Protein 4RFL (pdb70)

Structure (mmCIF, N/CA/C/O backbone):
data_4RFL
#
_entry.id   4RFL
#
_cell.length_a   59.391
_cell.length_b   72.115
_cell.length_c   101.714
_cell.angle_alpha   77.62
_cell.angle_beta   79.58
_cell.angle_gamma   75.63
#
_symmetry.space_group_name_H-M   'P 1'
#
loop_
_entity.id
_entity.type
_entity.pdbx_description
1 polymer 'Glycerol-1-phosphate dehydrogenase [NAD(P)+]'
2 non-polymer 'NADPH DIHYDRO-NICOTINAMIDE-ADENINE-DINUCLEOTIDE PHOSPHATE'
3 non-polymer 'POTASSIUM ION'
4 non-polymer 'ZINC ION'
5 non-polymer 1,2-ETHANEDIOL
6 non-polymer 'SODIUM ION'
7 water water
#
loop_
_atom_site.group_PDB
_atom_site.id
_atom_site.type_symbol
_atom_site.label_atom_id
_atom_site.label_alt_id
_atom_site.label_comp_id
_atom_site.label_asym_id
_atom_site.label_entity_id
_atom_site.label_seq_id
_atom_site.pdbx_PDB_ins_code
_atom_site.Cartn_x
_atom_site.Cartn_y
_atom_site.Cartn_z
_atom_site.occupancy
_atom_site.B_iso_or_equiv
_atom_site.auth_seq_id
_atom_site.auth_comp_id
_atom_site.auth_asym_id
_atom_site.auth_atom_id
_atom_site.pdbx_PDB_model_num
ATOM 1 N N . ILE A 1 38 ? 4.164 -0.864 26.112 1.00 46.73 2 ILE A N 1
ATOM 2 C CA . ILE A 1 38 ? 3.187 0.059 26.734 1.00 50.30 2 ILE A CA 1
ATOM 3 C C . ILE A 1 38 ? 3.043 -0.119 28.278 1.00 48.64 2 ILE A C 1
ATOM 4 O O . ILE A 1 38 ? 2.766 -1.201 28.781 1.00 50.31 2 ILE A O 1
ATOM 9 N N . ILE A 1 39 ? 3.205 0.977 29.007 1.00 37.81 3 ILE A N 1
ATOM 10 C CA . ILE A 1 39 ? 3.076 0.971 30.449 1.00 33.31 3 ILE A CA 1
ATOM 11 C C . ILE A 1 39 ? 1.797 1.706 30.882 1.00 30.11 3 ILE A C 1
ATOM 12 O O . ILE A 1 39 ? 1.554 2.863 30.508 1.00 26.74 3 ILE A O 1
ATOM 17 N N . VAL A 1 40 ? 0.995 1.021 31.686 1.00 28.29 4 VAL A N 1
ATOM 18 C CA . VAL A 1 40 ? -0.245 1.575 32.200 1.00 28.39 4 VAL A CA 1
ATOM 19 C C . VAL A 1 40 ? -0.108 1.798 33.707 1.00 28.95 4 VAL A C 1
ATOM 20 O O . VAL A 1 40 ? 0.170 0.878 34.451 1.00 32.10 4 VAL A O 1
ATOM 24 N N . THR A 1 41 ? -0.252 3.039 34.133 1.00 24.41 5 THR A N 1
ATOM 25 C CA . THR A 1 41 ? -0.163 3.372 35.529 1.00 23.86 5 THR A CA 1
ATOM 26 C C . THR A 1 41 ? -1.451 4.016 35.986 1.00 24.01 5 THR A C 1
ATOM 27 O O . THR A 1 41 ? -2.248 4.413 35.151 1.00 23.57 5 THR A O 1
ATOM 31 N N . PRO A 1 42 ? -1.636 4.168 37.308 1.00 21.23 6 PRO A N 1
ATOM 32 C CA . PRO A 1 42 ? -2.732 5.003 37.725 1.00 20.53 6 PRO A CA 1
ATOM 33 C C . PRO A 1 42 ? -2.588 6.430 37.253 1.00 20.74 6 PRO A C 1
ATOM 34 O O . PRO A 1 42 ? -1.485 6.921 37.050 1.00 20.14 6 PRO A O 1
ATOM 38 N N . ARG A 1 43 ? -3.719 7.082 37.104 1.00 19.88 7 ARG A N 1
ATOM 39 C CA . ARG A 1 43 ? -3.774 8.506 36.843 1.00 18.90 7 ARG A CA 1
ATOM 40 C C . ARG A 1 43 ? -3.797 9.314 38.109 1.00 18.40 7 ARG A C 1
ATOM 41 O O . ARG A 1 43 ? -3.056 10.277 38.251 1.00 17.63 7 ARG A O 1
ATOM 49 N N . TYR A 1 44 ? -4.657 8.909 39.046 1.00 19.63 8 TYR A N 1
ATOM 50 C CA . TYR A 1 44 ? -4.815 9.597 40.314 1.00 17.94 8 TYR A CA 1
ATOM 51 C C . TYR A 1 44 ? -4.647 8.711 41.500 1.00 18.52 8 TYR A C 1
ATOM 52 O O . TYR A 1 44 ? -5.145 7.607 41.537 1.00 18.13 8 TYR A O 1
ATOM 61 N N . THR A 1 45 ? -3.915 9.232 42.492 1.00 20.27 9 THR A N 1
ATOM 62 C CA . THR A 1 45 ? -3.684 8.540 43.698 1.00 20.07 9 THR A CA 1
ATOM 63 C C . THR A 1 45 ? -3.912 9.488 44.825 1.00 22.71 9 THR A C 1
ATOM 64 O O . THR A 1 45 ? -3.234 10.514 44.938 1.00 22.78 9 THR A O 1
ATOM 68 N N . ILE A 1 46 ? -4.808 9.101 45.721 1.00 24.62 10 ILE A N 1
ATOM 69 C CA . ILE A 1 46 ? -5.118 9.900 46.938 1.00 26.23 10 ILE A CA 1
ATOM 70 C C . ILE A 1 46 ? -4.969 9.047 48.164 1.00 22.48 10 ILE A C 1
ATOM 71 O O . ILE A 1 46 ? -5.617 8.037 48.301 1.00 22.33 10 ILE A O 1
ATOM 76 N N . ILE A 1 47 ? -4.151 9.502 49.086 1.00 23.99 11 ILE A N 1
ATOM 77 C CA . ILE A 1 47 ? -3.981 8.805 50.332 1.00 25.26 11 ILE A CA 1
ATOM 78 C C . ILE A 1 47 ? -4.097 9.824 51.458 1.00 27.50 11 ILE A C 1
ATOM 79 O O . ILE A 1 47 ? -3.165 10.563 51.736 1.00 26.70 11 ILE A O 1
ATOM 84 N N . GLU A 1 48 ? -5.252 9.826 52.122 1.00 28.61 12 GLU A N 1
ATOM 85 C CA . GLU A 1 48 ? -5.533 10.776 53.212 1.00 28.50 12 GLU A CA 1
ATOM 86 C C . GLU A 1 48 ? -6.821 10.487 53.955 1.00 25.06 12 GLU A C 1
ATOM 87 O O . GLU A 1 48 ? -7.667 9.753 53.489 1.00 22.10 12 GLU A O 1
ATOM 93 N N . ASP A 1 49 ? -6.958 11.121 55.107 1.00 25.35 13 ASP A N 1
ATOM 94 C CA . ASP A 1 49 ? -8.133 10.951 55.968 1.00 24.35 13 ASP A CA 1
ATOM 95 C C . ASP A 1 49 ? -9.343 11.552 55.263 1.00 26.14 13 ASP A C 1
ATOM 96 O O . ASP A 1 49 ? -9.266 12.637 54.689 1.00 24.64 13 ASP A O 1
ATOM 101 N N . GLY A 1 50 ? -10.430 10.800 55.220 1.00 24.64 14 GLY A N 1
ATOM 102 C CA . GLY A 1 50 ? -11.623 11.218 54.506 1.00 26.64 14 GLY A CA 1
ATOM 103 C C . GLY A 1 50 ? -11.603 11.091 52.973 1.00 27.08 14 GLY A C 1
ATOM 104 O O . GLY A 1 50 ? -12.517 11.575 52.301 1.00 27.93 14 GLY A O 1
ATOM 105 N N . ALA A 1 51 ? -10.608 10.397 52.419 1.00 24.05 15 ALA A N 1
ATOM 106 C CA . ALA A 1 51 ? -10.467 10.298 50.972 1.00 23.58 15 ALA A CA 1
ATOM 107 C C . ALA A 1 51 ? -11.701 9.680 50.314 1.00 24.78 15 ALA A C 1
ATOM 108 O O . ALA A 1 51 ? -11.965 9.921 49.136 1.00 25.47 15 ALA A O 1
ATOM 110 N N . ILE A 1 52 ? -12.455 8.883 51.049 1.00 23.29 16 ILE A N 1
ATOM 111 C CA . ILE A 1 52 ? -13.604 8.220 50.461 1.00 26.05 16 ILE A CA 1
ATOM 112 C C . ILE A 1 52 ? -14.618 9.225 49.922 1.00 28.07 16 ILE A C 1
ATOM 113 O O . ILE A 1 52 ? -15.309 8.946 48.946 1.00 32.00 16 ILE A O 1
ATOM 118 N N . ASN A 1 53 ? -14.631 10.421 50.494 1.00 27.61 17 ASN A N 1
ATOM 119 C CA . ASN A 1 53 ? -15.518 11.470 50.042 1.00 27.24 17 ASN A CA 1
ATOM 120 C C . ASN A 1 53 ? -15.095 12.116 48.732 1.00 28.06 17 ASN A C 1
ATOM 121 O O . ASN A 1 53 ? -15.813 12.952 48.193 1.00 26.60 17 ASN A O 1
ATOM 126 N N . LYS A 1 54 ? -13.938 11.724 48.218 1.00 25.39 18 LYS A N 1
ATOM 127 C CA . LYS A 1 54 ? -13.407 12.247 46.945 1.00 24.74 18 LYS A CA 1
ATOM 128 C C . LYS A 1 54 ? -13.673 11.375 45.720 1.00 22.09 18 LYS A C 1
ATOM 129 O O . LYS A 1 54 ? -13.255 11.703 44.620 1.00 20.51 18 LYS A O 1
ATOM 135 N N . ILE A 1 55 ? -14.461 10.316 45.893 1.00 23.51 19 ILE A N 1
ATOM 136 C CA . ILE A 1 55 ? -14.869 9.468 44.754 1.00 22.77 19 ILE A CA 1
ATOM 137 C C . ILE A 1 55 ? -15.440 10.310 43.618 1.00 24.07 19 ILE A C 1
ATOM 138 O O . ILE A 1 55 ? -14.967 10.241 42.464 1.00 23.82 19 ILE A O 1
ATOM 143 N N . GLU A 1 56 ? -16.398 11.155 43.946 1.00 22.72 20 GLU A N 1
ATOM 144 C CA . GLU A 1 56 ? -17.097 11.880 42.909 1.00 25.30 20 GLU A CA 1
ATOM 145 C C . GLU A 1 56 ? -16.156 12.884 42.210 1.00 24.02 20 GLU A C 1
ATOM 146 O O . GLU A 1 56 ? -16.217 13.061 41.017 1.00 20.64 20 GLU A O 1
ATOM 152 N N . GLU A 1 57 ? -15.322 13.546 42.984 1.00 22.70 21 GLU A N 1
ATOM 153 C CA . GLU A 1 57 ? -14.378 14.472 42.435 1.00 22.88 21 GLU A CA 1
ATOM 154 C C . GLU A 1 57 ? -13.467 13.774 41.421 1.00 23.55 21 GLU A C 1
ATOM 155 O O . GLU A 1 57 ? -13.227 14.290 40.341 1.00 22.14 21 GLU A O 1
ATOM 161 N N . ILE A 1 58 ? -13.020 12.576 41.751 1.00 21.29 22 ILE A N 1
ATOM 162 C CA . ILE A 1 58 ? -12.178 11.838 40.844 1.00 21.49 22 ILE A CA 1
ATOM 163 C C . ILE A 1 58 ? -12.939 11.382 39.593 1.00 21.16 22 ILE A C 1
ATOM 164 O O . ILE A 1 58 ? -12.454 11.504 38.468 1.00 20.27 22 ILE A O 1
ATOM 169 N N . LEU A 1 59 ? -14.116 10.819 39.797 1.00 21.11 23 LEU A N 1
ATOM 170 C CA . LEU A 1 59 ? -14.955 10.427 38.658 1.00 23.19 23 LEU A CA 1
ATOM 171 C C . LEU A 1 59 ? -15.146 11.593 37.680 1.00 22.85 23 LEU A C 1
ATOM 172 O O . LEU A 1 59 ? -15.165 11.404 36.490 1.00 21.83 23 LEU A O 1
ATOM 177 N N . LYS A 1 60 ? -15.352 12.780 38.226 1.00 23.57 24 LYS A N 1
ATOM 178 C CA . LYS A 1 60 ? -15.598 13.951 37.405 1.00 24.76 24 LYS A CA 1
ATOM 179 C C . LYS A 1 60 ? -14.366 14.334 36.606 1.00 25.82 24 LYS A C 1
ATOM 180 O O . LYS A 1 60 ? -14.438 14.564 35.402 1.00 25.48 24 LYS A O 1
ATOM 186 N N . LYS A 1 61 ? -13.234 14.324 37.277 1.00 22.86 25 LYS A N 1
ATOM 187 C CA . LYS A 1 61 ? -11.945 14.488 36.638 1.00 25.69 25 LYS A CA 1
ATOM 188 C C . LYS A 1 61 ? -11.686 13.499 35.523 1.00 22.86 25 LYS A C 1
ATOM 189 O O . LYS A 1 61 ? -11.130 13.861 34.531 1.00 21.49 25 LYS A O 1
ATOM 195 N N . LEU A 1 62 ? -12.135 12.278 35.676 1.00 22.04 26 LEU A N 1
ATOM 196 C CA . LEU A 1 62 ? -12.020 11.261 34.634 1.00 21.38 26 LEU A CA 1
ATOM 197 C C . LEU A 1 62 ? -13.181 11.209 33.669 1.00 22.85 26 LEU A C 1
ATOM 198 O O . LEU A 1 62 ? -13.265 10.306 32.831 1.00 23.52 26 LEU A O 1
ATOM 203 N N . ASN A 1 63 ? -14.104 12.151 33.778 1.00 26.11 27 ASN A N 1
ATOM 204 C CA . ASN A 1 63 ? -15.289 12.145 32.907 1.00 26.55 27 ASN A CA 1
ATOM 205 C C . ASN A 1 63 ? -16.092 10.818 32.957 1.00 26.59 27 ASN A C 1
ATOM 206 O O . ASN A 1 63 ? -16.382 10.214 31.959 1.00 28.34 27 ASN A O 1
ATOM 211 N N . LEU A 1 64 ? -16.359 10.353 34.162 1.00 24.70 28 LEU A N 1
ATOM 212 C CA . LEU A 1 64 ? -17.044 9.090 34.370 1.00 24.19 28 LEU A CA 1
ATOM 213 C C . LEU A 1 64 ? -18.255 9.364 35.208 1.00 23.28 28 LEU A C 1
ATOM 214 O O . LEU A 1 64 ? -18.184 10.196 36.106 1.00 21.55 28 LEU A O 1
ATOM 219 N N . LYS A 1 65 ? -19.332 8.634 34.940 1.00 23.63 29 LYS A N 1
ATOM 220 C CA . LYS A 1 65 ? -20.656 8.968 35.468 1.00 26.49 29 LYS A CA 1
ATOM 221 C C . LYS A 1 65 ? -21.521 7.872 36.083 1.00 28.04 29 LYS A C 1
ATOM 222 O O . LYS A 1 65 ? -22.507 8.167 36.771 1.00 27.87 29 LYS A O 1
ATOM 228 N N . ASN A 1 66 ? -21.213 6.624 35.777 1.00 28.61 30 ASN A N 1
ATOM 229 C CA . ASN A 1 66 ? -22.108 5.550 36.161 1.00 27.61 30 ASN A CA 1
ATOM 230 C C . ASN A 1 66 ? -21.322 4.331 36.590 1.00 26.84 30 ASN A C 1
ATOM 231 O O . ASN A 1 66 ? -21.262 3.357 35.889 1.00 23.79 30 ASN A O 1
ATOM 236 N N . PRO A 1 67 ? -20.678 4.416 37.741 1.00 26.66 31 PRO A N 1
ATOM 237 C CA . PRO A 1 67 ? -19.942 3.269 38.184 1.00 25.86 31 PRO A CA 1
ATOM 238 C C . PRO A 1 67 ? -20.784 2.136 38.707 1.00 25.42 31 PRO A C 1
ATOM 239 O O . PRO A 1 67 ? -21.869 2.335 39.238 1.00 25.27 31 PRO A O 1
ATOM 243 N N . LEU A 1 68 ? -20.254 0.945 38.559 1.00 24.82 32 LEU A N 1
ATOM 244 C CA . LEU A 1 68 ? -20.726 -0.220 39.304 1.00 24.91 32 LEU A CA 1
ATOM 245 C C . LEU A 1 68 ? -19.765 -0.442 40.475 1.00 24.43 32 LEU A C 1
ATOM 246 O O . LEU A 1 68 ? -18.544 -0.500 40.299 1.00 22.32 32 LEU A O 1
ATOM 251 N N . VAL A 1 69 ? -20.318 -0.547 41.657 1.00 23.37 33 VAL A N 1
ATOM 252 C CA . VAL A 1 69 ? -19.527 -0.739 42.842 1.00 25.42 33 VAL A CA 1
ATOM 253 C C . VAL A 1 69 ? -19.526 -2.212 43.189 1.00 27.70 33 VAL A C 1
ATOM 254 O O . VAL A 1 69 ? -20.583 -2.846 43.276 1.00 29.59 33 VAL A O 1
ATOM 258 N N . ILE A 1 70 ? -18.337 -2.718 43.426 1.00 24.07 34 ILE A N 1
ATOM 259 C CA . ILE A 1 70 ? -18.168 -4.076 43.938 1.00 25.73 34 ILE A CA 1
ATOM 260 C C . ILE A 1 70 ? -17.592 -4.011 45.348 1.00 26.33 34 ILE A C 1
ATOM 261 O O . ILE A 1 70 ? -16.557 -3.368 45.567 1.00 24.37 34 ILE A O 1
ATOM 266 N N . THR A 1 71 ? -18.254 -4.695 46.285 1.00 24.68 35 THR A N 1
ATOM 267 C CA . THR A 1 71 ? -17.854 -4.635 47.668 1.00 25.26 35 THR A CA 1
ATOM 268 C C . THR A 1 71 ? -18.121 -5.948 48.375 1.00 28.36 35 THR A C 1
ATOM 269 O O . THR A 1 71 ? -18.561 -6.932 47.766 1.00 24.55 35 THR A O 1
ATOM 273 N N . GLY A 1 72 ? -17.786 -5.955 49.672 1.00 28.24 36 GLY A N 1
ATOM 274 C CA . GLY A 1 72 ? -18.018 -7.118 50.529 1.00 28.70 36 GLY A CA 1
ATOM 275 C C . GLY A 1 72 ? -19.113 -6.809 51.541 1.00 30.68 36 GLY A C 1
ATOM 276 O O . GLY A 1 72 ? -19.434 -5.649 51.817 1.00 30.17 36 GLY A O 1
ATOM 277 N N . LYS A 1 73 ? -19.647 -7.854 52.131 1.00 32.41 37 LYS A N 1
ATOM 278 C CA . LYS A 1 73 ? -20.656 -7.723 53.161 1.00 33.42 37 LYS A CA 1
ATOM 279 C C . LYS A 1 73 ? -20.150 -6.940 54.355 1.00 33.56 37 LYS A C 1
ATOM 280 O O . LYS A 1 73 ? -20.879 -6.152 54.937 1.00 30.35 37 LYS A O 1
ATOM 286 N N . ASN A 1 74 ? -18.903 -7.188 54.754 1.00 34.11 38 ASN A N 1
ATOM 287 C CA . ASN A 1 74 ? -18.328 -6.499 55.922 1.00 33.53 38 ASN A CA 1
ATOM 288 C C . ASN A 1 74 ? -17.886 -5.072 55.664 1.00 33.70 38 ASN A C 1
ATOM 289 O O . ASN A 1 74 ? -17.581 -4.335 56.599 1.00 39.28 38 ASN A O 1
ATOM 294 N N . THR A 1 75 ? -17.807 -4.695 54.394 1.00 31.90 39 THR A N 1
ATOM 295 C CA . THR A 1 75 ? -17.330 -3.381 54.026 1.00 32.84 39 THR A CA 1
ATOM 296 C C . THR A 1 75 ? -18.410 -2.503 53.409 1.00 33.89 39 THR A C 1
ATOM 297 O O . THR A 1 75 ? -18.170 -1.346 53.099 1.00 29.40 39 THR A O 1
ATOM 301 N N . LYS A 1 76 ? -19.590 -3.067 53.227 1.00 35.74 40 LYS A N 1
ATOM 302 C CA . LYS A 1 76 ? -20.726 -2.364 52.636 1.00 36.13 40 LYS A CA 1
ATOM 303 C C . LYS A 1 76 ? -21.056 -1.090 53.404 1.00 33.89 40 LYS A C 1
ATOM 304 O O . LYS A 1 76 ? -21.505 -0.096 52.848 1.00 32.91 40 LYS A O 1
ATOM 310 N N . LYS A 1 77 ? -20.816 -1.113 54.696 1.00 32.59 41 LYS A N 1
ATOM 311 C CA . LYS A 1 77 ? -21.034 0.085 55.525 1.00 31.60 41 LYS A CA 1
ATOM 312 C C . LYS A 1 77 ? -20.251 1.343 55.090 1.00 32.18 41 LYS A C 1
ATOM 313 O O . LYS A 1 77 ? -20.602 2.452 55.459 1.00 30.74 41 LYS A O 1
ATOM 319 N N . TYR A 1 78 ? -19.173 1.170 54.319 1.00 31.14 42 TYR A N 1
ATOM 320 C CA . TYR A 1 78 ? -18.414 2.312 53.854 1.00 29.61 42 TYR A CA 1
ATOM 321 C C . TYR A 1 78 ? -18.899 2.848 52.498 1.00 32.06 42 TYR A C 1
ATOM 322 O O . TYR A 1 78 ? -18.343 3.804 51.963 1.00 35.22 42 TYR A O 1
ATOM 331 N N . CYS A 1 79 ? -19.913 2.204 51.948 1.00 31.76 43 CYS A N 1
ATOM 332 C CA . CYS A 1 79 ? -20.492 2.593 50.673 1.00 32.54 43 CYS A CA 1
ATOM 333 C C . CYS A 1 79 ? -21.679 3.537 50.855 1.00 32.71 43 CYS A C 1
ATOM 334 O O . CYS A 1 79 ? -22.792 3.107 50.920 1.00 36.58 43 CYS A O 1
ATOM 337 N N . ARG A 1 80 ? -21.405 4.827 50.893 1.00 30.97 44 ARG A N 1
ATOM 338 C CA . ARG A 1 80 ? -22.415 5.850 51.115 1.00 32.11 44 ARG A CA 1
ATOM 339 C C . ARG A 1 80 ? -22.572 6.752 49.888 1.00 28.30 44 ARG A C 1
ATOM 340 O O . ARG A 1 80 ? -21.970 7.782 49.793 1.00 28.98 44 ARG A O 1
ATOM 348 N N . PHE A 1 81 ? -23.388 6.326 48.938 1.00 26.26 45 PHE A N 1
ATOM 349 C CA . PHE A 1 81 ? -23.590 7.042 47.717 1.00 25.42 45 PHE A CA 1
ATOM 350 C C . PHE A 1 81 ? -24.700 6.362 46.982 1.00 26.89 45 PHE A C 1
ATOM 351 O O . PHE A 1 81 ? -25.220 5.373 47.434 1.00 26.28 45 PHE A O 1
ATOM 359 N N . PHE A 1 82 ? -25.034 6.859 45.796 1.00 28.82 46 PHE A N 1
ATOM 360 C CA . PHE A 1 82 ? -26.186 6.326 45.053 1.00 27.52 46 PHE A CA 1
ATOM 361 C C . PHE A 1 82 ? -25.875 5.163 44.098 1.00 26.13 46 PHE A C 1
ATOM 362 O O . PHE A 1 82 ? -26.771 4.650 43.440 1.00 26.36 46 PHE A O 1
ATOM 370 N N . TYR A 1 83 ? -24.611 4.848 43.917 1.00 24.91 47 TYR A N 1
ATOM 371 C CA . TYR A 1 83 ? -24.224 3.962 42.846 1.00 25.35 47 TYR A CA 1
ATOM 372 C C . TYR A 1 83 ? -24.758 2.571 43.112 1.00 27.83 47 TYR A C 1
ATOM 373 O O . TYR A 1 83 ? -24.901 2.141 44.264 1.00 29.00 47 TYR A O 1
ATOM 382 N N . ASP A 1 84 ? -24.980 1.834 42.038 1.00 26.47 48 ASP A N 1
ATOM 383 C CA . ASP A 1 84 ? -25.310 0.424 42.194 1.00 27.83 48 ASP A CA 1
ATOM 384 C C . ASP A 1 84 ? -24.201 -0.337 42.891 1.00 29.59 48 ASP A C 1
ATOM 385 O O . ASP A 1 84 ? -23.004 -0.090 42.644 1.00 25.64 48 ASP A O 1
ATOM 390 N N . ILE A 1 85 ? -24.619 -1.293 43.711 1.00 30.11 49 ILE A N 1
ATOM 391 C CA . ILE A 1 85 ? -23.681 -2.132 44.464 1.00 31.12 49 ILE A CA 1
ATOM 392 C C . ILE A 1 85 ? -23.956 -3.595 44.271 1.00 32.14 49 ILE A C 1
ATOM 393 O O . ILE A 1 85 ? -25.079 -4.044 44.325 1.00 35.63 49 ILE A O 1
ATOM 398 N N . VAL A 1 86 ? -22.880 -4.324 44.087 1.00 33.54 50 VAL A N 1
ATOM 399 C CA . VAL A 1 86 ? -22.902 -5.761 43.971 1.00 33.57 50 VAL A CA 1
ATOM 400 C C . VAL A 1 86 ? -21.843 -6.334 44.898 1.00 34.66 50 VAL A C 1
ATOM 401 O O . VAL A 1 86 ? -20.747 -5.781 45.032 1.00 34.82 50 VAL A O 1
ATOM 405 N N . TYR A 1 87 ? -22.157 -7.466 45.506 1.00 34.82 51 TYR A N 1
ATOM 406 C CA . TYR A 1 87 ? -21.167 -8.202 46.298 1.00 37.74 51 TYR A CA 1
ATOM 407 C C . TYR A 1 87 ? -20.282 -9.113 45.444 1.00 38.66 51 TYR A C 1
ATOM 408 O O . TYR A 1 87 ? -20.763 -9.752 44.500 1.00 35.93 51 TY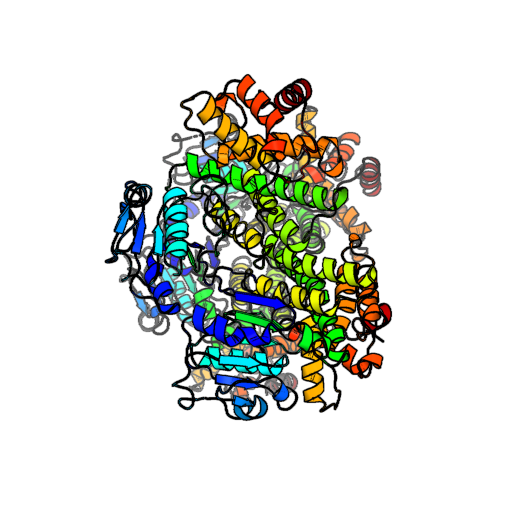R A O 1
ATOM 417 N N . TYR A 1 88 ? -19.001 -9.209 45.801 1.00 35.10 52 TYR A N 1
ATOM 418 C CA . TYR A 1 88 ? -18.082 -10.029 44.990 1.00 36.73 52 TYR A CA 1
ATOM 419 C C . TYR A 1 88 ? -18.502 -11.507 44.880 1.00 38.71 52 TYR A C 1
ATOM 420 O O . TYR A 1 88 ? -18.300 -12.110 43.874 1.00 42.92 52 TYR A O 1
ATOM 429 N N . ASP A 1 89 ? -19.114 -12.077 45.892 1.00 49.09 53 ASP A N 1
ATOM 430 C CA A ASP A 1 89 ? -19.716 -13.443 45.757 0.70 54.70 53 ASP A CA 1
ATOM 431 C CA B ASP A 1 89 ? -19.701 -13.441 45.771 0.30 52.81 53 ASP A CA 1
ATOM 432 C C . ASP A 1 89 ? -20.543 -13.661 44.467 1.00 56.25 53 ASP A C 1
ATOM 433 O O . ASP A 1 89 ? -20.223 -14.507 43.618 1.00 58.54 53 ASP A O 1
ATOM 442 N N . GLU A 1 90 ? -21.624 -12.908 44.332 1.00 53.47 54 GLU A N 1
ATOM 443 C CA . GLU A 1 90 ? -22.481 -12.934 43.129 1.00 51.87 54 GLU A CA 1
ATOM 444 C C . GLU A 1 90 ? -21.654 -12.983 41.850 1.00 54.80 54 GLU A C 1
ATOM 445 O O . GLU A 1 90 ? -21.721 -13.894 41.052 1.00 63.70 54 GLU A O 1
ATOM 451 N N . ILE A 1 91 ? -20.853 -11.976 41.643 1.00 58.62 55 ILE A N 1
ATOM 452 C CA . ILE A 1 91 ? -20.023 -11.998 40.464 1.00 65.03 55 ILE A CA 1
ATOM 453 C C . ILE A 1 91 ? -19.292 -13.346 40.328 1.00 66.02 55 ILE A C 1
ATOM 454 O O . ILE A 1 91 ? -19.296 -13.978 39.283 1.00 69.35 55 ILE A O 1
ATOM 459 N N . LEU A 1 92 ? -18.633 -13.743 41.400 1.00 65.70 56 LEU A N 1
ATOM 460 C CA . LEU A 1 92 ? -17.646 -14.819 41.358 1.00 65.71 56 LEU A CA 1
ATOM 461 C C . LEU A 1 92 ? -18.231 -16.180 41.004 1.00 65.55 56 LEU A C 1
ATOM 462 O O . LEU A 1 92 ? -17.628 -16.953 40.279 1.00 62.74 56 LEU A O 1
ATOM 467 N N . ASN A 1 93 ? -19.413 -16.448 41.530 0.80 58.29 57 ASN A N 1
ATOM 468 C CA . ASN A 1 93 ? -20.105 -17.708 41.281 0.80 53.49 57 ASN A CA 1
ATOM 469 C C . ASN A 1 93 ? -20.453 -17.811 39.786 0.80 52.78 57 ASN A C 1
ATOM 470 O O . ASN A 1 93 ? -20.427 -18.905 39.193 0.80 47.00 57 ASN A O 1
ATOM 475 N N . ASN A 1 94 ? -20.698 -16.646 39.182 0.80 49.23 58 ASN A N 1
ATOM 476 C CA . ASN A 1 94 ? -21.209 -16.537 37.823 0.80 49.04 58 ASN A CA 1
ATOM 477 C C . ASN A 1 94 ? -20.581 -15.488 36.890 0.80 50.26 58 ASN A C 1
ATOM 478 O O . ASN A 1 94 ? -21.294 -14.673 36.288 0.80 51.49 58 ASN A O 1
ATOM 483 N N . LEU A 1 95 ? -19.267 -15.531 36.722 0.80 50.27 59 LEU A N 1
ATOM 484 C CA . LEU A 1 95 ? -18.582 -14.575 35.816 0.80 49.35 59 LEU A CA 1
ATOM 485 C C . LEU A 1 95 ? -19.465 -14.206 34.608 0.80 52.62 59 LEU A C 1
ATOM 486 O O . LEU A 1 95 ? -20.040 -13.129 34.551 0.80 51.34 59 LEU A O 1
ATOM 491 N N . GLU A 1 96 ? -19.590 -15.126 33.671 0.80 52.50 60 GLU A N 1
ATOM 492 C CA . GLU A 1 96 ? -20.310 -14.888 32.438 0.80 51.36 60 GLU A CA 1
ATOM 493 C C . GLU A 1 96 ? -21.812 -15.116 32.592 0.80 54.29 60 GLU A C 1
ATOM 494 O O . GLU A 1 96 ? -22.491 -14.443 33.366 0.80 51.80 60 GLU A O 1
ATOM 500 N N . LEU A 1 99 ? -23.649 -11.179 31.920 0.90 48.14 63 LEU A N 1
ATOM 501 C CA . LEU A 1 99 ? -22.511 -10.332 31.660 0.90 46.73 63 LEU A CA 1
ATOM 502 C C . LEU A 1 99 ? -22.904 -9.075 30.933 0.90 50.22 63 LEU A C 1
ATOM 503 O O . LEU A 1 99 ? -22.411 -7.979 31.251 0.90 51.10 63 LEU A O 1
ATOM 508 N N . LYS A 1 100 ? -23.768 -9.232 29.933 0.90 53.71 64 LYS A N 1
ATOM 509 C CA . LYS A 1 100 ? -24.347 -8.092 29.167 0.90 51.38 64 LYS A CA 1
ATOM 510 C C . LYS A 1 100 ? -25.298 -7.344 30.127 0.90 48.16 64 LYS A C 1
ATOM 511 O O . LYS A 1 100 ? -25.859 -6.280 29.837 0.90 53.43 64 LYS A O 1
ATOM 517 N N . LYS A 1 101 ? -25.427 -7.939 31.295 0.90 42.77 65 LYS A N 1
ATOM 518 C CA . LYS A 1 101 ? -26.005 -7.329 32.469 0.90 42.94 65 LYS A CA 1
ATOM 519 C C . LYS A 1 101 ? -25.336 -5.991 32.915 0.90 44.58 65 LYS A C 1
ATOM 520 O O . LYS A 1 101 ? -25.924 -5.212 33.684 0.90 38.36 65 LYS A O 1
ATOM 526 N N . TYR A 1 102 ? -24.101 -5.757 32.462 1.00 47.86 66 TYR A N 1
ATOM 527 C CA . TYR A 1 102 ? -23.240 -4.679 33.004 1.00 44.49 66 TYR A CA 1
ATOM 528 C C . TYR A 1 102 ? -22.988 -3.590 31.985 1.00 45.74 66 TYR A C 1
ATOM 529 O O . TYR A 1 102 ? -22.128 -2.748 32.131 1.00 42.34 66 TYR A O 1
ATOM 538 N N . THR A 1 103 ? -23.822 -3.606 30.974 1.00 44.57 67 THR A N 1
ATOM 539 C CA . THR A 1 103 ? -23.656 -2.813 29.786 1.00 48.41 67 THR A CA 1
ATOM 540 C C . THR A 1 103 ? -23.646 -1.314 30.035 1.00 44.50 67 THR A C 1
ATOM 541 O O . THR A 1 103 ? -22.949 -0.574 29.369 1.00 40.98 67 THR A O 1
ATOM 545 N N . ALA A 1 104 ? -24.461 -0.889 30.985 1.00 37.74 68 ALA A N 1
ATOM 546 C CA . ALA A 1 104 ? -24.674 0.523 31.296 1.00 37.94 68 ALA A CA 1
ATOM 547 C C . ALA A 1 104 ? -23.563 1.253 32.067 1.00 37.10 68 ALA A C 1
ATOM 548 O O . ALA A 1 104 ? -23.544 2.489 32.143 1.00 37.95 68 ALA A O 1
ATOM 550 N N . TYR A 1 105 ? -22.676 0.495 32.684 1.00 32.92 69 TYR A N 1
ATOM 551 C CA . TYR A 1 105 ? -21.653 1.120 33.530 1.00 29.42 69 TYR A CA 1
ATOM 552 C C . TYR A 1 105 ? -20.484 1.610 32.694 1.00 26.28 69 TYR A C 1
ATOM 553 O O . TYR A 1 105 ? -20.017 0.936 31.774 1.00 30.39 69 TYR A O 1
ATOM 562 N N . ASP A 1 106 ? -19.983 2.771 33.038 1.00 24.79 70 ASP A N 1
ATOM 563 C CA . ASP A 1 106 ? -18.775 3.257 32.372 1.00 26.15 70 ASP A CA 1
ATOM 564 C C . ASP A 1 106 ? -17.521 3.057 33.214 1.00 24.15 70 ASP A C 1
ATOM 565 O O . ASP A 1 106 ? -16.413 3.366 32.785 1.00 22.84 70 ASP A O 1
ATOM 570 N N . CYS A 1 107 ? -17.674 2.487 34.404 1.00 25.26 71 CYS A N 1
ATOM 571 C CA . CYS A 1 107 ? -16.485 2.056 35.216 1.00 23.30 71 CYS A CA 1
ATOM 572 C C . CYS A 1 107 ? -16.884 1.139 36.353 1.00 24.79 71 CYS A C 1
ATOM 573 O O . CYS A 1 107 ? -18.072 0.985 36.670 1.00 24.01 71 CYS A O 1
ATOM 576 N N . VAL A 1 108 ? -15.864 0.570 36.987 1.00 24.09 72 VAL A N 1
ATOM 577 C CA . VAL A 1 108 ? -16.032 -0.233 38.184 1.00 22.99 72 VAL A CA 1
ATOM 578 C C . VAL A 1 108 ? -15.253 0.341 39.354 1.00 21.72 72 VAL A C 1
ATOM 579 O O . VAL A 1 108 ? -14.099 0.754 39.209 1.00 21.44 72 VAL A O 1
ATOM 583 N N . ILE A 1 109 ? -15.900 0.374 40.512 1.00 21.04 73 ILE A N 1
ATOM 584 C CA . ILE A 1 109 ? -15.248 0.835 41.728 1.00 21.06 73 ILE A CA 1
ATOM 585 C C . ILE A 1 109 ? -15.199 -0.333 42.685 1.00 21.65 73 ILE A C 1
ATOM 586 O O . ILE A 1 109 ? -16.223 -0.855 43.063 1.00 24.94 73 ILE A O 1
ATOM 591 N N . GLY A 1 110 ? -14.006 -0.730 43.063 1.00 20.47 74 GLY A N 1
ATOM 592 C CA . GLY A 1 110 ? -13.830 -1.767 44.043 1.00 22.22 74 GLY A CA 1
ATOM 593 C C . GLY A 1 110 ? -13.574 -1.194 45.406 1.00 24.34 74 GLY A C 1
ATOM 594 O O . GLY A 1 110 ? -12.617 -0.457 45.611 1.00 25.67 74 GLY A O 1
ATOM 595 N N . ILE A 1 111 ? -14.479 -1.496 46.342 1.00 24.18 75 ILE A N 1
ATOM 596 C CA . ILE A 1 111 ? -14.394 -0.961 47.675 1.00 24.00 75 ILE A CA 1
ATOM 597 C C . ILE A 1 111 ? -14.304 -2.070 48.679 1.00 25.22 75 ILE A C 1
ATOM 598 O O . ILE A 1 111 ? -15.244 -2.812 48.913 1.00 27.04 75 ILE A O 1
ATOM 603 N N . GLY A 1 112 ? -13.189 -2.096 49.369 1.00 26.65 76 GLY A N 1
ATOM 604 C CA . GLY A 1 112 ? -13.042 -2.983 50.481 1.00 25.99 76 GLY A CA 1
ATOM 605 C C . GLY A 1 112 ? -11.701 -3.613 50.531 1.00 26.34 76 GLY A C 1
ATOM 606 O O . GLY A 1 112 ? -10.675 -2.947 50.420 1.00 26.30 76 GLY A O 1
ATOM 607 N N . GLY A 1 113 ? -11.718 -4.918 50.790 1.00 28.46 77 GLY A N 1
ATOM 608 C CA . GLY A 1 113 ? -10.490 -5.687 50.980 1.00 24.99 77 GLY A CA 1
ATOM 609 C C . GLY A 1 113 ? -9.948 -6.184 49.679 1.00 26.18 77 GLY A C 1
ATOM 610 O O . GLY A 1 113 ? -10.493 -5.903 48.618 1.00 28.64 77 GLY A O 1
ATOM 611 N N . GLY A 1 114 ? -8.924 -7.017 49.770 1.00 24.77 78 GLY A N 1
ATOM 612 C CA . GLY A 1 114 ? -8.244 -7.540 48.613 1.00 23.28 78 GLY A CA 1
ATOM 613 C C . GLY A 1 114 ? -9.122 -8.189 47.581 1.00 23.85 78 GLY A C 1
ATOM 614 O O . GLY A 1 114 ? -8.945 -8.005 46.388 1.00 21.99 78 GLY A O 1
ATOM 615 N N . ARG A 1 115 ? -10.066 -8.979 48.044 1.00 25.90 79 ARG A N 1
ATOM 616 C CA . ARG A 1 115 ? -10.970 -9.719 47.159 1.00 29.00 79 ARG A CA 1
ATOM 617 C C . ARG A 1 115 ? -11.986 -8.818 46.431 1.00 29.18 79 ARG A C 1
ATOM 618 O O . ARG A 1 115 ? -12.340 -9.080 45.293 1.00 27.80 79 ARG A O 1
ATOM 626 N N . SER A 1 116 ? -12.502 -7.808 47.136 1.00 27.44 80 SER A N 1
ATOM 627 C CA . SER A 1 116 ? -13.401 -6.839 46.525 1.00 26.89 80 SER A CA 1
ATOM 628 C C . SER A 1 116 ? -12.669 -6.151 45.382 1.00 27.15 80 SER A C 1
ATOM 629 O O . SER A 1 116 ? -13.176 -6.016 44.261 1.00 25.42 80 SER A O 1
ATOM 632 N N . ILE A 1 117 ? -11.435 -5.770 45.670 1.00 24.64 81 ILE A N 1
ATOM 633 C CA . ILE A 1 117 ? -10.621 -5.057 44.719 1.00 23.78 81 ILE A CA 1
ATOM 634 C C . ILE A 1 117 ? -10.267 -5.924 43.541 1.00 24.84 81 ILE A C 1
ATOM 635 O O . ILE A 1 117 ? -10.412 -5.533 42.370 1.00 24.33 81 ILE A O 1
ATOM 640 N N . ASP A 1 118 ? -9.790 -7.108 43.848 1.00 24.99 82 ASP A N 1
ATOM 641 C CA . ASP A 1 118 ? -9.392 -8.047 42.831 1.00 27.09 82 ASP A CA 1
ATOM 642 C C . ASP A 1 118 ? -10.587 -8.382 41.908 1.00 25.86 82 ASP A C 1
ATOM 643 O O . ASP A 1 118 ? -10.442 -8.481 40.690 1.00 25.35 82 ASP A O 1
ATOM 648 N N . THR A 1 119 ? -11.753 -8.549 42.504 1.00 24.63 83 THR A N 1
ATOM 649 C CA . THR A 1 119 ? -12.941 -8.912 41.726 1.00 26.92 83 THR A CA 1
ATOM 650 C C . THR A 1 119 ? -13.384 -7.774 40.799 1.00 25.67 83 THR A C 1
ATOM 651 O O . THR A 1 119 ? -13.682 -7.991 39.631 1.00 27.33 83 THR A O 1
ATOM 655 N N . GLY A 1 120 ? -13.390 -6.554 41.335 1.00 25.28 84 GLY A N 1
ATOM 656 C CA . GLY A 1 120 ? -13.724 -5.361 40.555 1.00 23.26 84 GLY A CA 1
ATOM 657 C C . GLY A 1 120 ? -12.740 -5.162 39.403 1.00 22.56 84 GLY A C 1
ATOM 658 O O . GLY A 1 120 ? -13.107 -4.819 38.298 1.00 21.90 84 GLY A O 1
ATOM 659 N N . LYS A 1 121 ? -11.480 -5.347 39.707 1.00 23.98 85 LYS A N 1
ATOM 660 C CA . LYS A 1 121 ? -10.402 -5.226 38.721 1.00 24.28 85 LYS A CA 1
ATOM 661 C C . LYS A 1 121 ? -10.621 -6.167 37.582 1.00 26.16 85 LYS A C 1
ATOM 662 O O . LYS A 1 121 ? -10.513 -5.781 36.404 1.00 26.95 85 LYS A O 1
ATOM 668 N N . TYR A 1 122 ? -10.935 -7.400 37.918 1.00 27.22 86 TYR A N 1
ATOM 669 C CA . TYR A 1 122 ? -11.204 -8.428 36.901 1.00 29.68 86 TYR A CA 1
ATOM 670 C C . TYR A 1 122 ? -12.433 -8.046 36.070 1.00 28.59 86 TYR A C 1
ATOM 671 O O . TYR A 1 122 ? -12.441 -8.133 34.843 1.00 28.13 86 TYR A O 1
ATOM 680 N N . LEU A 1 123 ? -13.483 -7.654 36.770 1.00 27.19 87 LEU A N 1
ATOM 681 C CA . LEU A 1 123 ? -14.734 -7.278 36.118 1.00 28.40 87 LEU A CA 1
ATOM 682 C C . LEU A 1 123 ? -14.535 -6.117 35.141 1.00 26.47 87 LEU A C 1
ATOM 683 O O . LEU A 1 123 ? -14.969 -6.170 34.011 1.00 25.26 87 LEU A O 1
ATOM 688 N N . ALA A 1 124 ? -13.823 -5.093 35.569 1.00 25.97 88 ALA A N 1
ATOM 689 C CA . ALA A 1 124 ? -13.500 -3.946 34.707 1.00 27.97 88 ALA A CA 1
ATOM 690 C C . ALA A 1 124 ? -12.778 -4.344 33.441 1.00 26.78 88 ALA A C 1
ATOM 691 O O . ALA A 1 124 ? -13.073 -3.898 32.370 1.00 27.30 88 ALA A O 1
ATOM 693 N N . TYR A 1 125 ? -11.814 -5.204 33.611 1.00 28.82 89 TYR A N 1
ATOM 694 C CA . TYR A 1 125 ? -11.097 -5.781 32.504 1.00 30.10 89 TYR A CA 1
ATOM 695 C C . TYR A 1 125 ? -12.040 -6.522 31.523 1.00 28.65 89 TYR A C 1
ATOM 696 O O . TYR A 1 125 ? -11.989 -6.317 30.327 1.00 28.18 89 TYR A O 1
ATOM 705 N N . LYS A 1 126 ? -12.876 -7.380 32.036 1.00 27.83 90 LYS A N 1
ATOM 706 C CA . LYS A 1 126 ? -13.821 -8.066 31.184 1.00 29.52 90 LYS A CA 1
ATOM 707 C C . LYS A 1 126 ? -14.753 -7.144 30.428 1.00 29.93 90 LYS A C 1
ATOM 708 O O . LYS A 1 126 ? -15.099 -7.413 29.286 1.00 29.98 90 LYS A O 1
ATOM 714 N N . LEU A 1 127 ? -15.167 -6.056 31.065 1.00 28.85 91 LEU A N 1
ATOM 715 C CA . LEU A 1 127 ? -16.067 -5.059 30.451 1.00 29.16 91 LEU A CA 1
ATOM 716 C C . LEU A 1 127 ? -15.388 -4.010 29.582 1.00 27.36 91 LEU A C 1
ATOM 717 O O . LEU A 1 127 ? -16.056 -3.190 28.960 1.00 28.63 91 LEU A O 1
ATOM 722 N N . GLY A 1 128 ? -14.063 -4.014 29.566 1.00 26.86 92 GLY A N 1
ATOM 723 C CA . GLY A 1 128 ? -13.275 -2.970 28.890 1.00 25.98 92 GLY A CA 1
ATOM 724 C C . GLY A 1 128 ? -13.427 -1.547 29.440 1.00 26.63 92 GLY A C 1
ATOM 725 O O . GLY A 1 128 ? -13.372 -0.585 28.686 1.00 25.62 92 GLY A O 1
ATOM 726 N N . ILE A 1 129 ? -13.602 -1.398 30.752 1.00 24.69 93 ILE A N 1
ATOM 727 C CA . ILE A 1 129 ? -13.834 -0.088 31.337 1.00 23.46 93 ILE A CA 1
ATOM 728 C C . ILE A 1 129 ? -12.855 0.181 32.479 1.00 24.85 93 ILE A C 1
ATOM 729 O O . ILE A 1 129 ? -12.283 -0.726 33.053 1.00 22.77 93 ILE A O 1
ATOM 734 N N . PRO A 1 130 ? -12.678 1.452 32.850 1.00 23.97 94 PRO A N 1
ATOM 735 C CA . PRO A 1 130 ? -11.685 1.724 33.891 1.00 23.78 94 PRO A CA 1
ATOM 736 C C . PRO A 1 130 ? -12.072 1.203 35.270 1.00 21.76 94 PRO A C 1
ATOM 737 O O . PRO A 1 130 ? -13.238 1.081 35.589 1.00 20.30 94 PRO A O 1
ATOM 741 N N . PHE A 1 131 ? -11.065 0.931 36.075 1.00 19.89 95 PHE A N 1
ATOM 742 C CA . PHE A 1 131 ? -11.252 0.449 37.450 1.00 19.70 95 PHE A CA 1
ATOM 743 C C . PHE A 1 131 ? -10.673 1.427 38.461 1.00 18.66 95 PHE A C 1
ATOM 744 O O . PHE A 1 131 ? -9.540 1.873 38.330 1.00 19.73 95 PHE A O 1
ATOM 752 N N . ILE A 1 132 ? -11.461 1.723 39.466 1.00 18.39 96 ILE A N 1
ATOM 753 C CA . ILE A 1 132 ? -11.073 2.565 40.568 1.00 19.57 96 ILE A CA 1
ATOM 754 C C . ILE A 1 132 ? -10.999 1.763 41.858 1.00 20.51 96 ILE A C 1
ATOM 755 O O . ILE A 1 132 ? -11.921 1.037 42.223 1.00 19.37 96 ILE A O 1
ATOM 760 N N . SER A 1 133 ? -9.867 1.901 42.526 1.00 19.52 97 SER A N 1
ATOM 761 C CA . SER A 1 133 ? -9.544 1.096 43.677 1.00 19.84 97 SER A CA 1
ATOM 762 C C . SER A 1 133 ? -9.659 1.891 44.951 1.00 20.14 97 SER A C 1
ATOM 763 O O . SER A 1 133 ? -9.038 2.926 45.108 1.00 21.22 97 SER A O 1
ATOM 766 N N . VAL A 1 134 ? -10.532 1.411 45.836 1.00 20.73 98 VAL A N 1
ATOM 767 C CA . VAL A 1 134 ? -10.881 2.105 47.063 1.00 19.75 98 VAL A CA 1
ATOM 768 C C . VAL A 1 134 ? -10.700 1.152 48.267 1.00 21.94 98 VAL A C 1
ATOM 769 O O . VAL A 1 134 ? -11.664 0.606 48.801 1.00 23.47 98 VAL A O 1
ATOM 773 N N . PRO A 1 135 ? -9.456 0.965 48.709 1.00 22.60 99 PRO A N 1
ATOM 774 C CA . PRO A 1 135 ? -9.211 0.025 49.792 1.00 20.99 99 PRO A CA 1
ATOM 775 C C . PRO A 1 135 ? -9.660 0.500 51.150 1.00 21.38 99 PRO A C 1
ATOM 776 O O . PRO A 1 135 ? -9.467 1.656 51.526 1.00 25.03 99 PRO A O 1
ATOM 780 N N . THR A 1 136 ? -10.331 -0.375 51.869 1.00 22.26 100 THR A N 1
ATOM 781 C CA . THR A 1 136 ? -10.778 -0.080 53.236 1.00 23.04 100 THR A CA 1
ATOM 782 C C . THR A 1 136 ? -9.851 -0.681 54.281 1.00 24.93 100 THR A C 1
ATOM 783 O O . THR A 1 136 ? -10.074 -0.560 55.489 1.00 24.66 100 THR A O 1
ATOM 787 N N . THR A 1 137 ? -8.803 -1.325 53.804 1.00 23.82 101 THR A N 1
ATOM 788 C CA . THR A 1 137 ? -7.729 -1.780 54.660 1.00 24.00 101 THR A CA 1
ATOM 789 C C . THR A 1 137 ? -6.390 -1.729 53.886 1.00 23.30 101 THR A C 1
ATOM 790 O O . THR A 1 137 ? -6.327 -1.293 52.737 1.00 25.41 101 THR A O 1
ATOM 794 N N . ALA A 1 138 ? -5.346 -2.228 54.511 1.00 22.41 102 ALA A N 1
ATOM 795 C CA . ALA A 1 138 ? -4.020 -2.196 53.943 1.00 21.39 102 ALA A CA 1
ATOM 796 C C . ALA A 1 138 ? -3.404 -3.570 54.092 1.00 22.77 102 ALA A C 1
ATOM 797 O O . ALA A 1 138 ? -2.472 -3.780 54.853 1.00 23.47 102 ALA A O 1
ATOM 799 N N . SER A 1 139 ? -3.939 -4.512 53.354 1.00 23.40 103 SER A N 1
ATOM 800 C CA . SER A 1 139 ? -3.656 -5.917 53.601 1.00 24.96 103 SER A CA 1
ATOM 801 C C . SER A 1 139 ? -2.842 -6.607 52.531 1.00 24.91 103 SER A C 1
ATOM 802 O O . SER A 1 139 ? -2.283 -7.648 52.787 1.00 27.31 103 SER A O 1
ATOM 805 N N . ASN A 1 140 ? -2.765 -6.016 51.364 1.00 25.51 104 ASN A N 1
ATOM 806 C CA . ASN A 1 140 ? -2.055 -6.592 50.238 1.00 26.78 104 ASN A CA 1
ATOM 807 C C . ASN A 1 140 ? -1.703 -5.523 49.217 1.00 25.36 104 ASN A C 1
ATOM 808 O O . ASN A 1 140 ? -2.283 -4.458 49.230 1.00 24.95 104 ASN A O 1
ATOM 813 N N . ASP A 1 141 ? -0.825 -5.842 48.288 1.00 23.69 105 ASP A N 1
ATOM 814 C CA . ASP A 1 141 ? -0.383 -4.895 47.271 1.00 24.15 105 ASP A CA 1
ATOM 815 C C . ASP A 1 141 ? -1.150 -4.963 45.958 1.00 23.46 105 ASP A C 1
ATOM 816 O O . ASP A 1 141 ? -0.767 -4.381 44.975 1.00 25.42 105 ASP A O 1
ATOM 821 N N . GLY A 1 142 ? -2.286 -5.628 45.989 1.00 23.27 106 GLY A N 1
ATOM 822 C CA . GLY A 1 142 ? -3.252 -5.589 44.921 1.00 22.72 106 GLY A CA 1
ATOM 823 C C . GLY A 1 142 ? -3.926 -4.208 44.783 1.00 22.79 106 GLY A C 1
ATOM 824 O O . GLY A 1 142 ? -4.562 -3.922 43.776 1.00 21.70 106 GLY A O 1
ATOM 825 N N . ILE A 1 143 ? -3.800 -3.375 45.803 1.00 20.64 107 ILE A N 1
ATOM 826 C CA . ILE A 1 143 ? -4.502 -2.103 45.847 1.00 21.95 107 ILE A CA 1
ATOM 827 C C . ILE A 1 143 ? -4.306 -1.289 44.574 1.00 24.76 107 ILE A C 1
ATOM 828 O O . ILE A 1 143 ? -5.236 -0.679 44.086 1.00 24.57 107 ILE A O 1
ATOM 833 N N . ALA A 1 144 ? -3.053 -1.210 44.127 1.00 24.50 108 ALA A N 1
ATOM 834 C CA . ALA A 1 144 ? -2.688 -0.388 43.029 1.00 23.30 108 ALA A CA 1
ATOM 835 C C . ALA A 1 144 ? -1.998 -1.154 41.938 1.00 24.37 108 ALA A C 1
ATOM 836 O O . ALA A 1 144 ? -1.508 -0.584 40.962 1.00 23.56 108 ALA A O 1
ATOM 838 N N . SER A 1 145 ? -1.993 -2.458 42.061 1.00 24.82 109 SER A N 1
ATOM 839 C CA . SER A 1 145 ? -1.264 -3.275 41.060 1.00 24.82 109 SER A CA 1
ATOM 840 C C . SER A 1 145 ? -2.068 -3.645 39.829 1.00 22.26 109 SER A C 1
ATOM 841 O O . SER A 1 145 ? -3.270 -3.750 39.885 1.00 21.05 109 SER A O 1
ATOM 844 N N . PRO A 1 146 ? -1.384 -3.891 38.722 1.00 23.91 110 PRO A N 1
ATOM 845 C CA . PRO A 1 146 ? -2.041 -4.437 37.562 1.00 25.07 110 PRO A CA 1
ATOM 846 C C . PRO A 1 146 ? -2.277 -5.921 37.608 1.00 25.68 110 PRO A C 1
ATOM 847 O O . PRO A 1 146 ? -2.616 -6.519 36.595 1.00 30.88 110 PRO A O 1
ATOM 851 N N . ILE A 1 147 ? -2.164 -6.524 38.765 1.00 26.56 111 ILE A N 1
ATOM 852 C CA . ILE A 1 147 ? -2.301 -7.961 38.842 1.00 28.26 111 ILE A CA 1
ATOM 853 C C . ILE A 1 147 ? -3.690 -8.372 39.265 1.00 27.13 111 ILE A C 1
ATOM 854 O O . ILE A 1 147 ? -4.224 -7.903 40.247 1.00 28.28 111 ILE A O 1
ATOM 859 N N . VAL A 1 148 ? -4.252 -9.304 38.520 1.00 30.56 112 VAL A N 1
ATOM 860 C CA . VAL A 1 148 ? -5.495 -9.952 38.908 1.00 30.49 112 VAL A CA 1
ATOM 861 C C . VAL A 1 148 ? -5.167 -11.347 39.416 1.00 32.74 112 VAL A C 1
ATOM 862 O O . VAL A 1 148 ? -4.547 -12.121 38.704 1.00 33.40 112 VAL A O 1
ATOM 866 N N . SER A 1 149 ? -5.616 -11.639 40.629 1.00 33.18 113 SER A N 1
ATOM 867 C CA . SER A 1 149 ? -5.355 -12.888 41.304 1.00 38.87 113 SER A CA 1
ATOM 868 C C . SER A 1 149 ? -6.621 -13.607 41.710 1.00 44.12 113 SER A C 1
ATOM 869 O O . SER A 1 149 ? -6.719 -14.092 42.825 1.00 52.61 113 SER A O 1
ATOM 872 N N . ILE A 1 150 ? -7.595 -13.650 40.821 1.00 49.50 114 ILE A N 1
ATOM 873 C CA . ILE A 1 150 ? -8.906 -14.236 41.106 1.00 60.48 114 ILE A CA 1
ATOM 874 C C . ILE A 1 150 ? -8.705 -15.716 41.372 1.00 66.88 114 ILE A C 1
ATOM 875 O O . ILE A 1 150 ? -8.954 -16.218 42.475 1.00 62.20 114 ILE A O 1
ATOM 880 N N . ARG A 1 151 ? -8.247 -16.391 40.316 0.90 61.46 115 ARG A N 1
ATOM 881 C CA . ARG A 1 151 ? -7.783 -17.759 40.366 0.90 56.13 115 ARG A CA 1
ATOM 882 C C . ARG A 1 151 ? -6.354 -17.712 39.898 0.90 57.07 115 ARG A C 1
ATOM 883 O O . ARG A 1 151 ? -6.042 -17.041 38.924 0.90 55.80 115 ARG A O 1
ATOM 891 N N . GLN A 1 152 ? -5.476 -18.417 40.590 1.00 64.10 116 GLN A N 1
ATOM 892 C CA . GLN A 1 152 ? -4.158 -18.678 40.032 1.00 64.36 116 GLN A CA 1
ATOM 893 C C . GLN A 1 152 ? -4.373 -19.524 38.737 1.00 60.92 116 GLN A C 1
ATOM 894 O O . GLN A 1 152 ? -5.343 -20.256 38.676 1.00 58.48 116 GLN A O 1
ATOM 900 N N . PRO A 1 153 ? -3.526 -19.353 37.659 1.00 62.31 117 PRO A N 1
ATOM 901 C CA . PRO A 1 153 ? -2.413 -18.393 37.784 1.00 58.05 117 PRO A CA 1
ATOM 902 C C . PRO A 1 153 ? -2.876 -16.958 37.571 1.00 48.03 117 PRO A C 1
ATOM 903 O O . PRO A 1 153 ? -3.817 -16.696 36.829 1.00 41.62 117 PRO A O 1
ATOM 907 N N . SER A 1 154 ? -2.220 -16.049 38.247 1.00 42.68 118 SER A N 1
ATOM 908 C CA . SER A 1 154 ? -2.587 -14.651 38.139 1.00 44.44 118 SER A CA 1
ATOM 909 C C . SER A 1 154 ? -2.033 -14.041 36.836 1.00 42.34 118 SER A C 1
ATOM 910 O O . SER A 1 154 ? -1.088 -14.550 36.256 1.00 41.97 118 SER A O 1
ATOM 913 N N . PHE A 1 155 ? -2.691 -12.991 36.368 1.00 39.38 119 PHE A N 1
ATOM 914 C CA . PHE A 1 155 ? -2.323 -12.332 35.134 1.00 37.14 119 PHE A CA 1
ATOM 915 C C . PHE A 1 155 ? -2.389 -10.834 35.249 1.00 37.84 119 PHE A C 1
ATOM 916 O O . PHE A 1 155 ? -2.900 -10.279 36.193 1.00 35.52 119 PHE A O 1
ATOM 924 N N . MET A 1 156 ? -1.837 -10.204 34.237 1.00 38.05 120 MET A N 1
ATOM 925 C CA . MET A 1 156 ? -1.688 -8.798 34.203 1.00 37.41 120 MET A CA 1
ATOM 926 C C . MET A 1 156 ? -2.837 -8.168 33.469 1.00 37.80 120 MET A C 1
ATOM 927 O O . MET A 1 156 ? -3.266 -8.659 32.445 1.00 38.96 120 MET A O 1
ATOM 932 N N . VAL A 1 157 ? -3.321 -7.055 34.001 1.00 38.03 121 VAL A N 1
ATOM 933 C CA . VAL A 1 157 ? -4.317 -6.202 33.329 1.00 31.72 121 VAL A CA 1
ATOM 934 C C . VAL A 1 157 ? -3.815 -4.804 33.443 1.00 28.10 121 VAL A C 1
ATOM 935 O O . VAL A 1 157 ? -2.635 -4.589 33.633 1.00 30.89 121 VAL A O 1
ATOM 939 N N . ASP A 1 158 ? -4.696 -3.832 33.343 1.00 27.57 122 ASP A N 1
ATOM 940 C CA . ASP A 1 158 ? -4.313 -2.448 33.564 1.00 26.71 122 ASP A CA 1
ATOM 941 C C . ASP A 1 158 ? -4.228 -2.135 35.064 1.00 24.85 122 ASP A C 1
ATOM 942 O O . ASP A 1 158 ? -4.992 -2.644 35.832 1.00 23.10 122 ASP A O 1
ATOM 947 N N . ALA A 1 159 ? -3.278 -1.307 35.464 1.00 22.82 123 ALA A N 1
ATOM 948 C CA . ALA A 1 159 ? -3.307 -0.728 36.805 1.00 23.35 123 ALA A CA 1
ATOM 949 C C . ALA A 1 159 ? -4.611 0.034 36.960 1.00 22.67 123 ALA A C 1
ATOM 950 O O . ALA A 1 159 ? -5.159 0.524 35.993 1.00 23.36 123 ALA A O 1
ATOM 952 N N . PRO A 1 160 ? -5.132 0.114 38.169 1.00 21.99 124 PRO A N 1
ATOM 953 C CA . PRO A 1 160 ? -6.310 0.929 38.326 1.00 21.50 124 PRO A CA 1
ATOM 954 C C . PRO A 1 160 ? -6.090 2.355 37.895 1.00 21.08 124 PRO A C 1
ATOM 955 O O . PRO A 1 160 ? -4.986 2.888 38.037 1.00 24.97 124 PRO A O 1
ATOM 959 N N . ILE A 1 161 ? -7.130 2.955 37.342 1.00 19.25 125 ILE A N 1
ATOM 960 C CA . ILE A 1 161 ? -7.029 4.321 36.887 1.00 19.15 125 ILE A CA 1
ATOM 961 C C . ILE A 1 161 ? -6.902 5.313 38.045 1.00 18.12 125 ILE A C 1
ATOM 962 O O . ILE A 1 161 ? -6.406 6.420 37.864 1.00 16.48 125 ILE A O 1
ATOM 967 N N . ALA A 1 162 ? -7.466 4.939 39.186 1.00 17.02 126 ALA A N 1
ATOM 968 C CA . ALA A 1 162 ? -7.341 5.754 40.376 1.00 18.92 126 ALA A CA 1
ATOM 969 C C . ALA A 1 162 ? -7.296 4.908 41.609 1.00 19.68 126 ALA A C 1
ATOM 970 O O . ALA A 1 162 ? -7.884 3.818 41.672 1.00 20.19 126 ALA A O 1
ATOM 972 N N . ILE A 1 163 ? -6.577 5.431 42.577 1.00 21.20 127 ILE A N 1
ATOM 973 C CA . ILE A 1 163 ? -6.484 4.835 43.912 1.00 21.48 127 ILE A CA 1
ATOM 974 C C . ILE A 1 163 ? -6.940 5.858 44.909 1.00 19.66 127 ILE A C 1
ATOM 975 O O . ILE A 1 163 ? -6.401 6.935 44.999 1.00 21.78 127 ILE A O 1
ATOM 980 N N . ILE A 1 164 ? -7.935 5.495 45.678 1.00 18.44 128 ILE A N 1
ATOM 981 C CA . ILE A 1 164 ? -8.501 6.397 46.685 1.00 18.98 128 ILE A CA 1
ATOM 982 C C . ILE A 1 164 ? -8.501 5.699 48.021 1.00 19.37 128 ILE A C 1
ATOM 983 O O . ILE A 1 164 ? -9.345 4.840 48.300 1.00 17.00 128 ILE A O 1
ATOM 988 N N . ALA A 1 165 ? -7.499 6.041 48.807 1.00 20.43 129 ALA A N 1
ATOM 989 C CA . ALA A 1 165 ? -7.172 5.337 50.049 1.00 21.08 129 ALA A CA 1
ATOM 990 C C . ALA A 1 165 ? -7.439 6.215 51.254 1.00 21.06 129 ALA A C 1
ATOM 991 O O . ALA A 1 165 ? -6.656 7.074 51.612 1.00 19.77 129 ALA A O 1
ATOM 993 N N . ASP A 1 166 ? -8.574 5.947 51.897 1.00 21.24 130 ASP A N 1
ATOM 994 C CA . ASP A 1 166 ? -8.995 6.712 53.005 1.00 21.71 130 ASP A CA 1
ATOM 995 C C . ASP A 1 166 ? -8.281 6.176 54.244 1.00 20.58 130 ASP A C 1
ATOM 996 O O . ASP A 1 166 ? -8.664 5.136 54.782 1.00 20.34 130 ASP A O 1
ATOM 1001 N N . THR A 1 167 ? -7.303 6.911 54.733 1.00 18.52 131 THR A N 1
ATOM 1002 C CA . THR A 1 167 ? -6.536 6.452 55.907 1.00 20.09 131 THR A CA 1
ATOM 1003 C C . THR A 1 167 ? -7.286 6.444 57.254 1.00 23.01 131 THR A C 1
ATOM 1004 O O . THR A 1 167 ? -6.879 5.767 58.183 1.00 27.24 131 THR A O 1
ATOM 1008 N N . GLU A 1 168 ? -8.347 7.230 57.363 1.00 24.44 132 GLU A N 1
ATOM 1009 C CA . GLU A 1 168 ? -9.257 7.223 58.527 1.00 23.76 132 GLU A CA 1
ATOM 1010 C C . GLU A 1 168 ? -10.050 5.906 58.589 1.00 24.32 132 GLU A C 1
ATOM 1011 O O . GLU A 1 168 ? -10.146 5.257 59.628 1.00 28.52 132 GLU A O 1
ATOM 1017 N N . ILE A 1 169 ? -10.533 5.447 57.449 1.00 23.25 133 ILE A N 1
ATOM 1018 C CA . ILE A 1 169 ? -11.142 4.122 57.355 1.00 22.90 133 ILE A CA 1
ATOM 1019 C C . ILE A 1 169 ? -10.133 3.023 57.585 1.00 22.35 133 ILE A C 1
ATOM 1020 O O . ILE A 1 169 ? -10.350 2.103 58.383 1.00 22.02 133 ILE A O 1
ATOM 1025 N N . ILE A 1 170 ? -8.985 3.160 56.948 1.00 22.49 134 ILE A N 1
ATOM 1026 C CA . ILE A 1 170 ? -7.970 2.095 56.993 1.00 21.31 134 ILE A CA 1
ATOM 1027 C C . ILE A 1 170 ? -7.411 1.929 58.419 1.00 23.05 134 ILE A C 1
ATOM 1028 O O . ILE A 1 170 ? -7.143 0.819 58.871 1.00 25.36 134 ILE A O 1
ATOM 1033 N N . LYS A 1 171 ? -7.281 3.020 59.126 1.00 23.95 135 LYS A N 1
ATOM 1034 C CA . LYS A 1 171 ? -6.790 3.001 60.476 1.00 27.06 135 LYS A CA 1
ATOM 1035 C C . LYS A 1 171 ? -7.635 2.117 61.363 1.00 24.61 135 LYS A C 1
ATOM 1036 O O . LYS A 1 171 ? -7.148 1.493 62.266 1.00 27.38 135 LYS A O 1
ATOM 1042 N N . LYS A 1 172 ? -8.909 2.084 61.085 1.00 25.91 136 LYS A N 1
ATOM 1043 C CA . LYS A 1 172 ? -9.870 1.378 61.906 1.00 27.62 136 LYS A CA 1
ATOM 1044 C C . LYS A 1 172 ? -10.181 0.005 61.438 1.00 24.73 136 LYS A C 1
ATOM 1045 O O . LYS A 1 172 ? -11.070 -0.647 62.004 1.00 26.46 136 LYS A O 1
ATOM 1051 N N . SER A 1 173 ? -9.516 -0.446 60.400 1.00 25.25 137 SER A N 1
ATOM 1052 C CA . SER A 1 173 ? -9.772 -1.802 59.905 1.00 26.81 137 SER A CA 1
ATOM 1053 C C . SER A 1 173 ? -9.254 -2.831 60.918 1.00 25.58 137 SER A C 1
ATOM 1054 O O . SER A 1 173 ? -8.446 -2.510 61.756 1.00 25.75 137 SER A O 1
ATOM 1057 N N . PRO A 1 174 ? -9.742 -4.058 60.840 1.00 27.14 138 PRO A N 1
ATOM 1058 C CA . PRO A 1 174 ? -9.242 -5.066 61.790 1.00 30.10 138 PRO A CA 1
ATOM 1059 C C . PRO A 1 174 ? -7.720 -5.131 61.788 1.00 27.17 138 PRO A C 1
ATOM 1060 O O . PRO A 1 174 ? -7.120 -5.190 60.727 1.00 27.77 138 PRO A O 1
ATOM 1064 N N . ARG A 1 175 ? -7.135 -5.124 62.976 1.00 26.45 139 ARG A N 1
ATOM 1065 C CA . ARG A 1 175 ? -5.698 -5.122 63.185 1.00 28.36 139 ARG A CA 1
ATOM 1066 C C . ARG A 1 175 ? -4.987 -6.259 62.459 1.00 27.37 139 ARG A C 1
ATOM 1067 O O . ARG A 1 175 ? -3.947 -6.065 61.864 1.00 24.00 139 ARG A O 1
ATOM 1075 N N . ARG A 1 176 ? -5.604 -7.413 62.447 1.00 25.29 140 ARG A N 1
ATOM 1076 C CA . ARG A 1 176 ? -5.031 -8.535 61.757 1.00 30.25 140 ARG A CA 1
ATOM 1077 C C . ARG A 1 176 ? -4.675 -8.270 60.264 1.00 28.82 140 ARG A C 1
ATOM 1078 O O . ARG A 1 176 ? -3.680 -8.793 59.749 1.00 24.31 140 ARG A O 1
ATOM 1086 N N . LEU A 1 177 ? -5.524 -7.487 59.599 1.00 24.74 141 LEU A N 1
ATOM 1087 C CA . LEU A 1 177 ? -5.331 -7.138 58.187 1.00 25.02 141 LEU A CA 1
ATOM 1088 C C . LEU A 1 177 ? -4.174 -6.147 57.987 1.00 23.56 141 LEU A C 1
ATOM 1089 O O . LEU A 1 177 ? -3.410 -6.264 57.063 1.00 24.83 141 LEU A O 1
ATOM 1094 N N . LEU A 1 178 ? -4.062 -5.187 58.884 1.00 23.03 142 LEU A N 1
ATOM 1095 C CA . LEU A 1 178 ? -2.948 -4.287 58.887 1.00 22.22 142 LEU A CA 1
ATOM 1096 C C . LEU A 1 178 ? -1.613 -5.004 59.146 1.00 24.58 142 LEU A C 1
ATOM 1097 O O . LEU A 1 178 ? -0.563 -4.642 58.574 1.00 26.09 142 LEU A O 1
ATOM 1102 N N . SER A 1 179 ? -1.650 -5.995 60.016 1.00 21.81 143 SER A N 1
ATOM 1103 C CA . SER A 1 179 ? -0.463 -6.754 60.331 1.00 22.93 143 SER A CA 1
ATOM 1104 C C . SER A 1 179 ? -0.048 -7.578 59.114 1.00 21.37 143 SER A C 1
ATOM 1105 O O . SER A 1 179 ? 1.115 -7.682 58.809 1.00 24.95 143 SER A O 1
ATOM 1108 N N . ALA A 1 180 ? -1.026 -8.173 58.465 1.00 20.48 144 ALA A N 1
ATOM 1109 C CA . ALA A 1 180 ? -0.819 -8.929 57.235 1.00 21.30 144 ALA A CA 1
ATOM 1110 C C . ALA A 1 180 ? -0.205 -8.117 56.096 1.00 22.06 144 ALA A C 1
ATOM 1111 O O . ALA A 1 180 ? 0.633 -8.593 55.355 1.00 23.41 144 ALA A O 1
ATOM 1113 N N . GLY A 1 181 ? -0.599 -6.865 55.986 1.00 22.66 145 GLY A N 1
ATOM 1114 C CA . GLY A 1 181 ? -0.009 -5.971 54.995 1.00 23.42 145 GLY A CA 1
ATOM 1115 C C . GLY A 1 181 ? 1.517 -5.926 55.064 1.00 23.80 145 GLY A C 1
ATOM 1116 O O . GLY A 1 181 ? 2.211 -5.775 54.035 1.00 22.53 145 GLY A O 1
ATOM 1117 N N . MET A 1 182 ? 2.055 -6.037 56.280 1.00 23.45 146 MET A N 1
ATOM 1118 C CA . MET A 1 182 ? 3.520 -5.967 56.460 1.00 22.99 146 MET A CA 1
ATOM 1119 C C . MET A 1 182 ? 4.160 -7.151 55.721 1.00 22.32 146 MET A C 1
ATOM 1120 O O . MET A 1 182 ? 5.217 -7.047 55.125 1.00 18.27 146 MET A O 1
ATOM 1125 N N . GLY A 1 183 ? 3.449 -8.266 55.746 1.00 24.15 147 GLY A N 1
ATOM 1126 C CA . GLY A 1 183 ? 3.886 -9.485 55.068 1.00 24.03 147 GLY A CA 1
ATOM 1127 C C . GLY A 1 183 ? 4.060 -9.309 53.585 1.00 25.98 147 GLY A C 1
ATOM 1128 O O . GLY A 1 183 ? 5.021 -9.791 53.000 1.00 23.71 147 GLY A O 1
ATOM 1129 N N . ASP A 1 184 ? 3.126 -8.592 52.982 1.00 27.50 148 ASP A N 1
ATOM 1130 C CA . ASP A 1 184 ? 3.173 -8.283 51.580 1.00 28.67 148 ASP A CA 1
ATOM 1131 C C . ASP A 1 184 ? 4.287 -7.308 51.265 1.00 29.64 148 ASP A C 1
ATOM 1132 O O . ASP A 1 184 ? 4.973 -7.501 50.280 1.00 37.30 148 ASP A O 1
ATOM 1137 N N . ILE A 1 185 ? 4.512 -6.303 52.079 1.00 28.46 149 ILE A N 1
ATOM 1138 C CA . ILE A 1 185 ? 5.649 -5.397 51.851 1.00 23.98 149 ILE A CA 1
ATOM 1139 C C . ILE A 1 185 ? 7.056 -6.023 52.003 1.00 23.34 149 ILE A C 1
ATOM 1140 O O . ILE A 1 185 ? 7.911 -5.823 51.140 1.00 23.10 149 ILE A O 1
ATOM 1145 N N . VAL A 1 186 ? 7.316 -6.753 53.096 1.00 21.92 150 VAL A N 1
ATOM 1146 C CA . VAL A 1 186 ? 8.684 -7.332 53.278 1.00 21.74 150 VAL A CA 1
ATOM 1147 C C . VAL A 1 186 ? 9.051 -8.308 52.172 1.00 21.18 150 VAL A C 1
ATOM 1148 O O . VAL A 1 186 ? 10.203 -8.462 51.812 1.00 21.18 150 VAL A O 1
ATOM 1152 N N . SER A 1 187 ? 8.048 -8.926 51.599 1.00 21.87 151 SER A N 1
ATOM 1153 C CA . SER A 1 187 ? 8.258 -9.822 50.483 1.00 23.94 151 SER A CA 1
ATOM 1154 C C . SER A 1 187 ? 8.931 -9.167 49.240 1.00 22.77 151 SER A C 1
ATOM 1155 O O . SER A 1 187 ? 9.545 -9.856 48.459 1.00 17.33 151 SER A O 1
ATOM 1158 N N . ASN A 1 188 ? 8.843 -7.842 49.102 1.00 23.05 152 ASN A N 1
ATOM 1159 C CA . ASN A 1 188 ? 9.559 -7.155 48.000 1.00 22.52 152 ASN A CA 1
ATOM 1160 C C . ASN A 1 188 ? 11.056 -7.443 48.101 1.00 24.50 152 ASN A C 1
ATOM 1161 O O . ASN A 1 188 ? 11.747 -7.490 47.113 1.00 23.24 152 ASN A O 1
ATOM 1166 N N . ILE A 1 189 ? 11.539 -7.587 49.334 1.00 26.09 153 ILE A N 1
ATOM 1167 C CA . ILE A 1 189 ? 12.967 -7.798 49.581 1.00 29.01 153 ILE A CA 1
ATOM 1168 C C . ILE A 1 189 ? 13.443 -9.110 48.924 1.00 26.31 153 ILE A C 1
ATOM 1169 O O . ILE A 1 189 ? 14.383 -9.122 48.163 1.00 25.65 153 ILE A O 1
ATOM 1174 N N . THR A 1 190 ? 12.756 -10.192 49.209 1.00 24.18 154 THR A N 1
ATOM 1175 C CA . THR A 1 190 ? 13.098 -11.458 48.614 1.00 24.94 154 THR A CA 1
ATOM 1176 C C . THR A 1 190 ? 12.726 -11.496 47.146 1.00 26.21 154 THR A C 1
ATOM 1177 O O . THR A 1 190 ? 13.407 -12.116 46.340 1.00 22.61 154 THR A O 1
ATOM 1181 N N . ALA A 1 191 ? 11.662 -10.796 46.789 1.00 24.53 155 ALA A N 1
ATOM 1182 C CA . ALA A 1 191 ? 11.269 -10.743 45.367 1.00 23.86 155 ALA A CA 1
ATOM 1183 C C . ALA A 1 191 ? 12.397 -10.114 44.538 1.00 23.18 155 ALA A C 1
ATOM 1184 O O . ALA A 1 191 ? 12.739 -10.634 43.495 1.00 21.55 155 ALA A O 1
ATOM 1186 N N . VAL A 1 192 ? 12.963 -9.021 45.035 1.00 22.95 156 VAL A N 1
ATOM 1187 C CA . VAL A 1 192 ? 14.027 -8.340 44.342 1.00 26.03 156 VAL A CA 1
ATOM 1188 C C . VAL A 1 192 ? 15.319 -9.147 44.354 1.00 29.53 156 VAL A C 1
ATOM 1189 O O . VAL A 1 192 ? 16.004 -9.193 43.368 1.00 28.01 156 VAL A O 1
ATOM 1193 N N . LEU A 1 193 ? 15.621 -9.783 45.488 1.00 28.23 157 LEU A N 1
ATOM 1194 C CA . LEU A 1 193 ? 16.762 -10.704 45.569 1.00 30.49 157 LEU A CA 1
ATOM 1195 C C . LEU A 1 193 ? 16.654 -11.860 44.547 1.00 29.27 157 LEU A C 1
ATOM 1196 O O . LEU A 1 193 ? 17.615 -12.201 43.869 1.00 28.03 157 LEU A O 1
ATOM 1201 N N . ASP A 1 194 ? 15.461 -12.425 44.459 1.00 29.10 158 ASP A N 1
ATOM 1202 C CA . ASP A 1 194 ? 15.169 -13.486 43.511 1.00 29.88 158 ASP A CA 1
ATOM 1203 C C . ASP A 1 194 ? 15.259 -12.988 42.055 1.00 31.57 158 ASP A C 1
ATOM 1204 O O . ASP A 1 194 ? 15.772 -13.689 41.185 1.00 29.32 158 ASP A O 1
ATOM 1209 N N . TRP A 1 195 ? 14.789 -11.776 41.802 1.00 31.09 159 TRP A N 1
ATOM 1210 C CA . TRP A 1 195 ? 14.877 -11.169 40.470 1.00 34.66 159 TRP A CA 1
ATOM 1211 C C . TRP A 1 195 ? 16.343 -11.026 40.035 1.00 33.90 159 TRP A C 1
ATOM 1212 O O . TRP A 1 195 ? 16.693 -11.414 38.950 1.00 35.29 159 TRP A O 1
ATOM 1223 N N . LYS A 1 196 ? 17.154 -10.436 40.887 1.00 31.89 160 LYS A N 1
ATOM 1224 C CA . LYS A 1 196 ? 18.590 -10.294 40.643 1.00 35.67 160 LYS A CA 1
ATOM 1225 C C . LYS A 1 196 ? 19.239 -11.641 40.372 1.00 36.62 160 LYS A C 1
ATOM 1226 O O . LYS A 1 196 ? 20.068 -11.782 39.506 1.00 33.88 160 LYS A O 1
ATOM 1232 N N . LEU A 1 197 ? 18.823 -12.634 41.130 1.00 34.95 161 LEU A N 1
ATOM 1233 C CA . LEU A 1 197 ? 19.367 -13.951 40.995 1.00 35.30 161 LEU A CA 1
ATOM 1234 C C . LEU A 1 197 ? 19.021 -14.528 39.615 1.00 37.09 161 LEU A C 1
ATOM 1235 O O . LEU A 1 197 ? 19.833 -15.200 38.973 1.00 33.65 161 LEU A O 1
ATOM 1240 N N . ALA A 1 198 ? 17.782 -14.323 39.202 1.00 34.38 162 ALA A N 1
ATOM 1241 C CA . ALA A 1 198 ? 17.303 -14.840 37.920 1.00 34.54 162 ALA A CA 1
ATOM 1242 C C . ALA A 1 198 ? 17.998 -14.112 36.762 1.00 35.33 162 ALA A C 1
ATOM 1243 O O . ALA A 1 198 ? 18.287 -14.659 35.730 1.00 35.36 162 ALA A O 1
ATOM 1245 N N . TYR A 1 199 ? 18.295 -12.867 36.974 1.00 37.29 163 TYR A N 1
ATOM 1246 C CA . TYR A 1 199 ? 19.060 -12.154 36.013 1.00 40.74 163 TYR A CA 1
ATOM 1247 C C . TYR A 1 199 ? 20.445 -12.776 35.867 1.00 42.31 163 TYR A C 1
ATOM 1248 O O . TYR A 1 199 ? 20.882 -13.093 34.788 1.00 39.83 163 TYR A O 1
ATOM 1257 N N . LYS A 1 200 ? 21.124 -12.910 36.989 1.00 42.57 164 LYS A N 1
ATOM 1258 C CA . LYS A 1 200 ? 22.514 -13.363 37.023 1.00 41.22 164 LYS A CA 1
ATOM 1259 C C . LYS A 1 200 ? 22.643 -14.808 36.489 1.00 40.26 164 LYS A C 1
ATOM 1260 O O . LYS A 1 200 ? 23.461 -15.081 35.659 1.00 41.70 164 LYS A O 1
ATOM 1266 N N . GLU A 1 201 ? 21.769 -15.697 36.914 1.00 35.75 165 GLU A N 1
ATOM 1267 C CA . GLU A 1 201 ? 21.892 -17.123 36.615 1.00 34.99 165 GLU A CA 1
ATOM 1268 C C . GLU A 1 201 ? 21.130 -17.598 35.375 1.00 37.57 165 GLU A C 1
ATOM 1269 O O . GLU A 1 201 ? 21.427 -18.661 34.836 1.00 38.99 165 GLU A O 1
ATOM 1275 N N . LYS A 1 202 ? 20.145 -16.846 34.943 1.00 35.63 166 LYS A N 1
ATOM 1276 C CA . LYS A 1 202 ? 19.388 -17.221 33.758 1.00 40.15 166 LYS A CA 1
ATOM 1277 C C . LYS A 1 202 ? 19.263 -16.125 32.712 1.00 41.31 166 LYS A C 1
ATOM 1278 O O . LYS A 1 202 ? 18.483 -16.248 31.785 1.00 45.99 166 LYS A O 1
ATOM 1284 N N . GLY A 1 203 ? 19.970 -15.029 32.894 1.00 42.27 167 GLY A N 1
ATOM 1285 C CA . GLY A 1 203 ? 19.845 -13.870 31.992 1.00 46.94 167 GLY A CA 1
ATOM 1286 C C . GLY A 1 203 ? 18.442 -13.285 31.825 1.00 48.58 167 GLY A C 1
ATOM 1287 O O . GLY A 1 203 ? 18.113 -12.719 30.789 1.00 48.84 167 GLY A O 1
ATOM 1288 N N . GLU A 1 204 ? 17.611 -13.402 32.850 1.00 45.16 168 GLU A N 1
ATOM 1289 C CA . GLU A 1 204 ? 16.266 -12.833 32.790 1.00 39.28 168 GLU A CA 1
ATOM 1290 C C . GLU A 1 204 ? 16.332 -11.317 32.792 1.00 34.41 168 GLU A C 1
ATOM 1291 O O . GLU A 1 204 ? 17.193 -10.710 33.375 1.00 32.94 168 GLU A O 1
ATOM 1297 N N . LYS A 1 205 ? 15.391 -10.735 32.093 1.00 33.50 169 LYS A N 1
ATOM 1298 C CA . LYS A 1 205 ? 15.297 -9.312 31.953 1.00 38.99 169 LYS A CA 1
ATOM 1299 C C . LYS A 1 205 ? 15.108 -8.654 33.312 1.00 37.64 169 LYS A C 1
ATOM 1300 O O . LYS A 1 205 ? 14.291 -9.100 34.123 1.00 34.21 169 LYS A O 1
ATOM 1306 N N . TYR A 1 206 ? 15.834 -7.567 33.525 1.00 31.60 170 TYR A N 1
ATOM 1307 C CA . TYR A 1 206 ? 15.926 -6.971 34.812 1.00 31.59 170 TYR A CA 1
ATOM 1308 C C . TYR A 1 206 ? 16.045 -5.475 34.740 1.00 30.83 170 TYR A C 1
ATOM 1309 O O . TYR A 1 206 ? 16.755 -4.943 33.917 1.00 33.25 170 TYR A O 1
ATOM 1318 N N . SER A 1 207 ? 15.367 -4.788 35.656 1.00 33.30 171 SER A N 1
ATOM 1319 C CA . SER A 1 207 ? 15.486 -3.326 35.761 1.00 31.69 171 SER A CA 1
ATOM 1320 C C . SER A 1 207 ? 15.979 -2.918 37.149 1.00 32.72 171 SER A C 1
ATOM 1321 O O . SER A 1 207 ? 15.268 -3.091 38.156 1.00 34.27 171 SER A O 1
ATOM 1324 N N . GLU A 1 208 ? 17.158 -2.342 37.217 1.00 29.78 172 GLU A N 1
ATOM 1325 C CA . GLU A 1 208 ? 17.765 -1.976 38.497 1.00 28.83 172 GLU A CA 1
ATOM 1326 C C . GLU A 1 208 ? 16.961 -0.882 39.184 1.00 28.78 172 GLU A C 1
ATOM 1327 O O . GLU A 1 208 ? 16.794 -0.881 40.406 1.00 27.95 172 GLU A O 1
ATOM 1333 N N . SER A 1 209 ? 16.477 0.064 38.398 1.00 27.30 173 SER A N 1
ATOM 1334 C CA . SER A 1 209 ? 15.810 1.202 38.996 1.00 26.67 173 SER A CA 1
ATOM 1335 C C . SER A 1 209 ? 14.410 0.815 39.532 1.00 24.74 173 SER A C 1
ATOM 1336 O O . SER A 1 209 ? 14.030 1.258 40.615 1.00 24.58 173 SER A O 1
ATOM 1339 N N . SER A 1 210 ? 13.697 -0.070 38.857 1.00 22.12 174 SER A N 1
ATOM 1340 C CA . SER A 1 210 ? 12.439 -0.598 39.422 1.00 24.51 174 SER A CA 1
ATOM 1341 C C . SER A 1 210 ? 12.646 -1.440 40.701 1.00 24.73 174 SER A C 1
ATOM 1342 O O . SER A 1 210 ? 11.887 -1.381 41.657 1.00 23.46 174 SER A O 1
ATOM 1345 N N . ALA A 1 211 ? 13.648 -2.306 40.644 1.00 25.13 175 ALA A N 1
ATOM 1346 C CA . ALA A 1 211 ? 13.992 -3.188 41.745 1.00 21.54 175 ALA A CA 1
ATOM 1347 C C . ALA A 1 211 ? 14.390 -2.398 42.977 1.00 21.89 175 ALA A C 1
ATOM 1348 O O . ALA A 1 211 ? 13.971 -2.710 44.057 1.00 21.34 175 ALA A O 1
ATOM 1350 N N . ILE A 1 212 ? 15.240 -1.413 42.830 1.00 23.09 176 ILE A N 1
ATOM 1351 C CA . ILE A 1 212 ? 15.661 -0.665 43.983 1.00 25.36 176 ILE A CA 1
ATOM 1352 C C . ILE A 1 212 ? 14.510 0.177 44.579 1.00 25.17 176 ILE A C 1
ATOM 1353 O O . ILE A 1 212 ? 14.452 0.402 45.775 1.00 23.76 176 ILE A O 1
ATOM 1358 N N . PHE A 1 213 ? 13.609 0.628 43.722 1.00 24.06 177 PHE A N 1
ATOM 1359 C CA . PHE A 1 213 ? 12.448 1.345 44.162 1.00 24.61 177 PHE A CA 1
ATOM 1360 C C . PHE A 1 213 ? 11.630 0.429 45.064 1.00 24.46 177 PHE A C 1
ATOM 1361 O O . PHE A 1 213 ? 11.346 0.768 46.185 1.00 23.47 177 PHE A O 1
ATOM 1369 N N . SER A 1 214 ? 11.304 -0.746 44.554 1.00 26.98 178 SER A N 1
ATOM 1370 C CA . SER A 1 214 ? 10.513 -1.742 45.267 1.00 27.52 178 SER A CA 1
ATOM 1371 C C . SER A 1 214 ? 11.159 -2.155 46.579 1.00 27.82 178 SER A C 1
ATOM 1372 O O . SER A 1 214 ? 10.549 -2.131 47.624 1.00 24.39 178 SER A O 1
ATOM 1375 N N . LYS A 1 215 ? 12.434 -2.461 46.508 1.00 25.73 179 LYS A N 1
ATOM 1376 C CA . LYS A 1 215 ? 13.198 -2.823 47.680 1.00 27.42 179 LYS A CA 1
ATOM 1377 C C . LYS A 1 215 ? 13.265 -1.732 48.736 1.00 24.72 179 LYS A C 1
ATOM 1378 O O . LYS A 1 215 ? 13.162 -1.980 49.952 1.00 22.56 179 LYS A O 1
ATOM 1384 N N . THR A 1 216 ? 13.467 -0.519 48.284 1.00 24.96 180 THR A N 1
ATOM 1385 C CA . THR A 1 216 ? 13.646 0.615 49.201 1.00 24.93 180 THR A CA 1
ATOM 1386 C C . THR A 1 216 ? 12.342 0.955 49.896 1.00 23.48 180 THR A C 1
ATOM 1387 O O . THR A 1 216 ? 12.319 1.377 51.050 1.00 22.48 180 THR A O 1
ATOM 1391 N N . ILE A 1 217 ? 11.246 0.756 49.193 1.00 22.89 181 ILE A N 1
ATOM 1392 C CA . ILE A 1 217 ? 9.941 0.911 49.832 1.00 22.65 181 ILE A CA 1
ATOM 1393 C C . ILE A 1 217 ? 9.857 0.013 51.063 1.00 21.37 181 ILE A C 1
ATOM 1394 O O . ILE A 1 217 ? 9.417 0.411 52.133 1.00 21.95 181 ILE A O 1
ATOM 1399 N N . ALA A 1 218 ? 10.271 -1.227 50.890 1.00 23.84 182 ALA A N 1
ATOM 1400 C CA . ALA A 1 218 ? 10.198 -2.215 51.966 1.00 25.66 182 ALA A CA 1
ATOM 1401 C C . ALA A 1 218 ? 11.155 -1.869 53.081 1.00 25.94 182 ALA A C 1
ATOM 1402 O O . ALA A 1 218 ? 10.804 -1.892 54.261 1.00 26.89 182 ALA A O 1
ATOM 1404 N N . LYS A 1 219 ? 12.364 -1.516 52.696 1.00 30.27 183 LYS A N 1
ATOM 1405 C CA . LYS A 1 219 ? 13.404 -1.112 53.639 1.00 30.30 183 LYS A CA 1
ATOM 1406 C C . LYS A 1 219 ? 12.961 0.007 54.526 1.00 27.15 183 LYS A C 1
ATOM 1407 O O . LYS A 1 219 ? 13.132 -0.062 55.741 1.00 25.48 183 LYS A O 1
ATOM 1413 N N . GLU A 1 220 ? 12.399 1.044 53.934 1.00 26.74 184 GLU A N 1
ATOM 1414 C CA . GLU A 1 220 ? 11.943 2.217 54.724 1.00 26.92 184 GLU A CA 1
ATOM 1415 C C . GLU A 1 220 ? 10.821 1.834 55.690 1.00 27.60 184 GLU A C 1
ATOM 1416 O O . GLU A 1 220 ? 10.742 2.372 56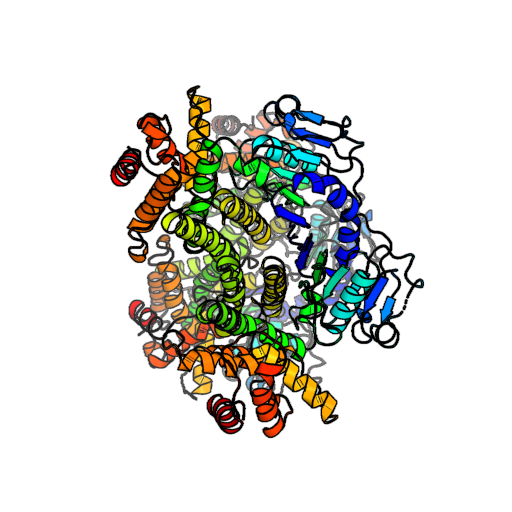.787 1.00 27.97 184 GLU A O 1
ATOM 1422 N N . LEU A 1 221 ? 9.934 0.939 55.280 1.00 24.63 185 LEU A N 1
ATOM 1423 C CA . LEU A 1 221 ? 8.828 0.597 56.164 1.00 23.97 185 LEU A CA 1
ATOM 1424 C C . LEU A 1 221 ? 9.343 -0.267 57.336 1.00 25.22 185 LEU A C 1
ATOM 1425 O O . LEU A 1 221 ? 8.934 -0.111 58.457 1.00 25.58 185 LEU A O 1
ATOM 1430 N N . ILE A 1 222 ? 10.276 -1.153 57.038 1.00 26.07 186 ILE A N 1
ATOM 1431 C CA . ILE A 1 222 ? 10.916 -1.961 58.058 1.00 27.64 186 ILE A CA 1
ATOM 1432 C C . ILE A 1 222 ? 11.611 -1.074 59.082 1.00 28.12 186 ILE A C 1
ATOM 1433 O O . ILE A 1 222 ? 11.470 -1.237 60.293 1.00 29.46 186 ILE A O 1
ATOM 1438 N N . SER A 1 223 ? 12.357 -0.134 58.578 1.00 27.39 187 SER A N 1
ATOM 1439 C CA . SER A 1 223 ? 13.112 0.750 59.428 1.00 28.91 187 SER A CA 1
ATOM 1440 C C . SER A 1 223 ? 12.144 1.636 60.256 1.00 29.71 187 SER A C 1
ATOM 1441 O O . SER A 1 223 ? 12.376 1.910 61.415 1.00 31.35 187 SER A O 1
ATOM 1444 N N . TYR A 1 224 ? 11.030 2.058 59.671 1.00 30.45 188 TYR A N 1
ATOM 1445 C CA . TYR A 1 224 ? 10.010 2.793 60.434 1.00 27.08 188 TYR A CA 1
ATOM 1446 C C . TYR A 1 224 ? 9.412 1.928 61.563 1.00 27.76 188 TYR A C 1
ATOM 1447 O O . TYR A 1 224 ? 9.269 2.339 62.711 1.00 24.82 188 TYR A O 1
ATOM 1456 N N . VAL A 1 225 ? 9.055 0.721 61.201 1.00 26.78 189 VAL A N 1
ATOM 1457 C CA . VAL A 1 225 ? 8.476 -0.221 62.145 1.00 28.29 189 VAL A CA 1
ATOM 1458 C C . VAL A 1 225 ? 9.449 -0.492 63.324 1.00 27.86 189 VAL A C 1
ATOM 1459 O O . VAL A 1 225 ? 9.032 -0.516 64.450 1.00 30.62 189 VAL A O 1
ATOM 1463 N N . LEU A 1 226 ? 10.723 -0.637 63.046 1.00 28.42 190 LEU A N 1
ATOM 1464 C CA . LEU A 1 226 ? 11.696 -0.978 64.083 1.00 32.88 190 LEU A CA 1
ATOM 1465 C C . LEU A 1 226 ? 12.147 0.177 64.942 1.00 35.70 190 LEU A C 1
ATOM 1466 O O . LEU A 1 226 ? 12.742 -0.033 65.970 1.00 39.04 190 LEU A O 1
ATOM 1471 N N . ASN A 1 227 ? 11.884 1.396 64.521 1.00 36.04 191 ASN A N 1
ATOM 1472 C CA . ASN A 1 227 ? 12.391 2.572 65.234 1.00 37.66 191 ASN A CA 1
ATOM 1473 C C . ASN A 1 227 ? 11.356 3.574 65.720 1.00 41.01 191 ASN A C 1
ATOM 1474 O O . ASN A 1 227 ? 11.722 4.615 66.232 1.00 56.14 191 ASN A O 1
ATOM 1479 N N . SER A 1 228 ? 10.077 3.290 65.567 1.00 37.04 192 SER A N 1
ATOM 1480 C CA . SER A 1 228 ? 9.059 4.260 65.886 1.00 36.25 192 SER A CA 1
ATOM 1481 C C . SER A 1 228 ? 8.088 3.709 66.884 1.00 36.51 192 SER A C 1
ATOM 1482 O O . SER A 1 228 ? 8.143 2.551 67.237 1.00 34.70 192 SER A O 1
ATOM 1485 N N . ASP A 1 229 ? 7.158 4.560 67.275 1.00 37.14 193 ASP A N 1
ATOM 1486 C CA . ASP A 1 229 ? 6.021 4.170 68.104 1.00 39.93 193 ASP A CA 1
ATOM 1487 C C . ASP A 1 229 ? 4.832 3.618 67.340 1.00 37.61 193 ASP A C 1
ATOM 1488 O O . ASP A 1 229 ? 3.828 3.285 67.950 1.00 43.20 193 ASP A O 1
ATOM 1493 N N . LEU A 1 230 ? 4.939 3.551 66.011 1.00 34.08 194 LEU A N 1
ATOM 1494 C CA . LEU A 1 230 ? 3.941 2.924 65.130 1.00 31.21 194 LEU A CA 1
ATOM 1495 C C . LEU A 1 230 ? 2.683 3.714 64.936 1.00 32.29 194 LEU A C 1
ATOM 1496 O O . LEU A 1 230 ? 1.722 3.228 64.393 1.00 28.73 194 LEU A O 1
ATOM 1501 N N . SER A 1 231 ? 2.694 4.954 65.364 1.00 35.03 195 SER A N 1
ATOM 1502 C CA . SER A 1 231 ? 1.489 5.780 65.353 1.00 35.12 195 SER A CA 1
ATOM 1503 C C . SER A 1 231 ? 1.063 6.161 63.932 1.00 34.63 195 SER A C 1
ATOM 1504 O O . SER A 1 231 ? -0.066 6.479 63.717 1.00 34.22 195 SER A O 1
ATOM 1507 N N . GLU A 1 232 ? 1.998 6.129 62.986 1.00 35.93 196 GLU A N 1
ATOM 1508 C CA . GLU A 1 232 ? 1.702 6.347 61.579 1.00 37.77 196 GLU A CA 1
ATOM 1509 C C . GLU A 1 232 ? 1.847 5.076 60.733 1.00 35.36 196 GLU A C 1
ATOM 1510 O O . GLU A 1 232 ? 1.987 5.162 59.526 1.00 30.29 196 GLU A O 1
ATOM 1516 N N . TYR A 1 233 ? 1.801 3.912 61.369 1.00 31.91 197 TYR A N 1
ATOM 1517 C CA . TYR A 1 233 ? 2.058 2.655 60.650 1.00 30.08 197 TYR A CA 1
ATOM 1518 C C . TYR A 1 233 ? 1.062 2.435 59.511 1.00 28.08 197 TYR A C 1
ATOM 1519 O O . TYR A 1 233 ? 1.449 2.081 58.405 1.00 27.32 197 TYR A O 1
ATOM 1528 N N . HIS A 1 234 ? -0.210 2.655 59.802 1.00 24.27 198 HIS A N 1
ATOM 1529 C CA . HIS A 1 234 ? -1.259 2.390 58.827 1.00 24.59 198 HIS A CA 1
ATOM 1530 C C . HIS A 1 234 ? -1.051 3.257 57.598 1.00 23.46 198 HIS A C 1
ATOM 1531 O O . HIS A 1 234 ? -1.188 2.830 56.478 1.00 24.30 198 HIS A O 1
ATOM 1538 N N . ASN A 1 235 ? -0.635 4.465 57.831 1.00 23.97 199 ASN A N 1
ATOM 1539 C CA . ASN A 1 235 ? -0.349 5.390 56.756 1.00 29.87 199 ASN A CA 1
ATOM 1540 C C . ASN A 1 235 ? 0.824 4.980 55.910 1.00 25.95 199 ASN A C 1
ATOM 1541 O O . ASN A 1 235 ? 0.763 4.963 54.686 1.00 23.36 199 ASN A O 1
ATOM 1546 N N . LYS A 1 236 ? 1.919 4.735 56.591 1.00 27.13 200 LYS A N 1
ATOM 1547 C CA . LYS A 1 236 ? 3.155 4.347 55.920 1.00 26.93 200 LYS A CA 1
ATOM 1548 C C . LYS A 1 236 ? 3.001 3.012 55.180 1.00 23.90 200 LYS A C 1
ATOM 1549 O O . LYS A 1 236 ? 3.512 2.820 54.093 1.00 23.65 200 LYS A O 1
ATOM 1555 N N . LEU A 1 237 ? 2.218 2.137 55.755 1.00 23.40 201 LEU A N 1
ATOM 1556 C CA . LEU A 1 237 ? 1.898 0.849 55.130 1.00 23.52 201 LEU A CA 1
ATOM 1557 C C . LEU A 1 237 ? 1.111 0.997 53.813 1.00 23.03 201 LEU A C 1
ATOM 1558 O O . LEU A 1 237 ? 1.417 0.349 52.841 1.00 22.85 201 LEU A O 1
ATOM 1563 N N . VAL A 1 238 ? 0.114 1.842 53.808 1.00 22.46 202 VAL A N 1
ATOM 1564 C CA . VAL A 1 238 ? -0.707 2.017 52.602 1.00 25.26 202 VAL A CA 1
ATOM 1565 C C . VAL A 1 238 ? 0.121 2.692 51.514 1.00 24.68 202 VAL A C 1
ATOM 1566 O O . VAL A 1 238 ? 0.060 2.311 50.357 1.00 26.11 202 VAL A O 1
ATOM 1570 N N . LYS A 1 239 ? 0.955 3.641 51.895 1.00 24.70 203 LYS A N 1
ATOM 1571 C CA . LYS A 1 239 ? 1.851 4.273 50.929 1.00 25.79 203 LYS A CA 1
ATOM 1572 C C . LYS A 1 239 ? 2.821 3.254 50.337 1.00 24.25 203 LYS A C 1
ATOM 1573 O O . LYS A 1 239 ? 3.015 3.204 49.148 1.00 23.62 203 LYS A O 1
ATOM 1579 N N . ALA A 1 240 ? 3.343 2.402 51.180 1.00 22.18 204 ALA A N 1
ATOM 1580 C CA . ALA A 1 240 ? 4.208 1.330 50.730 1.00 21.62 204 ALA A CA 1
ATOM 1581 C C . ALA A 1 240 ? 3.528 0.348 49.779 1.00 20.08 204 ALA A C 1
ATOM 1582 O O . ALA A 1 240 ? 4.075 -0.055 48.756 1.00 19.17 204 ALA A O 1
ATOM 1584 N N . LEU A 1 241 ? 2.321 -0.062 50.127 1.00 20.20 205 LEU A N 1
ATOM 1585 C CA . LEU A 1 241 ? 1.570 -0.990 49.279 1.00 21.03 205 LEU A CA 1
ATOM 1586 C C . LEU A 1 241 ? 1.241 -0.406 47.902 1.00 20.29 205 LEU A C 1
ATOM 1587 O O . LEU A 1 241 ? 1.341 -1.091 46.884 1.00 20.09 205 LEU A O 1
ATOM 1592 N N . VAL A 1 242 ? 0.831 0.841 47.894 1.00 18.47 206 VAL A N 1
ATOM 1593 C CA . VAL A 1 242 ? 0.560 1.549 46.632 1.00 20.15 206 VAL A CA 1
ATOM 1594 C C . VAL A 1 242 ? 1.842 1.701 45.797 1.00 20.35 206 VAL A C 1
ATOM 1595 O O . VAL A 1 242 ? 1.861 1.429 44.615 1.00 23.67 206 VAL A O 1
ATOM 1599 N N . GLY A 1 243 ? 2.924 2.145 46.432 1.00 21.60 207 GLY A N 1
ATOM 1600 C CA . GLY A 1 243 ? 4.227 2.224 45.781 1.00 21.78 207 GLY A CA 1
ATOM 1601 C C . GLY A 1 243 ? 4.597 0.913 45.105 1.00 22.08 207 GLY A C 1
ATOM 1602 O O . GLY A 1 243 ? 5.098 0.879 43.980 1.00 25.32 207 GLY A O 1
ATOM 1603 N N . SER A 1 244 ? 4.322 -0.175 45.777 1.00 20.42 208 SER A N 1
ATOM 1604 C CA . SER A 1 244 ? 4.667 -1.497 45.241 1.00 22.65 208 SER A CA 1
ATOM 1605 C C . SER A 1 244 ? 3.876 -1.804 43.990 1.00 21.61 208 SER A C 1
ATOM 1606 O O . SER A 1 244 ? 4.384 -2.435 43.082 1.00 20.85 208 SER A O 1
ATOM 1609 N N . GLY A 1 245 ? 2.622 -1.393 43.980 1.00 21.17 209 GLY A N 1
ATOM 1610 C CA . GLY A 1 245 ? 1.793 -1.609 42.812 1.00 22.53 209 GLY A CA 1
ATOM 1611 C C . GLY A 1 245 ? 2.312 -0.821 41.625 1.00 21.88 209 GLY A C 1
ATOM 1612 O O . GLY A 1 245 ? 2.326 -1.279 40.510 1.00 22.04 209 GLY A O 1
ATOM 1613 N N . ILE A 1 246 ? 2.697 0.403 41.888 1.00 24.31 210 ILE A N 1
ATOM 1614 C CA . ILE A 1 246 ? 3.328 1.238 40.853 1.00 30.40 210 ILE A CA 1
ATOM 1615 C C . ILE A 1 246 ? 4.601 0.586 40.320 1.00 28.16 210 ILE A C 1
ATOM 1616 O O . ILE A 1 246 ? 4.798 0.514 39.116 1.00 29.76 210 ILE A O 1
ATOM 1621 N N . ALA A 1 247 ? 5.424 0.069 41.220 1.00 27.35 211 ALA A N 1
ATOM 1622 C CA . ALA A 1 247 ? 6.655 -0.631 40.808 1.00 27.51 211 ALA A CA 1
ATOM 1623 C C . ALA A 1 247 ? 6.348 -1.780 39.841 1.00 26.38 211 ALA A C 1
ATOM 1624 O O . ALA A 1 247 ? 7.049 -1.981 38.876 1.00 27.10 211 ALA A O 1
ATOM 1626 N N . ILE A 1 248 ? 5.316 -2.549 40.150 1.00 23.25 212 ILE A N 1
ATOM 1627 C CA . ILE A 1 248 ? 4.914 -3.622 39.278 1.00 22.49 212 ILE A CA 1
ATOM 1628 C C . ILE A 1 248 ? 4.597 -3.070 37.869 1.00 24.50 212 ILE A C 1
ATOM 1629 O O . ILE A 1 248 ? 4.952 -3.658 36.862 1.00 22.11 212 ILE A O 1
ATOM 1634 N N . ALA A 1 249 ? 3.829 -1.989 37.839 1.00 24.84 213 ALA A N 1
ATOM 1635 C CA . ALA A 1 249 ? 3.313 -1.421 36.593 1.00 26.99 213 ALA A CA 1
ATOM 1636 C C . ALA A 1 249 ? 4.441 -0.951 35.703 1.00 28.93 213 ALA A C 1
ATOM 1637 O O . ALA A 1 249 ? 4.473 -1.247 34.520 1.00 29.33 213 ALA A O 1
ATOM 1639 N N . ILE A 1 250 ? 5.372 -0.256 36.334 1.00 30.44 214 ILE A N 1
ATOM 1640 C CA A ILE A 1 250 ? 6.515 0.336 35.682 0.60 31.30 214 ILE A CA 1
ATOM 1641 C CA B ILE A 1 250 ? 6.500 0.339 35.623 0.40 31.02 214 ILE A CA 1
ATOM 1642 C C . ILE A 1 250 ? 7.491 -0.705 35.133 1.00 31.71 214 ILE A C 1
ATOM 1643 O O . ILE A 1 250 ? 8.060 -0.519 34.080 1.00 36.60 214 ILE A O 1
ATOM 1652 N N . ALA A 1 251 ? 7.652 -1.809 35.863 1.00 28.27 215 ALA A N 1
ATOM 1653 C CA . ALA A 1 251 ? 8.506 -2.922 35.449 1.00 27.23 215 ALA A CA 1
ATOM 1654 C C . ALA A 1 251 ? 7.787 -3.853 34.469 1.00 27.70 215 ALA A C 1
ATOM 1655 O O . ALA A 1 251 ? 8.357 -4.718 33.885 1.00 22.66 215 ALA A O 1
ATOM 1657 N N A ASN A 1 252 ? 6.485 -3.665 34.361 0.50 29.90 216 ASN A N 1
ATOM 1658 N N B ASN A 1 252 ? 6.483 -3.671 34.367 0.50 30.22 216 ASN A N 1
ATOM 1659 C CA A ASN A 1 252 ? 5.634 -4.521 33.551 0.50 30.50 216 ASN A CA 1
ATOM 1660 C CA B ASN A 1 252 ? 5.637 -4.525 33.550 0.50 30.91 216 ASN A CA 1
ATOM 1661 C C A ASN A 1 252 ? 5.762 -5.973 33.944 0.50 32.20 216 ASN A C 1
ATOM 1662 C C B ASN A 1 252 ? 5.761 -5.976 33.945 0.50 32.43 216 ASN A C 1
ATOM 1663 O O A ASN A 1 252 ? 5.759 -6.870 33.103 0.50 30.95 216 ASN A O 1
ATOM 1664 O O B ASN A 1 252 ? 5.757 -6.873 33.105 0.50 31.10 216 ASN A O 1
ATOM 1673 N N . SER A 1 253 ? 5.870 -6.184 35.249 1.00 30.85 217 SER A N 1
ATOM 1674 C CA . SER A 1 253 ? 6.108 -7.496 35.815 1.00 30.35 217 SER A CA 1
ATOM 1675 C C . SER A 1 253 ? 5.864 -7.482 37.313 1.00 26.91 217 SER A C 1
ATOM 1676 O O . SER A 1 253 ? 6.151 -6.517 37.986 1.00 24.17 217 SER A O 1
ATOM 1679 N N . SER A 1 254 ? 5.368 -8.580 37.836 1.00 27.45 218 SER A N 1
ATOM 1680 C CA . SER A 1 254 ? 5.266 -8.743 39.283 1.00 29.12 218 SER A CA 1
ATOM 1681 C C . SER A 1 254 ? 6.606 -9.004 39.981 1.00 27.11 218 SER A C 1
ATOM 1682 O O . SER A 1 254 ? 6.681 -9.103 41.211 1.00 25.70 218 SER A O 1
ATOM 1685 N N . ARG A 1 255 ? 7.667 -9.127 39.200 1.00 27.70 219 ARG A N 1
ATOM 1686 C CA . ARG A 1 255 ? 9.020 -9.424 39.753 1.00 25.29 219 ARG A CA 1
ATOM 1687 C C . ARG A 1 255 ? 9.458 -8.584 40.925 1.00 23.54 219 ARG A C 1
ATOM 1688 O O . ARG A 1 255 ? 10.003 -9.112 41.861 1.00 21.18 219 ARG A O 1
ATOM 1696 N N . PRO A 1 256 ? 9.224 -7.241 40.889 1.00 25.07 220 PRO A N 1
ATOM 1697 C CA . PRO A 1 256 ? 9.700 -6.485 42.049 1.00 22.66 220 PRO A CA 1
ATOM 1698 C C . PRO A 1 256 ? 8.907 -6.704 43.331 1.00 21.73 220 PRO A C 1
ATOM 1699 O O . PRO A 1 256 ? 9.321 -6.250 44.382 1.00 19.60 220 PRO A O 1
ATOM 1703 N N . ALA A 1 257 ? 7.810 -7.426 43.258 1.00 21.23 221 ALA A N 1
ATOM 1704 C CA . ALA A 1 257 ? 6.925 -7.550 44.431 1.00 22.76 221 ALA A CA 1
ATOM 1705 C C . ALA A 1 257 ? 6.603 -8.985 44.791 1.00 23.69 221 ALA A C 1
ATOM 1706 O O . ALA A 1 257 ? 5.945 -9.260 45.791 1.00 23.80 221 ALA A O 1
ATOM 1708 N N . SER A 1 258 ? 7.015 -9.895 43.937 1.00 23.61 222 SER A N 1
ATOM 1709 C CA . SER A 1 258 ? 6.622 -11.260 44.087 1.00 25.87 222 SER A CA 1
ATOM 1710 C C . SER A 1 258 ? 7.747 -12.174 43.617 1.00 24.64 222 SER A C 1
ATOM 1711 O O . SER A 1 258 ? 8.165 -12.135 42.470 1.00 26.86 222 SER A O 1
ATOM 1714 N N . GLY A 1 259 ? 8.185 -13.020 44.528 1.00 24.05 223 GLY A N 1
ATOM 1715 C CA . GLY A 1 259 ? 9.194 -14.059 44.251 1.00 22.81 223 GLY A CA 1
ATOM 1716 C C . GLY A 1 259 ? 8.894 -15.359 44.982 1.00 21.90 223 GLY A C 1
ATOM 1717 O O . GLY A 1 259 ? 7.744 -15.774 45.109 1.00 20.07 223 GLY A O 1
ATOM 1718 N N . SER A 1 260 ? 9.942 -15.989 45.493 1.00 21.41 224 SER A N 1
ATOM 1719 C CA . SER A 1 260 ? 9.800 -17.299 46.093 1.00 22.33 224 SER A CA 1
ATOM 1720 C C . SER A 1 260 ? 8.793 -17.289 47.250 1.00 25.13 224 SER A C 1
ATOM 1721 O O . SER A 1 260 ? 8.077 -18.273 47.446 1.00 26.33 224 SER A O 1
ATOM 1724 N N . GLU A 1 261 ? 8.819 -16.227 48.045 1.00 23.17 225 GLU A N 1
ATOM 1725 C CA . GLU A 1 261 ? 7.970 -16.141 49.186 1.00 23.80 225 GLU A CA 1
ATOM 1726 C C . GLU A 1 261 ? 6.499 -16.205 48.771 1.00 24.83 225 GLU A C 1
ATOM 1727 O O . GLU A 1 261 ? 5.653 -16.788 49.458 1.00 25.28 225 GLU A O 1
ATOM 1733 N N . HIS A 1 262 ? 6.204 -15.677 47.616 1.00 24.80 226 HIS A N 1
ATOM 1734 C CA . HIS A 1 262 ? 4.876 -15.749 47.057 1.00 26.34 226 HIS A CA 1
ATOM 1735 C C . HIS A 1 262 ? 4.551 -17.122 46.492 1.00 25.64 226 HIS A C 1
ATOM 1736 O O . HIS A 1 262 ? 3.445 -17.567 46.561 1.00 24.87 226 HIS A O 1
ATOM 1743 N N . LEU A 1 263 ? 5.531 -17.763 45.911 1.00 21.90 227 LEU A N 1
ATOM 1744 C CA . LEU A 1 263 ? 5.390 -19.137 45.478 1.00 23.30 227 LEU A CA 1
ATOM 1745 C C . LEU A 1 263 ? 5.019 -20.029 46.641 1.00 23.47 227 LEU A C 1
ATOM 1746 O O . LEU A 1 263 ? 4.075 -20.817 46.565 1.00 22.25 227 LEU A O 1
ATOM 1751 N N . PHE A 1 264 ? 5.724 -19.837 47.740 1.00 23.58 228 PHE A N 1
ATOM 1752 C CA . PHE A 1 264 ? 5.421 -20.534 48.955 1.00 25.34 228 PHE A CA 1
ATOM 1753 C C . PHE A 1 264 ? 3.994 -20.302 49.416 1.00 25.80 228 PHE A C 1
ATOM 1754 O O . PHE A 1 264 ? 3.269 -21.224 49.759 1.00 29.43 228 PHE A O 1
ATOM 1762 N N . SER A 1 265 ? 3.586 -19.050 49.460 1.00 26.25 229 SER A N 1
ATOM 1763 C CA . SER A 1 265 ? 2.199 -18.739 49.835 1.00 25.63 229 SER A CA 1
ATOM 1764 C C . SER A 1 265 ? 1.157 -19.413 48.933 1.00 26.52 229 SER A C 1
ATOM 1765 O O . SER A 1 265 ? 0.142 -19.902 49.418 1.00 27.08 229 SER A O 1
ATOM 1768 N N . HIS A 1 266 ? 1.375 -19.359 47.619 1.00 30.37 230 HIS A N 1
ATOM 1769 C CA . HIS A 1 266 ? 0.441 -19.978 46.660 1.00 33.31 230 HIS A CA 1
ATOM 1770 C C . HIS A 1 266 ? 0.392 -21.476 46.928 1.00 34.51 230 HIS A C 1
ATOM 1771 O O . HIS A 1 266 ? -0.677 -22.099 46.844 1.00 31.39 230 HIS A O 1
ATOM 1778 N N . ALA A 1 267 ? 1.548 -22.055 47.221 1.00 30.50 231 ALA A N 1
ATOM 1779 C CA . ALA A 1 267 ? 1.593 -23.475 47.537 1.00 32.63 231 ALA A CA 1
ATOM 1780 C C . ALA A 1 267 ? 0.703 -23.768 48.753 1.00 33.65 231 ALA A C 1
ATOM 1781 O O . ALA A 1 267 ? -0.090 -24.704 48.740 1.00 40.01 231 ALA A O 1
ATOM 1783 N N . LEU A 1 268 ? 0.824 -22.963 49.785 1.00 30.21 232 LEU A N 1
ATOM 1784 C CA . LEU A 1 268 ? -0.034 -23.102 50.951 1.00 30.73 232 LEU A CA 1
ATOM 1785 C C . LEU A 1 268 ? -1.516 -23.039 50.568 1.00 31.47 232 LEU A C 1
ATOM 1786 O O . LEU A 1 268 ? -2.321 -23.840 51.025 1.00 32.42 232 LEU A O 1
ATOM 1791 N N . ASP A 1 269 ? -1.871 -22.092 49.730 1.00 31.57 233 ASP A N 1
ATOM 1792 C CA . ASP A 1 269 ? -3.226 -21.976 49.247 1.00 34.58 233 ASP A CA 1
ATOM 1793 C C . ASP A 1 269 ? -3.703 -23.225 48.514 1.00 35.89 233 ASP A C 1
ATOM 1794 O O . ASP A 1 269 ? -4.824 -23.652 48.701 1.00 34.21 233 ASP A O 1
ATOM 1799 N N . LYS A 1 270 ? -2.840 -23.782 47.675 1.00 35.88 234 LYS A N 1
ATOM 1800 C CA . LYS A 1 270 ? -3.136 -25.015 46.943 1.00 37.11 234 LYS A CA 1
ATOM 1801 C C . LYS A 1 270 ? -3.450 -26.139 47.915 1.00 40.77 234 LYS A C 1
ATOM 1802 O O . LYS A 1 270 ? -4.395 -26.891 47.719 1.00 41.94 234 LYS A O 1
ATOM 1808 N N . LEU A 1 271 ? -2.625 -26.253 48.949 1.00 38.94 235 LEU A N 1
ATOM 1809 C CA . LEU A 1 271 ? -2.772 -27.326 49.907 1.00 37.42 235 LEU A CA 1
ATOM 1810 C C . LEU A 1 271 ? -3.998 -27.186 50.791 1.00 42.22 235 LEU A C 1
ATOM 1811 O O . LEU A 1 271 ? -4.584 -28.168 51.209 1.00 47.90 235 LEU A O 1
ATOM 1816 N N . LYS A 1 272 ? -4.366 -25.960 51.111 1.00 45.82 236 LYS A N 1
ATOM 1817 C CA . LYS A 1 272 ? -5.595 -25.700 51.855 1.00 44.47 236 LYS A CA 1
ATOM 1818 C C . LYS A 1 272 ? -6.790 -26.238 51.108 1.00 41.14 236 LYS A C 1
ATOM 1819 O O . LYS A 1 272 ? -7.635 -26.910 51.673 1.00 44.01 236 LYS A O 1
ATOM 1825 N N . GLU A 1 273 ? -6.859 -25.894 49.840 1.00 41.56 237 GLU A N 1
ATOM 1826 C CA . GLU A 1 273 ? -7.942 -26.350 48.965 1.00 48.50 237 GLU A CA 1
ATOM 1827 C C . GLU A 1 273 ? -7.939 -27.873 48.842 1.00 51.61 237 GLU A C 1
ATOM 1828 O O . GLU A 1 273 ? -8.970 -28.525 48.942 1.00 52.87 237 GLU A O 1
ATOM 1834 N N . GLU A 1 274 ? -6.762 -28.425 48.633 1.00 47.47 238 GLU A N 1
ATOM 1835 C CA . GLU A 1 274 ? -6.600 -29.840 48.413 1.00 47.60 238 GLU A CA 1
ATOM 1836 C C . GLU A 1 274 ? -6.988 -30.648 49.618 1.00 49.20 238 GLU A C 1
ATOM 1837 O O . GLU A 1 274 ? -7.740 -31.585 49.504 1.00 48.37 238 GLU A O 1
ATOM 1843 N N . TYR A 1 275 ? -6.449 -30.301 50.774 1.00 45.92 239 TYR A N 1
ATOM 1844 C CA . TYR A 1 275 ? -6.760 -31.042 51.986 1.00 44.37 239 TYR A CA 1
ATOM 1845 C C . TYR A 1 275 ? -8.027 -30.526 52.679 1.00 46.31 239 TYR A C 1
ATOM 1846 O O . TYR A 1 275 ? -8.348 -30.925 53.785 1.00 42.65 239 TYR A O 1
ATOM 1855 N N . ASN A 1 276 ? -8.725 -29.624 52.017 1.00 51.15 240 ASN A N 1
ATOM 1856 C CA . ASN A 1 276 ? -9.943 -29.033 52.562 1.00 53.85 240 ASN A CA 1
ATOM 1857 C C . ASN A 1 276 ? -9.721 -28.599 54.015 1.00 54.29 240 ASN A C 1
ATOM 1858 O O . ASN A 1 276 ? -10.513 -28.902 54.897 1.00 53.82 240 ASN A O 1
ATOM 1863 N N . LEU A 1 277 ? -8.606 -27.914 54.259 1.00 52.45 241 LEU A N 1
ATOM 1864 C CA . LEU A 1 277 ? -8.279 -27.427 55.595 1.00 50.00 241 LEU A CA 1
ATOM 1865 C C . LEU A 1 277 ? -9.112 -26.184 55.852 1.00 48.71 241 LEU A C 1
ATOM 1866 O O . LEU A 1 277 ? -9.395 -25.438 54.925 1.00 53.42 241 LEU A O 1
ATOM 1871 N N . ASN A 1 278 ? -9.534 -25.992 57.092 1.00 42.42 242 ASN A N 1
ATOM 1872 C CA . ASN A 1 278 ? -10.326 -24.812 57.444 1.00 46.86 242 ASN A CA 1
ATOM 1873 C C . ASN A 1 278 ? -9.439 -23.834 58.227 1.00 47.27 242 ASN A C 1
ATOM 1874 O O . ASN A 1 278 ? -9.402 -23.828 59.454 1.00 46.28 242 ASN A O 1
ATOM 1879 N N . ILE A 1 279 ? -8.640 -23.076 57.493 1.00 41.73 243 ILE A N 1
ATOM 1880 C CA . ILE A 1 279 ? -7.659 -22.194 58.093 1.00 40.43 243 ILE A CA 1
ATOM 1881 C C . ILE A 1 279 ? -7.776 -20.852 57.416 1.00 39.05 243 ILE A C 1
ATOM 1882 O O . ILE A 1 279 ? -7.554 -20.726 56.245 1.00 38.57 243 ILE A O 1
ATOM 1887 N N . ASN A 1 280 ? -8.121 -19.830 58.157 1.00 39.09 244 ASN A N 1
ATOM 1888 C CA . ASN A 1 280 ? -8.237 -18.525 57.532 1.00 46.47 244 ASN A CA 1
ATOM 1889 C C . ASN A 1 280 ? -6.985 -17.671 57.720 1.00 42.16 244 ASN A C 1
ATOM 1890 O O . ASN A 1 280 ? -7.011 -16.581 58.272 1.00 50.21 244 ASN A O 1
ATOM 1895 N N . SER A 1 281 ? -5.894 -18.209 57.252 1.00 33.93 245 SER A N 1
ATOM 1896 C CA . SER A 1 281 ? -4.711 -17.440 57.136 1.00 32.37 245 SER A CA 1
ATOM 1897 C C . SER A 1 281 ? -4.825 -16.468 55.952 1.00 31.05 245 SER A C 1
ATOM 1898 O O . SER A 1 281 ? -5.445 -16.761 54.938 1.00 28.73 245 SER A O 1
ATOM 1901 N N . LEU A 1 282 ? -4.301 -15.274 56.155 1.00 29.89 246 LEU A N 1
ATOM 1902 C CA . LEU A 1 282 ? -4.354 -14.253 55.141 1.00 28.54 246 LEU A CA 1
ATOM 1903 C C . LEU A 1 282 ? -3.132 -14.382 54.255 1.00 27.59 246 LEU A C 1
ATOM 1904 O O . LEU A 1 282 ? -2.075 -14.815 54.681 1.00 24.46 246 LEU A O 1
ATOM 1909 N N . HIS A 1 283 ? -3.287 -13.990 53.010 1.00 25.94 247 HIS A N 1
ATOM 1910 C CA . HIS A 1 283 ? -2.222 -13.888 52.042 1.00 25.70 247 HIS A CA 1
ATOM 1911 C C . HIS A 1 283 ? -0.956 -13.184 52.540 1.00 23.80 247 HIS A C 1
ATOM 1912 O O . HIS A 1 283 ? 0.110 -13.676 52.391 1.00 23.62 247 HIS A O 1
ATOM 1919 N N . GLY A 1 284 ? -1.106 -12.007 53.070 1.00 20.22 248 GLY A N 1
ATOM 1920 C CA . GLY A 1 284 ? 0.008 -11.265 53.589 1.00 22.42 248 GLY A CA 1
ATOM 1921 C C . GLY A 1 284 ? 0.774 -11.996 54.682 1.00 23.43 248 GLY A C 1
ATOM 1922 O O . GLY A 1 284 ? 1.997 -11.961 54.699 1.00 20.94 248 GLY A O 1
ATOM 1923 N N . GLU A 1 285 ? 0.023 -12.674 55.573 1.00 22.48 249 GLU A N 1
ATOM 1924 C CA . GLU A 1 285 ? 0.595 -13.432 56.663 1.00 23.29 249 GLU A CA 1
ATOM 1925 C C . GLU A 1 285 ? 1.498 -14.546 56.118 1.00 25.33 249 GLU A C 1
ATOM 1926 O O . GLU A 1 285 ? 2.615 -14.755 56.599 1.00 25.92 249 GLU A O 1
ATOM 1932 N N . GLN A 1 286 ? 0.990 -15.246 55.105 1.00 23.98 250 GLN A N 1
ATOM 1933 C CA . GLN A 1 286 ? 1.693 -16.354 54.505 1.00 25.40 250 GLN A CA 1
ATOM 1934 C C . GLN A 1 286 ? 2.949 -15.863 53.782 1.00 25.69 250 GLN A C 1
ATOM 1935 O O . GLN A 1 286 ? 3.997 -16.465 53.879 1.00 23.21 250 GLN A O 1
ATOM 1941 N N . CYS A 1 287 ? 2.816 -14.769 53.052 1.00 25.13 251 CYS A N 1
ATOM 1942 C CA . CYS A 1 287 ? 3.966 -14.121 52.389 1.00 25.49 251 CYS A CA 1
ATOM 1943 C C . CYS A 1 287 ? 5.046 -13.677 53.395 1.00 26.59 251 CYS A C 1
ATOM 1944 O O . CYS A 1 287 ? 6.248 -13.772 53.125 1.00 25.92 251 CYS A O 1
ATOM 1947 N N . GLY A 1 288 ? 4.614 -13.173 54.549 1.00 25.49 252 GLY A N 1
ATOM 1948 C CA . GLY A 1 288 ? 5.555 -12.733 55.585 1.00 25.43 252 GLY A CA 1
ATOM 1949 C C . GLY A 1 288 ? 6.424 -13.897 56.043 1.00 23.58 252 GLY A C 1
ATOM 1950 O O . GLY A 1 288 ? 7.646 -13.797 56.113 1.00 19.68 252 GLY A O 1
ATOM 1951 N N . ILE A 1 289 ? 5.768 -14.993 56.337 1.00 22.58 253 ILE A N 1
ATOM 1952 C CA . ILE A 1 289 ? 6.465 -16.192 56.822 1.00 26.04 253 ILE A CA 1
ATOM 1953 C C . ILE A 1 289 ? 7.362 -16.766 55.736 1.00 25.25 253 ILE A C 1
ATOM 1954 O O . ILE A 1 289 ? 8.489 -17.145 55.972 1.00 24.84 253 ILE A O 1
ATOM 1959 N N . GLY A 1 290 ? 6.842 -16.763 54.531 1.00 25.37 254 GLY A N 1
ATOM 1960 C CA . GLY A 1 290 ? 7.609 -17.089 53.341 1.00 24.48 254 GLY A CA 1
ATOM 1961 C C . GLY A 1 290 ? 8.858 -16.251 53.215 1.00 23.27 254 GLY A C 1
ATOM 1962 O O . GLY A 1 290 ? 9.936 -16.748 52.940 1.00 23.85 254 GLY A O 1
ATOM 1963 N N . THR A 1 291 ? 8.723 -14.966 53.483 1.00 23.09 255 THR A N 1
ATOM 1964 C CA . THR A 1 291 ? 9.853 -14.060 53.342 1.00 24.75 255 THR A CA 1
ATOM 1965 C C . THR A 1 291 ? 10.944 -14.322 54.369 1.00 22.85 255 THR A C 1
ATOM 1966 O O . THR A 1 291 ? 12.129 -14.241 54.065 1.00 22.04 255 THR A O 1
ATOM 1970 N N . ILE A 1 292 ? 10.520 -14.606 55.577 1.00 22.89 256 ILE A N 1
ATOM 1971 C CA . ILE A 1 292 ? 11.447 -15.010 56.646 1.00 24.40 256 ILE A CA 1
ATOM 1972 C C . ILE A 1 292 ? 12.347 -16.143 56.184 1.00 23.87 256 ILE A C 1
ATOM 1973 O O . ILE A 1 292 ? 13.575 -16.021 56.197 1.00 26.15 256 ILE A O 1
ATOM 1978 N N . MET A 1 293 ? 11.725 -17.175 55.627 1.00 23.98 257 MET A N 1
ATOM 1979 C CA . MET A 1 293 ? 12.475 -18.384 55.185 1.00 24.36 257 MET A CA 1
ATOM 1980 C C . MET A 1 293 ? 13.321 -18.127 53.961 1.00 24.91 257 MET A C 1
ATOM 1981 O O . MET A 1 293 ? 14.472 -18.512 53.925 1.00 23.79 257 MET A O 1
ATOM 1986 N N . MET A 1 294 ? 12.759 -17.476 52.947 1.00 25.11 258 MET A N 1
ATOM 1987 C CA . MET A 1 294 ? 13.481 -17.220 51.676 1.00 24.87 258 MET A CA 1
ATOM 1988 C C . MET A 1 294 ? 14.620 -16.229 51.853 1.00 23.99 258 MET A C 1
ATOM 1989 O O . MET A 1 294 ? 15.643 -16.352 51.230 1.00 23.95 258 MET A O 1
ATOM 1994 N N . SER A 1 295 ? 14.427 -15.257 52.722 1.00 24.29 259 SER A N 1
ATOM 1995 C CA . SER A 1 295 ? 15.493 -14.304 53.044 1.00 26.42 259 SER A CA 1
ATOM 1996 C C . SER A 1 295 ? 16.682 -15.051 53.702 1.00 29.33 259 SER A C 1
ATOM 1997 O O . SER A 1 295 ? 17.842 -14.855 53.339 1.00 29.90 259 SER A O 1
ATOM 2000 N N . TYR A 1 296 ? 16.367 -15.967 54.596 1.00 30.24 260 TYR A N 1
ATOM 2001 C CA . TYR A 1 296 ? 17.366 -16.844 55.156 1.00 34.19 260 TYR A CA 1
ATOM 2002 C C . TYR A 1 296 ? 18.153 -17.661 54.130 1.00 30.71 260 TYR A C 1
ATOM 2003 O O . TYR A 1 296 ? 19.340 -17.764 54.251 1.00 32.07 260 TYR A O 1
ATOM 2012 N N . LEU A 1 297 ? 17.487 -18.231 53.119 1.00 31.62 261 LEU A N 1
ATOM 2013 C CA . LEU A 1 297 ? 18.170 -18.933 52.007 1.00 29.92 261 LEU A CA 1
ATOM 2014 C C . LEU A 1 297 ? 19.138 -18.000 51.300 1.00 29.93 261 LEU A C 1
ATOM 2015 O O . LEU A 1 297 ? 20.242 -18.404 50.984 1.00 27.17 261 LEU A O 1
ATOM 2020 N N . HIS A 1 298 ? 18.720 -16.758 51.027 1.00 28.40 262 HIS A N 1
ATOM 2021 C CA . HIS A 1 298 ? 19.601 -15.787 50.390 1.00 29.13 262 HIS A CA 1
ATOM 2022 C C . HIS A 1 298 ? 20.779 -15.425 51.315 1.00 31.86 262 HIS A C 1
ATOM 2023 O O . HIS A 1 298 ? 21.904 -15.226 50.881 1.00 31.29 262 HIS A O 1
ATOM 2030 N N . GLU A 1 299 ? 20.504 -15.335 52.596 1.00 36.17 263 GLU A N 1
ATOM 2031 C CA . GLU A 1 299 ? 21.553 -15.031 53.590 1.00 39.57 263 GLU A CA 1
ATOM 2032 C C . GLU A 1 299 ? 22.704 -16.056 53.587 1.00 40.68 263 GLU A C 1
ATOM 2033 O O . GLU A 1 299 ? 23.876 -15.685 53.618 1.00 41.92 263 GLU A O 1
ATOM 2039 N N . LYS A 1 300 ? 22.345 -17.331 53.578 1.00 41.21 264 LYS A N 1
ATOM 2040 C CA . LYS A 1 300 ? 23.318 -18.436 53.534 1.00 44.43 264 LYS A CA 1
ATOM 2041 C C . LYS A 1 300 ? 24.326 -18.273 52.434 1.00 42.16 264 LYS A C 1
ATOM 2042 O O . LYS A 1 300 ? 25.486 -18.561 52.602 1.00 46.04 264 LYS A O 1
ATOM 2048 N N . GLU A 1 301 ? 23.858 -17.818 51.287 1.00 45.07 265 GLU A N 1
ATOM 2049 C CA . GLU A 1 301 ? 24.711 -17.646 50.107 1.00 41.54 265 GLU A CA 1
ATOM 2050 C C . GLU A 1 301 ? 25.433 -16.320 50.007 1.00 41.38 265 GLU A C 1
ATOM 2051 O O . GLU A 1 301 ? 26.247 -16.144 49.106 1.00 42.07 265 GLU A O 1
ATOM 2057 N N . ASN A 1 302 ? 25.066 -15.361 50.837 1.00 43.58 266 ASN A N 1
ATOM 2058 C CA . ASN A 1 302 ? 25.615 -14.014 50.703 1.00 48.32 266 ASN A CA 1
ATOM 2059 C C . ASN A 1 302 ? 25.753 -13.315 52.041 1.00 49.23 266 ASN A C 1
ATOM 2060 O O . ASN A 1 302 ? 24.781 -12.754 52.581 1.00 47.72 266 ASN A O 1
ATOM 2065 N N . LYS A 1 303 ? 26.990 -13.344 52.520 1.00 48.31 267 LYS A N 1
ATOM 2066 C CA . LYS A 1 303 ? 27.365 -12.872 53.840 1.00 50.58 267 LYS A CA 1
ATOM 2067 C C . LYS A 1 303 ? 27.080 -11.384 54.002 1.00 52.97 267 LYS A C 1
ATOM 2068 O O . LYS A 1 303 ? 26.889 -10.904 55.127 1.00 49.43 267 LYS A O 1
ATOM 2074 N N . LYS A 1 304 ? 27.005 -10.661 52.889 1.00 50.54 268 LYS A N 1
ATOM 2075 C CA . LYS A 1 304 ? 26.664 -9.225 52.913 1.00 53.02 268 LYS A CA 1
ATOM 2076 C C . LYS A 1 304 ? 25.251 -8.956 53.457 1.00 54.64 268 LYS A C 1
ATOM 2077 O O . LYS A 1 304 ? 24.967 -7.904 54.009 1.00 64.06 268 LYS A O 1
ATOM 2083 N N . LEU A 1 305 ? 24.378 -9.936 53.325 1.00 51.12 269 LEU A N 1
ATOM 2084 C CA . LEU A 1 305 ? 23.004 -9.831 53.808 1.00 43.91 269 LEU A CA 1
ATOM 2085 C C . LEU A 1 305 ? 22.857 -10.303 55.257 1.00 46.00 269 LEU A C 1
ATOM 2086 O O . LEU A 1 305 ? 21.756 -10.588 55.729 1.00 48.28 269 LEU A O 1
ATOM 2091 N N . SER A 1 306 ? 23.967 -10.413 55.960 1.00 50.67 270 SER A N 1
ATOM 2092 C CA . SER A 1 306 ? 23.953 -10.937 57.318 1.00 48.49 270 SER A CA 1
ATOM 2093 C C . SER A 1 306 ? 22.956 -10.231 58.187 1.00 43.59 270 SER A C 1
ATOM 2094 O O . SER A 1 306 ? 22.962 -9.027 58.294 1.00 39.89 270 SER A O 1
ATOM 2097 N N . GLY A 1 307 ? 22.103 -11.029 58.812 1.00 42.77 271 GLY A N 1
ATOM 2098 C CA . GLY A 1 307 ? 21.069 -10.532 59.694 1.00 43.05 271 GLY A CA 1
ATOM 2099 C C . GLY A 1 307 ? 19.785 -10.088 59.043 1.00 41.80 271 GLY A C 1
ATOM 2100 O O . GLY A 1 307 ? 18.922 -9.520 59.701 1.00 36.83 271 GLY A O 1
ATOM 2101 N N . LEU A 1 308 ? 19.665 -10.323 57.748 1.00 40.95 272 LEU A N 1
ATOM 2102 C CA . LEU A 1 308 ? 18.505 -9.870 57.042 1.00 36.41 272 LEU A CA 1
ATOM 2103 C C . LEU A 1 308 ? 17.260 -10.579 57.555 1.00 34.22 272 LEU A C 1
ATOM 2104 O O . LEU A 1 308 ? 16.262 -9.931 57.869 1.00 32.72 272 LEU A O 1
ATOM 2109 N N . HIS A 1 309 ? 17.322 -11.890 57.668 1.00 28.47 273 HIS A N 1
ATOM 2110 C CA . HIS A 1 309 ? 16.128 -12.638 57.958 1.00 31.22 273 HIS A CA 1
ATOM 2111 C C . HIS A 1 309 ? 15.651 -12.341 59.347 1.00 32.21 273 HIS A C 1
ATOM 2112 O O . HIS A 1 309 ? 14.424 -12.364 59.598 1.00 29.13 273 HIS A O 1
ATOM 2119 N N . GLU A 1 310 ? 16.595 -12.019 60.230 1.00 30.23 274 GLU A N 1
ATOM 2120 C CA . GLU A 1 310 ? 16.267 -11.680 61.593 1.00 34.85 274 GLU A CA 1
ATOM 2121 C C . GLU A 1 310 ? 15.551 -10.336 61.672 1.00 33.43 274 GLU A C 1
ATOM 2122 O O . GLU A 1 310 ? 14.606 -10.176 62.401 1.00 33.54 274 GLU A O 1
ATOM 2128 N N . LYS A 1 311 ? 16.033 -9.394 60.909 1.00 29.99 275 LYS A N 1
ATOM 2129 C CA . LYS A 1 311 ? 15.472 -8.083 60.846 1.00 33.36 275 LYS A CA 1
ATOM 2130 C C . LYS A 1 311 ? 14.033 -8.114 60.287 1.00 31.73 275 LYS A C 1
ATOM 2131 O O . LYS A 1 311 ? 13.154 -7.435 60.785 1.00 29.27 275 LYS A O 1
ATOM 2137 N N . ILE A 1 312 ? 13.804 -8.945 59.281 1.00 27.28 276 ILE A N 1
ATOM 2138 C CA . ILE A 1 312 ? 12.465 -9.129 58.729 1.00 28.12 276 ILE A CA 1
ATOM 2139 C C . ILE A 1 312 ? 11.511 -9.754 59.722 1.00 28.17 276 ILE A C 1
ATOM 2140 O O . ILE A 1 312 ? 10.397 -9.266 59.967 1.00 27.22 276 ILE A O 1
ATOM 2145 N N . LYS A 1 313 ? 11.979 -10.829 60.324 1.00 28.52 277 LYS A N 1
ATOM 2146 C CA . LYS A 1 313 ? 11.234 -11.474 61.372 1.00 30.67 277 LYS A CA 1
ATOM 2147 C C . LYS A 1 313 ? 10.856 -10.481 62.483 1.00 29.14 277 LYS A C 1
ATOM 2148 O O . LYS A 1 313 ? 9.737 -10.449 62.942 1.00 27.45 277 LYS A O 1
ATOM 2154 N N . MET A 1 314 ? 11.814 -9.680 62.914 1.00 31.16 278 MET A N 1
ATOM 2155 C CA . MET A 1 314 ? 11.631 -8.678 63.957 1.00 32.73 278 MET A CA 1
ATOM 2156 C C . MET A 1 314 ? 10.584 -7.655 63.576 1.00 30.68 278 MET A C 1
ATOM 2157 O O . MET A 1 314 ? 9.727 -7.308 64.379 1.00 28.41 278 MET A O 1
ATOM 2162 N N . SER A 1 315 ? 10.662 -7.182 62.350 1.00 27.81 279 SER A N 1
ATOM 2163 C CA . SER A 1 315 ? 9.689 -6.221 61.849 1.00 25.40 279 SER A CA 1
ATOM 2164 C C . SER A 1 315 ? 8.295 -6.815 61.889 1.00 22.11 279 SER A C 1
ATOM 2165 O O . SER A 1 315 ? 7.368 -6.176 62.275 1.00 20.56 279 SER A O 1
ATOM 2168 N N . LEU A 1 316 ? 8.161 -8.070 61.521 1.00 21.51 280 LEU A N 1
ATOM 2169 C CA . LEU A 1 316 ? 6.876 -8.687 61.510 1.00 21.97 280 LEU A CA 1
ATOM 2170 C C . LEU A 1 316 ? 6.303 -8.848 62.943 1.00 26.84 280 LEU A C 1
ATOM 2171 O O . LEU A 1 316 ? 5.132 -8.548 63.226 1.00 26.75 280 LEU A O 1
ATOM 2176 N N . LYS A 1 317 ? 7.147 -9.322 63.850 1.00 28.37 281 LYS A N 1
ATOM 2177 C CA . LYS A 1 317 ? 6.794 -9.377 65.266 1.00 29.33 281 LYS A CA 1
ATOM 2178 C C . LYS A 1 317 ? 6.391 -8.033 65.829 1.00 29.90 281 LYS A C 1
ATOM 2179 O O . LYS A 1 317 ? 5.420 -7.925 66.563 1.00 26.57 281 LYS A O 1
ATOM 2185 N N . LYS A 1 318 ? 7.126 -7.001 65.480 1.00 28.88 282 LYS A N 1
ATOM 2186 C CA . LYS A 1 318 ? 6.791 -5.689 65.966 1.00 31.68 282 LYS A CA 1
ATOM 2187 C C . LYS A 1 318 ? 5.348 -5.216 65.607 1.00 28.13 282 LYS A C 1
ATOM 2188 O O . LYS A 1 318 ? 4.724 -4.484 66.353 1.00 28.63 282 LYS A O 1
ATOM 2194 N N . VAL A 1 319 ? 4.812 -5.667 64.489 1.00 26.90 283 VAL A N 1
ATOM 2195 C CA . VAL A 1 319 ? 3.445 -5.264 64.125 1.00 29.05 283 VAL A CA 1
ATOM 2196 C C . VAL A 1 319 ? 2.450 -6.363 64.374 1.00 27.11 283 VAL A C 1
ATOM 2197 O O . VAL A 1 319 ? 1.309 -6.293 63.920 1.00 24.78 283 VAL A O 1
ATOM 2201 N N . ASP A 1 320 ? 2.916 -7.400 65.055 1.00 30.38 284 ASP A N 1
ATOM 2202 C CA . ASP A 1 320 ? 2.056 -8.511 65.456 1.00 33.97 284 ASP A CA 1
ATOM 2203 C C . ASP A 1 320 ? 1.639 -9.439 64.309 1.00 32.63 284 ASP A C 1
ATOM 2204 O O . ASP A 1 320 ? 0.591 -10.105 64.400 1.00 26.83 284 ASP A O 1
ATOM 2209 N N . ALA A 1 321 ? 2.423 -9.459 63.236 1.00 26.41 285 ALA A N 1
ATOM 2210 C CA . ALA A 1 321 ? 2.161 -10.407 62.174 1.00 29.45 285 ALA A CA 1
ATOM 2211 C C . ALA A 1 321 ? 2.684 -11.771 62.631 1.00 28.10 285 ALA A C 1
ATOM 2212 O O . ALA A 1 321 ? 3.679 -11.828 63.342 1.00 24.48 285 ALA A O 1
ATOM 2214 N N . PRO A 1 322 ? 2.041 -12.857 62.185 1.00 27.31 286 PRO A N 1
ATOM 2215 C CA . PRO A 1 322 ? 2.610 -14.136 62.587 1.00 28.40 286 PRO A CA 1
ATOM 2216 C C . PRO A 1 322 ? 3.974 -14.413 61.977 1.00 27.17 286 PRO A C 1
ATOM 2217 O O . PRO A 1 322 ? 4.269 -14.015 60.839 1.00 28.67 286 PRO A O 1
ATOM 2221 N N . THR A 1 323 ? 4.802 -15.111 62.735 1.00 25.41 287 THR A N 1
ATOM 2222 C CA . THR A 1 323 ? 6.106 -15.559 62.251 1.00 25.62 287 THR A CA 1
ATOM 2223 C C . THR A 1 323 ? 6.344 -17.073 62.337 1.00 24.96 287 THR A C 1
ATOM 2224 O O . THR A 1 323 ? 7.407 -17.550 61.984 1.00 25.90 287 THR A O 1
ATOM 2228 N N . THR A 1 324 ? 5.371 -17.802 62.837 1.00 26.25 288 THR A N 1
ATOM 2229 C CA . THR A 1 324 ? 5.470 -19.249 62.946 1.00 27.02 288 THR A CA 1
ATOM 2230 C C . THR A 1 324 ? 4.259 -19.928 62.354 1.00 28.24 288 THR A C 1
ATOM 2231 O O . THR A 1 324 ? 3.161 -19.339 62.293 1.00 27.94 288 THR A O 1
ATOM 2235 N N . ALA A 1 325 ? 4.465 -21.190 61.990 1.00 26.64 289 ALA A N 1
ATOM 2236 C CA . ALA A 1 325 ? 3.407 -22.038 61.454 1.00 28.06 289 ALA A CA 1
ATOM 2237 C C . ALA A 1 325 ? 2.247 -22.183 62.453 1.00 29.85 289 ALA A C 1
ATOM 2238 O O . ALA A 1 325 ? 1.065 -22.157 62.088 1.00 28.44 289 ALA A O 1
ATOM 2240 N N . LYS A 1 326 ? 2.597 -22.271 63.721 1.00 31.07 290 LYS A N 1
ATOM 2241 C CA . LYS A 1 326 ? 1.598 -22.403 64.773 1.00 35.26 290 LYS A CA 1
ATOM 2242 C C . LYS A 1 326 ? 0.721 -21.163 64.867 1.00 37.38 290 LYS A C 1
ATOM 2243 O O . LYS A 1 326 ? -0.495 -21.264 64.931 1.00 39.04 290 LYS A O 1
ATOM 2249 N N . GLU A 1 327 ? 1.325 -19.992 64.864 1.00 36.26 291 GLU A N 1
ATOM 2250 C CA . GLU A 1 327 ? 0.514 -18.760 64.911 1.00 36.50 291 GLU A CA 1
ATOM 2251 C C . GLU A 1 327 ? -0.353 -18.637 63.671 1.00 37.42 291 GLU A C 1
ATOM 2252 O O . GLU A 1 327 ? -1.469 -18.181 63.728 1.00 41.33 291 GLU A O 1
ATOM 2258 N N . LEU A 1 328 ? 0.191 -19.093 62.562 1.00 36.90 292 LEU A N 1
ATOM 2259 C CA . LEU A 1 328 ? -0.479 -19.001 61.278 1.00 40.66 292 LEU A CA 1
ATOM 2260 C C . LEU A 1 328 ? -1.640 -19.985 61.144 1.00 39.54 292 LEU A C 1
ATOM 2261 O O . LEU A 1 328 ? -2.504 -19.792 60.321 1.00 44.21 292 LEU A O 1
ATOM 2266 N N . GLY A 1 329 ? -1.621 -21.046 61.938 1.00 40.68 293 GLY A N 1
ATOM 2267 C CA . GLY A 1 329 ? -2.656 -22.073 61.968 1.00 36.26 293 GLY A CA 1
ATOM 2268 C C . GLY A 1 329 ? -2.324 -23.396 61.256 1.00 41.66 293 GLY A C 1
ATOM 2269 O O . GLY A 1 329 ? -3.224 -24.215 61.015 1.00 44.49 293 GLY A O 1
ATOM 2270 N N . PHE A 1 330 ? -1.060 -23.615 60.890 1.00 38.74 294 PHE A N 1
ATOM 2271 C CA . PHE A 1 330 ? -0.677 -24.792 60.084 1.00 37.32 294 PHE A CA 1
ATOM 2272 C C . PHE A 1 330 ? 0.184 -25.775 60.828 1.00 39.80 294 PHE A C 1
ATOM 2273 O O . PHE A 1 330 ? 1.067 -25.410 61.595 1.00 35.99 294 PHE A O 1
ATOM 2281 N N . ASP A 1 331 ? -0.078 -27.035 60.528 1.00 42.88 295 ASP A N 1
ATOM 2282 C CA . ASP A 1 331 ? 0.770 -28.131 60.936 1.00 46.34 295 ASP A CA 1
ATOM 2283 C C . ASP A 1 331 ? 2.098 -28.045 60.176 1.00 42.67 295 ASP A C 1
ATOM 2284 O O . ASP A 1 331 ? 2.135 -27.696 58.996 1.00 33.05 295 ASP A O 1
ATOM 2289 N N . GLU A 1 332 ? 3.177 -28.448 60.838 1.00 39.14 296 GLU A N 1
ATOM 2290 C CA . GLU A 1 332 ? 4.493 -28.404 60.223 1.00 39.75 296 GLU A CA 1
ATOM 2291 C C . GLU A 1 332 ? 4.625 -29.146 58.877 1.00 35.98 296 GLU A C 1
ATOM 2292 O O . GLU A 1 332 ? 5.430 -28.768 58.053 1.00 33.21 296 GLU A O 1
ATOM 2298 N N . ASP A 1 333 ? 3.852 -30.196 58.672 1.00 38.04 297 ASP A N 1
ATOM 2299 C CA . ASP A 1 333 ? 3.981 -31.002 57.452 1.00 43.95 297 ASP A CA 1
ATOM 2300 C C . ASP A 1 333 ? 3.489 -30.217 56.243 1.00 40.51 297 ASP A C 1
ATOM 2301 O O . ASP A 1 333 ? 4.035 -30.342 55.172 1.00 37.96 297 ASP A O 1
ATOM 2306 N N . ILE A 1 334 ? 2.486 -29.374 56.455 1.00 38.06 298 ILE A N 1
ATOM 2307 C CA . ILE A 1 334 ? 1.956 -28.533 55.385 1.00 37.66 298 ILE A CA 1
ATOM 2308 C C . ILE A 1 334 ? 2.989 -27.498 54.967 1.00 35.23 298 ILE A C 1
ATOM 2309 O O . ILE A 1 334 ? 3.199 -27.252 53.789 1.00 32.52 298 ILE A O 1
ATOM 2314 N N . ILE A 1 335 ? 3.643 -26.891 55.950 1.00 33.80 299 ILE A N 1
ATOM 2315 C CA . ILE A 1 335 ? 4.696 -25.911 55.684 1.00 30.30 299 ILE A CA 1
ATOM 2316 C C . ILE A 1 335 ? 5.765 -26.562 54.822 1.00 31.77 299 ILE A C 1
ATOM 2317 O O . ILE A 1 335 ? 6.206 -26.007 53.811 1.00 31.74 299 ILE A O 1
ATOM 2322 N N . ILE A 1 336 ? 6.187 -27.744 55.249 1.00 30.62 300 ILE A N 1
ATOM 2323 C CA . ILE A 1 336 ? 7.287 -28.494 54.575 1.00 33.13 300 ILE A CA 1
ATOM 2324 C C . ILE A 1 336 ? 6.869 -28.898 53.155 1.00 30.07 300 ILE A C 1
ATOM 2325 O O . ILE A 1 336 ? 7.619 -28.719 52.220 1.00 27.30 300 ILE A O 1
ATOM 2330 N N . GLU A 1 337 ? 5.652 -29.417 53.021 1.00 29.50 301 GLU A N 1
ATOM 2331 C CA . GLU A 1 337 ? 5.152 -29.780 51.709 1.00 32.89 301 GLU A CA 1
ATOM 2332 C C . GLU A 1 337 ? 5.081 -28.553 50.792 1.00 35.70 301 GLU A C 1
ATOM 2333 O O . GLU A 1 337 ? 5.442 -28.616 49.614 1.00 37.54 301 GLU A O 1
ATOM 2339 N N . ALA A 1 338 ? 4.620 -27.440 51.347 1.00 35.29 302 ALA A N 1
ATOM 2340 C CA . ALA A 1 338 ? 4.502 -26.196 50.595 1.00 34.06 302 ALA A CA 1
ATOM 2341 C C . ALA A 1 338 ? 5.878 -25.748 50.099 1.00 30.76 302 ALA A C 1
ATOM 2342 O O . ALA A 1 338 ? 6.053 -25.387 48.941 1.00 27.98 302 ALA A O 1
ATOM 2344 N N . LEU A 1 339 ? 6.864 -25.836 50.967 1.00 28.31 303 LEU A N 1
ATOM 2345 C CA . LEU A 1 339 ? 8.240 -25.477 50.583 1.00 28.94 303 LEU A CA 1
ATOM 2346 C C . LEU A 1 339 ? 8.769 -26.296 49.426 1.00 29.68 303 LEU A C 1
ATOM 2347 O O . LEU A 1 339 ? 9.448 -25.754 48.529 1.00 31.78 303 LEU A O 1
ATOM 2352 N N . THR A 1 340 ? 8.477 -27.594 49.452 1.00 28.76 304 THR A N 1
ATOM 2353 C CA . THR A 1 340 ? 9.047 -28.509 48.436 1.00 29.89 304 THR A CA 1
ATOM 2354 C C . THR A 1 340 ? 8.369 -28.318 47.107 1.00 34.82 304 THR A C 1
ATOM 2355 O O . THR A 1 340 ? 8.931 -28.624 46.069 1.00 34.53 304 THR A O 1
ATOM 2359 N N . MET A 1 341 ? 7.135 -27.844 47.136 1.00 35.74 305 MET A N 1
ATOM 2360 C CA . MET A 1 341 ? 6.398 -27.685 45.881 1.00 34.95 305 MET A CA 1
ATOM 2361 C C . MET A 1 341 ? 6.465 -26.268 45.317 1.00 33.45 305 MET A C 1
ATOM 2362 O O . MET A 1 341 ? 6.091 -26.033 44.164 1.00 36.18 305 MET A O 1
ATOM 2367 N N . ALA A 1 342 ? 7.005 -25.340 46.091 1.00 33.14 306 ALA A N 1
ATOM 2368 C CA . ALA A 1 342 ? 6.904 -23.900 45.780 1.00 33.70 306 ALA A CA 1
ATOM 2369 C C . ALA A 1 342 ? 7.544 -23.528 44.435 1.00 35.34 306 ALA A C 1
ATOM 2370 O O . ALA A 1 342 ? 6.981 -22.760 43.663 1.00 35.72 306 ALA A O 1
ATOM 2372 N N . HIS A 1 343 ? 8.697 -24.100 44.150 1.00 33.27 307 HIS A N 1
ATOM 2373 C CA . HIS A 1 343 ? 9.417 -23.790 42.924 1.00 31.14 307 HIS A CA 1
ATOM 2374 C C . HIS A 1 343 ? 8.639 -24.196 41.655 1.00 32.84 307 HIS A C 1
ATOM 2375 O O . HIS A 1 343 ? 8.894 -23.676 40.584 1.00 33.08 307 HIS A O 1
ATOM 2382 N N . LYS A 1 344 ? 7.697 -25.122 41.793 1.00 34.54 308 LYS A N 1
ATOM 2383 C CA . LYS A 1 344 ? 6.846 -25.601 40.669 1.00 43.06 308 LYS A CA 1
ATOM 2384 C C . LYS A 1 344 ? 5.606 -24.776 40.428 1.00 47.64 308 LYS A C 1
ATOM 2385 O O . LYS A 1 344 ? 4.944 -24.953 39.412 1.00 44.37 308 LYS A O 1
ATOM 2391 N N . ILE A 1 345 ? 5.250 -23.930 41.396 1.00 48.86 309 ILE A N 1
ATOM 2392 C CA . ILE A 1 345 ? 3.999 -23.169 41.327 1.00 45.01 309 ILE A CA 1
ATOM 2393 C C . ILE A 1 345 ? 3.970 -22.301 40.071 1.00 44.17 309 ILE A C 1
ATOM 2394 O O . ILE A 1 345 ? 2.926 -22.095 39.487 1.00 43.98 309 ILE A O 1
ATOM 2399 N N . ARG A 1 346 ? 5.130 -21.796 39.674 1.00 43.72 310 ARG A N 1
ATOM 2400 C CA . ARG A 1 346 ? 5.241 -21.013 38.477 1.00 42.57 310 ARG A CA 1
ATOM 2401 C C . ARG A 1 346 ? 6.636 -21.108 37.953 1.00 45.26 310 ARG A C 1
ATOM 2402 O O . ARG A 1 346 ? 7.580 -21.328 38.697 1.00 39.98 310 ARG A O 1
ATOM 2410 N N . ASN A 1 347 ? 6.746 -20.880 36.650 1.00 45.77 311 ASN A N 1
ATOM 2411 C CA . ASN A 1 347 ? 8.004 -20.963 35.938 1.00 51.42 311 ASN A CA 1
ATOM 2412 C C . ASN A 1 347 ? 8.884 -19.714 36.133 1.00 54.56 311 ASN A C 1
ATOM 2413 O O . ASN A 1 347 ? 9.197 -18.981 35.188 1.00 66.06 311 ASN A O 1
ATOM 2418 N N . ARG A 1 348 ? 9.317 -19.509 37.366 1.00 49.85 312 ARG A N 1
ATOM 2419 C CA . ARG A 1 348 ? 9.999 -18.262 37.756 1.00 45.64 312 ARG A CA 1
ATOM 2420 C C . ARG A 1 348 ? 11.172 -18.632 38.643 1.00 39.85 312 ARG A C 1
ATOM 2421 O O . ARG A 1 348 ? 10.996 -19.178 39.734 1.00 35.35 312 ARG A O 1
ATOM 2429 N N . TRP A 1 349 ? 12.365 -18.385 38.135 1.00 35.74 313 TRP A N 1
ATOM 2430 C CA . TRP A 1 349 ? 13.561 -18.782 38.831 1.00 36.76 313 TRP A CA 1
ATOM 2431 C C . TRP A 1 349 ? 13.712 -17.949 40.089 1.00 34.77 313 TRP A C 1
ATOM 2432 O O . TRP A 1 349 ? 13.639 -16.729 40.048 1.00 30.75 313 TRP A O 1
ATOM 2443 N N . THR A 1 350 ? 13.968 -18.640 41.187 1.00 32.93 314 THR A N 1
ATOM 2444 C CA . THR A 1 350 ? 14.225 -18.017 42.480 1.00 27.81 314 THR A CA 1
ATOM 2445 C C . THR A 1 350 ? 15.322 -18.760 43.219 1.00 30.27 314 THR A C 1
ATOM 2446 O O . THR A 1 350 ? 15.833 -19.766 42.732 1.00 32.98 314 THR A O 1
ATOM 2450 N N . ILE A 1 351 ? 15.647 -18.268 44.418 1.00 32.13 315 ILE A N 1
ATOM 2451 C CA . ILE A 1 351 ? 16.607 -18.886 45.317 1.00 31.42 315 ILE A CA 1
ATOM 2452 C C . ILE A 1 351 ? 16.248 -20.368 45.567 1.00 33.75 315 ILE A C 1
ATOM 2453 O O . ILE A 1 351 ? 17.123 -21.178 45.893 1.00 33.61 315 ILE A O 1
ATOM 2458 N N . LEU A 1 352 ? 14.976 -20.728 45.417 1.00 29.31 316 LEU A N 1
ATOM 2459 C CA . LEU A 1 352 ? 14.608 -22.139 45.475 1.00 31.02 316 LEU A CA 1
ATOM 2460 C C . LEU A 1 352 ? 15.282 -23.015 44.377 1.00 33.14 316 LEU A C 1
ATOM 2461 O O . LEU A 1 352 ? 15.307 -24.249 44.489 1.00 28.86 316 LEU A O 1
ATOM 2466 N N . ARG A 1 353 ? 15.767 -22.388 43.320 1.00 32.60 317 ARG A N 1
ATOM 2467 C CA . ARG A 1 353 ? 16.282 -23.078 42.148 1.00 35.57 317 ARG A CA 1
ATOM 2468 C C . ARG A 1 353 ? 15.427 -24.259 41.687 1.00 34.92 317 ARG A C 1
ATOM 2469 O O . ARG A 1 353 ? 14.285 -24.085 41.397 1.00 34.44 317 ARG A O 1
ATOM 2477 N N . ASP A 1 354 ? 15.977 -25.452 41.602 1.00 34.34 318 ASP A N 1
ATOM 2478 C CA . ASP A 1 354 ? 15.195 -26.584 41.121 1.00 35.16 318 ASP A CA 1
ATOM 2479 C C . ASP A 1 354 ? 14.404 -27.268 42.203 1.00 34.55 318 ASP A C 1
ATOM 2480 O O . ASP A 1 354 ? 13.793 -28.307 41.969 1.00 33.16 318 ASP A O 1
ATOM 2485 N N . GLY A 1 355 ? 14.433 -26.723 43.402 1.00 34.76 319 GLY A N 1
ATOM 2486 C CA . GLY A 1 355 ? 13.530 -27.215 44.441 1.00 36.14 319 GLY A CA 1
ATOM 2487 C C . GLY A 1 355 ? 14.226 -27.720 45.698 1.00 35.09 319 GLY A C 1
ATOM 2488 O O . GLY A 1 355 ? 15.350 -28.200 45.666 1.00 34.00 319 GLY A O 1
ATOM 2489 N N . LEU A 1 356 ? 13.513 -27.619 46.799 1.00 33.16 320 LEU A N 1
ATOM 2490 C CA . LEU A 1 356 ? 13.989 -28.126 48.069 1.00 35.05 320 LEU A CA 1
ATOM 2491 C C . LEU A 1 356 ? 13.553 -29.571 48.283 1.00 32.05 320 LEU A C 1
ATOM 2492 O O . LEU A 1 356 ? 12.406 -29.923 48.044 1.00 35.19 320 LEU A O 1
ATOM 2497 N N . SER A 1 357 ? 14.436 -30.367 48.857 1.00 31.34 321 SER A N 1
ATOM 2498 C CA . SER A 1 357 ? 14.035 -31.667 49.389 1.00 33.58 321 SER A CA 1
ATOM 2499 C C . SER A 1 357 ? 13.204 -31.491 50.653 1.00 33.91 321 SER A C 1
ATOM 2500 O O . SER A 1 357 ? 13.200 -30.433 51.249 1.00 35.70 321 SER A O 1
ATOM 2503 N N . ARG A 1 358 ? 12.487 -32.527 51.035 1.00 35.78 322 ARG A N 1
ATOM 2504 C CA . ARG A 1 358 ? 11.727 -32.499 52.276 1.00 41.42 322 ARG A CA 1
ATOM 2505 C C . ARG A 1 358 ? 12.647 -32.208 53.451 1.00 41.43 322 ARG A C 1
ATOM 2506 O O . ARG A 1 358 ? 12.255 -31.573 54.397 1.00 40.57 322 ARG A O 1
ATOM 2514 N N . GLU A 1 359 ? 13.873 -32.689 53.354 1.00 42.52 323 GLU A N 1
ATOM 2515 C CA . GLU A 1 359 ? 14.827 -32.629 54.449 1.00 41.31 323 GLU A CA 1
ATOM 2516 C C . GLU A 1 359 ? 15.329 -31.210 54.559 1.00 36.58 323 GLU A C 1
ATOM 2517 O O . GLU A 1 359 ? 15.383 -30.661 55.638 1.00 36.54 323 GLU A O 1
ATOM 2523 N N . GLU A 1 360 ? 15.720 -30.630 53.435 1.00 36.00 324 GLU A N 1
ATOM 2524 C CA . GLU A 1 360 ? 16.147 -29.220 53.396 1.00 37.34 324 GLU A CA 1
ATOM 2525 C C . GLU A 1 360 ? 15.000 -28.276 53.831 1.00 34.89 324 GLU A C 1
ATOM 2526 O O . GLU A 1 360 ? 15.204 -27.277 54.496 1.00 31.19 324 GLU A O 1
ATOM 2532 N N . ALA A 1 361 ? 13.798 -28.616 53.416 1.00 32.44 325 ALA A N 1
ATOM 2533 C CA . ALA A 1 361 ? 12.630 -27.814 53.746 1.00 33.41 325 ALA A CA 1
ATOM 2534 C C . ALA A 1 361 ? 12.427 -27.776 55.259 1.00 32.79 325 ALA A C 1
ATOM 2535 O O . ALA A 1 361 ? 12.144 -26.712 55.847 1.00 25.73 325 ALA A O 1
ATOM 2537 N N . ARG A 1 362 ? 12.527 -28.957 55.862 1.00 32.63 326 ARG A N 1
ATOM 2538 C CA . ARG A 1 362 ? 12.372 -29.117 57.315 1.00 36.96 326 ARG A CA 1
ATOM 2539 C C . ARG A 1 362 ? 13.463 -28.329 58.046 1.00 35.09 326 ARG A C 1
ATOM 2540 O O . ARG A 1 362 ? 13.165 -27.573 58.954 1.00 32.04 326 ARG A O 1
ATOM 2548 N N . LYS A 1 363 ? 14.700 -28.451 57.578 1.00 32.42 327 LYS A N 1
ATOM 2549 C CA . LYS A 1 363 ? 15.805 -27.703 58.170 1.00 35.22 327 LYS A CA 1
ATOM 2550 C C . LYS A 1 363 ? 15.556 -26.201 58.166 1.00 32.12 327 LYS A C 1
ATOM 2551 O O . LYS A 1 363 ? 15.740 -25.509 59.184 1.00 32.22 327 LYS A O 1
ATOM 2557 N N . LEU A 1 364 ? 15.202 -25.715 56.976 1.00 32.20 328 LEU A N 1
ATOM 2558 C CA . LEU A 1 364 ? 14.973 -24.287 56.736 1.00 29.77 328 LEU A CA 1
ATOM 2559 C C . LEU A 1 364 ? 13.910 -23.741 57.668 1.00 28.39 328 LEU A C 1
ATOM 2560 O O . LEU A 1 364 ? 14.126 -22.784 58.386 1.00 29.88 328 LEU A O 1
ATOM 2565 N N . ALA A 1 365 ? 12.767 -24.409 57.663 1.00 30.00 329 ALA A N 1
ATOM 2566 C CA . ALA A 1 365 ? 11.660 -24.092 58.549 1.00 30.22 329 ALA A CA 1
ATOM 2567 C C . ALA A 1 365 ? 12.023 -24.176 60.042 1.00 32.39 329 ALA A C 1
ATOM 2568 O O . ALA A 1 365 ? 11.627 -23.312 60.858 1.00 28.19 329 ALA A O 1
ATOM 2570 N N . GLU A 1 366 ? 12.813 -25.173 60.404 1.00 31.04 330 GLU A N 1
ATOM 2571 C CA . GLU A 1 366 ? 13.315 -25.223 61.823 1.00 37.02 330 GLU A CA 1
ATOM 2572 C C . GLU A 1 366 ? 14.274 -24.075 62.155 1.00 29.63 330 GLU A C 1
ATOM 2573 O O . GLU A 1 366 ? 14.142 -23.436 63.155 1.00 27.85 330 GLU A O 1
ATOM 2579 N N . GLU A 1 367 ? 15.276 -23.872 61.333 1.00 29.14 331 GLU A N 1
ATOM 2580 C CA . GLU A 1 367 ? 16.320 -22.901 61.615 1.00 29.77 331 GLU A CA 1
ATOM 2581 C C . GLU A 1 367 ? 15.815 -21.489 61.700 1.00 29.49 331 GLU A C 1
ATOM 2582 O O . GLU A 1 367 ? 16.408 -20.680 62.339 1.00 30.47 331 GLU A O 1
ATOM 2588 N N . THR A 1 368 ? 14.717 -21.204 61.026 1.00 27.77 332 THR A N 1
ATOM 2589 C CA . THR A 1 368 ? 14.166 -19.848 60.994 1.00 25.98 332 THR A CA 1
ATOM 2590 C C . THR A 1 368 ? 13.076 -19.671 62.039 1.00 26.09 332 THR A C 1
ATOM 2591 O O . THR A 1 368 ? 12.517 -18.595 62.216 1.00 26.85 332 THR A O 1
ATOM 2595 N N . GLY A 1 369 ? 12.769 -20.747 62.728 1.00 26.64 333 GLY A N 1
ATOM 2596 C CA . GLY A 1 369 ? 11.812 -20.696 63.825 1.00 26.67 333 GLY A CA 1
ATOM 2597 C C . GLY A 1 369 ? 10.387 -20.753 63.346 1.00 27.95 333 GLY A C 1
ATOM 2598 O O . GLY A 1 369 ? 9.496 -20.508 64.119 1.00 27.45 333 GLY A O 1
ATOM 2599 N N . VAL A 1 370 ? 10.167 -21.125 62.089 1.00 27.44 334 VAL A N 1
ATOM 2600 C CA . VAL A 1 370 ? 8.806 -21.218 61.560 1.00 26.99 334 VAL A CA 1
ATOM 2601 C C . VAL A 1 370 ? 8.115 -22.449 62.122 1.00 25.98 334 VAL A C 1
ATOM 2602 O O . VAL A 1 370 ? 6.898 -22.444 62.388 1.00 24.61 334 VAL A O 1
ATOM 2606 N N . ILE A 1 371 ? 8.899 -23.507 62.298 1.00 26.10 335 ILE A N 1
ATOM 2607 C CA . ILE A 1 371 ? 8.465 -24.693 63.041 1.00 27.87 335 ILE A CA 1
ATOM 2608 C C . ILE A 1 371 ? 9.515 -25.081 64.095 1.00 32.11 335 ILE A C 1
ATOM 2609 O O . ILE A 1 371 ? 10.620 -24.512 64.163 1.00 28.15 335 ILE A O 1
ATOM 2615 N N . ILE B 1 38 ? -3.311 14.784 46.255 1.00 41.05 2 ILE B N 1
ATOM 2616 C CA . ILE B 1 38 ? -3.274 13.988 45.008 1.00 41.90 2 ILE B CA 1
ATOM 2617 C C . ILE B 1 38 ? -1.851 13.778 44.385 1.00 41.55 2 ILE B C 1
ATOM 2618 O O . ILE B 1 38 ? -1.046 14.678 44.294 1.00 43.00 2 ILE B O 1
ATOM 2623 N N . ILE B 1 39 ? -1.594 12.560 43.963 1.00 36.06 3 ILE B N 1
ATOM 2624 C CA . ILE B 1 39 ? -0.508 12.291 43.080 1.00 33.04 3 ILE B CA 1
ATOM 2625 C C . ILE B 1 39 ? -1.116 12.028 41.716 1.00 30.86 3 ILE B C 1
ATOM 2626 O O . ILE B 1 39 ? -2.017 11.201 41.566 1.00 24.87 3 ILE B O 1
ATOM 2631 N N . VAL B 1 40 ? -0.638 12.788 40.734 1.00 28.01 4 VAL B N 1
ATOM 2632 C CA . VAL B 1 40 ? -1.100 12.683 39.385 1.00 24.66 4 VAL B CA 1
ATOM 2633 C C . VAL B 1 40 ? 0.025 12.127 38.535 1.00 25.76 4 VAL B C 1
ATOM 2634 O O . VAL B 1 40 ? 1.079 12.712 38.433 1.00 26.95 4 VAL B O 1
ATOM 2638 N N . THR B 1 41 ? -0.206 10.980 37.937 1.00 24.58 5 THR B N 1
ATOM 2639 C CA . THR B 1 41 ? 0.780 10.344 37.069 1.00 23.72 5 THR B CA 1
ATOM 2640 C C . THR B 1 41 ? 0.243 10.105 35.669 1.00 21.92 5 THR B C 1
ATOM 2641 O O . THR B 1 41 ? -0.946 10.207 35.454 1.00 22.27 5 THR B O 1
ATOM 2645 N N . PRO B 1 42 ? 1.138 9.806 34.713 1.00 21.96 6 PRO B N 1
ATOM 2646 C CA . PRO B 1 42 ? 0.617 9.410 33.427 1.00 20.02 6 PRO B CA 1
ATOM 2647 C C . PRO B 1 42 ? -0.216 8.167 33.508 1.00 20.20 6 PRO B C 1
ATOM 2648 O O . PRO B 1 42 ? -0.002 7.309 34.359 1.00 21.56 6 PRO B O 1
ATOM 2652 N N . ARG B 1 43 ? -1.136 8.066 32.579 1.00 20.36 7 ARG B N 1
ATOM 2653 C CA . ARG B 1 43 ? -1.933 6.862 32.432 1.00 20.09 7 ARG B CA 1
ATOM 2654 C C . ARG B 1 43 ? -1.282 5.883 31.493 1.00 19.74 7 ARG B C 1
ATOM 2655 O O . ARG B 1 43 ? -1.205 4.701 31.783 1.00 19.17 7 ARG B O 1
ATOM 2663 N N . TYR B 1 44 ? -0.846 6.393 30.336 1.00 20.57 8 TYR B N 1
ATOM 2664 C CA . TYR B 1 44 ? -0.254 5.563 29.300 1.00 20.53 8 TYR B CA 1
ATOM 2665 C C . TYR B 1 44 ? 1.129 6.080 28.951 1.00 20.54 8 TYR B C 1
ATOM 2666 O O . TYR B 1 44 ? 1.315 7.279 28.736 1.00 18.60 8 TYR B O 1
ATOM 2675 N N . THR B 1 45 ? 2.053 5.145 28.836 1.00 19.56 9 THR B N 1
ATOM 2676 C CA . THR B 1 45 ? 3.397 5.452 28.451 1.00 20.79 9 THR B CA 1
ATOM 2677 C C . THR B 1 45 ? 3.862 4.448 27.389 1.00 21.29 9 THR B C 1
ATOM 2678 O O . THR B 1 45 ? 3.851 3.242 27.636 1.00 20.31 9 THR B O 1
ATOM 2682 N N . ILE B 1 46 ? 4.216 4.973 26.214 1.00 20.47 10 ILE B N 1
ATOM 2683 C CA . ILE B 1 46 ? 4.624 4.150 25.079 1.00 22.66 10 ILE B CA 1
ATOM 2684 C C . ILE B 1 46 ? 5.972 4.634 24.604 1.00 22.09 10 ILE B C 1
ATOM 2685 O O . ILE B 1 46 ? 6.136 5.784 24.257 1.00 23.00 10 ILE B O 1
ATOM 2690 N N . ILE B 1 47 ? 6.930 3.738 24.596 1.00 22.00 11 ILE B N 1
ATOM 2691 C CA . ILE B 1 47 ? 8.233 4.069 24.133 1.00 23.15 11 ILE B CA 1
ATOM 2692 C C . ILE B 1 47 ? 8.662 2.985 23.176 1.00 24.52 11 ILE B C 1
ATOM 2693 O O . ILE B 1 47 ? 9.059 1.909 23.592 1.00 23.30 11 ILE B O 1
ATOM 2698 N N . GLU B 1 48 ? 8.606 3.299 21.886 1.00 25.88 12 GLU B N 1
ATOM 2699 C CA . GLU B 1 48 ? 8.931 2.346 20.834 1.00 27.36 12 GLU B CA 1
ATOM 2700 C C . GLU B 1 48 ? 8.944 2.945 19.454 1.00 26.55 12 GLU B C 1
ATOM 2701 O O . GLU B 1 48 ? 8.443 4.030 19.240 1.00 22.15 12 GLU B O 1
ATOM 2707 N N . ASP B 1 49 ? 9.552 2.209 18.528 1.00 26.65 13 ASP B N 1
ATOM 2708 C CA . ASP B 1 49 ? 9.674 2.659 17.156 1.00 30.07 13 ASP B CA 1
ATOM 2709 C C . ASP B 1 49 ? 8.258 2.744 16.546 1.00 28.12 13 ASP B C 1
ATOM 2710 O O . ASP B 1 49 ? 7.479 1.845 16.678 1.00 23.90 13 ASP B O 1
ATOM 2715 N N . GLY B 1 50 ? 7.960 3.867 15.898 1.00 29.90 14 GLY B N 1
ATOM 2716 C CA . GLY B 1 50 ? 6.622 4.087 15.294 1.00 29.45 14 GLY B CA 1
ATOM 2717 C C . GLY B 1 50 ? 5.501 4.460 16.259 1.00 26.91 14 GLY B C 1
ATOM 2718 O O . GLY B 1 50 ? 4.348 4.522 15.877 1.00 23.63 14 GLY B O 1
ATOM 2719 N N . ALA B 1 51 ? 5.848 4.734 17.506 1.00 26.72 15 ALA B N 1
ATOM 2720 C CA . ALA B 1 51 ? 4.835 5.069 18.509 1.00 26.82 15 ALA B CA 1
ATOM 2721 C C . ALA B 1 51 ? 3.927 6.243 18.096 1.00 26.15 15 ALA B C 1
ATOM 2722 O O . ALA B 1 51 ? 2.797 6.354 18.557 1.00 24.52 15 ALA B O 1
ATOM 2724 N N . ILE B 1 52 ? 4.431 7.139 17.245 1.00 26.87 16 ILE B N 1
ATOM 2725 C CA . ILE B 1 52 ? 3.671 8.303 16.843 1.00 26.19 16 ILE B CA 1
ATOM 2726 C C . ILE B 1 52 ? 2.357 7.884 16.217 1.00 27.63 16 ILE B C 1
ATOM 2727 O O . ILE B 1 52 ? 1.365 8.588 16.334 1.00 31.75 16 ILE B O 1
ATOM 2732 N N . ASN B 1 53 ? 2.326 6.705 15.624 1.00 25.09 17 ASN B N 1
ATOM 2733 C CA . ASN B 1 53 ? 1.113 6.204 14.978 1.00 25.05 17 ASN B CA 1
ATOM 2734 C C . ASN B 1 53 ? 0.076 5.670 15.940 1.00 27.25 17 ASN B C 1
ATOM 2735 O O . ASN B 1 53 ? -1.032 5.313 15.529 1.00 25.37 17 ASN B O 1
ATOM 2740 N N . LYS B 1 54 ? 0.401 5.665 17.223 1.00 24.56 18 LYS B N 1
ATOM 2741 C CA . LYS B 1 54 ? -0.566 5.264 18.240 1.00 26.54 18 LYS B CA 1
ATOM 2742 C C . LYS B 1 54 ? -1.413 6.399 18.857 1.00 26.11 18 LYS B C 1
ATOM 2743 O O . LYS B 1 54 ? -2.192 6.166 19.750 1.00 27.03 18 LYS B O 1
ATOM 2749 N N . ILE B 1 55 ? -1.240 7.622 18.398 1.00 26.51 19 ILE B N 1
ATOM 2750 C CA . ILE B 1 55 ? -2.003 8.752 18.936 1.00 28.68 19 ILE B CA 1
ATOM 2751 C C . ILE B 1 55 ? -3.515 8.461 18.925 1.00 30.72 19 ILE B C 1
ATOM 2752 O O . ILE B 1 55 ? -4.169 8.581 19.975 1.00 29.55 19 ILE B O 1
ATOM 2757 N N . GLU B 1 56 ? -4.033 8.023 17.771 1.00 28.89 20 GLU B N 1
ATOM 2758 C CA . GLU B 1 56 ? -5.460 7.780 17.619 1.00 29.83 20 GLU B CA 1
ATOM 2759 C C . GLU B 1 56 ? -5.953 6.717 18.600 1.00 27.52 20 GLU B C 1
ATOM 2760 O O . GLU B 1 56 ? -6.979 6.857 19.263 1.00 29.64 20 GLU B O 1
ATOM 2766 N N . GLU B 1 57 ? -5.224 5.631 18.650 1.00 28.61 21 GLU B N 1
ATOM 2767 C CA . GLU B 1 57 ? -5.537 4.582 19.570 1.00 29.14 21 GLU B CA 1
ATOM 2768 C C . GLU B 1 57 ? -5.584 5.077 21.024 1.00 28.60 21 GLU B C 1
ATOM 2769 O O . GLU B 1 57 ? -6.465 4.707 21.759 1.00 29.42 21 GLU B O 1
ATOM 2775 N N . ILE B 1 58 ? -4.624 5.896 21.427 1.00 23.10 22 ILE B N 1
ATOM 2776 C CA . ILE B 1 58 ? -4.532 6.380 22.807 1.00 24.12 22 ILE B CA 1
ATOM 2777 C C . ILE B 1 58 ? -5.709 7.352 23.109 1.00 26.55 22 ILE B C 1
ATOM 2778 O O . ILE B 1 58 ? -6.358 7.257 24.149 1.00 25.74 22 ILE B O 1
ATOM 2783 N N . LEU B 1 59 ? -5.961 8.289 22.205 1.00 25.69 23 LEU B N 1
ATOM 2784 C CA . LEU B 1 59 ? -7.106 9.201 22.357 1.00 26.30 23 LEU B CA 1
ATOM 2785 C C . LEU B 1 59 ? -8.417 8.458 22.547 1.00 26.06 23 LEU B C 1
ATOM 2786 O O . LEU B 1 59 ? -9.224 8.824 23.368 1.00 23.83 23 LEU B O 1
ATOM 2791 N N . LYS B 1 60 ? -8.572 7.375 21.808 1.00 28.31 24 LYS B N 1
ATOM 2792 C CA . LYS B 1 60 ? -9.766 6.583 21.890 1.00 29.68 24 LYS B CA 1
ATOM 2793 C C . LYS B 1 60 ? -9.881 5.891 23.256 1.00 29.69 24 LYS B C 1
ATOM 2794 O O . LYS B 1 60 ? -10.913 5.923 23.902 1.00 29.71 24 LYS B O 1
ATOM 2800 N N . LYS B 1 61 ? -8.787 5.328 23.717 1.00 30.36 25 LYS B N 1
ATOM 2801 C CA . LYS B 1 61 ? -8.737 4.740 25.047 1.00 28.64 25 LYS B CA 1
ATOM 2802 C C . LYS B 1 61 ? -9.055 5.748 26.126 1.00 24.76 25 LYS B C 1
ATOM 2803 O O . LYS B 1 61 ? -9.644 5.403 27.127 1.00 23.33 25 LYS B O 1
ATOM 2809 N N . LEU B 1 62 ? -8.624 6.978 25.943 1.00 23.02 26 LEU B N 1
ATOM 2810 C CA . LEU B 1 62 ? -8.930 8.025 26.937 1.00 23.34 26 LEU B CA 1
ATOM 2811 C C . LEU B 1 62 ? -10.235 8.753 26.701 1.00 22.90 26 LEU B C 1
ATOM 2812 O O . LEU B 1 62 ? -10.535 9.711 27.379 1.00 21.97 26 LEU B O 1
ATOM 2817 N N . ASN B 1 63 ? -11.005 8.299 25.710 1.00 27.95 27 ASN B N 1
ATOM 2818 C CA . ASN B 1 63 ? -12.286 8.932 25.364 1.00 26.16 27 ASN B CA 1
ATOM 2819 C C . ASN B 1 63 ? -12.085 10.396 25.126 1.00 24.94 27 ASN B C 1
ATOM 2820 O O . ASN B 1 63 ? -12.758 11.238 25.658 1.00 27.82 27 ASN B O 1
ATOM 2825 N N . LEU B 1 64 ? -11.093 10.694 24.326 1.00 26.99 28 LEU B N 1
ATOM 2826 C CA . LEU B 1 64 ? -10.789 12.066 23.943 1.00 26.89 28 LEU B CA 1
ATOM 2827 C C . LEU B 1 64 ? -10.913 12.137 22.449 1.00 29.26 28 LEU B C 1
ATOM 2828 O O . LEU B 1 64 ? -10.570 11.188 21.745 1.00 27.44 28 LEU B O 1
ATOM 2833 N N . LYS B 1 65 ? -11.433 13.254 21.953 1.00 32.75 29 LYS B N 1
ATOM 2834 C CA . LYS B 1 65 ? -11.830 13.310 20.537 1.00 35.50 29 LYS B CA 1
ATOM 2835 C C . LYS B 1 65 ? -11.575 14.628 19.796 1.00 36.06 29 LYS B C 1
ATOM 2836 O O . LYS B 1 65 ? -11.700 14.670 18.574 1.00 37.49 29 LYS B O 1
ATOM 2842 N N . ASN B 1 66 ? -11.103 15.660 20.483 1.00 32.81 30 ASN B N 1
ATOM 2843 C CA . ASN B 1 66 ? -10.870 16.913 19.827 1.00 33.65 30 ASN B CA 1
ATOM 2844 C C . ASN B 1 66 ? -9.599 17.575 20.273 1.00 32.23 30 ASN B C 1
ATOM 2845 O O . ASN B 1 66 ? -9.654 18.585 20.943 1.00 30.36 30 ASN B O 1
ATOM 2850 N N . PRO B 1 67 ? -8.433 17.053 19.859 1.00 32.47 31 PRO B N 1
ATOM 2851 C CA . PRO B 1 67 ? -7.240 17.687 20.398 1.00 35.06 31 PRO B CA 1
ATOM 2852 C C . PRO B 1 67 ? -6.812 18.952 19.677 1.00 36.21 31 PRO B C 1
ATOM 2853 O O . PRO B 1 67 ? -7.054 19.104 18.506 1.00 34.86 31 PRO B O 1
ATOM 2857 N N . LEU B 1 68 ? -6.125 19.809 20.408 1.00 34.07 32 LEU B N 1
ATOM 2858 C CA . LEU B 1 68 ? -5.343 20.872 19.831 1.00 31.69 32 LEU B CA 1
ATOM 2859 C C . LEU B 1 68 ? -3.877 20.449 19.857 1.00 31.06 32 LEU B C 1
ATOM 2860 O O . LEU B 1 68 ? -3.362 20.078 20.907 1.00 30.97 32 LEU B O 1
ATOM 2865 N N . VAL B 1 69 ? -3.208 20.527 18.711 1.00 27.14 33 VAL B N 1
ATOM 2866 C CA . VAL B 1 69 ? -1.810 20.160 18.596 1.00 26.91 33 VAL B CA 1
ATOM 2867 C C . VAL B 1 69 ? -0.936 21.389 18.628 1.00 27.84 33 VAL B C 1
ATOM 2868 O O . VAL B 1 69 ? -1.211 22.380 17.959 1.00 30.89 33 VAL B O 1
ATOM 2872 N N . ILE B 1 70 ? 0.056 21.347 19.478 1.00 25.59 34 ILE B N 1
ATOM 2873 C CA . ILE B 1 70 ? 1.022 22.410 19.593 1.00 29.16 34 ILE B CA 1
ATOM 2874 C C . ILE B 1 70 ? 2.341 21.860 19.170 1.00 30.44 34 ILE B C 1
ATOM 2875 O O . ILE B 1 70 ? 2.810 20.847 19.716 1.00 27.61 34 ILE B O 1
ATOM 2880 N N . THR B 1 71 ? 2.995 22.568 18.257 1.00 34.03 35 THR B N 1
ATOM 2881 C CA . THR B 1 71 ? 4.283 22.105 17.728 1.00 33.32 35 THR B CA 1
ATOM 2882 C C . THR B 1 71 ? 5.227 23.259 17.374 1.00 35.64 35 THR B C 1
ATOM 2883 O O . THR B 1 71 ? 4.905 24.415 17.555 1.00 34.65 35 THR B O 1
ATOM 2887 N N . GLY B 1 72 ? 6.389 22.890 16.857 1.00 38.47 36 GLY B N 1
ATOM 2888 C CA . GLY B 1 72 ? 7.378 23.836 16.349 1.00 43.73 36 GLY B CA 1
ATOM 2889 C C . GLY B 1 72 ? 7.543 23.750 14.831 1.00 41.18 36 GLY B C 1
ATOM 2890 O O . GLY B 1 72 ? 7.101 22.790 14.192 1.00 43.42 36 GLY B O 1
ATOM 2891 N N . LYS B 1 73 ? 8.208 24.748 14.264 1.00 43.19 37 LYS B N 1
ATOM 2892 C CA . LYS B 1 73 ? 8.443 24.812 12.796 1.00 42.50 37 LYS B CA 1
ATOM 2893 C C . LYS B 1 73 ? 9.328 23.689 12.264 1.00 39.15 37 LYS B C 1
ATOM 2894 O O . LYS B 1 73 ? 9.034 23.093 11.252 1.00 37.82 37 LYS B O 1
ATOM 2900 N N . ASN B 1 74 ? 10.362 23.355 13.017 1.00 40.17 38 ASN B N 1
ATOM 2901 C CA . ASN B 1 74 ? 11.244 22.230 12.667 1.00 40.37 38 ASN B CA 1
ATOM 2902 C C . ASN B 1 74 ? 10.648 20.844 12.921 1.00 39.12 38 ASN B C 1
ATOM 2903 O O . ASN B 1 74 ? 11.186 19.842 12.462 1.00 41.15 38 ASN B O 1
ATOM 2908 N N . THR B 1 75 ? 9.563 20.774 13.681 1.00 37.96 39 THR B N 1
ATOM 2909 C CA . THR B 1 75 ? 8.977 19.469 14.057 1.00 34.72 39 THR B CA 1
ATOM 2910 C C . THR B 1 75 ? 7.595 19.239 13.490 1.00 33.63 39 THR B C 1
ATOM 2911 O O . THR B 1 75 ? 7.034 18.154 13.627 1.00 32.05 39 THR B O 1
ATOM 2915 N N . LYS B 1 76 ? 7.058 20.257 12.841 1.00 32.61 40 LYS B N 1
ATOM 2916 C CA . LYS B 1 76 ? 5.745 20.136 12.203 1.00 32.52 40 LYS B CA 1
ATOM 2917 C C . LYS B 1 76 ? 5.653 18.964 11.214 1.00 28.67 40 LYS B C 1
ATOM 2918 O O . LYS B 1 76 ? 4.615 18.356 11.017 1.00 30.76 40 LYS B O 1
ATOM 2924 N N . LYS B 1 77 ? 6.754 18.657 10.567 1.00 30.04 41 LYS B N 1
ATOM 2925 C CA . LYS B 1 77 ? 6.812 17.547 9.646 1.00 32.43 41 LYS B CA 1
ATOM 2926 C C . LYS B 1 77 ? 6.431 16.172 10.239 1.00 34.54 41 LYS B C 1
ATOM 2927 O O . LYS B 1 77 ? 6.067 15.247 9.510 1.00 33.96 41 LYS B O 1
ATOM 2933 N N . TYR B 1 78 ? 6.493 16.041 11.546 1.00 31.71 42 TYR B N 1
ATOM 2934 C CA . TYR B 1 78 ? 6.079 14.803 12.189 1.00 35.27 42 TYR B CA 1
ATOM 2935 C C . TYR B 1 78 ? 4.620 14.758 12.617 1.00 36.67 42 TYR B C 1
ATOM 2936 O O . TYR B 1 78 ? 4.142 13.754 13.100 1.00 36.03 42 TYR B O 1
ATOM 2945 N N . CYS B 1 79 ? 3.907 15.848 12.399 1.00 39.86 43 CYS B N 1
ATOM 2946 C CA . CYS B 1 79 ? 2.491 15.894 12.653 1.00 38.67 43 CYS B CA 1
ATOM 2947 C C . CYS B 1 79 ? 1.740 15.399 11.424 1.00 41.06 43 CYS B C 1
ATOM 2948 O O . CYS B 1 79 ? 1.265 16.204 10.640 1.00 46.47 43 CYS B O 1
ATOM 2951 N N . ARG B 1 80 ? 1.587 14.094 11.286 1.00 36.11 44 ARG B N 1
ATOM 2952 C CA . ARG B 1 80 ? 0.887 13.530 10.151 1.00 36.70 44 ARG B CA 1
ATOM 2953 C C . ARG B 1 80 ? -0.546 13.167 10.575 1.00 37.14 44 ARG B C 1
ATOM 2954 O O . ARG B 1 80 ? -0.891 12.025 10.767 1.00 39.75 44 ARG B O 1
ATOM 2962 N N . PHE B 1 81 ? -1.375 14.163 10.751 1.00 37.95 45 PHE B N 1
ATOM 2963 C CA . PHE B 1 81 ? -2.770 13.926 11.093 1.00 40.96 45 PHE B CA 1
ATOM 2964 C C . PHE B 1 81 ? -3.537 15.185 10.747 1.00 35.72 45 PHE B C 1
ATOM 2965 O O . PHE B 1 81 ? -2.945 16.145 10.316 1.00 38.72 45 PHE B O 1
ATOM 2973 N N . PHE B 1 82 ? -4.843 15.167 10.931 1.00 33.15 46 PHE B N 1
ATOM 2974 C CA . PHE B 1 82 ? -5.709 16.271 10.516 1.00 33.57 46 PHE B CA 1
ATOM 2975 C C . PHE B 1 82 ? -6.226 17.134 11.705 1.00 36.28 46 PHE B C 1
ATOM 2976 O O . PHE B 1 82 ? -7.183 17.872 11.574 1.00 36.99 46 PHE B O 1
ATOM 2984 N N . TYR B 1 83 ? -5.544 17.076 12.843 1.00 33.82 47 TYR B N 1
ATOM 2985 C CA . TYR B 1 83 ? -5.952 17.856 14.005 1.00 31.75 47 TYR B CA 1
ATOM 2986 C C . TYR B 1 83 ? -5.592 19.286 13.770 1.00 30.71 47 TYR B C 1
ATOM 2987 O O . TYR B 1 83 ? -4.652 19.550 13.049 1.00 32.76 47 TYR B O 1
ATOM 2996 N N . ASP B 1 84 ? -6.275 20.206 14.446 1.00 27.88 48 ASP B N 1
ATOM 2997 C CA . ASP B 1 84 ? -5.825 21.589 14.427 1.00 28.93 48 ASP B CA 1
ATOM 2998 C C . ASP B 1 84 ? -4.415 21.683 15.001 1.00 34.15 48 ASP B C 1
ATOM 2999 O O . ASP B 1 84 ? -4.065 21.012 15.993 1.00 34.33 48 ASP B O 1
ATOM 3004 N N . ILE B 1 85 ? -3.611 22.528 14.382 1.00 32.51 49 ILE B N 1
ATOM 3005 C CA . ILE B 1 85 ? -2.232 22.706 14.776 1.00 35.60 49 ILE B CA 1
ATOM 3006 C C . ILE B 1 85 ? -1.936 24.166 14.989 1.00 36.83 49 ILE B C 1
ATOM 3007 O O . ILE B 1 85 ? -2.318 24.990 14.193 1.00 43.82 49 ILE B O 1
ATOM 3012 N N . VAL B 1 86 ? -1.183 24.455 16.034 1.00 36.11 50 VAL B N 1
ATOM 3013 C CA . VAL B 1 86 ? -0.726 25.794 16.363 1.00 39.06 50 VAL B CA 1
ATOM 3014 C C . VAL B 1 86 ? 0.735 25.745 16.740 1.00 40.31 50 VAL B C 1
ATOM 3015 O O . VAL B 1 86 ? 1.185 24.776 17.329 1.00 42.36 50 VAL B O 1
ATOM 3019 N N . TYR B 1 87 ? 1.484 26.785 16.384 1.00 44.20 51 TYR B N 1
ATOM 3020 C CA . TYR B 1 87 ? 2.905 26.876 16.754 1.00 43.53 51 TYR B CA 1
ATOM 3021 C C . TYR B 1 87 ? 3.084 27.507 18.108 1.00 42.17 51 TYR B C 1
ATOM 3022 O O . TYR B 1 87 ? 2.364 28.442 18.453 1.00 42.86 51 TYR B O 1
ATOM 3031 N N . TYR B 1 88 ? 4.062 27.009 18.874 1.00 41.30 52 TYR B N 1
ATOM 3032 C CA . TYR B 1 88 ? 4.261 27.497 20.232 1.00 38.71 52 TYR B CA 1
ATOM 3033 C C . TYR B 1 88 ? 4.666 28.953 20.291 1.00 45.08 52 TYR B C 1
ATOM 3034 O O . TYR B 1 88 ? 4.167 29.680 21.132 1.00 49.51 52 TYR B O 1
ATOM 3043 N N . ASP B 1 89 ? 5.547 29.386 19.400 0.80 42.30 53 ASP B N 1
ATOM 3044 C CA . ASP B 1 89 ? 6.038 30.762 19.434 0.80 45.32 53 ASP B CA 1
ATOM 3045 C C . ASP B 1 89 ? 4.849 31.715 19.316 0.80 44.81 53 ASP B C 1
ATOM 3046 O O . ASP B 1 89 ? 4.701 32.665 20.045 0.80 46.17 53 ASP B O 1
ATOM 3051 N N . GLU B 1 90 ? 3.952 31.394 18.423 0.80 46.99 54 GLU B N 1
ATOM 3052 C CA . GLU B 1 90 ? 2.819 32.249 18.146 0.80 48.52 54 GLU B CA 1
ATOM 3053 C C . GLU B 1 90 ? 1.914 32.310 19.417 0.80 49.32 54 GLU B C 1
ATOM 3054 O O . GLU B 1 90 ? 1.696 33.370 19.974 0.80 60.16 54 GLU B O 1
ATOM 3060 N N . ILE B 1 91 ? 1.532 31.186 19.970 0.80 46.51 55 ILE B N 1
ATOM 3061 C CA . ILE B 1 91 ? 0.862 31.157 21.301 0.80 45.86 55 ILE B CA 1
ATOM 3062 C C . ILE B 1 91 ? 1.597 31.826 22.475 0.80 50.98 55 ILE B C 1
ATOM 3063 O O . ILE B 1 91 ? 0.962 32.248 23.463 0.80 54.88 55 ILE B O 1
ATOM 3068 N N . LEU B 1 92 ? 2.924 31.873 22.392 0.80 49.99 56 LEU B N 1
ATOM 3069 C CA . LEU B 1 92 ? 3.789 32.275 23.536 0.80 51.33 56 LEU B CA 1
ATOM 3070 C C . LEU B 1 92 ? 3.792 33.789 23.811 0.80 54.62 56 LEU B C 1
ATOM 3071 O O . LEU B 1 92 ? 3.893 34.212 24.958 0.80 49.71 56 LEU B O 1
ATOM 3076 N N . ASN B 1 93 ? 3.716 34.601 22.762 0.80 57.90 57 ASN B N 1
ATOM 3077 C CA . ASN B 1 93 ? 3.862 36.071 22.936 0.80 56.30 57 ASN B CA 1
ATOM 3078 C C . ASN B 1 93 ? 2.610 36.685 23.547 0.80 57.42 57 ASN B C 1
ATOM 3079 O O . ASN B 1 93 ? 2.681 37.507 24.470 0.80 60.20 57 ASN B O 1
ATOM 3084 N N . ASN B 1 94 ? 1.464 36.232 23.041 0.80 56.02 58 ASN B N 1
ATOM 3085 C CA . ASN B 1 94 ? 0.152 36.734 23.430 0.80 52.42 58 ASN B CA 1
ATOM 3086 C C . ASN B 1 94 ? -0.640 35.667 24.172 0.80 52.37 58 ASN B C 1
ATOM 3087 O O . ASN B 1 94 ? -1.786 35.393 23.817 0.80 47.60 58 ASN B O 1
ATOM 3092 N N . LEU B 1 95 ? -0.028 35.105 25.223 0.80 48.31 59 LEU B N 1
ATOM 3093 C CA . LEU B 1 95 ? -0.623 33.985 25.994 0.80 46.42 59 LEU B CA 1
ATOM 3094 C C . LEU B 1 95 ? -2.131 34.025 26.296 0.80 50.93 59 LEU B C 1
ATOM 3095 O O . LEU B 1 95 ? -2.912 33.277 25.688 0.80 49.26 59 LEU B O 1
ATOM 3100 N N . GLU B 1 96 ? -2.508 34.906 27.247 0.80 52.34 60 GLU B N 1
ATOM 3101 C CA . GLU B 1 96 ? -3.864 34.994 27.804 0.80 45.38 60 GLU B CA 1
ATOM 3102 C C . GLU B 1 96 ? -4.888 35.006 26.671 0.80 47.64 60 GLU B C 1
ATOM 3103 O O . GLU B 1 96 ? -5.901 34.290 26.710 0.80 46.39 60 GLU B O 1
ATOM 3109 N N . LEU B 1 99 ? -8.255 32.729 24.014 0.80 46.94 63 LEU B N 1
ATOM 3110 C CA . LEU B 1 99 ? -8.322 32.010 25.292 0.80 48.20 63 LEU B CA 1
ATOM 3111 C C . LEU B 1 99 ? -9.645 31.291 25.467 0.80 49.68 63 LEU B C 1
ATOM 3112 O O . LEU B 1 99 ? -9.679 30.170 25.994 0.80 49.34 63 LEU B O 1
ATOM 3117 N N . LYS B 1 100 ? -10.733 31.970 25.084 0.80 49.66 64 LYS B N 1
ATOM 3118 C CA . LYS B 1 100 ? -11.980 31.265 24.692 0.80 42.17 64 LYS B CA 1
ATOM 3119 C C . LYS B 1 100 ? -11.893 30.841 23.207 0.80 41.89 64 LYS B C 1
ATOM 3120 O O . LYS B 1 100 ? -12.763 30.131 22.680 0.80 39.66 64 LYS B O 1
ATOM 3126 N N . LYS B 1 101 ? -10.797 31.238 22.566 0.80 41.93 65 LYS B N 1
ATOM 3127 C CA . LYS B 1 101 ? -10.385 30.655 21.281 0.80 46.60 65 LYS B CA 1
ATOM 3128 C C . LYS B 1 101 ? -10.265 29.112 21.304 0.80 51.00 65 LYS B C 1
ATOM 3129 O O . LYS B 1 101 ? -10.345 28.442 20.259 0.80 45.90 65 LYS B O 1
ATOM 3135 N N . TYR B 1 102 ? -10.077 28.559 22.503 1.00 55.45 66 TYR B N 1
ATOM 3136 C CA . TYR B 1 102 ? -9.718 27.157 22.673 1.00 50.77 66 TYR B CA 1
ATOM 3137 C C . TYR B 1 102 ? -10.743 26.369 23.436 1.00 49.06 66 TYR B C 1
ATOM 3138 O O . TYR B 1 102 ? -10.540 25.213 23.765 1.00 51.62 66 TYR B O 1
ATOM 3147 N N . THR B 1 103 ? -11.863 26.987 23.671 1.00 47.51 67 THR B N 1
ATOM 3148 C CA . THR B 1 103 ? -12.931 26.406 24.464 1.00 48.16 67 THR B CA 1
ATOM 3149 C C . THR B 1 103 ? -13.369 25.040 23.977 1.00 41.00 67 THR B C 1
ATOM 3150 O O . THR B 1 103 ? -13.830 24.239 24.751 1.00 42.21 67 THR B O 1
ATOM 3154 N N . ALA B 1 104 ? -13.312 24.818 22.678 1.00 40.93 68 ALA B N 1
ATOM 3155 C CA . ALA B 1 104 ? -13.814 23.586 22.088 1.00 39.06 68 ALA B CA 1
ATOM 3156 C C . ALA B 1 104 ? -12.959 22.324 22.343 1.00 42.39 68 ALA B C 1
ATOM 3157 O O . ALA B 1 104 ? -13.462 21.201 22.299 1.00 47.72 68 ALA B O 1
ATOM 3159 N N . TYR B 1 105 ? -11.654 22.478 22.510 1.00 39.07 69 TYR B N 1
ATOM 3160 C CA . TYR B 1 105 ? -10.743 21.301 22.540 1.00 37.66 69 TYR B CA 1
ATOM 3161 C C . TYR B 1 105 ? -10.897 20.524 23.832 1.00 33.14 69 TYR B C 1
ATOM 3162 O O . TYR B 1 105 ? -11.124 21.100 24.888 1.00 34.72 69 TYR B O 1
ATOM 3171 N N . ASP B 1 106 ? -10.838 19.202 23.755 1.00 32.13 70 ASP B N 1
ATOM 3172 C CA . ASP B 1 106 ? -10.924 18.390 24.986 1.00 28.44 70 ASP B CA 1
ATOM 3173 C C . ASP B 1 106 ? -9.534 17.899 25.478 1.00 26.14 70 ASP B C 1
ATOM 3174 O O . ASP B 1 106 ? -9.438 17.247 26.489 1.00 25.86 70 ASP B O 1
ATOM 3179 N N . CYS B 1 107 ? -8.492 18.221 24.737 1.00 26.76 71 CYS B N 1
ATOM 3180 C CA . CYS B 1 107 ? -7.132 17.966 25.174 1.00 25.90 71 CYS B CA 1
ATOM 3181 C C . CYS B 1 107 ? -6.116 18.715 24.308 1.00 28.62 71 CYS B C 1
ATOM 3182 O O . CYS B 1 107 ? -6.446 19.282 23.251 1.00 32.14 71 CYS B O 1
ATOM 3185 N N . VAL B 1 108 ? -4.879 18.704 24.768 1.00 25.27 72 VAL B N 1
ATOM 3186 C CA . VAL B 1 108 ? -3.766 19.288 24.059 1.00 25.25 72 VAL B CA 1
ATOM 3187 C C . VAL B 1 108 ? -2.709 18.202 23.811 1.00 27.11 72 VAL B C 1
ATOM 3188 O O . VAL B 1 108 ? -2.377 17.423 24.697 1.00 26.78 72 VAL B O 1
ATOM 3192 N N . ILE B 1 109 ? -2.174 18.188 22.604 1.00 26.74 73 ILE B N 1
ATOM 3193 C CA . ILE B 1 109 ? -1.089 17.277 22.249 1.00 25.49 73 ILE B CA 1
ATOM 3194 C C . ILE B 1 109 ? 0.117 18.124 21.918 1.00 27.85 73 ILE B C 1
ATOM 3195 O O . ILE B 1 109 ? 0.100 18.925 21.007 1.00 32.62 73 ILE B O 1
ATOM 3200 N N . GLY B 1 110 ? 1.169 17.960 22.684 1.00 26.69 74 GLY B N 1
ATOM 3201 C CA . GLY B 1 110 ? 2.411 18.640 22.412 1.00 27.44 74 GLY B CA 1
ATOM 3202 C C . GLY B 1 110 ? 3.342 17.728 21.646 1.00 28.55 74 GLY B C 1
ATOM 3203 O O . GLY B 1 110 ? 3.751 16.665 22.140 1.00 28.83 74 GLY B O 1
ATOM 3204 N N . ILE B 1 111 ? 3.734 18.176 20.461 1.00 29.65 75 ILE B N 1
ATOM 3205 C CA . ILE B 1 111 ? 4.619 17.418 19.613 1.00 30.78 75 ILE B CA 1
ATOM 3206 C C . ILE B 1 111 ? 5.883 18.176 19.294 1.00 32.36 75 ILE B C 1
ATOM 3207 O O . ILE B 1 111 ? 5.874 19.173 18.584 1.00 34.86 75 ILE B O 1
ATOM 3212 N N . GLY B 1 112 ? 6.998 17.630 19.755 1.00 32.48 76 GLY B N 1
ATOM 3213 C CA . GLY B 1 112 ? 8.282 18.167 19.379 1.00 31.63 76 GLY B CA 1
ATOM 3214 C C . GLY B 1 112 ? 9.282 18.193 20.492 1.00 29.93 76 GLY B C 1
ATOM 3215 O O . GLY B 1 112 ? 9.414 17.240 21.252 1.00 25.33 76 GLY B O 1
ATOM 3216 N N . GLY B 1 113 ? 10.006 19.300 20.546 1.00 30.33 77 GLY B N 1
ATOM 3217 C CA . GLY B 1 113 ? 11.035 19.521 21.534 1.00 31.25 77 GLY B CA 1
ATOM 3218 C C . GLY B 1 113 ? 10.515 20.043 22.849 1.00 34.17 77 GLY B C 1
ATOM 3219 O O . GLY B 1 113 ? 9.310 20.169 23.054 1.00 31.58 77 GLY B O 1
ATOM 3220 N N . GLY B 1 114 ? 11.439 20.336 23.753 1.00 36.35 78 GLY B N 1
ATOM 3221 C CA . GLY B 1 114 ? 11.073 20.752 25.122 1.00 37.37 78 GLY B CA 1
ATOM 3222 C C . GLY B 1 114 ? 10.070 21.906 25.198 1.00 34.93 78 GLY B C 1
ATOM 3223 O O . GLY B 1 114 ? 9.190 21.903 26.000 1.00 32.89 78 GLY B O 1
ATOM 3224 N N . ARG B 1 115 ? 10.223 22.856 24.307 1.00 34.40 79 ARG B N 1
ATOM 3225 C CA . ARG B 1 115 ? 9.421 24.047 24.279 1.00 39.29 79 ARG B CA 1
ATOM 3226 C C . ARG B 1 115 ? 8.025 23.824 23.725 1.00 35.38 79 ARG B C 1
ATOM 3227 O O . ARG B 1 115 ? 7.075 24.439 24.175 1.00 33.65 79 ARG B O 1
ATOM 3235 N N . SER B 1 116 ? 7.897 22.948 22.752 1.00 31.30 80 SER B N 1
ATOM 3236 C CA . SER B 1 116 ? 6.557 22.551 22.261 1.00 33.51 80 SER B CA 1
ATOM 3237 C C . SER B 1 116 ? 5.771 21.879 23.402 1.00 33.41 80 SER B C 1
ATOM 3238 O O . SER B 1 116 ? 4.610 22.177 23.662 1.00 35.90 80 SER B O 1
ATOM 3241 N N . ILE B 1 117 ? 6.460 20.985 24.088 1.00 30.27 81 ILE B N 1
ATOM 3242 C CA . ILE B 1 117 ? 5.871 20.202 25.156 1.00 29.64 81 ILE B CA 1
ATOM 3243 C C . ILE B 1 117 ? 5.500 21.095 26.340 1.00 29.03 81 ILE B C 1
ATOM 3244 O O . ILE B 1 117 ? 4.409 21.040 26.837 1.00 26.40 81 ILE B O 1
ATOM 3249 N N . ASP B 1 118 ? 6.438 21.931 26.742 1.00 31.46 82 ASP B N 1
ATOM 3250 C CA . ASP B 1 118 ? 6.260 22.842 27.867 1.00 31.75 82 ASP B CA 1
ATOM 3251 C C . ASP B 1 118 ? 5.113 23.820 27.603 1.00 30.31 82 ASP B C 1
ATOM 3252 O O . ASP B 1 118 ? 4.262 24.047 28.431 1.00 29.60 82 ASP B O 1
ATOM 3257 N N . THR B 1 119 ? 5.045 24.319 26.386 1.00 30.93 83 THR B N 1
ATOM 3258 C CA . THR B 1 119 ? 3.951 25.217 25.989 1.00 29.66 83 THR B CA 1
ATOM 3259 C C . THR B 1 119 ? 2.580 24.517 25.997 1.00 28.44 83 THR B C 1
ATOM 3260 O O . THR B 1 119 ? 1.596 25.056 26.485 1.00 29.67 83 THR B O 1
ATOM 3264 N N . GLY B 1 120 ? 2.516 23.331 25.412 1.00 28.54 84 GLY B N 1
ATOM 3265 C CA . GLY B 1 120 ? 1.259 22.542 25.376 1.00 30.84 84 GLY B CA 1
ATOM 3266 C C . GLY B 1 120 ? 0.792 22.155 26.767 1.00 29.96 84 GLY B C 1
ATOM 3267 O O . GLY B 1 120 ? -0.374 22.236 27.106 1.00 28.51 84 GLY B O 1
ATOM 3268 N N . LYS B 1 121 ? 1.752 21.766 27.583 1.00 27.65 85 LYS B N 1
ATOM 3269 C CA . LYS B 1 121 ? 1.484 21.459 28.968 1.00 30.87 85 LYS B CA 1
ATOM 3270 C C . LYS B 1 121 ? 0.855 22.641 29.704 1.00 29.66 85 LYS B C 1
ATOM 3271 O O . LYS B 1 121 ? -0.104 22.483 30.440 1.00 28.10 85 LYS B O 1
ATOM 3277 N N . TYR B 1 122 ? 1.434 23.813 29.504 1.00 28.93 86 TYR B N 1
ATOM 3278 C CA . TYR B 1 122 ? 0.940 25.057 30.117 1.00 30.75 86 TYR B CA 1
ATOM 3279 C C . TYR B 1 122 ? -0.462 25.370 29.644 1.00 30.69 86 TYR B C 1
ATOM 3280 O O . TYR B 1 122 ? -1.360 25.665 30.406 1.00 28.89 86 TYR B O 1
ATOM 3289 N N . LEU B 1 123 ? -0.628 25.284 28.348 1.00 32.62 87 LEU B N 1
ATOM 3290 C CA . LEU B 1 123 ? -1.926 25.522 27.734 1.00 33.33 87 LEU B CA 1
ATOM 3291 C C . LEU B 1 123 ? -3.008 24.570 28.263 1.00 31.57 87 LEU B C 1
ATOM 3292 O O . LEU B 1 123 ? -4.079 25.010 28.640 1.00 31.45 87 LEU B O 1
ATOM 3297 N N . ALA B 1 124 ? -2.710 23.281 28.326 1.00 27.80 88 ALA B N 1
ATOM 3298 C CA . ALA B 1 124 ? -3.649 22.291 28.882 1.00 27.20 88 ALA B CA 1
ATOM 3299 C C . ALA B 1 124 ? -4.068 22.633 30.293 1.00 28.52 88 ALA B C 1
ATOM 3300 O O . ALA B 1 124 ? -5.212 22.544 30.661 1.00 29.40 88 ALA B O 1
ATOM 3302 N N . TYR B 1 125 ? -3.099 23.033 31.087 1.00 31.53 89 TYR B N 1
ATOM 3303 C CA . TYR B 1 125 ? -3.342 23.486 32.442 1.00 34.98 89 TYR B CA 1
ATOM 3304 C C . TYR B 1 125 ? -4.306 24.701 32.511 1.00 36.86 89 TYR B C 1
ATOM 3305 O O . TYR B 1 125 ? -5.277 24.710 33.250 1.00 29.37 89 TYR B O 1
ATOM 3314 N N . LYS B 1 126 ? -4.014 25.709 31.719 1.00 35.96 90 LYS B N 1
ATOM 3315 C CA . LYS B 1 126 ? -4.895 26.864 31.637 1.00 38.69 90 LYS B CA 1
ATOM 3316 C C . LYS B 1 126 ? -6.331 26.502 31.229 1.00 38.85 90 LYS B C 1
ATOM 3317 O O . LYS B 1 126 ? -7.280 27.081 31.733 1.00 41.01 90 LYS B O 1
ATOM 3323 N N . LEU B 1 127 ? -6.467 25.562 30.303 1.00 35.33 91 LEU B N 1
ATOM 3324 C CA . LEU B 1 127 ? -7.781 25.126 29.796 1.00 31.49 91 LEU B CA 1
ATOM 3325 C C . LEU B 1 127 ? -8.486 24.085 30.655 1.00 29.43 91 LEU B C 1
ATOM 3326 O O . LEU B 1 127 ? -9.629 23.749 30.380 1.00 27.02 91 LEU B O 1
ATOM 3331 N N . GLY B 1 128 ? -7.801 23.596 31.697 1.00 26.57 92 GLY B N 1
ATOM 3332 C CA . GLY B 1 128 ? -8.301 22.495 32.495 1.00 24.66 92 GLY B CA 1
ATOM 3333 C C . GLY B 1 128 ? -8.554 21.190 31.749 1.00 25.87 92 GLY B C 1
ATOM 3334 O O . GLY B 1 128 ? -9.486 20.460 32.073 1.00 29.52 92 GLY B O 1
ATOM 3335 N N . ILE B 1 129 ? -7.694 20.843 30.793 1.00 24.97 93 ILE B N 1
ATOM 3336 C CA . ILE B 1 129 ? -7.883 19.618 30.008 1.00 24.57 93 ILE B CA 1
ATOM 3337 C C . ILE B 1 129 ? -6.609 18.753 29.979 1.00 24.00 93 ILE B C 1
ATOM 3338 O O . ILE B 1 129 ? -5.524 19.251 30.222 1.00 24.43 93 ILE B O 1
ATOM 3343 N N . PRO B 1 130 ? -6.723 17.474 29.620 1.00 23.15 94 PRO B N 1
ATOM 3344 C CA . PRO B 1 130 ? -5.517 16.632 29.638 1.00 22.38 94 PRO B CA 1
ATOM 3345 C C . PRO B 1 130 ? -4.468 16.999 28.589 1.00 19.47 94 PRO B C 1
ATOM 3346 O O . PRO B 1 130 ? -4.779 17.499 27.556 1.00 19.14 94 PRO B O 1
ATOM 3350 N N . PHE B 1 131 ? -3.231 16.735 28.916 1.00 18.35 95 PHE B N 1
ATOM 3351 C CA . PHE B 1 131 ? -2.082 16.965 28.006 1.00 19.73 95 PHE B CA 1
ATOM 3352 C C . PHE B 1 131 ? -1.423 15.642 27.602 1.00 19.28 95 PHE B C 1
ATOM 3353 O O . PHE B 1 131 ? -1.129 14.801 28.461 1.00 18.61 95 PHE B O 1
ATOM 3361 N N . ILE B 1 132 ? -1.244 15.467 26.303 1.00 17.75 96 ILE B N 1
ATOM 3362 C CA . ILE B 1 132 ? -0.514 14.347 25.741 1.00 19.86 96 ILE B CA 1
ATOM 3363 C C . ILE B 1 132 ? 0.830 14.794 25.224 1.00 21.03 96 ILE B C 1
ATOM 3364 O O . ILE B 1 132 ? 0.938 15.729 24.444 1.00 22.88 96 ILE B O 1
ATOM 3369 N N . SER B 1 133 ? 1.860 14.113 25.699 1.00 20.05 97 SER B N 1
ATOM 3370 C CA . SER B 1 133 ? 3.222 14.484 25.388 1.00 21.09 97 SER B CA 1
ATOM 3371 C C . SER B 1 133 ? 3.815 13.570 24.342 1.00 20.81 97 SER B C 1
ATOM 3372 O O . SER B 1 133 ? 3.883 12.364 24.523 1.00 21.45 97 SER B O 1
ATOM 3375 N N . VAL B 1 134 ? 4.271 14.178 23.257 1.00 20.80 98 VAL B N 1
ATOM 3376 C CA . VAL B 1 134 ? 4.778 13.438 22.106 1.00 21.70 98 VAL B CA 1
ATOM 3377 C C . VAL B 1 134 ? 6.158 13.961 21.703 1.00 21.92 98 VAL B C 1
ATOM 3378 O O . VAL B 1 134 ? 6.288 14.724 20.742 1.00 25.52 98 VAL B O 1
ATOM 3382 N N . PRO B 1 135 ? 7.205 13.548 22.422 1.00 21.98 99 PRO B N 1
ATOM 3383 C CA . PRO B 1 135 ? 8.505 14.111 22.142 1.00 20.74 99 PRO B CA 1
ATOM 3384 C C . PRO B 1 135 ? 9.118 13.605 20.850 1.00 20.92 99 PRO B C 1
ATOM 3385 O O . PRO B 1 135 ? 9.129 12.424 20.587 1.00 26.33 99 PRO B O 1
ATOM 3389 N N . THR B 1 136 ? 9.721 14.506 20.113 1.00 22.62 100 THR B N 1
ATOM 3390 C CA . THR B 1 136 ? 10.499 14.162 18.921 1.00 24.72 100 THR B CA 1
ATOM 3391 C C . THR B 1 136 ? 12.023 14.169 19.170 1.00 27.74 100 THR B C 1
ATOM 3392 O O . THR B 1 136 ? 12.807 13.903 18.258 1.00 24.98 100 THR B O 1
ATOM 3396 N N . THR B 1 137 ? 12.420 14.429 20.405 1.00 27.72 101 THR B N 1
ATOM 3397 C CA . THR B 1 137 ? 13.800 14.222 20.834 1.00 27.34 101 THR B CA 1
ATOM 3398 C C . THR B 1 137 ? 13.840 13.826 22.332 1.00 26.91 101 THR B C 1
ATOM 3399 O O . THR B 1 137 ? 12.812 13.620 22.959 1.00 27.69 101 THR B O 1
ATOM 3403 N N . ALA B 1 138 ? 15.025 13.699 22.864 1.00 23.62 102 ALA B N 1
ATOM 3404 C CA . ALA B 1 138 ? 15.242 13.255 24.199 1.00 25.17 102 ALA B CA 1
ATOM 3405 C C . ALA B 1 138 ? 16.236 14.218 24.845 1.00 25.51 102 ALA B C 1
ATOM 3406 O O . ALA B 1 138 ? 17.362 13.848 25.197 1.00 26.68 102 ALA B O 1
ATOM 3408 N N . SER B 1 139 ? 15.791 15.438 25.051 1.00 23.86 103 SER B N 1
ATOM 3409 C CA . SER B 1 139 ? 16.692 16.501 25.437 1.00 26.75 103 SER B CA 1
ATOM 3410 C C . SER B 1 139 ? 16.573 16.965 26.861 1.00 27.04 103 SER B C 1
ATOM 3411 O O . SER B 1 139 ? 17.466 17.623 27.365 1.00 27.29 103 SER B O 1
ATOM 3414 N N . ASN B 1 140 ? 15.447 16.666 27.482 1.00 28.27 104 ASN B N 1
ATOM 3415 C CA . ASN B 1 140 ? 15.272 16.904 28.878 1.00 29.87 104 ASN B CA 1
ATOM 3416 C C . ASN B 1 140 ? 14.106 16.164 29.464 1.00 28.68 104 ASN B C 1
ATOM 3417 O O . ASN B 1 140 ? 13.353 15.528 28.753 1.00 27.03 104 ASN B O 1
ATOM 3422 N N . ASP B 1 141 ? 13.970 16.273 30.767 1.00 25.46 105 ASP B N 1
ATOM 3423 C CA . ASP B 1 141 ? 12.946 15.550 31.500 1.00 28.57 105 ASP B CA 1
ATOM 3424 C C . ASP B 1 141 ? 11.571 16.213 31.605 1.00 27.50 105 ASP B C 1
ATOM 3425 O O . ASP B 1 141 ? 10.746 15.779 32.393 1.00 31.52 105 ASP B O 1
ATOM 3430 N N . GLY B 1 142 ? 11.324 17.223 30.804 1.00 26.54 106 GLY B N 1
ATOM 3431 C CA . GLY B 1 142 ? 10.016 17.849 30.710 1.00 28.01 106 GLY B CA 1
ATOM 3432 C C . GLY B 1 142 ? 9.035 16.914 30.028 1.00 29.43 106 GLY B C 1
ATOM 3433 O O . GLY B 1 142 ? 7.834 17.061 30.126 1.00 33.14 106 GLY B O 1
ATOM 3434 N N . ILE B 1 143 ? 9.554 15.900 29.383 1.00 26.42 107 ILE B N 1
ATOM 3435 C CA . ILE B 1 143 ? 8.738 14.991 28.585 1.00 27.51 107 ILE B CA 1
ATOM 3436 C C . ILE B 1 143 ? 7.557 14.399 29.352 1.00 27.01 107 ILE B C 1
ATOM 3437 O O . ILE B 1 143 ? 6.453 14.307 28.817 1.00 28.79 107 ILE B O 1
ATOM 3442 N N . ALA B 1 144 ? 7.836 13.900 30.545 1.00 26.08 108 ALA B N 1
ATOM 3443 C CA . ALA B 1 144 ? 6.822 13.232 31.363 1.00 26.28 108 ALA B CA 1
ATOM 3444 C C . ALA B 1 144 ? 6.581 13.890 32.700 1.00 23.23 108 ALA B C 1
ATOM 3445 O O . ALA B 1 144 ? 5.878 13.367 33.553 1.00 26.92 108 ALA B O 1
ATOM 3447 N N . SER B 1 145 ? 7.182 15.038 32.893 1.00 24.33 109 SER B N 1
ATOM 3448 C CA . SER B 1 145 ? 7.134 15.658 34.199 1.00 25.55 109 SER B CA 1
ATOM 3449 C C . SER B 1 145 ? 5.918 16.544 34.384 1.00 24.34 109 SER B C 1
ATOM 3450 O O . SER B 1 145 ? 5.385 17.094 33.421 1.00 21.42 109 SER B O 1
ATOM 3453 N N . PRO B 1 146 ? 5.522 16.742 35.640 1.00 24.42 110 PRO B N 1
ATOM 3454 C CA . PRO B 1 146 ? 4.465 17.729 35.919 1.00 26.01 110 PRO B CA 1
ATOM 3455 C C . PRO B 1 146 ? 4.969 19.149 36.015 1.00 26.98 110 PRO B C 1
ATOM 3456 O O . PRO B 1 146 ? 4.273 20.008 36.484 1.00 33.14 110 PRO B O 1
ATOM 3460 N N . ILE B 1 147 ? 6.160 19.425 35.523 1.00 29.87 111 ILE B N 1
ATOM 3461 C CA . ILE B 1 147 ? 6.723 20.772 35.644 1.00 30.74 111 ILE B CA 1
ATOM 3462 C C . ILE B 1 147 ? 6.570 21.620 34.397 1.00 32.75 111 ILE B C 1
ATOM 3463 O O . ILE B 1 147 ? 6.866 21.186 33.303 1.00 30.40 111 ILE B O 1
ATOM 3468 N N . VAL B 1 148 ? 6.078 22.830 34.597 1.00 34.04 112 VAL B N 1
ATOM 3469 C CA . VAL B 1 148 ? 5.992 23.795 33.537 1.00 35.28 112 VAL B CA 1
ATOM 3470 C C . VAL B 1 148 ? 7.100 24.799 33.763 1.00 39.01 112 VAL B C 1
ATOM 3471 O O . VAL B 1 148 ? 7.172 25.415 34.817 1.00 41.13 112 VAL B O 1
ATOM 3475 N N . SER B 1 149 ? 7.930 24.974 32.751 1.00 39.67 113 SER B N 1
ATOM 3476 C CA . SER B 1 149 ? 9.129 25.839 32.807 1.00 44.22 113 SER B CA 1
ATOM 3477 C C . SER B 1 149 ? 9.153 26.928 31.751 1.00 48.65 113 SER B C 1
ATOM 3478 O O . SER B 1 149 ? 10.183 27.181 31.168 1.00 55.59 113 SER B O 1
ATOM 3481 N N . ILE B 1 150 ? 8.007 27.520 31.448 1.00 51.12 114 ILE B N 1
ATOM 3482 C CA . ILE B 1 150 ? 7.935 28.500 30.351 1.00 56.39 114 ILE B CA 1
ATOM 3483 C C . ILE B 1 150 ? 8.953 29.617 30.608 1.00 60.55 114 ILE B C 1
ATOM 3484 O O . ILE B 1 150 ? 9.824 29.939 29.772 1.00 57.40 114 ILE B O 1
ATOM 3489 N N . ARG B 1 151 ? 8.792 30.191 31.800 0.90 57.98 115 ARG B N 1
ATOM 3490 C CA . ARG B 1 151 ? 9.715 31.160 32.408 0.90 52.93 115 ARG B CA 1
ATOM 3491 C C . ARG B 1 151 ? 9.761 30.860 33.905 0.90 52.34 115 ARG B C 1
ATOM 3492 O O . ARG B 1 151 ? 8.791 30.357 34.481 0.90 52.80 115 ARG B O 1
ATOM 3500 N N . GLN B 1 152 ? 10.883 31.163 34.537 1.00 49.57 116 GLN B N 1
ATOM 3501 C CA . GLN B 1 152 ? 11.021 30.979 35.982 1.00 50.62 116 GLN B CA 1
ATOM 3502 C C . GLN B 1 152 ? 10.103 32.024 36.712 1.00 56.46 116 GLN B C 1
ATOM 3503 O O . GLN B 1 152 ? 9.771 33.062 36.140 1.00 56.47 116 GLN B O 1
ATOM 3509 N N . PRO B 1 153 ? 9.616 31.708 37.927 1.00 59.78 117 PRO B N 1
ATOM 3510 C CA . PRO B 1 153 ? 9.843 30.391 38.475 1.00 60.13 117 PRO B CA 1
ATOM 3511 C C . PRO B 1 153 ? 8.946 29.363 37.761 1.00 59.43 117 PRO B C 1
ATOM 3512 O O . PRO B 1 153 ? 7.869 29.669 37.239 1.00 58.96 117 PRO B O 1
ATOM 3516 N N . SER B 1 154 ? 9.427 28.146 37.719 1.00 52.59 118 SER B N 1
ATOM 3517 C CA . SER B 1 154 ? 8.675 27.094 37.125 1.00 51.27 118 SER B CA 1
ATOM 3518 C C . SER B 1 154 ? 7.720 26.609 38.198 1.00 49.25 118 SER B C 1
ATOM 3519 O O . SER B 1 154 ? 7.965 26.791 39.389 1.00 51.73 118 SER B O 1
ATOM 3522 N N . PHE B 1 155 ? 6.632 25.996 37.765 1.00 42.82 119 PHE B N 1
ATOM 3523 C CA . PHE B 1 155 ? 5.609 25.492 38.686 1.00 40.77 119 PHE B CA 1
ATOM 3524 C C . PHE B 1 155 ? 5.082 24.124 38.313 1.00 36.77 119 PHE B C 1
ATOM 3525 O O . PHE B 1 155 ? 5.331 23.613 37.254 1.00 34.34 119 PHE B O 1
ATOM 3533 N N . MET B 1 156 ? 4.342 23.550 39.238 1.00 36.28 120 MET B N 1
ATOM 3534 C CA . MET B 1 156 ? 3.824 22.221 39.102 1.00 36.56 120 MET B CA 1
ATOM 3535 C C . MET B 1 156 ? 2.407 22.235 38.561 1.00 35.47 120 MET B C 1
ATOM 3536 O O . MET B 1 156 ? 1.605 23.062 38.967 1.00 36.04 120 MET B O 1
ATOM 3541 N N . VAL B 1 157 ? 2.128 21.312 37.638 1.00 32.66 121 VAL B N 1
ATOM 3542 C CA . VAL B 1 157 ? 0.797 21.062 37.104 1.00 28.38 121 VAL B CA 1
ATOM 3543 C C . VAL B 1 157 ? 0.592 19.572 37.141 1.00 26.29 121 VAL B C 1
ATOM 3544 O O . VAL B 1 157 ? 1.242 18.894 37.880 1.00 29.51 121 VAL B O 1
ATOM 3548 N N . ASP B 1 158 ? -0.315 19.048 36.345 1.00 27.10 122 ASP B N 1
ATOM 3549 C CA . ASP B 1 158 ? -0.480 17.595 36.223 1.00 23.79 122 ASP B CA 1
ATOM 3550 C C . ASP B 1 158 ? 0.574 16.990 35.320 1.00 21.26 122 ASP B C 1
ATOM 3551 O O . ASP B 1 158 ? 0.985 17.604 34.368 1.00 22.68 122 ASP B O 1
ATOM 3556 N N . ALA B 1 159 ? 1.017 15.792 35.637 1.00 19.42 123 ALA B N 1
ATOM 3557 C CA . ALA B 1 159 ? 1.786 15.011 34.712 1.00 19.35 123 ALA B CA 1
ATOM 3558 C C . ALA B 1 159 ? 0.962 14.815 33.449 1.00 20.04 123 ALA B C 1
ATOM 3559 O O . ALA B 1 159 ? -0.235 14.775 33.488 1.00 19.99 123 ALA B O 1
ATOM 3561 N N . PRO B 1 160 ? 1.626 14.714 32.301 1.00 21.91 124 PRO B N 1
ATOM 3562 C CA . PRO B 1 160 ? 0.841 14.386 31.125 1.00 19.72 124 PRO B CA 1
ATOM 3563 C C . PRO B 1 160 ? 0.050 13.099 31.298 1.00 19.47 124 PRO B C 1
ATOM 3564 O O . PRO B 1 160 ? 0.526 12.154 31.941 1.00 20.88 124 PRO B O 1
ATOM 3568 N N . ILE B 1 161 ? -1.131 13.051 30.692 1.00 17.41 125 ILE B N 1
ATOM 3569 C CA . ILE B 1 161 ? -1.970 11.855 30.738 1.00 16.02 125 ILE B CA 1
ATOM 3570 C C . ILE B 1 161 ? -1.452 10.710 29.892 1.00 16.13 125 ILE B C 1
ATOM 3571 O O . ILE B 1 161 ? -1.712 9.548 30.185 1.00 16.48 125 ILE B O 1
ATOM 3576 N N . ALA B 1 162 ? -0.653 11.045 28.885 1.00 16.44 126 ALA B N 1
ATOM 3577 C CA . ALA B 1 162 ? 0.023 10.060 28.093 1.00 17.22 126 ALA B CA 1
ATOM 3578 C C . ALA B 1 162 ? 1.335 10.588 27.572 1.00 19.39 126 ALA B C 1
ATOM 3579 O O . ALA B 1 162 ? 1.475 11.763 27.298 1.00 17.89 126 ALA B O 1
ATOM 3581 N N . ILE B 1 163 ? 2.279 9.649 27.458 1.00 21.36 127 ILE B N 1
ATOM 3582 C CA . ILE B 1 163 ? 3.588 9.890 26.880 1.00 22.41 127 ILE B CA 1
ATOM 3583 C C . ILE B 1 163 ? 3.746 8.922 25.708 1.00 20.83 127 ILE B C 1
ATOM 3584 O O . ILE B 1 163 ? 3.623 7.717 25.850 1.00 19.93 127 ILE B O 1
ATOM 3589 N N . ILE B 1 164 ? 3.937 9.494 24.541 1.00 20.34 128 ILE B N 1
ATOM 3590 C CA . ILE B 1 164 ? 4.057 8.731 23.326 1.00 21.63 128 ILE B CA 1
ATOM 3591 C C . ILE B 1 164 ? 5.385 9.128 22.692 1.00 21.39 128 ILE B C 1
ATOM 3592 O O . ILE B 1 164 ? 5.467 10.122 22.031 1.00 20.07 128 ILE B O 1
ATOM 3597 N N . ALA B 1 165 ? 6.372 8.282 22.906 1.00 21.54 129 ALA B N 1
ATOM 3598 C CA . ALA B 1 165 ? 7.751 8.528 22.532 1.00 24.59 129 ALA B CA 1
ATOM 3599 C C . ALA B 1 165 ? 8.224 7.584 21.406 1.00 25.11 129 ALA B C 1
ATOM 3600 O O . ALA B 1 165 ? 8.527 6.423 21.636 1.00 23.18 129 ALA B O 1
ATOM 3602 N N . ASP B 1 166 ? 8.295 8.143 20.215 1.00 24.64 130 ASP B N 1
ATOM 3603 C CA . ASP B 1 166 ? 8.614 7.388 19.063 1.00 26.90 130 ASP B CA 1
ATOM 3604 C C . ASP B 1 166 ? 10.121 7.353 18.956 1.00 26.52 130 ASP B C 1
ATOM 3605 O O . ASP B 1 166 ? 10.738 8.331 18.599 1.00 21.68 130 ASP B O 1
ATOM 3610 N N . THR B 1 167 ? 10.708 6.211 19.325 1.00 26.13 131 THR B N 1
ATOM 3611 C CA . THR B 1 167 ? 12.166 6.106 19.337 1.00 26.08 131 THR B CA 1
ATOM 3612 C C . THR B 1 167 ? 12.820 6.114 17.946 1.00 27.91 131 THR B C 1
ATOM 3613 O O . THR B 1 167 ? 14.003 6.408 17.821 1.00 29.26 131 THR B O 1
ATOM 3617 N N . GLU B 1 168 ? 12.054 5.825 16.916 1.00 29.95 132 GLU B N 1
ATOM 3618 C CA . GLU B 1 168 ? 12.506 5.986 15.517 1.00 34.02 132 GLU B CA 1
ATOM 3619 C C . GLU B 1 168 ? 12.664 7.456 15.124 1.00 30.09 132 GLU B C 1
ATOM 3620 O O . GLU B 1 168 ? 13.655 7.842 14.554 1.00 30.98 132 GLU B O 1
ATOM 3626 N N . ILE B 1 169 ? 11.700 8.280 15.487 1.00 26.54 133 ILE B N 1
ATOM 3627 C CA . ILE B 1 169 ? 11.846 9.716 15.331 1.00 24.09 133 ILE B CA 1
ATOM 3628 C C . ILE B 1 169 ? 12.979 10.281 16.201 1.00 24.43 133 ILE B C 1
ATOM 3629 O O . ILE B 1 169 ? 13.836 11.030 15.739 1.00 23.28 133 ILE B O 1
ATOM 3634 N N . ILE B 1 170 ? 13.017 9.861 17.452 1.00 24.00 134 ILE B N 1
ATOM 3635 C CA . ILE B 1 170 ? 13.968 10.415 18.408 1.00 23.73 134 ILE B CA 1
ATOM 3636 C C . ILE B 1 170 ? 15.407 10.061 18.005 1.00 24.64 134 ILE B C 1
ATOM 3637 O O . ILE B 1 170 ? 16.317 10.823 18.207 1.00 23.43 134 ILE B O 1
ATOM 3642 N N . LYS B 1 171 ? 15.592 8.875 17.451 1.00 26.14 135 LYS B N 1
ATOM 3643 C CA . LYS B 1 171 ? 16.907 8.406 17.044 1.00 29.30 135 LYS B CA 1
ATOM 3644 C C . LYS B 1 171 ? 17.529 9.326 16.018 1.00 27.55 135 LYS B C 1
ATOM 3645 O O . LYS B 1 171 ? 18.704 9.515 16.002 1.00 26.01 135 LYS B O 1
ATOM 3651 N N . LYS B 1 172 ? 16.695 9.906 15.198 1.00 28.88 136 LYS B N 1
ATOM 3652 C CA . LYS B 1 172 ? 17.106 10.734 14.107 1.00 31.26 136 LYS B CA 1
ATOM 3653 C C . LYS B 1 172 ? 17.186 12.169 14.455 1.00 31.35 136 LYS B C 1
ATOM 3654 O O . LYS B 1 172 ? 17.535 12.949 13.613 1.00 37.36 136 LYS B O 1
ATOM 3660 N N . SER B 1 173 ? 16.841 12.544 15.674 1.00 28.90 137 SER B N 1
ATOM 3661 C CA . SER B 1 173 ? 16.907 13.950 16.063 1.00 27.39 137 SER B CA 1
ATOM 3662 C C . SER B 1 173 ? 18.363 14.456 16.112 1.00 26.21 137 SER B C 1
ATOM 3663 O O . SER B 1 173 ? 19.293 13.663 16.218 1.00 21.54 137 SER B O 1
ATOM 3666 N N . PRO B 1 174 ? 18.565 15.771 16.019 1.00 24.58 138 PRO B N 1
ATOM 3667 C CA . PRO B 1 174 ? 19.928 16.286 16.031 1.00 24.90 138 PRO B CA 1
ATOM 3668 C C . PRO B 1 174 ? 20.733 15.785 17.226 1.00 25.35 138 PRO B C 1
ATOM 3669 O O . PRO B 1 174 ? 20.222 15.747 18.355 1.00 25.21 138 PRO B O 1
ATOM 3673 N N . ARG B 1 175 ? 21.941 15.325 16.948 1.00 24.39 139 ARG B N 1
ATOM 3674 C CA . ARG B 1 175 ? 22.732 14.596 17.932 1.00 27.14 139 ARG B CA 1
ATOM 3675 C C . ARG B 1 175 ? 22.970 15.432 19.206 1.00 26.59 139 ARG B C 1
ATOM 3676 O O . ARG B 1 175 ? 22.971 14.935 20.323 1.00 25.05 139 ARG B O 1
ATOM 3684 N N . ARG B 1 176 ? 23.159 16.707 19.009 1.00 24.92 140 ARG B N 1
ATOM 3685 C CA . ARG B 1 176 ? 23.397 17.589 20.111 1.00 29.85 140 ARG B CA 1
ATOM 3686 C C . ARG B 1 176 ? 22.308 17.525 21.213 1.00 29.56 140 ARG B C 1
ATOM 3687 O O . ARG B 1 176 ? 22.604 17.706 22.388 1.00 28.24 140 ARG B O 1
ATOM 3695 N N . LEU B 1 177 ? 21.064 17.342 20.795 1.00 26.81 141 LEU B N 1
ATOM 3696 C CA . LEU B 1 177 ? 19.902 17.258 21.705 1.00 25.02 141 LEU B CA 1
ATOM 3697 C C . LEU B 1 177 ? 19.935 15.966 22.486 1.00 23.84 141 LEU B C 1
ATOM 3698 O O . LEU B 1 177 ? 19.622 15.946 23.659 1.00 24.54 141 LEU B O 1
ATOM 3703 N N . LEU B 1 178 ? 20.329 14.883 21.839 1.00 22.29 142 LEU B N 1
ATOM 3704 C CA . LEU B 1 178 ? 20.497 13.628 22.558 1.00 23.16 142 LEU B CA 1
ATOM 3705 C C . LEU B 1 178 ? 21.631 13.652 23.574 1.00 22.90 142 LEU B C 1
ATOM 3706 O O . LEU B 1 178 ? 21.555 13.046 24.653 1.00 25.66 142 LEU B O 1
ATOM 3711 N N . SER B 1 179 ? 22.683 14.353 23.230 1.00 21.76 143 SER B N 1
ATOM 3712 C CA . SER B 1 179 ? 23.826 14.512 24.103 1.00 23.01 143 SER B CA 1
ATOM 3713 C C . SER B 1 179 ? 23.435 15.360 25.289 1.00 20.28 143 SER B C 1
ATOM 3714 O O . SER B 1 179 ? 23.798 15.060 26.420 1.00 23.70 143 SER B O 1
ATOM 3717 N N . ALA B 1 180 ? 22.661 16.379 25.028 1.00 19.25 144 ALA B N 1
ATOM 3718 C CA . ALA B 1 180 ? 22.144 17.250 26.100 1.00 19.71 144 ALA B CA 1
ATOM 3719 C C . ALA B 1 180 ? 21.276 16.488 27.096 1.00 18.18 144 ALA B C 1
ATOM 3720 O O . ALA B 1 180 ? 21.278 16.770 28.281 1.00 18.18 144 ALA B O 1
ATOM 3722 N N . GLY B 1 181 ? 20.490 15.554 26.591 1.00 18.64 145 GLY B N 1
ATOM 3723 C CA . GLY B 1 181 ? 19.624 14.747 27.462 1.00 20.67 145 GLY B CA 1
ATOM 3724 C C . GLY B 1 181 ? 20.392 14.087 28.618 1.00 21.69 145 GLY B C 1
ATOM 3725 O O . GLY B 1 181 ? 19.877 13.933 29.729 1.00 19.47 145 GLY B O 1
ATOM 3726 N N . MET B 1 182 ? 21.639 13.724 28.355 1.00 22.47 146 MET B N 1
ATOM 3727 C CA . MET B 1 182 ? 22.478 13.094 29.378 1.00 23.16 146 MET B CA 1
ATOM 3728 C C . MET B 1 182 ? 22.694 14.066 30.539 1.00 25.22 146 MET B C 1
ATOM 3729 O O . MET B 1 182 ? 22.734 13.678 31.705 1.00 24.96 146 MET B O 1
ATOM 3734 N N . GLY B 1 183 ? 22.835 15.336 30.201 1.00 24.75 147 GLY B N 1
ATOM 3735 C CA . GLY B 1 183 ? 22.992 16.384 31.175 1.00 23.02 147 GLY B CA 1
ATOM 3736 C C . GLY B 1 183 ? 21.843 16.451 32.141 1.00 22.78 147 GLY B C 1
ATOM 3737 O O . GLY B 1 183 ? 22.040 16.671 33.335 1.00 23.98 147 GLY B O 1
ATOM 3738 N N . ASP B 1 184 ? 20.643 16.281 31.620 1.00 23.74 148 ASP B N 1
ATOM 3739 C CA . ASP B 1 184 ? 19.406 16.328 32.372 1.00 26.30 148 ASP B CA 1
ATOM 3740 C C . ASP B 1 184 ? 19.218 15.097 33.217 1.00 25.08 148 ASP B C 1
ATOM 3741 O O . ASP B 1 184 ? 18.551 15.163 34.250 1.00 35.33 148 ASP B O 1
ATOM 3746 N N . ILE B 1 185 ? 19.784 13.976 32.814 1.00 23.22 149 ILE B N 1
ATOM 3747 C CA . ILE B 1 185 ? 19.790 12.776 33.610 1.00 21.12 149 ILE B CA 1
ATOM 3748 C C . ILE B 1 185 ? 20.825 12.768 34.778 1.00 22.04 149 ILE B C 1
ATOM 3749 O O . ILE B 1 185 ? 20.474 12.412 35.895 1.00 20.84 149 ILE B O 1
ATOM 3754 N N . VAL B 1 186 ? 22.079 13.116 34.520 1.00 19.64 150 VAL B N 1
ATOM 3755 C CA . VAL B 1 186 ? 23.079 13.028 35.577 1.00 20.31 150 VAL B CA 1
ATOM 3756 C C . VAL B 1 186 ? 22.792 13.991 36.698 1.00 20.10 150 VAL B C 1
ATOM 3757 O O . VAL B 1 186 ? 23.152 13.777 37.828 1.00 20.37 150 VAL B O 1
ATOM 3761 N N . SER B 1 187 ? 22.097 15.059 36.368 1.00 20.95 151 SER B N 1
ATOM 3762 C CA . SER B 1 187 ? 21.678 16.041 37.361 1.00 20.15 151 SER B CA 1
ATOM 3763 C C . SER B 1 187 ? 20.761 15.482 38.462 1.00 19.15 151 SER B C 1
ATOM 3764 O O . SER B 1 187 ? 20.759 16.006 39.567 1.00 20.53 151 SER B O 1
ATOM 3767 N N . ASN B 1 188 ? 20.104 14.361 38.211 1.00 19.09 152 ASN B N 1
ATOM 3768 C CA . ASN B 1 188 ? 19.358 13.687 39.284 1.00 20.14 152 ASN B CA 1
ATOM 3769 C C . ASN B 1 188 ? 20.290 13.374 40.482 1.00 22.17 152 ASN B C 1
ATOM 3770 O O . ASN B 1 188 ? 19.859 13.361 41.639 1.00 21.70 152 ASN B O 1
ATOM 3775 N N . ILE B 1 189 ? 21.555 13.078 40.194 1.00 19.24 153 ILE B N 1
ATOM 3776 C CA . ILE B 1 189 ? 22.464 12.674 41.277 1.00 21.26 153 ILE B CA 1
ATOM 3777 C C . ILE B 1 189 ? 22.698 13.794 42.267 1.00 21.30 153 ILE B C 1
ATOM 3778 O O . ILE B 1 189 ? 22.586 13.625 43.465 1.00 23.24 153 ILE B O 1
ATOM 3783 N N . THR B 1 190 ? 23.077 14.956 41.758 1.00 22.20 154 THR B N 1
ATOM 3784 C CA . THR B 1 190 ? 23.273 16.087 42.619 1.00 21.40 154 THR B CA 1
ATOM 3785 C C . THR B 1 190 ? 21.923 16.588 43.192 1.00 22.53 154 THR B C 1
ATOM 3786 O O . THR B 1 190 ? 21.854 17.102 44.307 1.00 24.13 154 THR B O 1
ATOM 3790 N N . ALA B 1 191 ? 20.861 16.450 42.421 1.00 23.04 155 ALA B N 1
ATOM 3791 C CA . ALA B 1 191 ? 19.522 16.866 42.903 1.00 21.51 155 ALA B CA 1
ATOM 3792 C C . ALA B 1 191 ? 19.176 16.071 44.140 1.00 21.16 155 ALA B C 1
ATOM 3793 O O . ALA B 1 191 ? 18.743 16.636 45.132 1.00 19.79 155 ALA B O 1
ATOM 3795 N N . VAL B 1 192 ? 19.377 14.765 44.065 1.00 19.56 156 VAL B N 1
ATOM 3796 C CA . VAL B 1 192 ? 19.126 13.906 45.197 1.00 21.46 156 VAL B CA 1
ATOM 3797 C C . VAL B 1 192 ? 20.080 14.167 46.343 1.00 22.03 156 VAL B C 1
ATOM 3798 O O . VAL B 1 192 ? 19.671 14.146 47.500 1.00 23.06 156 VAL B O 1
ATOM 3802 N N . LEU B 1 193 ? 21.360 14.376 46.055 1.00 23.67 157 LEU B N 1
ATOM 3803 C CA . LEU B 1 193 ? 22.326 14.768 47.139 1.00 25.16 157 LEU B CA 1
ATOM 3804 C C . LEU B 1 193 ? 21.903 16.069 47.866 1.00 23.44 157 LEU B C 1
ATOM 3805 O O . LEU B 1 193 ? 21.964 16.188 49.103 1.00 23.64 157 LEU B O 1
ATOM 3810 N N . ASP B 1 194 ? 21.462 17.027 47.075 1.00 22.13 158 ASP B N 1
ATOM 3811 C CA . ASP B 1 194 ? 20.971 18.311 47.606 1.00 22.45 158 ASP B CA 1
ATOM 3812 C C . ASP B 1 194 ? 19.682 18.126 48.415 1.00 24.50 158 ASP B C 1
ATOM 3813 O O . ASP B 1 194 ? 19.499 18.752 49.457 1.00 29.82 158 ASP B O 1
ATOM 3818 N N . TRP B 1 195 ? 18.820 17.228 47.958 1.00 23.86 159 TRP B N 1
ATOM 3819 C CA . TRP B 1 195 ? 17.576 16.937 48.651 1.00 24.79 159 TRP B CA 1
ATOM 3820 C C . TRP B 1 195 ? 17.843 16.324 50.021 1.00 25.19 159 TRP B C 1
ATOM 3821 O O . TRP B 1 195 ? 17.295 16.793 51.018 1.00 25.82 159 TRP B O 1
ATOM 3832 N N . LYS B 1 196 ? 18.677 15.284 50.056 1.00 24.30 160 LYS B N 1
ATOM 3833 C CA . LYS B 1 196 ? 19.128 14.685 51.329 1.00 24.62 160 LYS B CA 1
ATOM 3834 C C . LYS B 1 196 ? 19.756 15.739 52.267 1.00 24.69 160 LYS B C 1
ATOM 3835 O O . LYS B 1 196 ? 19.476 15.789 53.448 1.00 26.88 160 LYS B O 1
ATOM 3841 N N . LEU B 1 197 ? 20.533 16.645 51.711 1.00 25.06 161 LEU B N 1
ATOM 3842 C CA . LEU B 1 197 ? 21.150 17.712 52.506 1.00 25.00 161 LEU B CA 1
ATOM 3843 C C . LEU B 1 197 ? 20.100 18.687 53.108 1.00 25.42 161 LEU B C 1
ATOM 3844 O O . LEU B 1 197 ? 20.202 19.095 54.256 1.00 24.81 161 LEU B O 1
ATOM 3849 N N . ALA B 1 198 ? 19.111 19.048 52.303 1.00 24.12 162 ALA B N 1
ATOM 3850 C CA . ALA B 1 198 ? 18.016 19.888 52.755 1.00 29.54 162 ALA B CA 1
ATOM 3851 C C . ALA B 1 198 ? 17.152 19.194 53.819 1.00 30.20 162 ALA B C 1
ATOM 3852 O O . ALA B 1 198 ? 16.684 19.794 54.753 1.00 28.86 162 ALA B O 1
ATOM 3854 N N . TYR B 1 199 ? 16.986 17.906 53.679 1.00 33.74 163 TYR B N 1
ATOM 3855 C CA . TYR B 1 199 ? 16.326 17.147 54.707 1.00 35.63 163 TYR B CA 1
ATOM 3856 C C . TYR B 1 199 ? 17.117 17.224 56.026 1.00 36.39 163 TYR B C 1
ATOM 3857 O O . TYR B 1 199 ? 16.577 17.524 57.081 1.00 36.00 163 TYR B O 1
ATOM 3866 N N . LYS B 1 200 ? 18.400 16.951 55.928 1.00 35.35 164 LYS B N 1
ATOM 3867 C CA . LYS B 1 200 ? 19.305 16.883 57.081 1.00 36.12 164 LYS B CA 1
ATOM 3868 C C . LYS B 1 200 ? 19.393 18.230 57.784 1.00 34.28 164 LYS B C 1
ATOM 3869 O O . LYS B 1 200 ? 19.244 18.314 58.971 1.00 30.97 164 LYS B O 1
ATOM 3875 N N . GLU B 1 201 ? 19.628 19.275 57.017 1.00 33.06 165 GLU B N 1
ATOM 3876 C CA . GLU B 1 201 ? 19.981 20.582 57.572 1.00 33.37 165 GLU B CA 1
ATOM 3877 C C . GLU B 1 201 ? 18.790 21.524 57.795 1.00 36.96 165 GLU B C 1
ATOM 3878 O O . GLU B 1 201 ? 18.897 22.465 58.580 1.00 37.32 165 GLU B O 1
ATOM 3884 N N . LYS B 1 202 ? 17.694 21.294 57.088 1.00 33.92 166 LYS B N 1
ATOM 3885 C CA . LYS B 1 202 ? 16.541 22.174 57.207 1.00 36.71 166 LYS B CA 1
ATOM 3886 C C . LYS B 1 202 ? 15.262 21.418 57.452 1.00 37.30 166 LYS B C 1
ATOM 3887 O O . LYS B 1 202 ? 14.204 22.003 57.414 1.00 38.96 166 LYS B O 1
ATOM 3893 N N . GLY B 1 203 ? 15.356 20.118 57.709 1.00 36.61 167 GLY B N 1
ATOM 3894 C CA . GLY B 1 203 ? 14.159 19.301 57.911 1.00 39.22 167 GLY B CA 1
ATOM 3895 C C . GLY B 1 203 ? 13.132 19.338 56.769 1.00 40.36 167 GLY B C 1
ATOM 3896 O O . GLY B 1 203 ? 11.953 19.134 56.984 1.00 39.96 167 GLY B O 1
ATOM 3897 N N . GLU B 1 204 ? 13.583 19.549 55.543 1.00 40.20 168 GLU B N 1
ATOM 3898 C CA . GLU B 1 204 ? 12.673 19.520 54.400 1.00 37.32 168 GLU B CA 1
ATOM 3899 C C . GLU B 1 204 ? 12.130 18.096 54.129 1.00 37.81 168 GLU B C 1
ATOM 3900 O O . GLU B 1 204 ? 12.774 17.076 54.395 1.00 33.99 168 GLU B O 1
ATOM 3906 N N . LYS B 1 205 ? 10.910 18.060 53.644 1.00 38.23 169 LYS B N 1
ATOM 3907 C CA . LYS B 1 205 ? 10.221 16.822 53.410 1.00 38.91 169 LYS B CA 1
ATOM 3908 C C . LYS B 1 205 ? 10.980 15.993 52.362 1.00 36.54 169 LYS B C 1
ATOM 3909 O O . LYS B 1 205 ? 11.383 16.504 51.328 1.00 34.95 169 LYS B O 1
ATOM 3915 N N . TYR B 1 206 ? 11.130 14.711 52.647 1.00 32.25 170 TYR B N 1
ATOM 3916 C CA . TYR B 1 206 ? 12.011 13.853 51.919 1.00 32.57 170 TYR B CA 1
ATOM 3917 C C . TYR B 1 206 ? 11.438 12.463 51.794 1.00 35.64 170 TYR B C 1
ATOM 3918 O O . TYR B 1 206 ? 10.887 11.914 52.736 1.00 35.82 170 TYR B O 1
ATOM 3927 N N . SER B 1 207 ? 11.605 11.879 50.618 1.00 33.91 171 SER B N 1
ATOM 3928 C CA . SER B 1 207 ? 11.209 10.500 50.379 1.00 32.98 171 SER B CA 1
ATOM 3929 C C . SER B 1 207 ? 12.392 9.666 49.882 1.00 34.40 171 SER B C 1
ATOM 3930 O O . SER B 1 207 ? 12.921 9.892 48.794 1.00 34.10 171 SER B O 1
ATOM 3933 N N . GLU B 1 208 ? 12.815 8.717 50.683 1.00 32.90 172 GLU B N 1
ATOM 3934 C CA . GLU B 1 208 ? 13.977 7.912 50.356 1.00 31.19 172 GLU B CA 1
ATOM 3935 C C . GLU B 1 208 ? 13.732 7.055 49.117 1.00 30.90 172 GLU B C 1
ATOM 3936 O O . GLU B 1 208 ? 14.618 6.861 48.276 1.00 27.06 172 GLU B O 1
ATOM 3942 N N . SER B 1 209 ? 12.525 6.539 48.991 1.00 28.00 173 SER B N 1
ATOM 3943 C CA . SER B 1 209 ? 12.245 5.661 47.896 1.00 30.11 173 SER B CA 1
ATOM 3944 C C . SER B 1 209 ? 12.186 6.422 46.558 1.00 26.50 173 SER B C 1
ATOM 3945 O O . SER B 1 209 ? 12.648 5.913 45.537 1.00 25.04 173 SER B O 1
ATOM 3948 N N . SER B 1 210 ? 11.678 7.641 46.563 1.00 25.04 174 SER B N 1
ATOM 3949 C CA . SER B 1 210 ? 11.656 8.466 45.342 1.00 25.24 174 SER B CA 1
ATOM 3950 C C . SER B 1 210 ? 13.043 8.903 44.942 1.00 26.05 174 SER B C 1
ATOM 3951 O O . SER B 1 210 ? 13.396 8.907 43.770 1.00 24.07 174 SER B O 1
ATOM 3954 N N . ALA B 1 211 ? 13.810 9.321 45.949 1.00 23.65 175 ALA B N 1
ATOM 3955 C CA . ALA B 1 211 ? 15.185 9.754 45.767 1.00 24.09 175 ALA B CA 1
ATOM 3956 C C . ALA B 1 211 ? 16.067 8.663 45.216 1.00 23.55 175 ALA B C 1
ATOM 3957 O O . ALA B 1 211 ? 16.796 8.863 44.262 1.00 26.35 175 ALA B O 1
ATOM 3959 N N . ILE B 1 212 ? 15.988 7.479 45.779 1.00 24.73 176 ILE B N 1
ATOM 3960 C CA . ILE B 1 212 ? 16.833 6.375 45.293 1.00 26.39 176 ILE B CA 1
ATOM 3961 C C . ILE B 1 212 ? 16.435 5.940 43.874 1.00 25.68 176 ILE B C 1
ATOM 3962 O O . ILE B 1 212 ? 17.271 5.550 43.046 1.00 25.22 176 ILE B O 1
ATOM 3967 N N . PHE B 1 213 ? 15.138 6.023 43.584 1.00 24.00 177 PHE B N 1
ATOM 3968 C CA . PHE B 1 213 ? 14.639 5.720 42.236 1.00 22.14 177 PHE B CA 1
ATOM 3969 C C . PHE B 1 213 ? 15.286 6.667 41.226 1.00 21.56 177 PHE B C 1
ATOM 3970 O O . PHE B 1 213 ? 15.845 6.243 40.237 1.00 22.47 177 PHE B O 1
ATOM 3978 N N . SER B 1 214 ? 15.161 7.952 41.485 1.00 22.22 178 SER B N 1
ATOM 3979 C CA . SER B 1 214 ? 15.674 8.992 40.614 1.00 22.38 178 SER B CA 1
ATOM 3980 C C . SER B 1 214 ? 17.188 8.857 40.412 1.00 22.49 178 SER B C 1
ATOM 3981 O O . SER B 1 214 ? 17.684 8.875 39.319 1.00 19.75 178 SER B O 1
ATOM 3984 N N . LYS B 1 215 ? 17.891 8.713 41.516 1.00 23.15 179 LYS B N 1
ATOM 3985 C CA . LYS B 1 215 ? 19.316 8.517 41.515 1.00 26.35 179 LYS B CA 1
ATOM 3986 C C . LYS B 1 215 ? 19.760 7.246 40.763 1.00 26.15 179 LYS B C 1
ATOM 3987 O O . LYS B 1 215 ? 20.754 7.251 40.000 1.00 22.24 179 LYS B O 1
ATOM 3993 N N . THR B 1 216 ? 19.038 6.156 40.976 1.00 25.82 180 THR B N 1
ATOM 3994 C CA . THR B 1 216 ? 19.403 4.896 40.335 1.00 25.20 180 THR B CA 1
ATOM 3995 C C . THR B 1 216 ? 19.145 4.967 38.818 1.00 23.60 180 THR B C 1
ATOM 3996 O O . THR B 1 216 ? 19.825 4.335 38.020 1.00 20.39 180 THR B O 1
ATOM 4000 N N . ILE B 1 217 ? 18.165 5.756 38.420 1.00 22.93 181 ILE B N 1
ATOM 4001 C CA . ILE B 1 217 ? 17.917 5.926 36.985 1.00 23.78 181 ILE B CA 1
ATOM 4002 C C . ILE B 1 217 ? 19.177 6.504 36.337 1.00 24.24 181 ILE B C 1
ATOM 4003 O O . ILE B 1 217 ? 19.593 6.074 35.262 1.00 23.67 181 ILE B O 1
ATOM 4008 N N . ALA B 1 218 ? 19.744 7.491 36.996 1.00 21.85 182 ALA B N 1
ATOM 4009 C CA . ALA B 1 218 ? 20.906 8.158 36.471 1.00 23.28 182 ALA B CA 1
ATOM 4010 C C . ALA B 1 218 ? 22.105 7.196 36.469 1.00 24.56 182 ALA B C 1
ATOM 4011 O O . ALA B 1 218 ? 22.817 7.089 35.491 1.00 24.81 182 ALA B O 1
ATOM 4013 N N . LYS B 1 219 ? 22.270 6.458 37.538 1.00 26.18 183 LYS B N 1
ATOM 4014 C CA . LYS B 1 219 ? 23.337 5.473 37.625 1.00 29.28 183 LYS B CA 1
ATOM 4015 C C . LYS B 1 219 ? 23.320 4.443 36.539 1.00 27.36 183 LYS B C 1
ATOM 4016 O O . LYS B 1 219 ? 24.349 4.140 35.964 1.00 27.75 183 LYS B O 1
ATOM 4022 N N . GLU B 1 220 ? 22.154 3.884 36.297 1.00 25.75 184 GLU B N 1
ATOM 4023 C CA . GLU B 1 220 ? 21.940 2.882 35.235 1.00 26.56 184 GLU B CA 1
ATOM 4024 C C . GLU B 1 220 ? 22.311 3.433 33.889 1.00 26.10 184 GLU B C 1
ATOM 4025 O O . GLU B 1 220 ? 22.846 2.731 33.025 1.00 27.79 184 GLU B O 1
ATOM 4031 N N . LEU B 1 221 ? 21.980 4.677 33.659 1.00 22.53 185 LEU B N 1
ATOM 4032 C CA . LEU B 1 221 ? 22.225 5.187 32.333 1.00 23.31 185 LEU B CA 1
ATOM 4033 C C . LEU B 1 221 ? 23.723 5.483 32.181 1.00 21.61 185 LEU B C 1
ATOM 4034 O O . LEU B 1 221 ? 24.312 5.269 31.134 1.00 25.89 185 LEU B O 1
ATOM 4039 N N . ILE B 1 222 ? 24.335 5.970 33.243 1.00 22.26 186 ILE B N 1
ATOM 4040 C CA . ILE B 1 222 ? 25.790 6.235 33.274 1.00 22.48 186 ILE B CA 1
ATOM 4041 C C . ILE B 1 222 ? 26.536 4.933 32.992 1.00 23.90 186 ILE B C 1
ATOM 4042 O O . ILE B 1 222 ? 27.441 4.862 32.207 1.00 28.26 186 ILE B O 1
ATOM 4047 N N . SER B 1 223 ? 26.131 3.908 33.681 1.00 25.37 187 SER B N 1
ATOM 4048 C CA . SER B 1 223 ? 26.709 2.610 33.545 1.00 27.18 187 SER B CA 1
ATOM 4049 C C . SER B 1 223 ? 26.513 2.010 32.120 1.00 28.45 187 SER B C 1
ATOM 4050 O O . SER B 1 223 ? 27.430 1.448 31.546 1.00 25.98 187 SER B O 1
ATOM 4053 N N . TYR B 1 224 ? 25.338 2.206 31.540 1.00 25.72 188 TYR B N 1
ATOM 4054 C CA . TYR B 1 224 ? 25.120 1.840 30.168 1.00 25.21 188 TYR B CA 1
ATOM 4055 C C . TYR B 1 224 ? 26.054 2.644 29.208 1.00 27.31 188 TYR B C 1
ATOM 4056 O O . TYR B 1 224 ? 26.693 2.104 28.308 1.00 28.97 188 TYR B O 1
ATOM 4065 N N . VAL B 1 225 ? 26.150 3.921 29.429 1.00 26.28 189 VAL B N 1
ATOM 4066 C CA . VAL B 1 225 ? 26.979 4.763 28.604 1.00 26.58 189 VAL B CA 1
ATOM 4067 C C . VAL B 1 225 ? 28.453 4.324 28.664 1.00 29.04 189 VAL B C 1
ATOM 4068 O O . VAL B 1 225 ? 29.113 4.303 27.673 1.00 30.62 189 VAL B O 1
ATOM 4072 N N . LEU B 1 226 ? 28.955 4.000 29.839 1.00 27.46 190 LEU B N 1
ATOM 4073 C CA . LEU B 1 226 ? 30.359 3.659 30.000 1.00 28.26 190 LEU B CA 1
ATOM 4074 C C . LEU B 1 226 ? 30.712 2.236 29.598 1.00 29.51 190 LEU B C 1
ATOM 4075 O O . LEU B 1 226 ? 31.859 1.937 29.421 1.00 27.39 190 LEU B O 1
ATOM 4080 N N . ASN B 1 227 ? 29.730 1.372 29.458 1.00 28.59 191 ASN B N 1
ATOM 4081 C CA . ASN B 1 227 ? 29.975 -0.035 29.139 1.00 32.36 191 ASN B CA 1
ATOM 4082 C C . ASN B 1 227 ? 29.591 -0.502 27.762 1.00 32.80 191 ASN B C 1
ATOM 4083 O O . ASN B 1 227 ? 30.020 -1.555 27.353 1.00 41.34 191 ASN B O 1
ATOM 4088 N N . SER B 1 228 ? 28.802 0.267 27.048 1.00 29.56 192 SER B N 1
ATOM 4089 C CA . SER B 1 228 ? 28.208 -0.233 25.854 1.00 28.18 192 SER B CA 1
ATOM 4090 C C . SER B 1 228 ? 28.783 0.460 24.627 1.00 28.38 192 SER B C 1
ATOM 4091 O O . SER B 1 228 ? 29.584 1.371 24.741 1.00 28.70 192 SER B O 1
ATOM 4094 N N . ASP B 1 229 ? 28.333 0.004 23.462 1.00 29.68 193 ASP B N 1
ATOM 4095 C CA . ASP B 1 229 ? 28.631 0.677 22.190 1.00 33.08 193 ASP B CA 1
ATOM 4096 C C . ASP B 1 229 ? 27.682 1.803 21.860 1.00 32.30 193 ASP B C 1
ATOM 4097 O O . ASP B 1 229 ? 27.767 2.383 20.787 1.00 28.53 193 ASP B O 1
ATOM 4102 N N . LEU B 1 230 ? 26.738 2.064 22.761 1.00 31.01 194 LEU B N 1
ATOM 4103 C CA . LEU B 1 230 ? 25.810 3.196 22.642 1.00 29.42 194 LEU B CA 1
ATOM 4104 C C . LEU B 1 230 ? 24.722 3.024 21.601 1.00 30.25 194 LEU B C 1
ATOM 4105 O O . LEU B 1 230 ? 24.011 3.962 21.302 1.00 30.25 194 LEU B O 1
ATOM 4110 N N . SER B 1 231 ? 24.600 1.848 21.030 1.00 28.97 195 SER B N 1
ATOM 4111 C CA . SER B 1 231 ? 23.665 1.650 19.929 1.00 29.68 195 SER B CA 1
ATOM 4112 C C . SER B 1 231 ? 22.199 1.743 20.381 1.00 32.69 195 SER B C 1
ATOM 4113 O O . SER B 1 231 ? 21.326 1.931 19.560 1.00 31.97 195 SER B O 1
ATOM 4116 N N . GLU B 1 232 ? 21.921 1.578 21.684 1.00 31.66 196 GLU B N 1
ATOM 4117 C CA . GLU B 1 232 ? 20.568 1.786 22.216 1.00 33.82 196 GLU B CA 1
ATOM 4118 C C . GLU B 1 232 ? 20.446 3.045 23.115 1.00 28.44 196 GLU B C 1
ATOM 4119 O O . GLU B 1 232 ? 19.582 3.135 23.987 1.00 28.16 196 GLU B O 1
ATOM 4125 N N . TYR B 1 233 ? 21.366 3.965 22.963 1.00 25.65 197 TYR B N 1
ATOM 4126 C CA . TYR B 1 233 ? 21.483 5.080 23.882 1.00 23.46 197 TYR B CA 1
ATOM 4127 C C . TYR B 1 233 ? 20.239 5.959 23.857 1.00 24.01 197 TYR B C 1
ATOM 4128 O O . TYR B 1 233 ? 19.762 6.376 24.873 1.00 22.78 197 TYR B O 1
ATOM 4137 N N . HIS B 1 234 ? 19.747 6.231 22.671 1.00 23.86 198 HIS B N 1
ATOM 4138 C CA . HIS B 1 234 ? 18.565 7.049 22.520 1.00 26.33 198 HIS B CA 1
ATOM 4139 C C . HIS B 1 234 ? 17.363 6.429 23.253 1.00 28.36 198 HIS B C 1
ATOM 4140 O O . HIS B 1 234 ? 16.595 7.110 23.893 1.00 25.77 198 HIS B O 1
ATOM 4147 N N . ASN B 1 235 ? 17.239 5.123 23.156 1.00 26.18 199 ASN B N 1
ATOM 4148 C CA . ASN B 1 235 ? 16.176 4.416 23.770 1.00 28.99 199 ASN B CA 1
ATOM 4149 C C . ASN B 1 235 ? 16.318 4.467 25.289 1.00 27.50 199 ASN B C 1
ATOM 4150 O O . ASN B 1 235 ? 15.385 4.770 26.006 1.00 23.61 199 ASN B O 1
ATOM 4155 N N . LYS B 1 236 ? 17.503 4.154 25.777 1.00 27.47 200 LYS B N 1
ATOM 4156 C CA . LYS B 1 236 ? 17.746 4.152 27.235 1.00 28.21 200 LYS B CA 1
ATOM 4157 C C . LYS B 1 236 ? 17.633 5.547 27.854 1.00 24.75 200 LYS B C 1
ATOM 4158 O O . LYS B 1 236 ? 17.150 5.729 28.945 1.00 24.51 200 LYS B O 1
ATOM 4164 N N . LEU B 1 237 ? 18.034 6.537 27.084 1.00 24.49 201 LEU B N 1
ATOM 4165 C CA . LEU B 1 237 ? 17.920 7.910 27.484 1.00 22.19 201 LEU B CA 1
ATOM 4166 C C . LEU B 1 237 ? 16.458 8.347 27.637 1.00 22.18 201 LEU B C 1
ATOM 4167 O O . LEU B 1 237 ? 16.123 9.020 28.581 1.00 22.07 201 LEU B O 1
ATOM 4172 N N . VAL B 1 238 ? 15.613 7.968 26.693 1.00 22.10 202 VAL B N 1
ATOM 4173 C CA . VAL B 1 238 ? 14.205 8.341 26.716 1.00 23.25 202 VAL B CA 1
ATOM 4174 C C . VAL B 1 238 ? 13.543 7.676 27.904 1.00 21.98 202 VAL B C 1
ATOM 4175 O O . VAL B 1 238 ? 12.776 8.283 28.619 1.00 19.88 202 VAL B O 1
ATOM 4179 N N . LYS B 1 239 ? 13.827 6.400 28.098 1.00 21.99 203 LYS B N 1
ATOM 4180 C CA . LYS B 1 239 ? 13.315 5.686 29.257 1.00 22.11 203 LYS B CA 1
ATOM 4181 C C . LYS B 1 239 ? 13.749 6.366 30.541 1.00 20.59 203 LYS B C 1
ATOM 4182 O O . LYS B 1 239 ? 12.959 6.532 31.463 1.00 20.70 203 LYS B O 1
ATOM 4188 N N . ALA B 1 240 ? 15.002 6.778 30.614 1.00 19.69 204 ALA B N 1
ATOM 4189 C CA . ALA B 1 240 ? 15.501 7.477 31.813 1.00 19.08 204 ALA B CA 1
ATOM 4190 C C . ALA B 1 240 ? 14.787 8.824 32.053 1.00 19.44 204 ALA B C 1
ATOM 4191 O O . ALA B 1 240 ? 14.459 9.182 33.177 1.00 21.71 204 ALA B O 1
ATOM 4193 N N . LEU B 1 241 ? 14.617 9.613 30.993 1.00 19.31 205 LEU B N 1
ATOM 4194 C CA . LEU B 1 241 ? 13.972 10.925 31.090 1.00 20.09 205 LEU B CA 1
ATOM 4195 C C . LEU B 1 241 ? 12.535 10.779 31.535 1.00 20.90 205 LEU B C 1
ATOM 4196 O O . LEU B 1 241 ? 12.057 11.545 32.371 1.00 19.95 205 LEU B O 1
ATOM 4201 N N . VAL B 1 242 ? 11.859 9.769 31.005 1.00 21.49 206 VAL B N 1
ATOM 4202 C CA . VAL B 1 242 ? 10.475 9.492 31.394 1.00 24.99 206 VAL B CA 1
ATOM 4203 C C . VAL B 1 242 ? 10.424 9.051 32.864 1.00 24.65 206 VAL B C 1
ATOM 4204 O O . VAL B 1 242 ? 9.598 9.527 33.634 1.00 22.93 206 VAL B O 1
ATOM 4208 N N . GLY B 1 243 ? 11.295 8.109 33.236 1.00 23.22 207 GLY B N 1
ATOM 4209 C CA . GLY B 1 243 ? 11.406 7.676 34.631 1.00 22.48 207 GLY B CA 1
ATOM 4210 C C . GLY B 1 243 ? 11.563 8.855 35.593 1.00 22.31 207 GLY B C 1
ATOM 4211 O O . GLY B 1 243 ? 10.924 8.942 36.634 1.00 19.65 207 GLY B O 1
ATOM 4212 N N A SER B 1 244 ? 12.412 9.780 35.202 0.50 20.92 208 SER B N 1
ATOM 4213 N N B SER B 1 244 ? 12.422 9.780 35.198 0.50 20.42 208 SER B N 1
ATOM 4214 C CA A SER B 1 244 ? 12.684 10.949 36.005 0.50 20.53 208 SER B CA 1
ATOM 4215 C CA B SER B 1 244 ? 12.716 10.962 35.986 0.50 19.68 208 SER B CA 1
ATOM 4216 C C A SER B 1 244 ? 11.427 11.823 36.190 0.50 21.29 208 SER B C 1
ATOM 4217 C C B SER B 1 244 ? 11.442 11.830 36.181 0.50 20.83 208 SER B C 1
ATOM 4218 O O A SER B 1 244 ? 11.173 12.370 37.256 0.50 19.96 208 SER B O 1
ATOM 4219 O O B SER B 1 244 ? 11.182 12.368 37.255 0.50 19.59 208 SER B O 1
ATOM 4224 N N . GLY B 1 245 ? 10.614 11.918 35.152 1.00 22.27 209 GLY B N 1
ATOM 4225 C CA . GLY B 1 245 ? 9.339 12.644 35.250 1.00 22.56 209 GLY B CA 1
ATOM 4226 C C . GLY B 1 245 ? 8.356 11.976 36.214 1.00 24.56 209 GLY B C 1
ATOM 4227 O O . GLY B 1 245 ? 7.680 12.614 36.969 1.00 24.13 209 GLY B O 1
ATOM 4228 N N . ILE B 1 246 ? 8.286 10.665 36.141 1.00 25.61 210 ILE B N 1
ATOM 4229 C CA . ILE B 1 246 ? 7.499 9.880 37.067 1.00 25.34 210 ILE B CA 1
ATOM 4230 C C . ILE B 1 246 ? 7.972 10.087 38.501 1.00 27.01 210 ILE B C 1
ATOM 4231 O O . ILE B 1 246 ? 7.155 10.313 39.391 1.00 26.80 210 ILE B O 1
ATOM 4236 N N . ALA B 1 247 ? 9.287 10.079 38.711 1.00 25.00 211 ALA B N 1
ATOM 4237 C CA . ALA B 1 247 ? 9.854 10.348 40.041 1.00 24.41 211 ALA B CA 1
ATOM 4238 C C . ALA B 1 247 ? 9.404 11.694 40.608 1.00 23.76 211 ALA B C 1
ATOM 4239 O O . ALA B 1 247 ? 9.061 11.818 41.745 1.00 25.48 211 ALA B O 1
ATOM 4241 N N . ILE B 1 248 ? 9.423 12.707 39.780 1.00 22.83 212 ILE B N 1
ATOM 4242 C CA . ILE B 1 248 ? 8.928 14.019 40.167 1.00 22.35 212 ILE B CA 1
ATOM 4243 C C . ILE B 1 248 ? 7.449 13.938 40.603 1.00 25.21 212 ILE B C 1
ATOM 4244 O O . ILE B 1 248 ? 7.068 14.520 41.606 1.00 25.56 212 ILE B O 1
ATOM 4249 N N . ALA B 1 249 ? 6.640 13.236 39.814 1.00 25.91 213 ALA B N 1
ATOM 4250 C CA . ALA B 1 249 ? 5.195 13.174 40.056 1.00 27.63 213 ALA B CA 1
ATOM 4251 C C . ALA B 1 249 ? 4.898 12.530 41.378 1.00 26.96 213 ALA B C 1
ATOM 4252 O O . ALA B 1 249 ? 4.084 12.990 42.176 1.00 30.15 213 ALA B O 1
ATOM 4254 N N . ILE B 1 250 ? 5.595 11.457 41.594 1.00 27.44 214 ILE B N 1
ATOM 4255 C CA . ILE B 1 250 ? 5.420 10.602 42.744 1.00 29.94 214 ILE B CA 1
ATOM 4256 C C . ILE B 1 250 ? 5.891 11.259 44.021 1.00 28.66 214 ILE B C 1
ATOM 4257 O O . ILE B 1 250 ? 5.305 11.059 45.047 1.00 27.79 214 ILE B O 1
ATOM 4262 N N . ALA B 1 251 ? 6.939 12.062 43.933 1.00 27.46 215 ALA B N 1
ATOM 4263 C CA . ALA B 1 251 ? 7.465 12.820 45.067 1.00 26.92 215 ALA B CA 1
ATOM 4264 C C . ALA B 1 251 ? 6.727 14.122 45.255 1.00 28.21 215 ALA B C 1
ATOM 4265 O O . ALA B 1 251 ? 6.895 14.809 46.230 1.00 31.26 215 ALA B O 1
ATOM 4267 N N . ASN B 1 252 ? 5.923 14.475 44.284 1.00 29.34 216 ASN B N 1
ATOM 4268 C CA A ASN B 1 252 ? 5.212 15.727 44.318 0.70 30.97 216 ASN B CA 1
ATOM 4269 C CA B ASN B 1 252 ? 5.204 15.734 44.304 0.30 29.49 216 ASN B CA 1
ATOM 4270 C C . ASN B 1 252 ? 6.126 16.950 44.438 1.00 30.67 216 ASN B C 1
ATOM 4271 O O . ASN B 1 252 ? 5.809 17.949 45.102 1.00 29.09 216 ASN B O 1
ATOM 4280 N N . SER B 1 253 ? 7.265 16.850 43.774 1.00 28.95 217 SER B N 1
ATOM 4281 C CA . SER B 1 253 ? 8.316 17.837 43.860 1.00 26.95 217 SER B CA 1
ATOM 4282 C C . SER B 1 253 ? 9.329 17.615 42.768 1.00 24.87 217 SER B C 1
ATOM 4283 O O . SER B 1 253 ? 9.617 16.470 42.423 1.00 24.20 217 SER B O 1
ATOM 4286 N N . SER B 1 254 ? 9.914 18.685 42.277 1.00 22.42 218 SER B N 1
ATOM 4287 C CA . SER B 1 254 ? 11.039 18.565 41.374 1.00 22.71 218 SER B CA 1
ATOM 4288 C C . SER B 1 254 ? 12.356 18.136 42.059 1.00 23.96 218 SER B C 1
ATOM 4289 O O . SER B 1 254 ? 13.392 17.919 41.386 1.00 23.67 218 SER B O 1
ATOM 4292 N N . ARG B 1 255 ? 12.314 18.021 43.380 1.00 23.46 219 ARG B N 1
ATOM 4293 C CA . ARG B 1 255 ? 13.495 17.680 44.157 1.00 25.53 219 ARG B CA 1
ATOM 4294 C C . ARG B 1 255 ? 14.320 16.483 43.641 1.00 24.39 219 ARG B C 1
ATOM 4295 O O . ARG B 1 255 ? 15.531 16.579 43.610 1.00 24.31 219 ARG B O 1
ATOM 4303 N N . PRO B 1 256 ? 13.672 15.386 43.215 1.00 24.69 220 PRO B N 1
ATOM 4304 C CA . PRO B 1 256 ? 14.534 14.284 42.765 1.00 25.05 220 PRO B CA 1
ATOM 4305 C C . PRO B 1 256 ? 15.239 14.504 41.454 1.00 23.55 220 PRO B C 1
ATOM 4306 O O . PRO B 1 256 ? 16.092 13.714 41.077 1.00 19.89 220 PRO B O 1
ATOM 4310 N N . ALA B 1 257 ? 14.900 15.585 40.770 1.00 21.29 221 ALA B N 1
ATOM 4311 C CA . ALA B 1 257 ? 15.416 15.803 39.435 1.00 23.56 221 ALA B CA 1
ATOM 4312 C C . ALA B 1 257 ? 16.059 17.162 39.218 1.00 23.37 221 ALA B C 1
ATOM 4313 O O . ALA B 1 257 ? 16.650 17.427 38.174 1.00 23.96 221 ALA B O 1
ATOM 4315 N N . SER B 1 258 ? 15.948 18.021 40.204 1.00 24.26 222 SER B N 1
ATOM 4316 C CA . SER B 1 258 ? 16.416 19.381 40.054 1.00 24.97 222 SER B CA 1
ATOM 4317 C C . SER B 1 258 ? 16.964 19.887 41.387 1.00 23.05 222 SER B C 1
ATOM 4318 O O . SER B 1 258 ? 16.270 19.872 42.393 1.00 26.12 222 SER B O 1
ATOM 4321 N N . GLY B 1 259 ? 18.223 20.258 41.386 1.00 21.05 223 GLY B N 1
ATOM 4322 C CA . GLY B 1 259 ? 18.914 20.830 42.542 1.00 20.05 223 GLY B CA 1
ATOM 4323 C C . GLY B 1 259 ? 19.833 21.985 42.165 1.00 21.00 223 GLY B C 1
ATOM 4324 O O . GLY B 1 259 ? 19.551 22.757 41.219 1.00 22.19 223 GLY B O 1
ATOM 4325 N N . SER B 1 260 ? 20.951 22.099 42.875 1.00 20.81 224 SER B N 1
ATOM 4326 C CA . SER B 1 260 ? 21.895 23.207 42.644 1.00 21.48 224 SER B CA 1
ATOM 4327 C C . SER B 1 260 ? 22.359 23.304 41.197 1.00 22.66 224 SER B C 1
ATOM 4328 O O . SER B 1 260 ? 22.517 24.388 40.643 1.00 25.81 224 SER B O 1
ATOM 4331 N N . GLU B 1 261 ? 22.565 22.157 40.561 1.00 22.41 225 GLU B N 1
ATOM 4332 C CA . GLU B 1 261 ? 22.971 22.144 39.166 1.00 20.91 225 GLU B CA 1
ATOM 4333 C C . GLU B 1 261 ? 21.971 22.867 38.242 1.00 22.11 225 GLU B C 1
ATOM 4334 O O . GLU B 1 261 ? 22.369 23.521 37.259 1.00 22.37 225 GLU B O 1
ATOM 4340 N N . HIS B 1 262 ? 20.691 22.751 38.528 1.00 22.32 226 HIS B N 1
ATOM 4341 C CA . HIS B 1 262 ? 19.650 23.377 37.756 1.00 24.62 226 HIS B CA 1
ATOM 4342 C C . HIS B 1 262 ? 19.621 24.858 38.094 1.00 24.13 226 HIS B C 1
ATOM 4343 O O . HIS B 1 262 ? 19.398 25.691 37.216 1.00 23.28 226 HIS B O 1
ATOM 4350 N N . LEU B 1 263 ? 19.878 25.195 39.337 1.00 25.20 227 LEU B N 1
ATOM 4351 C CA . LEU B 1 263 ? 19.981 26.587 39.735 1.00 24.11 227 LEU B CA 1
ATOM 4352 C C . LEU B 1 263 ? 21.066 27.273 38.930 1.00 26.13 227 LEU B C 1
ATOM 4353 O O . LEU B 1 263 ? 20.892 28.379 38.435 1.00 25.65 227 LEU B O 1
ATOM 4358 N N . PHE B 1 264 ? 22.188 26.587 38.816 1.00 26.72 228 PHE B N 1
ATOM 4359 C CA . PHE B 1 264 ? 23.307 27.071 38.044 1.00 26.41 228 PHE B CA 1
ATOM 4360 C C . PHE B 1 264 ? 22.899 27.307 36.626 1.00 27.60 228 PHE B C 1
ATOM 4361 O O . PHE B 1 264 ? 23.197 28.336 36.045 1.00 32.24 228 PHE B O 1
ATOM 4369 N N . SER B 1 265 ? 22.205 26.352 36.055 1.00 30.00 229 SER B N 1
ATOM 4370 C CA . SER B 1 265 ? 21.720 26.487 34.685 1.00 29.39 229 SER B CA 1
ATOM 4371 C C . SER B 1 265 ? 20.766 27.676 34.484 1.00 28.84 229 SER B C 1
ATOM 4372 O O . SER B 1 265 ? 20.891 28.413 33.526 1.00 27.64 229 SER B O 1
ATOM 4375 N N . HIS B 1 266 ? 19.823 27.843 35.400 1.00 33.44 230 HIS B N 1
ATOM 4376 C CA . HIS B 1 266 ? 18.911 29.018 35.355 1.00 35.68 230 HIS B CA 1
ATOM 4377 C C . HIS B 1 266 ? 19.674 30.329 35.455 1.00 35.51 230 HIS B C 1
ATOM 4378 O O . HIS B 1 266 ? 19.381 31.285 34.761 1.00 37.66 230 HIS B O 1
ATOM 4385 N N . ALA B 1 267 ? 20.662 30.357 36.325 1.00 36.05 231 ALA B N 1
ATOM 4386 C CA . ALA B 1 267 ? 21.502 31.521 36.429 1.00 34.18 231 ALA B CA 1
ATOM 4387 C C . ALA B 1 267 ? 22.169 31.846 35.092 1.00 36.54 231 ALA B C 1
ATOM 4388 O O . ALA B 1 267 ? 22.158 32.994 34.633 1.00 36.24 231 ALA B O 1
ATOM 4390 N N . LEU B 1 268 ? 22.742 30.834 34.450 1.00 33.94 232 LEU B N 1
ATOM 4391 C CA . LEU B 1 268 ? 23.290 31.035 33.112 1.00 34.71 232 LEU B CA 1
ATOM 4392 C C . LEU B 1 268 ? 22.237 31.661 32.177 1.00 33.80 232 LEU B C 1
ATOM 4393 O O . LEU B 1 268 ? 22.551 32.550 31.403 1.00 33.23 232 LEU B O 1
ATOM 4398 N N . ASP B 1 269 ? 21.015 31.136 32.212 1.00 35.92 233 ASP B N 1
ATOM 4399 C CA . ASP B 1 269 ? 19.954 31.631 31.348 1.00 38.72 233 ASP B CA 1
ATOM 4400 C C . ASP B 1 269 ? 19.643 33.093 31.616 1.00 43.45 233 ASP B C 1
ATOM 4401 O O . ASP B 1 269 ? 19.468 33.868 30.678 1.00 44.75 233 ASP B O 1
ATOM 4406 N N . LYS B 1 270 ? 19.593 33.453 32.898 1.00 47.46 234 LYS B N 1
ATOM 4407 C CA . LYS B 1 270 ? 19.364 34.834 33.322 1.00 46.18 234 LYS B CA 1
ATOM 4408 C C . LYS B 1 270 ? 20.442 35.744 32.767 1.00 47.98 234 LYS B C 1
ATOM 4409 O O . LYS B 1 270 ? 20.143 36.806 32.242 1.00 46.93 234 LYS B O 1
ATOM 4415 N N . LEU B 1 271 ? 21.693 35.306 32.852 1.00 43.29 235 LEU B N 1
ATOM 4416 C CA . LEU B 1 271 ? 22.805 36.100 32.357 1.00 42.21 235 LEU B CA 1
ATOM 4417 C C . LEU B 1 271 ? 22.846 36.248 30.823 1.00 48.46 235 LEU B C 1
ATOM 4418 O O . LEU B 1 271 ? 23.299 37.259 30.298 1.00 49.22 235 LEU B O 1
ATOM 4423 N N . LYS B 1 272 ? 22.428 35.218 30.111 1.00 53.00 236 LYS B N 1
ATOM 4424 C CA . LYS B 1 272 ? 22.345 35.279 28.646 1.00 55.70 236 LYS B CA 1
ATOM 4425 C C . LYS B 1 272 ? 21.382 36.367 28.225 1.00 53.04 236 LYS B C 1
ATOM 4426 O O . LYS B 1 272 ? 21.696 37.169 27.368 1.00 50.96 236 LYS B O 1
ATOM 4432 N N . GLU B 1 273 ? 20.215 36.369 28.851 1.00 48.21 237 GLU B N 1
ATOM 4433 C CA . GLU B 1 273 ? 19.195 37.383 28.599 1.00 50.55 237 GLU B CA 1
ATOM 4434 C C . GLU B 1 273 ? 19.704 38.772 28.973 1.00 52.02 237 GLU B C 1
ATOM 4435 O O . GLU B 1 273 ? 19.570 39.728 28.222 1.00 53.49 237 GLU B O 1
ATOM 4441 N N . GLU B 1 274 ? 20.332 38.859 30.129 1.00 51.52 238 GLU B N 1
ATOM 4442 C CA . GLU B 1 274 ? 20.781 40.124 30.661 1.00 49.09 238 GLU B CA 1
ATOM 4443 C C . GLU B 1 274 ? 21.875 40.764 29.815 1.00 52.16 238 GLU B C 1
ATOM 4444 O O . GLU B 1 274 ? 21.796 41.935 29.503 1.00 53.74 238 GLU B O 1
ATOM 4450 N N . TYR B 1 275 ? 22.908 40.012 29.475 1.00 46.69 239 TYR B N 1
ATOM 4451 C CA . TYR B 1 275 ? 24.018 40.543 28.665 1.00 44.29 239 TYR B CA 1
ATOM 4452 C C . TYR B 1 275 ? 23.769 40.368 27.171 1.00 45.92 239 TYR B C 1
ATOM 4453 O O . TYR B 1 275 ? 24.652 40.568 26.338 1.00 44.09 239 TYR B O 1
ATOM 4462 N N . ASN B 1 276 ? 22.561 39.959 26.839 1.00 50.23 240 ASN B N 1
ATOM 4463 C CA . ASN B 1 276 ? 22.187 39.754 25.461 1.00 56.74 240 ASN B CA 1
ATOM 4464 C C . ASN B 1 276 ? 23.248 38.957 24.700 1.00 58.53 240 ASN B C 1
ATOM 4465 O O . ASN B 1 276 ? 23.631 39.315 23.595 1.00 62.46 240 ASN B O 1
ATOM 4470 N N . LEU B 1 277 ? 23.713 37.876 25.313 1.00 56.46 241 LEU B N 1
ATOM 4471 C CA . LEU B 1 277 ? 24.700 37.001 24.678 1.00 53.82 241 LEU B CA 1
ATOM 4472 C C . LEU B 1 277 ? 23.988 36.156 23.647 1.00 48.80 241 LEU B C 1
ATOM 4473 O O . LEU B 1 277 ? 22.839 35.784 23.827 1.00 47.77 241 LEU B O 1
ATOM 4478 N N . ASN B 1 278 ? 24.657 35.872 22.556 1.00 51.81 242 ASN B N 1
ATOM 4479 C CA . ASN B 1 278 ? 24.060 34.999 21.525 1.00 58.65 242 ASN B CA 1
ATOM 4480 C C . ASN B 1 278 ? 24.754 33.637 21.629 1.00 52.76 242 ASN B 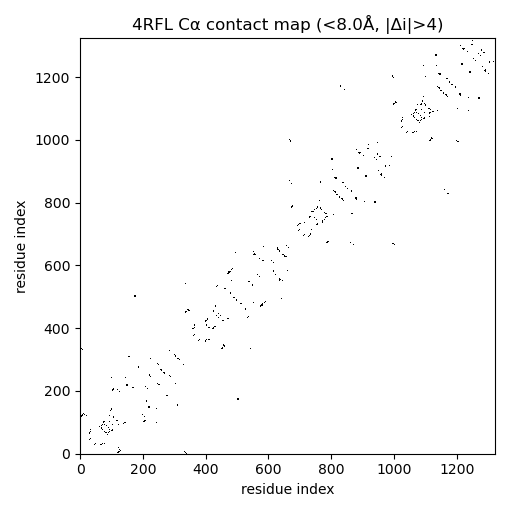C 1
ATOM 4481 O O . ASN B 1 278 ? 25.746 33.365 20.960 1.00 47.20 242 ASN B O 1
ATOM 4486 N N . ILE B 1 279 ? 24.258 32.817 22.542 1.00 48.96 243 ILE B N 1
ATOM 4487 C CA . ILE B 1 279 ? 24.882 31.540 22.825 1.00 51.66 243 ILE B CA 1
ATOM 4488 C C . ILE B 1 279 ? 23.801 30.481 22.750 1.00 46.56 243 ILE B C 1
ATOM 4489 O O . ILE B 1 279 ? 22.875 30.491 23.515 1.00 39.16 243 ILE B O 1
ATOM 4494 N N . ASN B 1 280 ? 23.957 29.573 21.802 1.00 46.93 244 ASN B N 1
ATOM 4495 C CA . ASN B 1 280 ? 22.967 28.542 21.546 1.00 54.91 244 ASN B CA 1
ATOM 4496 C C . ASN B 1 280 ? 23.142 27.319 22.474 1.00 51.50 244 ASN B C 1
ATOM 4497 O O . ASN B 1 280 ? 23.022 26.187 22.029 1.00 58.01 244 ASN B O 1
ATOM 4502 N N . SER B 1 281 ? 23.429 27.536 23.746 1.00 42.41 245 SER B N 1
ATOM 4503 C CA . SER B 1 281 ? 23.595 26.432 24.664 1.00 40.08 245 SER B CA 1
ATOM 4504 C C . SER B 1 281 ? 22.238 25.867 25.069 1.00 37.39 245 SER B C 1
ATOM 4505 O O . SER B 1 281 ? 21.273 26.586 25.236 1.00 40.33 245 SER B O 1
ATOM 4508 N N . LEU B 1 282 ? 22.193 24.559 25.239 1.00 33.87 246 LEU B N 1
ATOM 4509 C CA . LEU B 1 282 ? 20.964 23.887 25.650 1.00 30.43 246 LEU B CA 1
ATOM 4510 C C . LEU B 1 282 ? 20.911 23.696 27.126 1.00 30.17 246 LEU B C 1
ATOM 4511 O O . LEU B 1 282 ? 21.941 23.574 27.802 1.00 29.58 246 LEU B O 1
ATOM 4516 N N . HIS B 1 283 ? 19.695 23.622 27.632 1.00 29.48 247 HIS B N 1
ATOM 4517 C CA . HIS B 1 283 ? 19.402 23.367 29.025 1.00 29.22 247 HIS B CA 1
ATOM 4518 C C . HIS B 1 283 ? 20.124 22.156 29.624 1.00 29.07 247 HIS B C 1
ATOM 4519 O O . HIS B 1 283 ? 20.680 22.235 30.668 1.00 28.88 247 HIS B O 1
ATOM 4526 N N . GLY B 1 284 ? 20.067 21.047 28.943 1.00 25.60 248 GLY B N 1
ATOM 4527 C CA . GLY B 1 284 ? 20.711 19.816 29.393 1.00 26.56 248 GLY B CA 1
ATOM 4528 C C . GLY B 1 284 ? 22.216 19.941 29.502 1.00 27.25 248 GLY B C 1
ATOM 4529 O O . GLY B 1 284 ? 22.814 19.436 30.446 1.00 26.49 248 GLY B O 1
ATOM 4530 N N . GLU B 1 285 ? 22.804 20.644 28.539 1.00 25.23 249 GLU B N 1
ATOM 4531 C CA . GLU B 1 285 ? 24.229 20.891 28.495 1.00 26.51 249 GLU B CA 1
ATOM 4532 C C . GLU B 1 285 ? 24.691 21.641 29.722 1.00 26.45 249 GLU B C 1
ATOM 4533 O O . GLU B 1 285 ? 25.693 21.273 30.368 1.00 25.54 249 GLU B O 1
ATOM 4539 N N . GLN B 1 286 ? 23.942 22.690 30.047 1.00 26.15 250 GLN B N 1
ATOM 4540 C CA . GLN B 1 286 ? 24.247 23.529 31.189 1.00 24.45 250 GLN B CA 1
ATOM 4541 C C . GLN B 1 286 ? 24.092 22.760 32.511 1.00 23.17 250 GLN B C 1
ATOM 4542 O O . GLN B 1 286 ? 24.927 22.859 33.371 1.00 20.78 250 GLN B O 1
ATOM 4548 N N . CYS B 1 287 ? 23.025 21.982 32.625 1.00 22.99 251 CYS B N 1
ATOM 4549 C CA . CYS B 1 287 ? 22.820 21.092 33.775 1.00 22.65 251 CYS B CA 1
ATOM 4550 C C . CYS B 1 287 ? 23.950 20.063 33.955 1.00 23.11 251 CYS B C 1
ATOM 4551 O O . CYS B 1 287 ? 24.355 19.758 35.062 1.00 20.92 251 CYS B O 1
ATOM 4554 N N . GLY B 1 288 ? 24.434 19.505 32.842 1.00 23.16 252 GLY B N 1
ATOM 4555 C CA . GLY B 1 288 ? 25.519 18.524 32.884 1.00 23.86 252 GLY B CA 1
ATOM 4556 C C . GLY B 1 288 ? 26.782 19.115 33.516 1.00 24.14 252 GLY B C 1
ATOM 4557 O O . GLY B 1 288 ? 27.374 18.561 34.424 1.00 23.20 252 GLY B O 1
ATOM 4558 N N . ILE B 1 289 ? 27.131 20.305 33.068 1.00 25.04 253 ILE B N 1
ATOM 4559 C CA . ILE B 1 289 ? 28.305 20.993 33.579 1.00 23.91 253 ILE B CA 1
ATOM 4560 C C . ILE B 1 289 ? 28.110 21.408 35.028 1.00 23.54 253 ILE B C 1
ATOM 4561 O O . ILE B 1 289 ? 28.997 21.292 35.858 1.00 22.98 253 ILE B O 1
ATOM 4566 N N . GLY B 1 290 ? 26.913 21.884 35.317 1.00 25.22 254 GLY B N 1
ATOM 4567 C CA . GLY B 1 290 ? 26.487 22.173 36.680 1.00 22.53 254 GLY B CA 1
ATOM 4568 C C . GLY B 1 290 ? 26.697 20.962 37.572 1.00 23.47 254 GLY B C 1
ATOM 4569 O O . GLY B 1 290 ? 27.156 21.082 38.692 1.00 23.94 254 GLY B O 1
ATOM 4570 N N . THR B 1 291 ? 26.339 19.801 37.067 1.00 21.16 255 THR B N 1
ATOM 4571 C CA . THR B 1 291 ? 26.382 18.599 37.860 1.00 22.09 255 THR B CA 1
ATOM 4572 C C . THR B 1 291 ? 27.780 18.233 38.237 1.00 20.58 255 THR B C 1
ATOM 4573 O O . THR B 1 291 ? 28.063 17.784 39.344 1.00 19.23 255 THR B O 1
ATOM 4577 N N . ILE B 1 292 ? 28.658 18.357 37.267 1.00 22.35 256 ILE B N 1
ATOM 4578 C CA . ILE B 1 292 ? 30.073 18.130 37.497 1.00 23.10 256 ILE B CA 1
ATOM 4579 C C . ILE B 1 292 ? 30.516 18.918 38.726 1.00 22.57 256 ILE B C 1
ATOM 4580 O O . ILE B 1 292 ? 31.111 18.362 39.659 1.00 21.54 256 ILE B O 1
ATOM 4585 N N . MET B 1 293 ? 30.243 20.219 38.708 1.00 23.31 257 MET B N 1
ATOM 4586 C CA . MET B 1 293 ? 30.729 21.152 39.765 1.00 24.18 257 MET B CA 1
ATOM 4587 C C . MET B 1 293 ? 30.069 20.961 41.108 1.00 24.32 257 MET B C 1
ATOM 4588 O O . MET B 1 293 ? 30.748 20.873 42.100 1.00 23.24 257 MET B O 1
ATOM 4593 N N . MET B 1 294 ? 28.751 20.785 41.101 1.00 24.21 258 MET B N 1
ATOM 4594 C CA . MET B 1 294 ? 28.011 20.547 42.348 1.00 25.45 258 MET B CA 1
ATOM 4595 C C . MET B 1 294 ? 28.336 19.211 43.005 1.00 24.90 258 MET B C 1
ATOM 4596 O O . MET B 1 294 ? 28.339 19.083 44.210 1.00 25.32 258 MET B O 1
ATOM 4601 N N . SER B 1 295 ? 28.604 18.206 42.195 1.00 25.08 259 SER B N 1
ATOM 4602 C CA . SER B 1 295 ? 29.051 16.924 42.735 1.00 22.64 259 SER B CA 1
ATOM 4603 C C . SER B 1 295 ? 30.348 17.112 43.518 1.00 21.85 259 SER B C 1
ATOM 4604 O O . SER B 1 295 ? 30.556 16.549 44.567 1.00 22.49 259 SER B O 1
ATOM 4607 N N . TYR B 1 296 ? 31.227 17.884 42.946 1.00 22.94 260 TYR B N 1
ATOM 4608 C CA . TYR B 1 296 ? 32.507 18.136 43.526 1.00 26.66 260 TYR B CA 1
ATOM 4609 C C . TYR B 1 296 ? 32.366 18.864 44.886 1.00 29.21 260 TYR B C 1
ATOM 4610 O O . TYR B 1 296 ? 33.073 18.516 45.842 1.00 25.72 260 TYR B O 1
ATOM 4619 N N . LEU B 1 297 ? 31.438 19.821 44.974 1.00 25.08 261 LEU B N 1
ATOM 4620 C CA . LEU B 1 297 ? 31.135 20.410 46.276 1.00 26.20 261 LEU B CA 1
ATOM 4621 C C . LEU B 1 297 ? 30.664 19.387 47.315 1.00 24.25 261 LEU B C 1
ATOM 4622 O O . LEU B 1 297 ? 31.064 19.431 48.471 1.00 27.61 261 LEU B O 1
ATOM 4627 N N . HIS B 1 298 ? 29.820 18.457 46.914 1.00 25.20 262 HIS B N 1
ATOM 4628 C CA . HIS B 1 298 ? 29.373 17.385 47.816 1.00 24.21 262 HIS B CA 1
ATOM 4629 C C . HIS B 1 298 ? 30.567 16.491 48.214 1.00 26.19 262 HIS B C 1
ATOM 4630 O O . HIS B 1 298 ? 30.632 15.970 49.322 1.00 24.54 262 HIS B O 1
ATOM 4637 N N . GLU B 1 299 ? 31.452 16.284 47.268 1.00 27.14 263 GLU B N 1
ATOM 4638 C CA . GLU B 1 299 ? 32.627 15.445 47.498 1.00 31.15 263 GLU B CA 1
ATOM 4639 C C . GLU B 1 299 ? 33.546 15.988 48.614 1.00 30.77 263 GLU B C 1
ATOM 4640 O O . GLU B 1 299 ? 33.963 15.243 49.472 1.00 30.45 263 GLU B O 1
ATOM 4646 N N . LYS B 1 300 ? 33.765 17.294 48.610 1.00 30.23 264 LYS B N 1
ATOM 4647 C CA . LYS B 1 300 ? 34.541 17.977 49.651 1.00 32.02 264 LYS B CA 1
ATOM 4648 C C . LYS B 1 300 ? 34.077 17.670 51.054 1.00 32.90 264 LYS B C 1
ATOM 4649 O O . LYS B 1 300 ? 34.882 17.596 51.950 1.00 39.41 264 LYS B O 1
ATOM 4655 N N . GLU B 1 301 ? 32.777 17.507 51.244 1.00 31.37 265 GLU B N 1
ATOM 4656 C CA . GLU B 1 301 ? 32.211 17.202 52.568 1.00 32.06 265 GLU B CA 1
ATOM 4657 C C . GLU B 1 301 ? 31.949 15.756 52.864 1.00 33.38 265 GLU B C 1
ATOM 4658 O O . GLU B 1 301 ? 31.557 15.424 53.955 1.00 36.64 265 GLU B O 1
ATOM 4664 N N . ASN B 1 302 ? 32.026 14.912 51.848 1.00 36.34 266 ASN B N 1
ATOM 4665 C CA . ASN B 1 302 ? 31.786 13.495 52.015 1.00 33.71 266 ASN B CA 1
ATOM 4666 C C . ASN B 1 302 ? 32.706 12.695 51.104 1.00 35.71 266 ASN B C 1
ATOM 4667 O O . ASN B 1 302 ? 32.426 12.458 49.919 1.00 34.64 266 ASN B O 1
ATOM 4672 N N . LYS B 1 303 ? 33.787 12.238 51.711 1.00 33.96 267 LYS B N 1
ATOM 4673 C CA . LYS B 1 303 ? 34.896 11.618 50.988 1.00 34.74 267 LYS B CA 1
ATOM 4674 C C . LYS B 1 303 ? 34.487 10.298 50.339 1.00 30.77 267 LYS B C 1
ATOM 4675 O O . LYS B 1 303 ? 35.086 9.862 49.380 1.00 26.48 267 LYS B O 1
ATOM 4681 N N . LYS B 1 304 ? 33.425 9.700 50.854 1.00 28.58 268 LYS B N 1
ATOM 4682 C CA . LYS B 1 304 ? 32.845 8.495 50.290 1.00 28.79 268 LYS B CA 1
ATOM 4683 C C . LYS B 1 304 ? 32.342 8.706 48.848 1.00 27.60 268 LYS B C 1
ATOM 4684 O O . LYS B 1 304 ? 32.250 7.771 48.076 1.00 26.44 268 LYS B O 1
ATOM 4690 N N . LEU B 1 305 ? 31.996 9.941 48.506 1.00 24.43 269 LEU B N 1
ATOM 4691 C CA . LEU B 1 305 ? 31.602 10.289 47.156 1.00 25.94 269 LEU B CA 1
ATOM 4692 C C . LEU B 1 305 ? 32.761 10.635 46.227 1.00 25.57 269 LEU B C 1
ATOM 4693 O O . LEU B 1 305 ? 32.581 10.900 45.020 1.00 23.09 269 LEU B O 1
ATOM 4698 N N . SER B 1 306 ? 33.950 10.638 46.770 1.00 26.45 270 SER B N 1
ATOM 4699 C CA . SER B 1 306 ? 35.116 11.158 46.028 1.00 28.84 270 SER B CA 1
ATOM 4700 C C . SER B 1 306 ? 35.312 10.480 44.680 1.00 24.81 270 SER B C 1
ATOM 4701 O O . SER B 1 306 ? 35.392 9.264 44.602 1.00 25.09 270 SER B O 1
ATOM 4704 N N . GLY B 1 307 ? 35.396 11.284 43.638 1.00 23.64 271 GLY B N 1
ATOM 4705 C CA . GLY B 1 307 ? 35.512 10.759 42.277 1.00 24.33 271 GLY B CA 1
ATOM 4706 C C . GLY B 1 307 ? 34.230 10.664 41.462 1.00 24.06 271 GLY B C 1
ATOM 4707 O O . GLY B 1 307 ? 34.218 10.395 40.220 1.00 22.48 271 GLY B O 1
ATOM 4708 N N . LEU B 1 308 ? 33.137 10.887 42.156 1.00 24.76 272 LEU B N 1
ATOM 4709 C CA . LEU B 1 308 ? 31.811 10.905 41.519 1.00 25.04 272 LEU B CA 1
ATOM 4710 C C . LEU B 1 308 ? 31.774 11.888 40.351 1.00 22.18 272 LEU B C 1
ATOM 4711 O O . LEU B 1 308 ? 31.350 11.562 39.246 1.00 19.96 272 LEU B O 1
ATOM 4716 N N . HIS B 1 309 ? 32.291 13.066 40.582 1.00 23.85 273 HIS B N 1
ATOM 4717 C CA . HIS B 1 309 ? 32.251 14.118 39.565 1.00 24.96 273 HIS B CA 1
ATOM 4718 C C . HIS B 1 309 ? 33.059 13.738 38.318 1.00 24.58 273 HIS B C 1
ATOM 4719 O O . HIS B 1 309 ? 32.701 14.094 37.211 1.00 26.21 273 HIS B O 1
ATOM 4726 N N . GLU B 1 310 ? 34.093 12.938 38.503 1.00 23.06 274 GLU B N 1
ATOM 4727 C CA . GLU B 1 310 ? 34.926 12.491 37.366 1.00 24.42 274 GLU B CA 1
ATOM 4728 C C . GLU B 1 310 ? 34.247 11.430 36.527 1.00 22.80 274 GLU B C 1
ATOM 4729 O O . GLU B 1 310 ? 34.302 11.444 35.314 1.00 25.35 274 GLU B O 1
ATOM 4735 N N . LYS B 1 311 ? 33.539 10.543 37.192 1.00 21.44 275 LYS B N 1
ATOM 4736 C CA . LYS B 1 311 ? 32.707 9.558 36.521 1.00 22.29 275 LYS B CA 1
ATOM 4737 C C . LYS B 1 311 ? 31.569 10.206 35.668 1.00 22.63 275 LYS B C 1
ATOM 4738 O O . LYS B 1 311 ? 31.244 9.778 34.566 1.00 23.22 275 LYS B O 1
ATOM 4744 N N . ILE B 1 312 ? 30.959 11.241 36.234 1.00 22.32 276 ILE B N 1
ATOM 4745 C CA . ILE B 1 312 ? 29.913 11.972 35.585 1.00 21.32 276 ILE B CA 1
ATOM 4746 C C . ILE B 1 312 ? 30.485 12.670 34.378 1.00 22.70 276 ILE B C 1
ATOM 4747 O O . ILE B 1 312 ? 29.913 12.610 33.282 1.00 23.48 276 ILE B O 1
ATOM 4752 N N . LYS B 1 313 ? 31.605 13.328 34.578 1.00 22.63 277 LYS B N 1
ATOM 4753 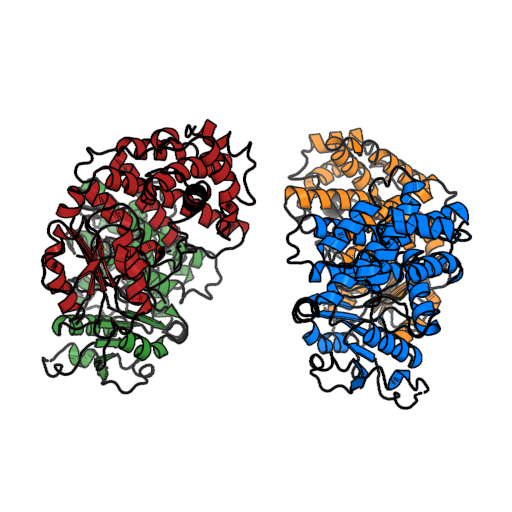C CA . LYS B 1 313 ? 32.318 13.971 33.476 1.00 23.24 277 LYS B CA 1
ATOM 4754 C C . LYS B 1 313 ? 32.589 12.970 32.366 1.00 22.85 277 LYS B C 1
ATOM 4755 O O . LYS B 1 313 ? 32.364 13.244 31.205 1.00 19.15 277 LYS B O 1
ATOM 4761 N N . MET B 1 314 ? 33.126 11.827 32.734 1.00 24.13 278 MET B N 1
ATOM 4762 C CA . MET B 1 314 ? 33.419 10.796 31.728 1.00 25.50 278 MET B CA 1
ATOM 4763 C C . MET B 1 314 ? 32.193 10.371 30.944 1.00 24.50 278 MET B C 1
ATOM 4764 O O . MET B 1 314 ? 32.235 10.205 29.732 1.00 24.43 278 MET B O 1
ATOM 4769 N N . SER B 1 315 ? 31.087 10.178 31.646 1.00 23.70 279 SER B N 1
ATOM 4770 C CA . SER B 1 315 ? 29.865 9.735 31.000 1.00 24.01 279 SER B CA 1
ATOM 4771 C C . SER B 1 315 ? 29.391 10.786 30.021 1.00 22.67 279 SER B C 1
ATOM 4772 O O . SER B 1 315 ? 28.960 10.494 28.912 1.00 25.10 279 SER B O 1
ATOM 4775 N N . LEU B 1 316 ? 29.513 12.027 30.404 1.00 23.75 280 LEU B N 1
ATOM 4776 C CA . LEU B 1 316 ? 29.116 13.119 29.522 1.00 23.10 280 LEU B CA 1
ATOM 4777 C C . LEU B 1 316 ? 30.009 13.171 28.259 1.00 25.20 280 LEU B C 1
ATOM 4778 O O . LEU B 1 316 ? 29.525 13.331 27.132 1.00 24.52 280 LEU B O 1
ATOM 4783 N N . LYS B 1 317 ? 31.306 13.048 28.454 1.00 25.84 281 LYS B N 1
ATOM 4784 C CA . LYS B 1 317 ? 32.253 12.983 27.331 1.00 29.60 281 LYS B CA 1
ATOM 4785 C C . LYS B 1 317 ? 31.965 11.821 26.402 1.00 27.54 281 LYS B C 1
ATOM 4786 O O . LYS B 1 317 ? 32.006 11.963 25.210 1.00 25.25 281 LYS B O 1
ATOM 4792 N N . LYS B 1 318 ? 31.639 10.683 26.966 1.00 23.75 282 LYS B N 1
ATOM 4793 C CA . LYS B 1 318 ? 31.337 9.542 26.154 1.00 27.30 282 LYS B CA 1
ATOM 4794 C C . LYS B 1 318 ? 30.148 9.762 25.172 1.00 26.02 282 LYS B C 1
ATOM 4795 O O . LYS B 1 318 ? 30.127 9.197 24.090 1.00 24.18 282 LYS B O 1
ATOM 4801 N N . VAL B 1 319 ? 29.193 10.608 25.522 1.00 25.61 283 VAL B N 1
ATOM 4802 C CA . VAL B 1 319 ? 28.075 10.882 24.609 1.00 26.16 283 VAL B CA 1
ATOM 4803 C C . VAL B 1 319 ? 28.211 12.219 23.938 1.00 26.35 283 VAL B C 1
ATOM 4804 O O . VAL B 1 319 ? 27.299 12.670 23.258 1.00 27.99 283 VAL B O 1
ATOM 4808 N N . ASP B 1 320 ? 29.371 12.826 24.100 1.00 25.44 284 ASP B N 1
ATOM 4809 C CA . ASP B 1 320 ? 29.728 14.072 23.424 1.00 27.44 284 ASP B CA 1
ATOM 4810 C C . ASP B 1 320 ? 29.015 15.304 23.952 1.00 29.06 284 ASP B C 1
ATOM 4811 O O . ASP B 1 320 ? 28.847 16.272 23.214 1.00 24.91 284 ASP B O 1
ATOM 4816 N N . ALA B 1 321 ? 28.567 15.246 25.206 1.00 26.15 285 ALA B N 1
ATOM 4817 C CA . ALA B 1 321 ? 28.001 16.415 25.837 1.00 29.10 285 ALA B CA 1
ATOM 4818 C C . ALA B 1 321 ? 29.156 17.307 26.307 1.00 31.15 285 ALA B C 1
ATOM 4819 O O . ALA B 1 321 ? 30.230 16.802 26.663 1.00 29.13 285 ALA B O 1
ATOM 4821 N N . PRO B 1 322 ? 28.954 18.627 26.322 1.00 27.45 286 PRO B N 1
ATOM 4822 C CA . PRO B 1 322 ? 30.086 19.438 26.744 1.00 29.57 286 PRO B CA 1
ATOM 4823 C C . PRO B 1 322 ? 30.397 19.305 28.232 1.00 29.51 286 PRO B C 1
ATOM 4824 O O . PRO B 1 322 ? 29.484 19.065 29.043 1.00 28.16 286 PRO B O 1
ATOM 4828 N N . THR B 1 323 ? 31.667 19.442 28.570 1.00 28.96 287 THR B N 1
ATOM 4829 C CA . THR B 1 323 ? 32.093 19.419 29.965 1.00 29.16 287 THR B CA 1
ATOM 4830 C C . THR B 1 323 ? 32.878 20.637 30.409 1.00 29.49 287 THR B C 1
ATOM 4831 O O . THR B 1 323 ? 33.280 20.751 31.577 1.00 28.91 287 THR B O 1
ATOM 4835 N N . THR B 1 324 ? 33.117 21.553 29.491 1.00 28.27 288 THR B N 1
ATOM 4836 C CA . THR B 1 324 ? 33.847 22.783 29.811 1.00 28.54 288 THR B CA 1
ATOM 4837 C C . THR B 1 324 ? 33.096 23.996 29.282 1.00 30.45 288 THR B C 1
ATOM 4838 O O . THR B 1 324 ? 32.249 23.896 28.375 1.00 28.87 288 THR B O 1
ATOM 4842 N N . ALA B 1 325 ? 33.422 25.137 29.877 1.00 28.13 289 ALA B N 1
ATOM 4843 C CA . ALA B 1 325 ? 32.790 26.396 29.537 1.00 30.83 289 ALA B CA 1
ATOM 4844 C C . ALA B 1 325 ? 33.051 26.742 28.083 1.00 34.61 289 ALA B C 1
ATOM 4845 O O . ALA B 1 325 ? 32.182 27.251 27.356 1.00 32.95 289 ALA B O 1
ATOM 4847 N N . LYS B 1 326 ? 34.265 26.437 27.657 1.00 34.93 290 LYS B N 1
ATOM 4848 C CA . LYS B 1 326 ? 34.653 26.691 26.268 1.00 37.93 290 LYS B CA 1
ATOM 4849 C C . LYS B 1 326 ? 33.810 25.872 25.287 1.00 37.04 290 LYS B C 1
ATOM 4850 O O . LYS B 1 326 ? 33.296 26.403 24.317 1.00 40.09 290 LYS B O 1
ATOM 4856 N N . GLU B 1 327 ? 33.649 24.588 25.547 1.00 37.32 291 GLU B N 1
ATOM 4857 C CA . GLU B 1 327 ? 32.810 23.767 24.664 1.00 37.57 291 GLU B CA 1
ATOM 4858 C C . GLU B 1 327 ? 31.371 24.265 24.680 1.00 40.35 291 GLU B C 1
ATOM 4859 O O . GLU B 1 327 ? 30.668 24.228 23.682 1.00 43.90 291 GLU B O 1
ATOM 4865 N N . LEU B 1 328 ? 30.940 24.740 25.838 1.00 41.39 292 LEU B N 1
ATOM 4866 C CA . LEU B 1 328 ? 29.553 25.206 26.031 1.00 40.94 292 LEU B CA 1
ATOM 4867 C C . LEU B 1 328 ? 29.262 26.554 25.363 1.00 39.42 292 LEU B C 1
ATOM 4868 O O . LEU B 1 328 ? 28.123 26.881 25.098 1.00 37.99 292 LEU B O 1
ATOM 4873 N N . GLY B 1 329 ? 30.316 27.336 25.139 1.00 38.51 293 GLY B N 1
ATOM 4874 C CA . GLY B 1 329 ? 30.233 28.636 24.474 1.00 34.96 293 GLY B CA 1
ATOM 4875 C C . GLY B 1 329 ? 30.297 29.834 25.408 1.00 38.60 293 GLY B C 1
ATOM 4876 O O . GLY B 1 329 ? 30.009 30.949 24.991 1.00 45.02 293 GLY B O 1
ATOM 4877 N N . PHE B 1 330 ? 30.705 29.635 26.652 1.00 37.74 294 PHE B N 1
ATOM 4878 C CA . PHE B 1 330 ? 30.766 30.746 27.611 1.00 38.17 294 PHE B CA 1
ATOM 4879 C C . PHE B 1 330 ? 32.148 31.139 28.012 1.00 39.73 294 PHE B C 1
ATOM 4880 O O . PHE B 1 330 ? 33.047 30.307 28.189 1.00 43.43 294 PHE B O 1
ATOM 4888 N N . ASP B 1 331 ? 32.271 32.435 28.250 1.00 45.36 295 ASP B N 1
ATOM 4889 C CA . ASP B 1 331 ? 33.442 33.019 28.902 1.00 46.28 295 ASP B CA 1
ATOM 4890 C C . ASP B 1 331 ? 33.495 32.626 30.352 1.00 41.36 295 ASP B C 1
ATOM 4891 O O . ASP B 1 331 ? 32.462 32.568 31.007 1.00 45.57 295 ASP B O 1
ATOM 4896 N N . GLU B 1 332 ? 34.688 32.428 30.876 1.00 38.78 296 GLU B N 1
ATOM 4897 C CA . GLU B 1 332 ? 34.827 32.011 32.265 1.00 42.33 296 GLU B CA 1
ATOM 4898 C C . GLU B 1 332 ? 34.150 32.935 33.292 1.00 46.32 296 GLU B C 1
ATOM 4899 O O . GLU B 1 332 ? 33.736 32.477 34.350 1.00 51.40 296 GLU B O 1
ATOM 4905 N N . ASP B 1 333 ? 34.039 34.221 32.993 1.00 45.05 297 ASP B N 1
ATOM 4906 C CA . ASP B 1 333 ? 33.450 35.161 33.949 1.00 48.73 297 ASP B CA 1
ATOM 4907 C C . ASP B 1 333 ? 31.950 34.933 34.140 1.00 43.13 297 ASP B C 1
ATOM 4908 O O . ASP B 1 333 ? 31.433 35.064 35.236 1.00 36.88 297 ASP B O 1
ATOM 4913 N N . ILE B 1 334 ? 31.285 34.526 33.068 1.00 42.22 298 ILE B N 1
ATOM 4914 C CA . ILE B 1 334 ? 29.850 34.180 33.124 1.00 38.57 298 ILE B CA 1
ATOM 4915 C C . ILE B 1 334 ? 29.615 32.933 33.992 1.00 35.64 298 ILE B C 1
ATOM 4916 O O . ILE B 1 334 ? 28.701 32.894 34.784 1.00 32.36 298 ILE B O 1
ATOM 4921 N N . ILE B 1 335 ? 30.482 31.949 33.852 1.00 31.87 299 ILE B N 1
ATOM 4922 C CA . ILE B 1 335 ? 30.407 30.738 34.650 1.00 33.33 299 ILE B CA 1
ATOM 4923 C C . ILE B 1 335 ? 30.476 31.106 36.101 1.00 34.41 299 ILE B C 1
ATOM 4924 O O . ILE B 1 335 ? 29.685 30.647 36.915 1.00 33.35 299 ILE B O 1
ATOM 4929 N N . ILE B 1 336 ? 31.467 31.917 36.411 1.00 37.14 300 ILE B N 1
ATOM 4930 C CA . ILE B 1 336 ? 31.776 32.306 37.791 1.00 38.93 300 ILE B CA 1
ATOM 4931 C C . ILE B 1 336 ? 30.634 33.149 38.356 1.00 37.38 300 ILE B C 1
ATOM 4932 O O . ILE B 1 336 ? 30.165 32.917 39.447 1.00 35.26 300 ILE B O 1
ATOM 4937 N N . GLU B 1 337 ? 30.175 34.115 37.583 1.00 37.05 301 GLU B N 1
ATOM 4938 C CA . GLU B 1 337 ? 29.032 34.911 38.017 1.00 36.89 301 GLU B CA 1
ATOM 4939 C C . GLU B 1 337 ? 27.768 34.033 38.241 1.00 35.60 301 GLU B C 1
ATOM 4940 O O . GLU B 1 337 ? 27.030 34.201 39.210 1.00 36.98 301 GLU B O 1
ATOM 4946 N N . ALA B 1 338 ? 27.547 33.080 37.348 1.00 33.34 302 ALA B N 1
ATOM 4947 C CA . ALA B 1 338 ? 26.403 32.180 37.457 1.00 33.78 302 ALA B CA 1
ATOM 4948 C C . ALA B 1 338 ? 26.487 31.370 38.739 1.00 34.08 302 ALA B C 1
ATOM 4949 O O . ALA B 1 338 ? 25.517 31.228 39.481 1.00 35.85 302 ALA B O 1
ATOM 4951 N N . LEU B 1 339 ? 27.679 30.886 39.028 1.00 32.22 303 LEU B N 1
ATOM 4952 C CA . LEU B 1 339 ? 27.888 30.148 40.268 1.00 33.46 303 LEU B CA 1
ATOM 4953 C C . LEU B 1 339 ? 27.540 30.951 41.511 1.00 32.05 303 LEU B C 1
ATOM 4954 O O . LEU B 1 339 ? 26.953 30.416 42.467 1.00 35.84 303 LEU B O 1
ATOM 4959 N N . THR B 1 340 ? 27.971 32.207 41.520 1.00 31.24 304 THR B N 1
ATOM 4960 C CA . THR B 1 340 ? 27.799 33.074 42.707 1.00 32.47 304 THR B CA 1
ATOM 4961 C C . THR B 1 340 ? 26.363 33.481 42.896 1.00 30.58 304 THR B C 1
ATOM 4962 O O . THR B 1 340 ? 25.942 33.766 44.006 1.00 30.81 304 THR B O 1
ATOM 4966 N N . MET B 1 341 ? 25.587 33.470 41.825 1.00 33.39 305 MET B N 1
ATOM 4967 C CA . MET B 1 341 ? 24.169 33.837 41.938 1.00 36.56 305 MET B CA 1
ATOM 4968 C C . MET B 1 341 ? 23.184 32.663 42.047 1.00 36.57 305 MET B C 1
ATOM 4969 O O . MET B 1 341 ? 22.013 32.853 42.393 1.00 34.21 305 MET B O 1
ATOM 4974 N N . ALA B 1 342 ? 23.684 31.450 41.838 1.00 35.00 306 ALA B N 1
ATOM 4975 C CA . ALA B 1 342 ? 22.811 30.282 41.667 1.00 35.22 306 ALA B CA 1
ATOM 4976 C C . ALA B 1 342 ? 21.904 30.015 42.860 1.00 31.98 306 ALA B C 1
ATOM 4977 O O . ALA B 1 342 ? 20.739 29.685 42.722 1.00 29.56 306 ALA B O 1
ATOM 4979 N N . HIS B 1 343 ? 22.451 30.162 44.052 1.00 31.49 307 HIS B N 1
ATOM 4980 C CA . HIS B 1 343 ? 21.693 29.868 45.289 1.00 31.40 307 HIS B CA 1
ATOM 4981 C C . HIS B 1 343 ? 20.469 30.795 45.480 1.00 31.50 307 HIS B C 1
ATOM 4982 O O . HIS B 1 343 ? 19.541 30.456 46.198 1.00 31.61 307 HIS B O 1
ATOM 4989 N N . LYS B 1 344 ? 20.499 31.956 44.823 1.00 32.02 308 LYS B N 1
ATOM 4990 C CA . LYS B 1 344 ? 19.432 32.965 44.926 1.00 34.69 308 LYS B CA 1
ATOM 4991 C C . LYS B 1 344 ? 18.313 32.763 43.907 1.00 39.36 308 LYS B C 1
ATOM 4992 O O . LYS B 1 344 ? 17.266 33.381 44.023 1.00 39.18 308 LYS B O 1
ATOM 4998 N N . ILE B 1 345 ? 18.546 31.901 42.918 1.00 38.05 309 ILE B N 1
ATOM 4999 C CA . ILE B 1 345 ? 17.597 31.672 41.830 1.00 36.91 309 ILE B CA 1
ATOM 5000 C C . ILE B 1 345 ? 16.276 31.118 42.339 1.00 37.33 309 ILE B C 1
ATOM 5001 O O . ILE B 1 345 ? 15.230 31.453 41.830 1.00 38.47 309 ILE B O 1
ATOM 5006 N N . ARG B 1 346 ? 16.325 30.343 43.393 1.00 37.11 310 ARG B N 1
ATOM 5007 C CA . ARG B 1 346 ? 15.116 29.864 44.030 1.00 40.80 310 ARG B CA 1
ATOM 5008 C C . ARG B 1 346 ? 15.391 29.515 45.476 1.00 40.30 310 ARG B C 1
ATOM 5009 O O . ARG B 1 346 ? 16.520 29.210 45.860 1.00 36.43 310 ARG B O 1
ATOM 5017 N N . ASN B 1 347 ? 14.326 29.509 46.250 1.00 42.54 311 ASN B N 1
ATOM 5018 C CA . ASN B 1 347 ? 14.399 29.239 47.679 1.00 48.93 311 ASN B CA 1
ATOM 5019 C C . ASN B 1 347 ? 14.468 27.749 48.033 1.00 47.33 311 ASN B C 1
ATOM 5020 O O . ASN B 1 347 ? 13.556 27.165 48.628 1.00 53.69 311 ASN B O 1
ATOM 5025 N N . ARG B 1 348 ? 15.594 27.162 47.686 1.00 40.84 312 ARG B N 1
ATOM 5026 C CA . ARG B 1 348 ? 15.765 25.732 47.755 1.00 35.32 312 ARG B CA 1
ATOM 5027 C C . ARG B 1 348 ? 17.151 25.475 48.265 1.00 31.61 312 ARG B C 1
ATOM 5028 O O . ARG B 1 348 ? 18.144 25.779 47.593 1.00 29.55 312 ARG B O 1
ATOM 5036 N N . TRP B 1 349 ? 17.207 24.919 49.457 1.00 28.29 313 TRP B N 1
ATOM 5037 C CA . TRP B 1 349 ? 18.471 24.697 50.086 1.00 30.60 313 TRP B CA 1
ATOM 5038 C C . TRP B 1 349 ? 19.245 23.618 49.327 1.00 27.78 313 TRP B C 1
ATOM 5039 O O . TRP B 1 349 ? 18.722 22.537 49.021 1.00 26.37 313 TRP B O 1
ATOM 5050 N N . THR B 1 350 ? 20.495 23.942 49.026 1.00 26.61 314 THR B N 1
ATOM 5051 C CA . THR B 1 350 ? 21.410 23.009 48.354 1.00 24.23 314 THR B CA 1
ATOM 5052 C C . THR B 1 350 ? 22.797 23.138 48.936 1.00 26.38 314 THR B C 1
ATOM 5053 O O . THR B 1 350 ? 23.039 23.965 49.812 1.00 29.88 314 THR B O 1
ATOM 5057 N N . ILE B 1 351 ? 23.707 22.324 48.412 1.00 26.42 315 ILE B N 1
ATOM 5058 C CA . ILE B 1 351 ? 25.115 22.334 48.800 1.00 25.82 315 ILE B CA 1
ATOM 5059 C C . ILE B 1 351 ? 25.718 23.746 48.648 1.00 24.83 315 ILE B C 1
ATOM 5060 O O . ILE B 1 351 ? 26.697 24.086 49.302 1.00 25.50 315 ILE B O 1
ATOM 5065 N N . LEU B 1 352 ? 25.134 24.572 47.801 1.00 25.15 316 LEU B N 1
ATOM 5066 C CA . LEU B 1 352 ? 25.563 25.982 47.719 1.00 25.81 316 LEU B CA 1
ATOM 5067 C C . LEU B 1 352 ? 25.308 26.780 49.006 1.00 27.53 316 LEU B C 1
ATOM 5068 O O . LEU B 1 352 ? 25.899 27.825 49.203 1.00 29.32 316 LEU B O 1
ATOM 5073 N N . ARG B 1 353 ? 24.406 26.309 49.845 1.00 28.23 317 ARG B N 1
ATOM 5074 C CA . ARG B 1 353 ? 23.995 26.987 51.053 1.00 31.11 317 ARG B CA 1
ATOM 5075 C C . ARG B 1 353 ? 23.743 28.464 50.854 1.00 30.67 317 ARG B C 1
ATOM 5076 O O . ARG B 1 353 ? 22.941 28.810 50.055 1.00 31.16 317 ARG B O 1
ATOM 5084 N N . ASP B 1 354 ? 24.418 29.332 51.574 1.00 31.61 318 ASP B N 1
ATOM 5085 C CA . ASP B 1 354 ? 24.136 30.783 51.395 1.00 35.76 318 ASP B CA 1
ATOM 5086 C C . ASP B 1 354 ? 24.930 31.444 50.303 1.00 36.51 318 ASP B C 1
ATOM 5087 O O . ASP B 1 354 ? 24.879 32.666 50.140 1.00 36.94 318 ASP B O 1
ATOM 5092 N N . GLY B 1 355 ? 25.676 30.644 49.552 1.00 33.65 319 GLY B N 1
ATOM 5093 C CA . GLY B 1 355 ? 26.271 31.158 48.327 1.00 34.47 319 GLY B CA 1
ATOM 5094 C C . GLY B 1 355 ? 27.791 31.129 48.240 1.00 34.03 319 GLY B C 1
ATOM 5095 O O . GLY B 1 355 ? 28.497 31.174 49.236 1.00 32.57 319 GLY B O 1
ATOM 5096 N N . LEU B 1 356 ? 28.279 31.056 47.019 1.00 34.02 320 LEU B N 1
ATOM 5097 C CA . LEU B 1 356 ? 29.714 31.012 46.759 1.00 34.96 320 LEU B CA 1
ATOM 5098 C C . LEU B 1 356 ? 30.269 32.386 46.526 1.00 32.98 320 LEU B C 1
ATOM 5099 O O . LEU B 1 356 ? 29.674 33.188 45.816 1.00 36.84 320 LEU B O 1
ATOM 5104 N N . SER B 1 357 ? 31.433 32.656 47.076 1.00 33.53 321 SER B N 1
ATOM 5105 C CA . SER B 1 357 ? 32.156 33.869 46.702 1.00 34.12 321 SER B CA 1
ATOM 5106 C C . SER B 1 357 ? 32.682 33.716 45.308 1.00 35.43 321 SER B C 1
ATOM 5107 O O . SER B 1 357 ? 32.802 32.601 44.816 1.00 38.50 321 SER B O 1
ATOM 5110 N N . ARG B 1 358 ? 33.008 34.816 44.662 1.00 38.08 322 ARG B N 1
ATOM 5111 C CA . ARG B 1 358 ? 33.579 34.712 43.325 1.00 43.94 322 ARG B CA 1
ATOM 5112 C C . ARG B 1 358 ? 34.893 33.957 43.331 1.00 42.78 322 ARG B C 1
ATOM 5113 O O . ARG B 1 358 ? 35.233 33.312 42.375 1.00 41.95 322 ARG B O 1
ATOM 5121 N N . GLU B 1 359 ? 35.603 34.012 44.435 1.00 40.99 323 GLU B N 1
ATOM 5122 C CA . GLU B 1 359 ? 36.905 33.360 44.521 1.00 42.91 323 GLU B CA 1
ATOM 5123 C C . GLU B 1 359 ? 36.715 31.839 44.663 1.00 38.03 323 GLU B C 1
ATOM 5124 O O . GLU B 1 359 ? 37.357 31.056 43.998 1.00 36.13 323 GLU B O 1
ATOM 5130 N N . GLU B 1 360 ? 35.779 31.447 45.525 1.00 37.71 324 GLU B N 1
ATOM 5131 C CA . GLU B 1 360 ? 35.330 30.057 45.630 1.00 38.29 324 GLU B CA 1
ATOM 5132 C C . GLU B 1 360 ? 34.797 29.498 44.295 1.00 37.85 324 GLU B C 1
ATOM 5133 O O . GLU B 1 360 ? 35.051 28.344 43.915 1.00 33.50 324 GLU B O 1
ATOM 5139 N N . ALA B 1 361 ? 34.023 30.333 43.614 1.00 34.50 325 ALA B N 1
ATOM 5140 C CA . ALA B 1 361 ? 33.410 29.951 42.361 1.00 32.55 325 ALA B CA 1
ATOM 5141 C C . ALA B 1 361 ? 34.488 29.631 41.338 1.00 33.39 325 ALA B C 1
ATOM 5142 O O . ALA B 1 361 ? 34.399 28.644 40.599 1.00 28.72 325 ALA B O 1
ATOM 5144 N N . ARG B 1 362 ? 35.507 30.488 41.302 1.00 35.16 326 ARG B N 1
ATOM 5145 C CA . ARG B 1 362 ? 36.621 30.327 40.367 1.00 33.34 326 ARG B CA 1
ATOM 5146 C C . ARG B 1 362 ? 37.389 29.049 40.667 1.00 31.47 326 ARG B C 1
ATOM 5147 O O . ARG B 1 362 ? 37.669 28.278 39.769 1.00 27.37 326 ARG B O 1
ATOM 5155 N N . LYS B 1 363 ? 37.702 28.843 41.935 1.00 30.73 327 LYS B N 1
ATOM 5156 C CA . LYS B 1 363 ? 38.429 27.646 42.361 1.00 33.84 327 LYS B CA 1
ATOM 5157 C C . LYS B 1 363 ? 37.685 26.362 41.970 1.00 33.27 327 LYS B C 1
ATOM 5158 O O . LYS B 1 363 ? 38.268 25.433 41.396 1.00 32.28 327 LYS B O 1
ATOM 5164 N N . LEU B 1 364 ? 36.384 26.352 42.267 1.00 30.90 328 LEU B N 1
ATOM 5165 C CA . LEU B 1 364 ? 35.506 25.251 41.944 1.00 28.31 328 LEU B CA 1
ATOM 5166 C C . LEU B 1 364 ? 35.538 24.921 40.444 1.00 27.43 328 LEU B C 1
ATOM 5167 O O . LEU B 1 364 ? 35.794 23.776 40.027 1.00 25.01 328 LEU B O 1
ATOM 5172 N N . ALA B 1 365 ? 35.291 25.932 39.651 1.00 25.33 329 ALA B N 1
ATOM 5173 C CA . ALA B 1 365 ? 35.322 25.802 38.196 1.00 27.04 329 ALA B CA 1
ATOM 5174 C C . ALA B 1 365 ? 36.704 25.381 37.676 1.00 29.05 329 ALA B C 1
ATOM 5175 O O . ALA B 1 365 ? 36.827 24.603 36.711 1.00 29.68 329 ALA B O 1
ATOM 5177 N N . GLU B 1 366 ? 37.745 25.863 38.329 1.00 29.69 330 GLU B N 1
ATOM 5178 C CA . GLU B 1 366 ? 39.120 25.471 37.932 1.00 32.79 330 GLU B CA 1
ATOM 5179 C C . GLU B 1 366 ? 39.431 24.018 38.318 1.00 30.95 330 GLU B C 1
ATOM 5180 O O . GLU B 1 366 ? 39.876 23.218 37.513 1.00 27.77 330 GLU B O 1
ATOM 5186 N N . GLU B 1 367 ? 39.146 23.685 39.561 1.00 31.34 331 GLU B N 1
ATOM 5187 C CA . GLU B 1 367 ? 39.424 22.342 40.079 1.00 34.83 331 GLU B CA 1
ATOM 5188 C C . GLU B 1 367 ? 38.693 21.211 39.358 1.00 33.23 331 GLU B C 1
ATOM 5189 O O . GLU B 1 367 ? 39.124 20.078 39.407 1.00 32.21 331 GLU B O 1
ATOM 5195 N N . THR B 1 368 ? 37.585 21.529 38.702 1.00 30.36 332 THR B N 1
ATOM 5196 C CA . THR B 1 368 ? 36.754 20.511 38.001 1.00 28.44 332 THR B CA 1
ATOM 5197 C C . THR B 1 368 ? 36.990 20.506 36.511 1.00 28.51 332 THR B C 1
ATOM 5198 O O . THR B 1 368 ? 36.416 19.727 35.745 1.00 26.69 332 THR B O 1
ATOM 5202 N N . GLY B 1 369 ? 37.851 21.414 36.090 1.00 30.67 333 GLY B N 1
ATOM 5203 C CA . GLY B 1 369 ? 38.218 21.537 34.688 1.00 29.09 333 GLY B CA 1
ATOM 5204 C C . GLY B 1 369 ? 37.196 22.231 33.815 1.00 30.37 333 GLY B C 1
ATOM 5205 O O . GLY B 1 369 ? 37.270 22.152 32.595 1.00 34.23 333 GLY B O 1
ATOM 5206 N N . VAL B 1 370 ? 36.243 22.920 34.426 1.00 30.81 334 VAL B N 1
ATOM 5207 C CA . VAL B 1 370 ? 35.191 23.605 33.646 1.00 30.63 334 VAL B CA 1
ATOM 5208 C C . VAL B 1 370 ? 35.780 24.861 32.988 1.00 32.50 334 VAL B C 1
ATOM 5209 O O . VAL B 1 370 ? 35.383 25.259 31.871 1.00 29.58 334 VAL B O 1
ATOM 5213 N N . ILE B 1 371 ? 36.714 25.481 33.707 1.00 33.21 335 ILE B N 1
ATOM 5214 C CA . ILE B 1 371 ? 37.541 26.561 33.156 1.00 35.27 335 ILE B CA 1
ATOM 5215 C C . ILE B 1 371 ? 39.001 26.273 33.453 1.00 36.98 335 ILE B C 1
ATOM 5216 O O . ILE B 1 371 ? 39.371 25.344 34.197 1.00 35.41 335 ILE B O 1
ATOM 5222 N N . ILE C 1 38 ? -6.979 43.320 100.010 1.00 43.68 2 ILE C N 1
ATOM 5223 C CA . ILE C 1 38 ? -7.989 42.411 99.406 1.00 46.62 2 ILE C CA 1
ATOM 5224 C C . ILE C 1 38 ? -8.241 42.649 97.886 1.00 42.97 2 ILE C C 1
ATOM 5225 O O . ILE C 1 38 ? -8.504 43.751 97.442 1.00 40.11 2 ILE C O 1
ATOM 5230 N N . ILE C 1 39 ? -8.153 41.574 97.119 1.00 35.27 3 ILE C N 1
ATOM 5231 C CA . ILE C 1 39 ? -8.287 41.621 95.700 1.00 33.28 3 ILE C CA 1
ATOM 5232 C C . ILE C 1 39 ? -9.534 40.846 95.251 1.00 32.10 3 ILE C C 1
ATOM 5233 O O . ILE C 1 39 ? -9.766 39.699 95.625 1.00 27.26 3 ILE C O 1
ATOM 5238 N N . VAL C 1 40 ? -10.336 41.541 94.461 1.00 29.12 4 VAL C N 1
ATOM 5239 C CA . VAL C 1 40 ? -11.591 41.039 93.968 1.00 27.50 4 VAL C CA 1
ATOM 5240 C C . VAL C 1 40 ? -11.471 40.922 92.483 1.00 25.17 4 VAL C C 1
ATOM 5241 O O . VAL C 1 40 ? -11.210 41.906 91.790 1.00 31.19 4 VAL C O 1
ATOM 5245 N N . THR C 1 41 ? -11.564 39.711 91.993 1.00 23.25 5 THR C N 1
ATOM 5246 C CA . THR C 1 41 ? -11.503 39.453 90.573 1.00 21.43 5 THR C CA 1
ATOM 5247 C C . THR C 1 41 ? -12.765 38.780 90.082 1.00 21.61 5 THR C C 1
ATOM 5248 O O . THR C 1 41 ? -13.555 38.312 90.883 1.00 21.37 5 THR C O 1
ATOM 5252 N N . PRO C 1 42 ? -12.970 38.756 88.754 1.00 22.87 6 PRO C N 1
ATOM 5253 C CA . PRO C 1 42 ? -14.058 37.925 88.254 1.00 23.80 6 PRO C CA 1
ATOM 5254 C C . PRO C 1 42 ? -13.888 36.469 88.594 1.00 23.71 6 PRO C C 1
ATOM 5255 O O . PRO C 1 42 ? -12.772 35.989 88.763 1.00 22.04 6 PRO C O 1
ATOM 5259 N N . ARG C 1 43 ? -15.006 35.812 88.754 1.00 21.76 7 ARG C N 1
ATOM 5260 C CA . ARG C 1 43 ? -15.047 34.374 88.991 1.00 22.34 7 ARG C CA 1
ATOM 5261 C C . ARG C 1 43 ? -15.073 33.622 87.681 1.00 23.12 7 ARG C C 1
ATOM 5262 O O . ARG C 1 43 ? -14.335 32.651 87.501 1.00 24.28 7 ARG C O 1
ATOM 5270 N N . TYR C 1 44 ? -15.932 34.075 86.771 1.00 22.03 8 TYR C N 1
ATOM 5271 C CA . TYR C 1 44 ? -16.085 33.440 85.467 1.00 23.38 8 TYR C CA 1
ATOM 5272 C C . TYR C 1 44 ? -15.881 34.430 84.336 1.00 23.07 8 TYR C C 1
ATOM 5273 O O . TYR C 1 44 ? -16.420 35.541 84.344 1.00 22.97 8 TYR C O 1
ATOM 5282 N N . THR C 1 45 ? -15.106 34.010 83.359 1.00 22.36 9 THR C N 1
ATOM 5283 C CA . THR C 1 45 ? -14.874 34.791 82.171 1.00 23.45 9 THR C CA 1
ATOM 5284 C C . THR C 1 45 ? -15.087 33.913 80.976 1.00 22.82 9 THR C C 1
ATOM 5285 O O . THR C 1 45 ? -14.423 32.919 80.811 1.00 24.36 9 THR C O 1
ATOM 5289 N N A ILE C 1 46 ? -16.006 34.334 80.120 0.60 23.78 10 ILE C N 1
ATOM 5290 N N B ILE C 1 46 ? -15.994 34.329 80.115 0.40 24.21 10 ILE C N 1
ATOM 5291 C CA A ILE C 1 46 ? -16.318 33.647 78.857 0.60 25.18 10 ILE C CA 1
ATOM 5292 C CA B ILE C 1 46 ? -16.252 33.620 78.868 0.40 25.57 10 ILE C CA 1
ATOM 5293 C C A ILE C 1 46 ? -16.186 34.606 77.670 0.60 25.43 10 ILE C C 1
ATOM 5294 C C B ILE C 1 46 ? -16.189 34.590 77.674 0.40 25.97 10 ILE C C 1
ATOM 5295 O O A ILE C 1 46 ? -16.837 35.643 77.607 0.60 25.54 10 ILE C O 1
ATOM 5296 O O B ILE C 1 46 ? -16.843 35.639 77.628 0.40 26.01 10 ILE C O 1
ATOM 5305 N N . ILE C 1 47 ? -15.381 34.226 76.697 1.00 27.75 11 ILE C N 1
ATOM 5306 C CA . ILE C 1 47 ? -15.226 35.030 75.504 1.00 29.42 11 ILE C CA 1
ATOM 5307 C C . ILE C 1 47 ? -15.312 34.116 74.303 1.00 34.12 11 ILE C C 1
ATOM 5308 O O . ILE C 1 47 ? -14.379 33.401 73.992 1.00 34.85 11 ILE C O 1
ATOM 5313 N N . GLU C 1 48 ? -16.464 34.148 73.644 1.00 35.45 12 GLU C N 1
ATOM 5314 C CA . GLU C 1 48 ? -16.733 33.258 72.523 1.00 35.44 12 GLU C CA 1
ATOM 5315 C C . GLU C 1 48 ? -18.014 33.601 71.810 1.00 33.03 12 GLU C C 1
ATOM 5316 O O . GLU C 1 48 ? -18.869 34.282 72.328 1.00 29.04 12 GLU C O 1
ATOM 5322 N N . ASP C 1 49 ? -18.116 33.093 70.598 1.00 33.19 13 ASP C N 1
ATOM 5323 C CA . ASP C 1 49 ? -19.311 33.287 69.771 1.00 35.18 13 ASP C CA 1
ATOM 5324 C C . ASP C 1 49 ? -20.506 32.614 70.456 1.00 33.11 13 ASP C C 1
ATOM 5325 O O . ASP C 1 49 ? -20.422 31.474 70.883 1.00 37.70 13 ASP C O 1
ATOM 5330 N N . GLY C 1 50 ? -21.592 33.346 70.589 1.00 29.75 14 GLY C N 1
ATOM 5331 C CA . GLY C 1 50 ? -22.784 32.830 71.268 1.00 29.51 14 GLY C CA 1
ATOM 5332 C C . GLY C 1 50 ? -22.762 32.821 72.782 1.00 27.64 14 GLY C C 1
ATOM 5333 O O . GLY C 1 50 ? -23.651 32.269 73.437 1.00 26.10 14 GLY C O 1
ATOM 5334 N N . ALA C 1 51 ? -21.766 33.451 73.361 1.00 28.04 15 ALA C N 1
ATOM 5335 C CA . ALA C 1 51 ? -21.631 33.467 74.832 1.00 27.93 15 ALA C CA 1
ATOM 5336 C C . ALA C 1 51 ? -22.863 34.045 75.537 1.00 28.84 15 ALA C C 1
ATOM 5337 O O . ALA C 1 51 ? -23.126 33.708 76.698 1.00 24.38 15 ALA C O 1
ATOM 5339 N N . ILE C 1 52 ? -23.619 34.905 74.846 1.00 26.16 16 ILE C N 1
ATOM 5340 C CA . ILE C 1 52 ? -24.779 35.497 75.460 1.00 29.51 16 ILE C CA 1
ATOM 5341 C C . ILE C 1 52 ? -25.742 34.432 75.958 1.00 28.54 16 ILE C C 1
ATOM 5342 O O . ILE C 1 52 ? -26.441 34.626 76.937 1.00 29.04 16 ILE C O 1
ATOM 5347 N N . ASN C 1 53 ? -25.717 33.274 75.330 1.00 28.35 17 ASN C N 1
ATOM 5348 C CA . ASN C 1 53 ? -26.640 32.162 75.708 1.00 31.69 17 ASN C CA 1
ATOM 5349 C C . ASN C 1 53 ? -26.236 31.424 76.968 1.00 32.44 17 ASN C C 1
ATOM 5350 O O . ASN C 1 53 ? -26.975 30.559 77.454 1.00 29.13 17 ASN C O 1
ATOM 5355 N N . LYS C 1 54 ? -25.077 31.789 77.499 1.00 28.04 18 LYS C N 1
ATOM 5356 C CA . LYS C 1 54 ? -24.573 31.192 78.730 1.00 29.63 18 LYS C CA 1
ATOM 5357 C C . LYS C 1 54 ? -24.904 31.954 80.022 1.00 28.63 18 LYS C C 1
ATOM 5358 O O . LYS C 1 54 ? -24.516 31.546 81.090 1.00 26.00 18 LYS C O 1
ATOM 5364 N N . ILE C 1 55 ? -25.663 33.030 79.925 1.00 26.18 19 ILE C N 1
ATOM 5365 C CA . ILE C 1 55 ? -26.066 33.781 81.109 1.00 26.20 19 ILE C CA 1
ATOM 5366 C C . ILE C 1 55 ? -26.685 32.895 82.175 1.00 28.62 19 ILE C C 1
ATOM 5367 O O . ILE C 1 55 ? -26.238 32.875 83.326 1.00 28.36 19 ILE C O 1
ATOM 5372 N N . GLU C 1 56 ? -27.677 32.123 81.793 1.00 29.24 20 GLU C N 1
ATOM 5373 C CA . GLU C 1 56 ? -28.371 31.303 82.786 1.00 30.64 20 GLU C CA 1
ATOM 5374 C C . GLU C 1 56 ? -27.411 30.276 83.411 1.00 27.71 20 GLU C C 1
ATOM 5375 O O . GLU C 1 56 ? -27.473 29.998 84.596 1.00 26.22 20 GLU C O 1
ATOM 5381 N N . GLU C 1 57 ? -26.582 29.651 82.591 1.00 28.13 21 GLU C N 1
ATOM 5382 C CA . GLU C 1 57 ? -25.622 28.659 83.085 1.00 26.93 21 GLU C CA 1
ATOM 5383 C C . GLU C 1 57 ? -24.708 29.290 84.138 1.00 26.38 21 GLU C C 1
ATOM 5384 O O . GLU C 1 57 ? -24.485 28.705 85.183 1.00 26.38 21 GLU C O 1
ATOM 5390 N N . ILE C 1 58 ? -24.284 30.529 83.897 1.00 25.17 22 ILE C N 1
ATOM 5391 C CA . ILE C 1 58 ? -23.438 31.232 84.806 1.00 26.14 22 ILE C CA 1
ATOM 5392 C C . ILE C 1 58 ? -24.192 31.606 86.084 1.00 28.27 22 ILE C C 1
ATOM 5393 O O . ILE C 1 58 ? -23.691 31.410 87.209 1.00 27.02 22 ILE C O 1
ATOM 5398 N N . LEU C 1 59 ? -25.396 32.142 85.924 1.00 28.26 23 LEU C N 1
ATOM 5399 C CA . LEU C 1 59 ? -26.241 32.467 87.097 1.00 27.34 23 LEU C CA 1
ATOM 5400 C C . LEU C 1 59 ? -26.422 31.252 88.004 1.00 24.34 23 LEU C C 1
ATOM 5401 O O . LEU C 1 59 ? -26.378 31.361 89.211 1.00 22.57 23 LEU C O 1
ATOM 5406 N N . LYS C 1 60 ? -26.604 30.110 87.393 1.00 25.56 24 LYS C N 1
ATOM 5407 C CA . LYS C 1 60 ? -26.792 28.886 88.150 1.00 30.37 24 LYS C CA 1
ATOM 5408 C C . LYS C 1 60 ? -25.555 28.479 88.946 1.00 28.47 24 LYS C C 1
ATOM 5409 O O . LYS C 1 60 ? -25.638 28.139 90.112 1.00 22.81 24 LYS C O 1
ATOM 5415 N N . LYS C 1 61 ? -24.422 28.575 88.293 1.00 26.74 25 LYS C N 1
ATOM 5416 C CA . LYS C 1 61 ? -23.157 28.315 88.933 1.00 27.35 25 LYS C CA 1
ATOM 5417 C C . LYS C 1 61 ? -22.895 29.214 90.082 1.00 22.62 25 LYS C C 1
ATOM 5418 O O . LYS C 1 61 ? -22.318 28.803 91.035 1.00 21.26 25 LYS C O 1
ATOM 5424 N N . LEU C 1 62 ? -23.342 30.444 89.985 1.00 21.88 26 LEU C N 1
ATOM 5425 C CA . LEU C 1 62 ? -23.219 31.395 91.066 1.00 21.08 26 LEU C CA 1
ATOM 5426 C C . LEU C 1 62 ? -24.381 31.394 92.050 1.00 24.12 26 LEU C C 1
ATOM 5427 O O . LEU C 1 62 ? -24.463 32.268 92.929 1.00 24.12 26 LEU C O 1
ATOM 5432 N N . ASN C 1 63 ? -25.309 30.471 91.879 1.00 24.63 27 ASN C N 1
ATOM 5433 C CA . ASN C 1 63 ? -26.491 30.403 92.738 1.00 28.00 27 ASN C CA 1
ATOM 5434 C C . ASN C 1 63 ? -27.260 31.752 92.785 1.00 28.75 27 ASN C C 1
ATOM 5435 O O . ASN C 1 63 ? -27.578 32.269 93.828 1.00 28.37 27 ASN C O 1
ATOM 5440 N N . LEU C 1 64 ? -27.519 32.300 91.613 1.00 30.45 28 LEU C N 1
ATOM 5441 C CA . LEU C 1 64 ? -28.250 33.564 91.467 1.00 31.28 28 LEU C CA 1
ATOM 5442 C C . LEU C 1 64 ? -29.466 33.305 90.623 1.00 29.93 28 LEU C C 1
ATOM 5443 O O . LEU C 1 64 ? -29.392 32.518 89.695 1.00 30.97 28 LEU C O 1
ATOM 5448 N N . LYS C 1 65 ? -30.563 33.986 90.929 1.00 31.36 29 LYS C N 1
ATOM 5449 C CA . LYS C 1 65 ? -31.856 33.673 90.313 1.00 32.22 29 LYS C CA 1
ATOM 5450 C C . LYS C 1 65 ? -32.744 34.791 89.888 1.00 32.80 29 LYS C C 1
ATOM 5451 O O . LYS C 1 65 ? -33.739 34.542 89.211 1.00 34.81 29 LYS C O 1
ATOM 5457 N N . ASN C 1 66 ? -32.443 36.006 90.295 1.00 33.88 30 ASN C N 1
ATOM 5458 C CA . ASN C 1 66 ? -33.331 37.111 89.983 1.00 34.56 30 ASN C CA 1
ATOM 5459 C C . ASN C 1 66 ? -32.559 38.356 89.579 1.00 32.72 30 ASN C C 1
ATOM 5460 O O . ASN C 1 66 ? -32.500 39.318 90.324 1.00 29.79 30 ASN C O 1
ATOM 5465 N N . PRO C 1 67 ? -31.985 38.346 88.385 1.00 31.42 31 PRO C N 1
ATOM 5466 C CA . PRO C 1 67 ? -31.220 39.525 87.997 1.00 30.69 31 PRO C CA 1
ATOM 5467 C C . PRO C 1 67 ? -32.069 40.697 87.530 1.00 28.93 31 PRO C C 1
ATOM 5468 O O . PRO C 1 67 ? -33.179 40.513 87.059 1.00 33.21 31 PRO C O 1
ATOM 5472 N N . LEU C 1 68 ? -31.565 41.886 87.762 1.00 26.71 32 LEU C N 1
ATOM 5473 C CA . LEU C 1 68 ? -32.061 43.065 87.113 1.00 29.42 32 LEU C CA 1
ATOM 5474 C C . LEU C 1 68 ? -31.116 43.367 85.954 1.00 27.97 32 LEU C C 1
ATOM 5475 O O . LEU C 1 68 ? -29.904 43.450 86.134 1.00 30.49 32 LEU C O 1
ATOM 5480 N N . VAL C 1 69 ? -31.675 43.489 84.765 1.00 24.99 33 VAL C N 1
ATOM 5481 C CA . VAL C 1 69 ? -30.899 43.767 83.571 1.00 23.94 33 VAL C CA 1
ATOM 5482 C C . VAL C 1 69 ? -30.921 45.247 83.269 1.00 28.72 33 VAL C C 1
ATOM 5483 O O . VAL C 1 69 ? -31.990 45.885 83.270 1.00 32.70 33 VAL C O 1
ATOM 5487 N N . ILE C 1 70 ? -29.739 45.795 83.059 1.00 28.68 34 ILE C N 1
ATOM 5488 C CA . ILE C 1 70 ? -29.577 47.187 82.659 1.00 31.42 34 ILE C CA 1
ATOM 5489 C C . ILE C 1 70 ? -28.991 47.243 81.271 1.00 33.54 34 ILE C C 1
ATOM 5490 O O . ILE C 1 70 ? -27.966 46.617 81.002 1.00 33.84 34 ILE C O 1
ATOM 5495 N N . THR C 1 71 ? -29.673 47.956 80.378 1.00 34.32 35 THR C N 1
ATOM 5496 C CA . THR C 1 71 ? -29.300 47.982 78.978 1.00 30.84 35 THR C CA 1
ATOM 5497 C C . THR C 1 71 ? -29.624 49.333 78.337 1.00 34.29 35 THR C C 1
ATOM 5498 O O . THR C 1 71 ? -30.062 50.277 78.999 1.00 29.04 35 THR C O 1
ATOM 5502 N N . GLY C 1 72 ? -29.316 49.423 77.041 1.00 37.45 36 GLY C N 1
ATOM 5503 C CA . GLY C 1 72 ? -29.573 50.615 76.210 1.00 39.01 36 GLY C CA 1
ATOM 5504 C C . GLY C 1 72 ? -30.635 50.316 75.143 1.00 40.18 36 GLY C C 1
ATOM 5505 O O . GLY C 1 72 ? -30.941 49.148 74.859 1.00 36.65 36 GLY C O 1
ATOM 5506 N N . LYS C 1 73 ? -31.188 51.370 74.556 1.00 41.39 37 LYS C N 1
ATOM 5507 C CA . LYS C 1 73 ? -32.229 51.211 73.526 1.00 42.79 37 LYS C CA 1
ATOM 5508 C C . LYS C 1 73 ? -31.687 50.506 72.297 1.00 40.98 37 LYS C C 1
ATOM 5509 O O . LYS C 1 73 ? -32.384 49.703 71.696 1.00 41.94 37 LYS C O 1
ATOM 5515 N N . ASN C 1 74 ? -30.443 50.796 71.931 1.00 39.18 38 ASN C N 1
ATOM 5516 C CA . ASN C 1 74 ? -29.824 50.160 70.746 1.00 40.68 38 ASN C CA 1
ATOM 5517 C C . ASN C 1 74 ? -29.328 48.753 70.986 1.00 40.14 38 ASN C C 1
ATOM 5518 O O . ASN C 1 74 ? -28.998 48.050 70.036 1.00 39.13 38 ASN C O 1
ATOM 5523 N N . THR C 1 75 ? -29.280 48.348 72.245 1.00 33.28 39 THR C N 1
ATOM 5524 C CA . THR C 1 75 ? -28.772 47.021 72.580 1.00 35.37 39 THR C CA 1
ATOM 5525 C C . THR C 1 75 ? -29.812 46.113 73.192 1.00 35.89 39 THR C C 1
ATOM 5526 O O . THR C 1 75 ? -29.551 44.940 73.423 1.00 39.88 39 THR C O 1
ATOM 5530 N N . LYS C 1 76 ? -31.000 46.647 73.430 1.00 32.67 40 LYS C N 1
ATOM 5531 C CA . LYS C 1 76 ? -32.090 45.845 73.997 1.00 36.66 40 LYS C CA 1
ATOM 5532 C C . LYS C 1 76 ? -32.439 44.622 73.123 1.00 35.06 40 LYS C C 1
ATOM 5533 O O . LYS C 1 76 ? -32.873 43.584 73.609 1.00 35.55 40 LYS C O 1
ATOM 5539 N N . LYS C 1 77 ? -32.252 44.753 71.825 1.00 32.09 41 LYS C N 1
ATOM 5540 C CA . LYS C 1 77 ? -32.465 43.639 70.877 1.00 34.09 41 LYS C CA 1
ATOM 5541 C C . LYS C 1 77 ? -31.668 42.378 71.198 1.00 33.56 41 LYS C C 1
ATOM 5542 O O . LYS C 1 77 ? -31.999 41.306 70.749 1.00 36.40 41 LYS C O 1
ATOM 5548 N N . TYR C 1 78 ? -30.595 42.510 71.964 1.00 37.03 42 TYR C N 1
ATOM 5549 C CA . TYR C 1 78 ? -29.797 41.349 72.343 1.00 34.65 42 TYR C CA 1
ATOM 5550 C C . TYR C 1 78 ? -30.278 40.688 73.624 1.00 37.08 42 TYR C C 1
ATOM 5551 O O . TYR C 1 78 ? -29.719 39.688 74.038 1.00 44.77 42 TYR C O 1
ATOM 5560 N N . CYS C 1 79 ? -31.271 41.280 74.263 1.00 35.29 43 CYS C N 1
ATOM 5561 C CA . CYS C 1 79 ? -31.809 40.799 75.548 1.00 38.53 43 CYS C CA 1
ATOM 5562 C C . CYS C 1 79 ? -32.981 39.868 75.350 1.00 40.93 43 CYS C C 1
ATOM 5563 O O . CYS C 1 79 ? -34.110 40.285 75.349 1.00 50.49 43 CYS C O 1
ATOM 5566 N N . ARG C 1 80 ? -32.689 38.594 75.197 1.00 39.14 44 ARG C N 1
ATOM 5567 C CA . ARG C 1 80 ? -33.677 37.575 74.973 1.00 37.57 44 ARG C CA 1
ATOM 5568 C C . ARG C 1 80 ? -33.843 36.609 76.162 1.00 32.25 44 ARG C C 1
ATOM 5569 O O . ARG C 1 80 ? -33.244 35.548 76.217 1.00 32.02 44 ARG C O 1
ATOM 5577 N N . PHE C 1 81 ? -34.650 36.997 77.119 1.00 29.69 45 PHE C N 1
ATOM 5578 C CA . PHE C 1 81 ? -34.850 36.203 78.322 1.00 31.62 45 PHE C CA 1
ATOM 5579 C C . PHE C 1 81 ? -35.974 36.833 79.100 1.00 31.65 45 PHE C C 1
ATOM 5580 O O . PHE C 1 81 ? -36.495 37.866 78.708 1.00 28.73 45 PHE C O 1
ATOM 5588 N N . PHE C 1 82 ? -36.320 36.244 80.239 1.00 33.93 46 PHE C N 1
ATOM 5589 C CA . PHE C 1 82 ? -37.473 36.718 81.024 1.00 32.24 46 PHE C CA 1
ATOM 5590 C C . PHE C 1 82 ? -37.175 37.779 82.069 1.00 32.99 46 PHE C C 1
ATOM 5591 O O . PHE C 1 82 ? -38.090 38.244 82.751 1.00 31.96 46 PHE C O 1
ATOM 5599 N N . TYR C 1 83 ? -35.909 38.133 82.246 1.00 29.05 47 TYR C N 1
ATOM 5600 C CA . TYR C 1 83 ? -35.540 38.987 83.350 1.00 29.74 47 TYR C CA 1
ATOM 5601 C C . TYR C 1 83 ? -36.090 40.383 83.144 1.00 28.95 47 TYR C C 1
ATOM 5602 O O . TYR C 1 83 ? -36.251 40.847 82.015 1.00 29.09 47 TYR C O 1
ATOM 5611 N N . ASP C 1 84 ? -36.300 41.084 84.248 1.00 27.37 48 ASP C N 1
ATOM 5612 C CA . ASP C 1 84 ? -36.673 42.489 84.178 1.00 28.45 48 ASP C CA 1
ATOM 5613 C C . ASP C 1 84 ? -35.573 43.315 83.547 1.00 34.58 48 ASP C C 1
ATOM 5614 O O . ASP C 1 84 ? -34.375 43.060 83.774 1.00 33.68 48 ASP C O 1
ATOM 5619 N N . ILE C 1 85 ? -35.996 44.332 82.791 1.00 35.11 49 ILE C N 1
ATOM 5620 C CA . ILE C 1 85 ? -35.089 45.199 82.051 1.00 34.73 49 ILE C CA 1
ATOM 5621 C C . ILE C 1 85 ? -35.378 46.661 82.261 1.00 36.29 49 ILE C C 1
ATOM 5622 O O . ILE C 1 85 ? -36.509 47.096 82.229 1.00 35.07 49 ILE C O 1
ATOM 5627 N N . VAL C 1 86 ? -34.308 47.407 82.475 1.00 37.73 50 VAL C N 1
ATOM 5628 C CA . VAL C 1 86 ? -34.348 48.837 82.666 1.00 36.39 50 VAL C CA 1
ATOM 5629 C C . VAL C 1 86 ? -33.276 49.480 81.794 1.00 43.46 50 VAL C C 1
ATOM 5630 O O . VAL C 1 86 ? -32.192 48.920 81.635 1.00 43.77 50 VAL C O 1
ATOM 5634 N N . TYR C 1 87 ? -33.583 50.646 81.233 1.00 40.01 51 TYR C N 1
ATOM 5635 C CA . TYR C 1 87 ? -32.610 51.396 80.469 1.00 41.98 51 TYR C CA 1
ATOM 5636 C C . TYR C 1 87 ? -31.754 52.258 81.389 1.00 40.85 51 TYR C C 1
ATOM 5637 O O . TYR C 1 87 ? -32.248 52.802 82.363 1.00 37.75 51 TYR C O 1
ATOM 5646 N N . TYR C 1 88 ? -30.476 52.403 81.066 1.00 37.84 52 TYR C N 1
ATOM 5647 C CA . TYR C 1 88 ? -29.593 53.136 81.952 1.00 40.65 52 TYR C CA 1
ATOM 5648 C C . TYR C 1 88 ? -29.992 54.587 82.162 1.00 41.18 52 TYR C C 1
ATOM 5649 O O . TYR C 1 88 ? -29.888 55.103 83.250 1.00 41.10 52 TYR C O 1
ATOM 5658 N N . ASP C 1 89 ? -30.449 55.238 81.117 1.00 41.48 53 ASP C N 1
ATOM 5659 C CA . ASP C 1 89 ? -30.844 56.651 81.213 1.00 46.78 53 ASP C CA 1
ATOM 5660 C C . ASP C 1 89 ? -31.862 56.852 82.385 1.00 51.70 53 ASP C C 1
ATOM 5661 O O . ASP C 1 89 ? -31.688 57.749 83.256 1.00 63.13 53 ASP C O 1
ATOM 5666 N N . GLU C 1 90 ? -32.777 55.886 82.498 1.00 51.50 54 GLU C N 1
ATOM 5667 C CA . GLU C 1 90 ? -33.872 55.794 83.517 1.00 51.91 54 GLU C CA 1
ATOM 5668 C C . GLU C 1 90 ? -33.474 55.460 84.951 1.00 54.83 54 GLU C C 1
ATOM 5669 O O . GLU C 1 90 ? -34.315 55.389 85.830 1.00 59.02 54 GLU C O 1
ATOM 5675 N N . ILE C 1 91 ? -32.197 55.243 85.162 0.80 50.53 55 ILE C N 1
ATOM 5676 C CA . ILE C 1 91 ? -31.582 55.053 86.454 0.80 45.62 55 ILE C CA 1
ATOM 5677 C C . ILE C 1 91 ? -30.702 56.278 86.695 0.80 49.70 55 ILE C C 1
ATOM 5678 O O . ILE C 1 91 ? -30.527 56.745 87.823 0.80 46.68 55 ILE C O 1
ATOM 5683 N N . LEU C 1 92 ? -30.108 56.754 85.600 0.80 51.41 56 LEU C N 1
ATOM 5684 C CA . LEU C 1 92 ? -28.983 57.717 85.674 0.80 52.37 56 LEU C CA 1
ATOM 5685 C C . LEU C 1 92 ? -29.384 59.074 86.228 0.80 55.37 56 LEU C C 1
ATOM 5686 O O . LEU C 1 92 ? -28.527 59.864 86.657 0.80 53.25 56 LEU C O 1
ATOM 5691 N N . ASN C 1 93 ? -30.687 59.335 86.190 0.80 57.04 57 ASN C N 1
ATOM 5692 C CA . ASN C 1 93 ? -31.281 60.464 86.878 0.80 48.10 57 ASN C CA 1
ATOM 5693 C C . ASN C 1 93 ? -31.817 59.896 88.196 0.80 48.63 57 ASN C C 1
ATOM 5694 O O . ASN C 1 93 ? -31.050 59.555 89.106 0.80 46.29 57 ASN C O 1
ATOM 5699 N N . ASN C 1 94 ? -33.138 59.763 88.251 0.80 46.45 58 ASN C N 1
ATOM 5700 C CA . ASN C 1 94 ? -33.865 59.335 89.443 0.80 47.34 58 ASN C CA 1
ATOM 5701 C C . ASN C 1 94 ? -32.926 58.945 90.589 0.80 45.84 58 ASN C C 1
ATOM 5702 O O . ASN C 1 94 ? -33.378 58.701 91.709 0.80 48.55 58 ASN C O 1
ATOM 5707 N N . LYS C 1 100 ? -35.198 52.659 96.382 0.80 40.80 64 LYS C N 1
ATOM 5708 C CA . LYS C 1 100 ? -34.973 51.237 96.335 0.80 42.54 64 LYS C CA 1
ATOM 5709 C C . LYS C 1 100 ? -36.220 50.392 96.160 0.80 44.25 64 LYS C C 1
ATOM 5710 O O . LYS C 1 100 ? -36.671 49.674 97.030 0.80 38.52 64 LYS C O 1
ATOM 5716 N N . LYS C 1 101 ? -36.734 50.513 94.961 1.00 49.01 65 LYS C N 1
ATOM 5717 C CA . LYS C 1 101 ? -37.615 49.565 94.366 1.00 53.54 65 LYS C CA 1
ATOM 5718 C C . LYS C 1 101 ? -36.797 48.416 93.749 1.00 52.82 65 LYS C C 1
ATOM 5719 O O . LYS C 1 101 ? -37.240 47.817 92.806 1.00 48.36 65 LYS C O 1
ATOM 5725 N N . TYR C 1 102 ? -35.621 48.122 94.303 1.00 50.55 66 TYR C N 1
ATOM 5726 C CA . TYR C 1 102 ? -34.700 47.093 93.743 1.00 55.96 66 TYR C CA 1
ATOM 5727 C C . TYR C 1 102 ? -34.378 45.943 94.688 1.00 53.41 66 TYR C C 1
ATOM 5728 O O . TYR C 1 102 ? -33.527 45.113 94.432 1.00 52.14 66 TYR C O 1
ATOM 5737 N N . THR C 1 103 ? -35.122 45.907 95.769 1.00 56.04 67 THR C N 1
ATOM 5738 C CA . THR C 1 103 ? -34.976 44.944 96.839 1.00 49.65 67 THR C CA 1
ATOM 5739 C C . THR C 1 103 ? -35.034 43.493 96.384 1.00 44.69 67 THR C C 1
ATOM 5740 O O . THR C 1 103 ? -34.398 42.638 96.938 1.00 40.63 67 THR C O 1
ATOM 5744 N N . ALA C 1 104 ? -35.832 43.228 95.367 1.00 49.13 68 ALA C N 1
ATOM 5745 C CA . ALA C 1 104 ? -36.074 41.853 94.905 1.00 45.63 68 ALA C CA 1
ATOM 5746 C C . ALA C 1 104 ? -34.889 41.179 94.173 1.00 41.57 68 ALA C C 1
ATOM 5747 O O . ALA C 1 104 ? -34.815 39.975 94.092 1.00 39.80 68 ALA C O 1
ATOM 5749 N N . TYR C 1 105 ? -33.990 41.973 93.619 1.00 39.50 69 TYR C N 1
ATOM 5750 C CA . TYR C 1 105 ? -32.920 41.432 92.794 1.00 32.48 69 TYR C CA 1
ATOM 5751 C C . TYR C 1 105 ? -31.731 40.918 93.574 1.00 29.04 69 TYR C C 1
ATOM 5752 O O . TYR C 1 105 ? -31.270 41.522 94.525 1.00 27.97 69 TYR C O 1
ATOM 5761 N N . ASP C 1 106 ? -31.223 39.765 93.158 1.00 28.55 70 ASP C N 1
ATOM 5762 C CA . ASP C 1 106 ? -30.003 39.247 93.785 1.00 26.95 70 ASP C CA 1
ATOM 5763 C C . ASP C 1 106 ? -28.729 39.525 92.962 1.00 26.30 70 ASP C C 1
ATOM 5764 O O . ASP C 1 106 ? -27.645 39.182 93.373 1.00 28.73 70 ASP C O 1
ATOM 5769 N N . CYS C 1 107 ? -28.882 40.177 91.813 1.00 26.12 71 CYS C N 1
ATOM 5770 C CA . CYS C 1 107 ? -27.738 40.629 91.020 1.00 24.51 71 CYS C CA 1
ATOM 5771 C C . CYS C 1 107 ? -28.169 41.567 89.918 1.00 25.26 71 CYS C C 1
ATOM 5772 O O . CYS C 1 107 ? -29.353 41.761 89.655 1.00 26.00 71 CYS C O 1
ATOM 5775 N N . VAL C 1 108 ? -27.174 42.183 89.300 1.00 25.44 72 VAL C N 1
ATOM 5776 C CA . VAL C 1 108 ? -27.374 43.080 88.198 1.00 24.06 72 VAL C CA 1
ATOM 5777 C C . VAL C 1 108 ? -26.583 42.591 87.000 1.00 25.92 72 VAL C C 1
ATOM 5778 O O . VAL C 1 108 ? -25.411 42.198 87.122 1.00 29.48 72 VAL C O 1
ATOM 5782 N N . ILE C 1 109 ? -27.229 42.595 85.844 1.00 24.36 73 ILE C N 1
ATOM 5783 C CA . ILE C 1 109 ? -26.584 42.230 84.621 1.00 25.50 73 ILE C CA 1
ATOM 5784 C C . ILE C 1 109 ? -26.562 43.445 83.714 1.00 29.01 73 ILE C C 1
ATOM 5785 O O . ILE C 1 109 ? -27.598 43.970 83.353 1.00 31.29 73 ILE C O 1
ATOM 5790 N N . GLY C 1 110 ? -25.371 43.910 83.369 1.00 28.98 74 GLY C N 1
ATOM 5791 C CA . GLY C 1 110 ? -25.217 45.026 82.446 1.00 27.95 74 GLY C CA 1
ATOM 5792 C C . GLY C 1 110 ? -24.980 44.475 81.031 1.00 30.69 74 GLY C C 1
ATOM 5793 O O . GLY C 1 110 ? -23.984 43.787 80.786 1.00 31.02 74 GLY C O 1
ATOM 5794 N N . ILE C 1 111 ? -25.898 44.782 80.122 1.00 30.84 75 ILE C N 1
ATOM 5795 C CA . ILE C 1 111 ? -25.810 44.329 78.730 1.00 31.22 75 ILE C CA 1
ATOM 5796 C C . ILE C 1 111 ? -25.755 45.491 77.759 1.00 32.83 75 ILE C C 1
ATOM 5797 O O . ILE C 1 111 ? -26.679 46.283 77.629 1.00 34.79 75 ILE C O 1
ATOM 5802 N N . GLY C 1 112 ? -24.625 45.618 77.107 1.00 33.63 76 GLY C N 1
ATOM 5803 C CA . GLY C 1 112 ? -24.501 46.620 76.075 1.00 34.12 76 GLY C CA 1
ATOM 5804 C C . GLY C 1 112 ? -23.164 47.295 76.002 1.00 32.22 76 GLY C C 1
ATOM 5805 O O . GLY C 1 112 ? -22.116 46.663 76.167 1.00 28.25 76 GLY C O 1
ATOM 5806 N N . GLY C 1 113 ? -23.236 48.597 75.764 1.00 31.56 77 GLY C N 1
ATOM 5807 C CA . GLY C 1 113 ? -22.070 49.438 75.655 1.00 32.10 77 GLY C CA 1
ATOM 5808 C C . GLY C 1 113 ? -21.512 49.883 76.998 1.00 33.04 77 GLY C C 1
ATOM 5809 O O . GLY C 1 113 ? -21.999 49.500 78.062 1.00 29.61 77 GLY C O 1
ATOM 5810 N N . GLY C 1 114 ? -20.471 50.706 76.937 1.00 33.18 78 GLY C N 1
ATOM 5811 C CA . GLY C 1 114 ? -19.770 51.169 78.141 1.00 34.98 78 GLY C CA 1
ATOM 5812 C C . GLY C 1 114 ? -20.665 51.747 79.218 1.00 38.15 78 GLY C C 1
ATOM 5813 O O . GLY C 1 114 ? -20.469 51.489 80.405 1.00 41.65 78 GLY C O 1
ATOM 5814 N N . ARG C 1 115 ? -21.658 52.508 78.798 1.00 38.87 79 ARG C N 1
ATOM 5815 C CA . ARG C 1 115 ? -22.557 53.176 79.718 1.00 41.39 79 ARG C CA 1
ATOM 5816 C C . ARG C 1 115 ? -23.524 52.211 80.423 1.00 40.26 79 ARG C C 1
ATOM 5817 O O . ARG C 1 115 ? -23.868 52.389 81.603 1.00 36.38 79 ARG C O 1
ATOM 5825 N N . SER C 1 116 ? -24.010 51.225 79.679 1.00 35.07 80 SER C N 1
ATOM 5826 C CA . SER C 1 116 ? -24.902 50.211 80.247 1.00 32.07 80 SER C CA 1
ATOM 5827 C C . SER C 1 116 ? -24.152 49.463 81.356 1.00 30.71 80 SER C C 1
ATOM 5828 O O . SER C 1 116 ? -24.632 49.267 82.453 1.00 28.39 80 SER C O 1
ATOM 5831 N N . ILE C 1 117 ? -22.922 49.116 81.039 1.00 28.00 81 ILE C N 1
ATOM 5832 C CA . ILE C 1 117 ? -22.072 48.377 81.931 1.00 29.23 81 ILE C CA 1
ATOM 5833 C C . ILE C 1 117 ? -21.671 49.181 83.145 1.00 27.80 81 ILE C C 1
ATOM 5834 O O . ILE C 1 117 ? -21.799 48.744 84.286 1.00 26.86 81 ILE C O 1
ATOM 5839 N N . ASP C 1 118 ? -21.214 50.382 82.893 1.00 32.32 82 ASP C N 1
ATOM 5840 C CA . ASP C 1 118 ? -20.834 51.291 83.967 1.00 33.02 82 ASP C CA 1
ATOM 5841 C C . ASP C 1 118 ? -22.023 51.531 84.923 1.00 33.51 82 ASP C C 1
ATOM 5842 O O . ASP C 1 118 ? -21.862 51.572 86.158 1.00 29.96 82 ASP C O 1
ATOM 5847 N N . THR C 1 119 ? -23.207 51.714 84.350 1.00 31.70 83 THR C N 1
ATOM 5848 C CA . THR C 1 119 ? -24.401 52.005 85.149 1.00 31.84 83 THR C CA 1
ATOM 5849 C C . THR C 1 119 ? -24.810 50.812 86.006 1.00 30.91 83 THR C C 1
ATOM 5850 O O . THR C 1 119 ? -25.097 50.947 87.195 1.00 29.11 83 THR C O 1
ATOM 5854 N N . GLY C 1 120 ? -24.825 49.647 85.391 1.00 29.05 84 GLY C N 1
ATOM 5855 C CA . GLY C 1 120 ? -25.127 48.414 86.118 1.00 32.12 84 GLY C CA 1
ATOM 5856 C C . GLY C 1 120 ? -24.130 48.141 87.251 1.00 29.12 84 GLY C C 1
ATOM 5857 O O . GLY C 1 120 ? -24.486 47.718 88.336 1.00 26.86 84 GLY C O 1
ATOM 5858 N N . LYS C 1 121 ? -22.861 48.386 86.962 1.00 27.50 85 LYS C N 1
ATOM 5859 C CA . LYS C 1 121 ? -21.767 48.190 87.931 1.00 29.99 85 LYS C CA 1
ATOM 5860 C C . LYS C 1 121 ? -21.973 49.076 89.131 1.00 31.44 85 LYS C C 1
ATOM 5861 O O . LYS C 1 121 ? -21.873 48.624 90.260 1.00 26.89 85 LYS C O 1
ATOM 5867 N N . TYR C 1 122 ? -22.323 50.328 88.860 1.00 31.50 86 TYR C N 1
ATOM 5868 C CA . TYR C 1 122 ? -22.601 51.293 89.924 1.00 33.17 86 TYR C CA 1
ATOM 5869 C C . TYR C 1 122 ? -23.831 50.871 90.763 1.00 29.15 86 TYR C C 1
ATOM 5870 O O . TYR C 1 122 ? -23.809 50.867 91.983 1.00 28.20 86 TYR C O 1
ATOM 5879 N N . LEU C 1 123 ? -24.877 50.501 90.065 1.00 26.62 87 LEU C N 1
ATOM 5880 C CA . LEU C 1 123 ? -26.101 50.025 90.704 1.00 29.30 87 LEU C CA 1
ATOM 5881 C C . LEU C 1 123 ? -25.869 48.799 91.595 1.00 27.18 87 LEU C C 1
ATOM 5882 O O . LEU C 1 123 ? -26.297 48.779 92.714 1.00 27.13 87 LEU C O 1
ATOM 5887 N N . ALA C 1 124 ? -25.171 47.800 91.074 1.00 25.73 88 ALA C N 1
ATOM 5888 C CA . ALA C 1 124 ? -24.846 46.629 91.844 1.00 27.61 88 ALA C CA 1
ATOM 5889 C C . ALA C 1 124 ? -24.114 46.998 93.122 1.00 26.92 88 ALA C C 1
ATOM 5890 O O . ALA C 1 124 ? -24.377 46.468 94.175 1.00 28.26 88 ALA C O 1
ATOM 5892 N N . TYR C 1 125 ? -23.155 47.879 92.990 1.00 27.32 89 TYR C N 1
ATOM 5893 C CA . TYR C 1 125 ? -22.400 48.396 94.122 1.00 32.36 89 TYR C CA 1
ATOM 5894 C C . TYR C 1 125 ? -23.331 49.074 95.152 1.00 32.43 89 TYR C C 1
ATOM 5895 O O . TYR C 1 125 ? -23.267 48.792 96.329 1.00 34.52 89 TYR C O 1
ATOM 5904 N N . LYS C 1 126 ? -24.197 49.955 94.688 1.00 37.37 90 LYS C N 1
ATOM 5905 C CA . LYS C 1 126 ? -25.182 50.577 95.574 1.00 39.09 90 LYS C CA 1
ATOM 5906 C C . LYS C 1 126 ? -26.091 49.582 96.284 1.00 36.40 90 LYS C C 1
ATOM 5907 O O . LYS C 1 126 ? -26.378 49.756 97.439 1.00 38.45 90 LYS C O 1
ATOM 5913 N N . LEU C 1 127 ? -26.512 48.530 95.590 1.00 34.40 91 LEU C N 1
ATOM 5914 C CA . LEU C 1 127 ? -27.381 47.483 96.169 1.00 30.92 91 LEU C CA 1
ATOM 5915 C C . LEU C 1 127 ? -26.647 46.378 96.976 1.00 31.04 91 LEU C C 1
ATOM 5916 O O . LEU C 1 127 ? -27.293 45.515 97.576 1.00 29.48 91 LEU C O 1
ATOM 5921 N N . GLY C 1 128 ? -25.327 46.418 96.976 1.00 27.22 92 GLY C N 1
ATOM 5922 C CA . GLY C 1 128 ? -24.534 45.354 97.584 1.00 29.62 92 GLY C CA 1
ATOM 5923 C C . GLY C 1 128 ? -24.663 43.967 96.960 1.00 29.48 92 GLY C C 1
ATOM 5924 O O . GLY C 1 128 ? -24.581 42.960 97.661 1.00 29.63 92 GLY C O 1
ATOM 5925 N N . ILE C 1 129 ? -24.861 43.896 95.647 1.00 27.29 93 ILE C N 1
ATOM 5926 C CA . ILE C 1 129 ? -25.096 42.592 94.994 1.00 25.97 93 ILE C CA 1
ATOM 5927 C C . ILE C 1 129 ? -24.126 42.392 93.836 1.00 28.36 93 ILE C C 1
ATOM 5928 O O . ILE C 1 129 ? -23.552 43.339 93.317 1.00 28.35 93 ILE C O 1
ATOM 5933 N N . PRO C 1 130 ? -23.909 41.154 93.435 1.00 29.71 94 PRO C N 1
ATOM 5934 C CA . PRO C 1 130 ? -22.939 40.968 92.348 1.00 27.92 94 PRO C CA 1
ATOM 5935 C C . PRO C 1 130 ? -23.355 41.579 91.005 1.00 24.83 94 PRO C C 1
ATOM 5936 O O . PRO C 1 130 ? -24.509 41.671 90.693 1.00 23.92 94 PRO C O 1
ATOM 5940 N N . PHE C 1 131 ? -22.356 41.926 90.211 1.00 22.58 95 PHE C N 1
ATOM 5941 C CA . PHE C 1 131 ? -22.537 42.448 88.879 1.00 22.96 95 PHE C CA 1
ATOM 5942 C C . PHE C 1 131 ? -21.969 41.495 87.825 1.00 21.36 95 PHE C C 1
ATOM 5943 O O . PHE C 1 131 ? -20.832 41.062 87.910 1.00 21.69 95 PHE C O 1
ATOM 5951 N N . ILE C 1 132 ? -22.776 41.238 86.813 1.00 21.05 96 ILE C N 1
ATOM 5952 C CA . ILE C 1 132 ? -22.375 40.492 85.650 1.00 20.41 96 ILE C CA 1
ATOM 5953 C C . ILE C 1 132 ? -22.290 41.411 84.442 1.00 24.27 96 ILE C C 1
ATOM 5954 O O . ILE C 1 132 ? -23.242 42.128 84.095 1.00 24.74 96 ILE C O 1
ATOM 5959 N N . SER C 1 133 ? -21.141 41.357 83.781 1.00 23.78 97 SER C N 1
ATOM 5960 C CA . SER C 1 133 ? -20.847 42.229 82.645 1.00 23.82 97 SER C CA 1
ATOM 5961 C C . SER C 1 133 ? -20.988 41.482 81.340 1.00 24.41 97 SER C C 1
ATOM 5962 O O . SER C 1 133 ? -20.344 40.468 81.116 1.00 25.13 97 SER C O 1
ATOM 5965 N N . VAL C 1 134 ? -21.862 42.000 80.486 1.00 22.08 98 VAL C N 1
ATOM 5966 C CA . VAL C 1 134 ? -22.188 41.373 79.219 1.00 22.00 98 VAL C CA 1
ATOM 5967 C C . VAL C 1 134 ? -22.017 42.411 78.097 1.00 22.39 98 VAL C C 1
ATOM 5968 O O . VAL C 1 134 ? -22.997 42.957 77.576 1.00 25.18 98 VAL C O 1
ATOM 5972 N N . PRO C 1 135 ? -20.771 42.713 77.730 1.00 22.52 99 PRO C N 1
ATOM 5973 C CA . PRO C 1 135 ? -20.568 43.691 76.674 1.00 23.56 99 PRO C CA 1
ATOM 5974 C C . PRO C 1 135 ? -21.037 43.289 75.269 1.00 23.19 99 PRO C C 1
ATOM 5975 O O . PRO C 1 135 ? -20.798 42.189 74.797 1.00 24.08 99 PRO C O 1
ATOM 5979 N N . THR C 1 136 ? -21.687 44.205 74.608 1.00 24.74 100 THR C N 1
ATOM 5980 C CA . THR C 1 136 ? -22.086 44.021 73.193 1.00 29.60 100 THR C CA 1
ATOM 5981 C C . THR C 1 136 ? -21.146 44.795 72.212 1.00 32.18 100 THR C C 1
ATOM 5982 O O . THR C 1 136 ? -21.371 44.793 71.008 1.00 33.63 100 THR C O 1
ATOM 5986 N N . THR C 1 137 ? -20.125 45.454 72.753 1.00 34.70 101 THR C N 1
ATOM 5987 C CA . THR C 1 137 ? -19.009 46.001 71.961 1.00 34.64 101 THR C CA 1
ATOM 5988 C C . THR C 1 137 ? -17.690 45.905 72.743 1.00 35.62 101 THR C C 1
ATOM 5989 O O . THR C 1 137 ? -17.640 45.365 73.837 1.00 39.92 101 THR C O 1
ATOM 5993 N N . ALA C 1 138 ? -16.631 46.433 72.156 1.00 35.71 102 ALA C N 1
ATOM 5994 C CA . ALA C 1 138 ? -15.290 46.362 72.704 1.00 34.09 102 ALA C CA 1
ATOM 5995 C C . ALA C 1 138 ? -14.638 47.749 72.643 1.00 36.59 102 ALA C C 1
ATOM 5996 O O . ALA C 1 138 ? -13.688 47.987 71.900 1.00 37.04 102 ALA C O 1
ATOM 5998 N N . SER C 1 139 ? -15.163 48.664 73.431 1.00 34.96 103 SER C N 1
ATOM 5999 C CA . SER C 1 139 ? -14.840 50.077 73.258 1.00 35.97 103 SER C CA 1
ATOM 6000 C C . SER C 1 139 ? -13.946 50.677 74.317 1.00 34.43 103 SER C C 1
ATOM 6001 O O . SER C 1 139 ? -13.369 51.746 74.112 1.00 30.03 103 SER C O 1
ATOM 6004 N N . ASN C 1 140 ? -13.858 50.001 75.450 1.00 35.23 104 ASN C N 1
ATOM 6005 C CA . ASN C 1 140 ? -12.936 50.344 76.508 1.00 33.84 104 ASN C CA 1
ATOM 6006 C C . ASN C 1 140 ? -12.859 49.296 77.570 1.00 30.53 104 ASN C C 1
ATOM 6007 O O . ASN C 1 140 ? -13.599 48.320 77.552 1.00 29.25 104 ASN C O 1
ATOM 6012 N N . ASP C 1 141 ? -11.956 49.489 78.506 1.00 29.86 105 ASP C N 1
ATOM 6013 C CA . ASP C 1 141 ? -11.673 48.444 79.459 1.00 31.69 105 ASP C CA 1
ATOM 6014 C C . ASP C 1 141 ? -12.553 48.399 80.707 1.00 32.15 105 ASP C C 1
ATOM 6015 O O . ASP C 1 141 ? -12.279 47.662 81.599 1.00 31.21 105 ASP C O 1
ATOM 6020 N N . GLY C 1 142 ? -13.601 49.202 80.736 1.00 30.85 106 GLY C N 1
ATOM 6021 C CA . GLY C 1 142 ? -14.647 49.071 81.747 1.00 33.28 106 GLY C CA 1
ATOM 6022 C C . GLY C 1 142 ? -15.362 47.709 81.779 1.00 33.68 106 GLY C C 1
ATOM 6023 O O . GLY C 1 142 ? -15.962 47.330 82.759 1.00 36.05 106 GLY C O 1
ATOM 6024 N N . ILE C 1 143 ? -15.223 46.942 80.718 1.00 35.02 107 ILE C N 1
ATOM 6025 C CA . ILE C 1 143 ? -15.864 45.649 80.599 1.00 34.23 107 ILE C CA 1
ATOM 6026 C C . ILE C 1 143 ? -15.618 44.752 81.781 1.00 35.63 107 ILE C C 1
ATOM 6027 O O . ILE C 1 143 ? -16.523 44.070 82.257 1.00 38.52 107 ILE C O 1
ATOM 6032 N N . ALA C 1 144 ? -14.379 44.692 82.213 1.00 34.47 108 ALA C N 1
ATOM 6033 C CA . ALA C 1 144 ? -14.018 43.794 83.302 1.00 32.72 108 ALA C CA 1
ATOM 6034 C C . ALA C 1 144 ? -13.323 44.484 84.455 1.00 31.19 108 ALA C C 1
ATOM 6035 O O . ALA C 1 144 ? -12.832 43.843 85.368 1.00 34.17 108 ALA C O 1
ATOM 6037 N N . SER C 1 145 ? -13.289 45.799 84.420 1.00 33.29 109 SER C N 1
ATOM 6038 C CA . SER C 1 145 ? -12.560 46.549 85.437 1.00 32.77 109 SER C CA 1
ATOM 6039 C C . SER C 1 145 ? -13.380 46.816 86.670 1.00 31.90 109 SER C C 1
ATOM 6040 O O . SER C 1 145 ? -14.594 46.851 86.627 1.00 29.80 109 SER C O 1
ATOM 6043 N N . PRO C 1 146 ? -12.692 47.055 87.774 1.00 31.34 110 PRO C N 1
ATOM 6044 C CA . PRO C 1 146 ? -13.363 47.467 88.964 1.00 30.38 110 PRO C CA 1
ATOM 6045 C C . PRO C 1 146 ? -13.619 48.957 89.008 1.00 33.42 110 PRO C C 1
ATOM 6046 O O . PRO C 1 146 ? -13.981 49.476 90.028 1.00 34.98 110 PRO C O 1
ATOM 6050 N N . ILE C 1 147 ? -13.520 49.626 87.882 1.00 33.99 111 ILE C N 1
ATOM 6051 C CA . ILE C 1 147 ? -13.714 51.049 87.841 1.00 31.63 111 ILE C CA 1
ATOM 6052 C C . ILE C 1 147 ? -15.110 51.472 87.462 1.00 29.83 111 ILE C C 1
ATOM 6053 O O . ILE C 1 147 ? -15.645 51.061 86.481 1.00 29.19 111 ILE C O 1
ATOM 6058 N N . VAL C 1 148 ? -15.659 52.360 88.249 1.00 31.96 112 VAL C N 1
ATOM 6059 C CA . VAL C 1 148 ? -16.910 52.998 87.925 1.00 37.37 112 VAL C CA 1
ATOM 6060 C C . VAL C 1 148 ? -16.604 54.401 87.479 1.00 37.00 112 VAL C C 1
ATOM 6061 O O . VAL C 1 148 ? -15.989 55.153 88.207 1.00 42.29 112 VAL C O 1
ATOM 6065 N N . SER C 1 149 ? -17.081 54.727 86.291 1.00 41.12 113 SER C N 1
ATOM 6066 C CA . SER C 1 149 ? -16.760 55.946 85.576 1.00 45.26 113 SER C CA 1
ATOM 6067 C C . SER C 1 149 ? -18.011 56.756 85.257 1.00 52.84 113 SER C C 1
ATOM 6068 O O . SER C 1 149 ? -18.085 57.406 84.233 1.00 57.85 113 SER C O 1
ATOM 6071 N N . ILE C 1 150 ? -19.002 56.717 86.130 1.00 57.99 114 ILE C N 1
ATOM 6072 C CA . ILE C 1 150 ? -20.261 57.405 85.868 1.00 65.22 114 ILE C CA 1
ATOM 6073 C C . ILE C 1 150 ? -20.010 58.881 85.627 1.00 67.84 114 ILE C C 1
ATOM 6074 O O . ILE C 1 150 ? -20.373 59.456 84.590 1.00 60.50 114 ILE C O 1
ATOM 6079 N N . ARG C 1 151 ? -19.401 59.481 86.638 0.90 66.30 115 ARG C N 1
ATOM 6080 C CA . ARG C 1 151 ? -18.957 60.865 86.579 0.90 61.16 115 ARG C CA 1
ATOM 6081 C C . ARG C 1 151 ? -17.606 60.898 87.238 0.90 62.58 115 ARG C C 1
ATOM 6082 O O . ARG C 1 151 ? -17.363 60.191 88.204 0.90 56.11 115 ARG C O 1
ATOM 6090 N N . GLN C 1 152 ? -16.726 61.714 86.684 1.00 71.50 116 GLN C N 1
ATOM 6091 C CA . GLN C 1 152 ? -15.451 61.953 87.296 1.00 72.00 116 GLN C CA 1
ATOM 6092 C C . GLN C 1 152 ? -15.735 62.543 88.692 1.00 75.73 116 GLN C C 1
ATOM 6093 O O . GLN C 1 152 ? -16.755 63.195 88.896 1.00 76.31 116 GLN C O 1
ATOM 6099 N N . PRO C 1 153 ? -14.863 62.249 89.669 1.00 72.81 117 PRO C N 1
ATOM 6100 C CA . PRO C 1 153 ? -13.783 61.314 89.409 1.00 69.21 117 PRO C CA 1
ATOM 6101 C C . PRO C 1 153 ? -14.266 59.873 89.542 1.00 58.59 117 PRO C C 1
ATOM 6102 O O . PRO C 1 153 ? -15.258 59.575 90.206 1.00 50.75 117 PRO C O 1
ATOM 6106 N N . SER C 1 154 ? -13.540 59.008 88.867 1.00 52.44 118 SER C N 1
ATOM 6107 C CA . SER C 1 154 ? -13.780 57.595 88.906 1.00 49.59 118 SER C CA 1
ATOM 6108 C C . SER C 1 154 ? -13.393 57.015 90.229 1.00 45.39 118 SER C C 1
ATOM 6109 O O . SER C 1 154 ? -12.466 57.477 90.817 1.00 42.79 118 SER C O 1
ATOM 6112 N N . PHE C 1 155 ? -14.076 55.956 90.647 1.00 45.08 119 PHE C N 1
ATOM 6113 C CA . PHE C 1 155 ? -13.704 55.222 91.855 1.00 42.92 119 PHE C CA 1
ATOM 6114 C C . PHE C 1 155 ? -13.752 53.726 91.647 1.00 41.21 119 PHE C C 1
ATOM 6115 O O . PHE C 1 155 ? -14.303 53.238 90.686 1.00 32.23 119 PHE C O 1
ATOM 6123 N N . MET C 1 156 ? -13.160 53.028 92.595 1.00 40.62 120 MET C N 1
ATOM 6124 C CA . MET C 1 156 ? -13.002 51.605 92.526 1.00 42.87 120 MET C CA 1
ATOM 6125 C C . MET C 1 156 ? -14.136 50.917 93.266 1.00 41.80 120 MET C C 1
ATOM 6126 O O . MET C 1 156 ? -14.559 51.376 94.309 1.00 41.86 120 MET C O 1
ATOM 6131 N N . VAL C 1 157 ? -14.660 49.851 92.662 1.00 34.82 121 VAL C N 1
ATOM 6132 C CA . VAL C 1 157 ? -15.639 48.981 93.291 1.00 33.13 121 VAL C CA 1
ATOM 6133 C C . VAL C 1 157 ? -15.107 47.578 93.085 1.00 30.87 121 VAL C C 1
ATOM 6134 O O . VAL C 1 157 ? -13.930 47.395 92.873 1.00 30.98 121 VAL C O 1
ATOM 6138 N N . ASP C 1 158 ? -15.973 46.593 93.142 1.00 30.09 122 ASP C N 1
ATOM 6139 C CA . ASP C 1 158 ? -15.598 45.225 92.826 1.00 30.20 122 ASP C CA 1
ATOM 6140 C C . ASP C 1 158 ? -15.535 45.024 91.317 1.00 28.48 122 ASP C C 1
ATOM 6141 O O . ASP C 1 158 ? -16.314 45.574 90.592 1.00 22.58 122 ASP C O 1
ATOM 6146 N N . ALA C 1 159 ? -14.599 44.211 90.877 1.00 24.54 123 ALA C N 1
ATOM 6147 C CA . ALA C 1 159 ? -14.648 43.669 89.549 1.00 23.74 123 ALA C CA 1
ATOM 6148 C C . ALA C 1 159 ? -15.976 42.908 89.348 1.00 23.73 123 ALA C C 1
ATOM 6149 O O . ALA C 1 159 ? -16.513 42.337 90.279 1.00 23.81 123 ALA C O 1
ATOM 6151 N N . PRO C 1 160 ? -16.477 42.882 88.129 1.00 22.54 124 PRO C N 1
ATOM 6152 C CA . PRO C 1 160 ? -17.634 42.063 87.920 1.00 21.67 124 PRO C CA 1
ATOM 6153 C C . PRO C 1 160 ? -17.403 40.599 88.264 1.00 21.28 124 PRO C C 1
ATOM 6154 O O . PRO C 1 160 ? -16.291 40.093 88.098 1.00 22.72 124 PRO C O 1
ATOM 6158 N N . ILE C 1 161 ? -18.433 39.938 88.793 1.00 18.48 125 ILE C N 1
ATOM 6159 C CA . ILE C 1 161 ? -18.334 38.544 89.196 1.00 17.36 125 ILE C CA 1
ATOM 6160 C C . ILE C 1 161 ? -18.238 37.596 87.997 1.00 18.57 125 ILE C C 1
ATOM 6161 O O . ILE C 1 161 ? -17.720 36.489 88.098 1.00 18.30 125 ILE C O 1
ATOM 6166 N N . ALA C 1 162 ? -18.736 38.051 86.864 1.00 19.70 126 ALA C N 1
ATOM 6167 C CA . ALA C 1 162 ? -18.623 37.334 85.617 1.00 20.61 126 ALA C CA 1
ATOM 6168 C C . ALA C 1 162 ? -18.589 38.282 84.445 1.00 22.55 126 ALA C C 1
ATOM 6169 O O . ALA C 1 162 ? -19.189 39.357 84.465 1.00 22.01 126 ALA C O 1
ATOM 6171 N N . ILE C 1 163 ? -17.845 37.855 83.439 1.00 23.10 127 ILE C N 1
ATOM 6172 C CA . ILE C 1 163 ? -17.739 38.542 82.163 1.00 22.73 127 ILE C CA 1
ATOM 6173 C C . ILE C 1 163 ? -18.162 37.585 81.099 1.00 20.94 127 ILE C C 1
ATOM 6174 O O . ILE C 1 163 ? -17.621 36.491 80.959 1.00 20.93 127 ILE C O 1
ATOM 6179 N N . ILE C 1 164 ? -19.178 37.977 80.377 1.00 21.71 128 ILE C N 1
ATOM 6180 C CA . ILE C 1 164 ? -19.739 37.134 79.339 1.00 21.48 128 ILE C CA 1
ATOM 6181 C C . ILE C 1 164 ? -19.707 37.946 78.046 1.00 21.87 128 ILE C C 1
ATOM 6182 O O . ILE C 1 164 ? -20.587 38.776 77.816 1.00 21.63 128 ILE C O 1
ATOM 6187 N N . ALA C 1 165 ? -18.701 37.681 77.224 1.00 19.79 129 ALA C N 1
ATOM 6188 C CA . ALA C 1 165 ? -18.413 38.493 76.026 1.00 22.67 129 ALA C CA 1
ATOM 6189 C C . ALA C 1 165 ? -18.670 37.711 74.754 1.00 22.86 129 ALA C C 1
ATOM 6190 O O . ALA C 1 165 ? -17.905 36.827 74.369 1.00 23.30 129 ALA C O 1
ATOM 6192 N N . ASP C 1 166 ? -19.790 38.011 74.127 1.00 23.41 130 ASP C N 1
ATOM 6193 C CA . ASP C 1 166 ? -20.230 37.250 72.963 1.00 24.65 130 ASP C CA 1
ATOM 6194 C C . ASP C 1 166 ? -19.554 37.884 71.765 1.00 23.73 130 ASP C C 1
ATOM 6195 O O . ASP C 1 166 ? -19.917 38.980 71.345 1.00 22.58 130 ASP C O 1
ATOM 6200 N N . THR C 1 167 ? -18.545 37.223 71.249 1.00 23.64 131 THR C N 1
ATOM 6201 C CA . THR C 1 167 ? -17.778 37.821 70.141 1.00 26.96 131 THR C CA 1
ATOM 6202 C C . THR C 1 167 ? -18.529 37.911 68.778 1.00 32.66 131 THR C C 1
ATOM 6203 O O . THR C 1 167 ? -18.145 38.682 67.904 1.00 33.45 131 THR C O 1
ATOM 6207 N N . GLU C 1 168 ? -19.573 37.094 68.620 1.00 36.73 132 GLU C N 1
ATOM 6208 C CA A GLU C 1 168 ? -20.477 37.184 67.473 0.70 37.86 132 GLU C CA 1
ATOM 6209 C CA B GLU C 1 168 ? -20.474 37.193 67.471 0.30 35.48 132 GLU C CA 1
ATOM 6210 C C . GLU C 1 168 ? -21.243 38.518 67.520 1.00 35.39 132 GLU C C 1
ATOM 6211 O O . GLU C 1 168 ? -21.403 39.233 66.510 1.00 33.87 132 GLU C O 1
ATOM 6222 N N . ILE C 1 169 ? -21.739 38.856 68.690 1.00 32.88 133 ILE C N 1
ATOM 6223 C CA . ILE C 1 169 ? -22.409 40.137 68.827 1.00 29.80 133 ILE C CA 1
ATOM 6224 C C . ILE C 1 169 ? -21.445 41.294 68.687 1.00 30.96 133 ILE C C 1
ATOM 6225 O O . ILE C 1 169 ? -21.685 42.279 67.969 1.00 27.73 133 ILE C O 1
ATOM 6230 N N . ILE C 1 170 ? -20.310 41.167 69.356 1.00 29.43 134 ILE C N 1
ATOM 6231 C CA . ILE C 1 170 ? -19.327 42.267 69.364 1.00 31.41 134 ILE C CA 1
ATOM 6232 C C . ILE C 1 170 ? -18.785 42.564 67.936 1.00 30.22 134 ILE C C 1
ATOM 6233 O O . ILE C 1 170 ? -18.507 43.692 67.593 1.00 24.21 134 ILE C O 1
ATOM 6238 N N . LYS C 1 171 ? -18.651 41.513 67.136 1.00 34.83 135 LYS C N 1
ATOM 6239 C CA . LYS C 1 171 ? -18.165 41.627 65.786 1.00 39.92 135 LYS C CA 1
ATOM 6240 C C . LYS C 1 171 ? -19.012 42.565 64.955 1.00 42.99 135 LYS C C 1
ATOM 6241 O O . LYS C 1 171 ? -18.487 43.301 64.137 1.00 47.71 135 LYS C O 1
ATOM 6247 N N . LYS C 1 172 ? -20.306 42.596 65.220 1.00 40.00 136 LYS C N 1
ATOM 6248 C CA . LYS C 1 172 ? -21.223 43.424 64.418 1.00 38.79 136 LYS C CA 1
ATOM 6249 C C . LYS C 1 172 ? -21.558 44.743 65.087 1.00 39.64 136 LYS C C 1
ATOM 6250 O O . LYS C 1 172 ? -22.403 45.477 64.613 1.00 41.42 136 LYS C O 1
ATOM 6256 N N . SER C 1 173 ? -20.873 45.094 66.166 1.00 34.23 137 SER C N 1
ATOM 6257 C CA . SER C 1 173 ? -21.091 46.435 66.767 1.00 33.18 137 SER C CA 1
ATOM 6258 C C . SER C 1 173 ? -20.535 47.553 65.886 1.00 30.58 137 SER C C 1
ATOM 6259 O O . SER C 1 173 ? -19.731 47.305 65.004 1.00 29.47 137 SER C O 1
ATOM 6262 N N . PRO C 1 174 ? -20.933 48.805 66.138 1.00 34.12 138 PRO C N 1
ATOM 6263 C CA . PRO C 1 174 ? -20.454 49.859 65.246 1.00 36.53 138 PRO C CA 1
ATOM 6264 C C . PRO C 1 174 ? -18.935 49.913 65.185 1.00 40.39 138 PRO C C 1
ATOM 6265 O O . PRO C 1 174 ? -18.280 49.940 66.238 1.00 32.05 138 PRO C O 1
ATOM 6269 N N . ARG C 1 175 ? -18.410 50.003 63.964 1.00 36.88 139 ARG C N 1
ATOM 6270 C CA . ARG C 1 175 ? -16.977 49.984 63.724 1.00 38.13 139 ARG C CA 1
ATOM 6271 C C . ARG C 1 175 ? -16.220 51.031 64.526 1.00 33.88 139 ARG C C 1
ATOM 6272 O O . ARG C 1 175 ? -15.139 50.775 65.061 1.00 33.17 139 ARG C O 1
ATOM 6280 N N . ARG C 1 176 ? -16.796 52.205 64.640 1.00 30.84 140 ARG C N 1
ATOM 6281 C CA . ARG C 1 176 ? -16.151 53.281 65.361 1.00 31.34 140 ARG C CA 1
ATOM 6282 C C . ARG C 1 176 ? -15.769 52.942 66.811 1.00 32.78 140 ARG C C 1
ATOM 6283 O O . ARG C 1 176 ? -14.745 53.392 67.327 1.00 31.22 140 ARG C O 1
ATOM 6291 N N . LEU C 1 177 ? -16.635 52.175 67.463 1.00 32.96 141 LEU C N 1
ATOM 6292 C CA . LEU C 1 177 ? -16.431 51.739 68.835 1.00 31.77 141 LEU C CA 1
ATOM 6293 C C . LEU C 1 177 ? -15.301 50.704 68.927 1.00 31.61 141 LEU C C 1
ATOM 6294 O O . LEU C 1 177 ? -14.520 50.723 69.875 1.00 27.48 141 LEU C O 1
ATOM 6299 N N . LEU C 1 178 ? -15.253 49.766 67.985 1.00 30.20 142 LEU C N 1
ATOM 6300 C CA . LEU C 1 178 ? -14.155 48.794 67.950 1.00 31.40 142 LEU C CA 1
ATOM 6301 C C . LEU C 1 178 ? -12.793 49.494 67.708 1.00 29.62 142 LEU C C 1
ATOM 6302 O O . LEU C 1 178 ? -11.762 49.081 68.204 1.00 30.02 142 LEU C O 1
ATOM 6307 N N . SER C 1 179 ? -12.813 50.541 66.911 1.00 26.16 143 SER C N 1
ATOM 6308 C CA . SER C 1 179 ? -11.588 51.297 66.596 1.00 28.13 143 SER C CA 1
ATOM 6309 C C . SER C 1 179 ? -11.143 52.024 67.845 1.00 28.64 143 SER C C 1
ATOM 6310 O O . SER C 1 179 ? -9.969 52.098 68.117 1.00 26.63 143 SER C O 1
ATOM 6313 N N . ALA C 1 180 ? -12.118 52.607 68.552 1.00 26.98 144 ALA C N 1
ATOM 6314 C CA . ALA C 1 180 ? -11.861 53.320 69.795 1.00 27.08 144 ALA C CA 1
ATOM 6315 C C . ALA C 1 180 ? -11.263 52.384 70.875 1.00 26.62 144 ALA C C 1
ATOM 6316 O O . ALA C 1 180 ? -10.400 52.799 71.635 1.00 26.87 144 ALA C O 1
ATOM 6318 N N . GLY C 1 181 ? -11.690 51.133 70.899 1.00 23.19 145 GLY C N 1
ATOM 6319 C CA . GLY C 1 181 ? -11.137 50.136 71.828 1.00 24.38 145 GLY C CA 1
ATOM 6320 C C . GLY C 1 181 ? -9.597 50.057 71.762 1.00 24.77 145 GLY C C 1
ATOM 6321 O O . GLY C 1 181 ? -8.925 49.857 72.772 1.00 23.56 145 GLY C O 1
ATOM 6322 N N . MET C 1 182 ? -9.051 50.195 70.552 1.00 24.36 146 MET C N 1
ATOM 6323 C CA . MET C 1 182 ? -7.631 50.146 70.351 1.00 25.10 146 MET C CA 1
ATOM 6324 C C . MET C 1 182 ? -6.964 51.258 71.163 1.00 23.70 146 MET C C 1
ATOM 6325 O O . MET C 1 182 ? -5.911 51.086 71.721 1.00 24.44 146 MET C O 1
ATOM 6330 N N . GLY C 1 183 ? -7.590 52.410 71.163 1.00 23.14 147 GLY C N 1
ATOM 6331 C CA . GLY C 1 183 ? -7.130 53.554 71.911 1.00 24.12 147 GLY C CA 1
ATOM 6332 C C . GLY C 1 183 ? -6.963 53.281 73.375 1.00 25.69 147 GLY C C 1
ATOM 6333 O O . GLY C 1 183 ? -5.968 53.694 73.988 1.00 26.15 147 GLY C O 1
ATOM 6334 N N . ASP C 1 184 ? -7.932 52.582 73.948 1.00 26.34 148 ASP C N 1
ATOM 6335 C CA . ASP C 1 184 ? -7.892 52.242 75.367 1.00 27.81 148 ASP C CA 1
ATOM 6336 C C . ASP C 1 184 ? -6.794 51.177 75.598 1.00 26.40 148 ASP C C 1
ATOM 6337 O O . ASP C 1 184 ? -6.115 51.275 76.566 1.00 29.62 148 ASP C O 1
ATOM 6342 N N . ILE C 1 185 ? -6.618 50.188 74.725 1.00 25.31 149 ILE C N 1
ATOM 6343 C CA . ILE C 1 185 ? -5.546 49.223 74.870 1.00 24.31 149 ILE C CA 1
ATOM 6344 C C . ILE C 1 185 ? -4.125 49.794 74.752 1.00 23.84 149 ILE C C 1
ATOM 6345 O O . ILE C 1 185 ? -3.260 49.497 75.624 1.00 21.68 149 ILE C O 1
ATOM 6350 N N . VAL C 1 186 ? -3.841 50.574 73.711 1.00 21.08 150 VAL C N 1
ATOM 6351 C CA . VAL C 1 186 ? -2.447 51.095 73.570 1.00 21.67 150 VAL C CA 1
ATOM 6352 C C . VAL C 1 186 ? -2.042 51.977 74.729 1.00 24.20 150 VAL C C 1
ATOM 6353 O O . VAL C 1 186 ? -0.869 52.073 75.091 1.00 23.53 150 VAL C O 1
ATOM 6357 N N . SER C 1 187 ? -3.032 52.634 75.338 1.00 26.31 151 SER C N 1
ATOM 6358 C CA . SER C 1 187 ? -2.777 53.454 76.497 1.00 25.37 151 SER C CA 1
ATOM 6359 C C . SER C 1 187 ? -2.142 52.703 77.679 1.00 23.93 151 SER C C 1
ATOM 6360 O O . SER C 1 187 ? -1.461 53.314 78.511 1.00 24.47 151 SER C O 1
ATOM 6363 N N . ASN C 1 188 ? -2.272 51.387 77.720 1.00 24.63 152 ASN C N 1
ATOM 6364 C CA . ASN C 1 188 ? -1.574 50.573 78.755 1.00 24.42 152 ASN C CA 1
ATOM 6365 C C . ASN C 1 188 ? -0.075 50.803 78.687 1.00 25.24 152 ASN C C 1
ATOM 6366 O O . ASN C 1 188 ? 0.618 50.760 79.700 1.00 24.51 152 ASN C O 1
ATOM 6371 N N . ILE C 1 189 ? 0.432 51.029 77.490 1.00 24.58 153 ILE C N 1
ATOM 6372 C CA . ILE C 1 189 ? 1.895 51.178 77.300 1.00 27.11 153 ILE C CA 1
ATOM 6373 C C . ILE C 1 189 ? 2.443 52.390 77.991 1.00 24.77 153 ILE C C 1
ATOM 6374 O O . ILE C 1 189 ? 3.345 52.308 78.764 1.00 27.28 153 ILE C O 1
ATOM 6379 N N . THR C 1 190 ? 1.832 53.528 77.733 1.00 25.08 154 THR C N 1
ATOM 6380 C CA . THR C 1 190 ? 2.219 54.728 78.441 1.00 24.10 154 THR C CA 1
ATOM 6381 C C . THR C 1 190 ? 1.836 54.686 79.911 1.00 25.11 154 THR C C 1
ATOM 6382 O O . THR C 1 190 ? 2.535 55.237 80.748 1.00 27.39 154 THR C O 1
ATOM 6386 N N . ALA C 1 191 ? 0.709 54.047 80.234 1.00 23.83 155 ALA C N 1
ATOM 6387 C CA . ALA C 1 191 ? 0.301 53.922 81.645 1.00 24.02 155 ALA C CA 1
ATOM 6388 C C . ALA C 1 191 ? 1.362 53.197 82.443 1.00 22.65 155 ALA C C 1
ATOM 6389 O O . ALA C 1 191 ? 1.758 53.644 83.501 1.00 24.49 155 ALA C O 1
ATOM 6391 N N . VAL C 1 192 ? 1.847 52.088 81.906 1.00 23.71 156 VAL C N 1
ATOM 6392 C CA . VAL C 1 192 ? 2.902 51.324 82.558 1.00 23.69 156 VAL C CA 1
ATOM 6393 C C . VAL C 1 192 ? 4.233 52.066 82.573 1.00 24.95 156 VAL C C 1
ATOM 6394 O O . VAL C 1 192 ? 4.937 52.032 83.555 1.00 24.31 156 VAL C O 1
ATOM 6398 N N . LEU C 1 193 ? 4.577 52.743 81.482 1.00 25.54 157 LEU C N 1
ATOM 6399 C CA . LEU C 1 193 ? 5.803 53.589 81.468 1.00 27.61 157 LEU C CA 1
ATOM 6400 C C . LEU C 1 193 ? 5.747 54.652 82.554 1.00 29.44 157 LEU C C 1
ATOM 6401 O O . LEU C 1 193 ? 6.739 54.926 83.235 1.00 32.23 157 LEU C O 1
ATOM 6406 N N . ASP C 1 194 ? 4.585 55.275 82.668 1.00 27.06 158 ASP C N 1
ATOM 6407 C CA . ASP C 1 194 ? 4.373 56.307 83.665 1.00 28.63 158 ASP C CA 1
ATOM 6408 C C . ASP C 1 194 ? 4.467 55.733 85.072 1.00 28.41 158 ASP C C 1
ATOM 6409 O O . ASP C 1 194 ? 4.991 56.361 85.995 1.00 25.75 158 ASP C O 1
ATOM 6414 N N . TRP C 1 195 ? 3.941 54.533 85.241 1.00 32.78 159 TRP C N 1
ATOM 6415 C CA . TRP C 1 195 ? 3.924 53.870 86.577 1.00 31.15 159 TRP C CA 1
ATOM 6416 C C . TRP C 1 195 ? 5.344 53.605 87.018 1.00 30.39 159 TRP C C 1
ATOM 6417 O O . TRP C 1 195 ? 5.724 53.894 88.133 1.00 31.11 159 TRP C O 1
ATOM 6428 N N . LYS C 1 196 ? 6.112 53.010 86.124 1.00 32.56 160 LYS C N 1
ATOM 6429 C CA . LYS C 1 196 ? 7.548 52.764 86.341 1.00 32.95 160 LYS C CA 1
ATOM 6430 C C . LYS C 1 196 ? 8.275 54.043 86.708 1.00 33.42 160 LYS C C 1
ATOM 6431 O O . LYS C 1 196 ? 9.103 54.072 87.597 1.00 31.02 160 LYS C O 1
ATOM 6437 N N . LEU C 1 197 ? 7.977 55.093 85.976 1.00 35.35 161 LEU C N 1
ATOM 6438 C CA . LEU C 1 197 ? 8.598 56.379 86.200 1.00 36.88 161 LEU C CA 1
ATOM 6439 C C . LEU C 1 197 ? 8.287 56.903 87.610 1.00 38.46 161 LEU C C 1
ATOM 6440 O O . LEU C 1 197 ? 9.144 57.440 88.307 1.00 34.97 161 LEU C O 1
ATOM 6445 N N . ALA C 1 198 ? 7.040 56.744 88.012 1.00 37.77 162 ALA C N 1
ATOM 6446 C CA . ALA C 1 198 ? 6.590 57.188 89.325 1.00 35.73 162 ALA C CA 1
ATOM 6447 C C . ALA C 1 198 ? 7.234 56.365 90.431 1.00 39.55 162 ALA C C 1
ATOM 6448 O O . ALA C 1 198 ? 7.524 56.852 91.515 1.00 39.08 162 ALA C O 1
ATOM 6450 N N . TYR C 1 199 ? 7.466 55.105 90.161 1.00 41.78 163 TYR C N 1
ATOM 6451 C CA . TYR C 1 199 ? 8.192 54.268 91.108 1.00 42.63 163 TYR C CA 1
ATOM 6452 C C . TYR C 1 199 ? 9.634 54.779 91.265 1.00 42.05 163 TYR C C 1
ATOM 6453 O O . TYR C 1 199 ? 10.091 55.036 92.357 1.00 40.26 163 TYR C O 1
ATOM 6462 N N . LYS C 1 200 ? 10.298 54.940 90.143 1.00 40.93 164 LYS C N 1
ATOM 6463 C CA . LYS C 1 200 ? 11.678 55.384 90.071 1.00 41.96 164 LYS C CA 1
ATOM 6464 C C . LYS C 1 200 ? 11.858 56.742 90.735 1.00 42.31 164 LYS C C 1
ATOM 6465 O O . LYS C 1 200 ? 12.692 56.900 91.606 1.00 46.92 164 LYS C O 1
ATOM 6471 N N . GLU C 1 201 ? 11.037 57.710 90.365 1.00 39.07 165 GLU C N 1
ATOM 6472 C CA . GLU C 1 201 ? 11.250 59.097 90.763 1.00 36.31 165 GLU C CA 1
ATOM 6473 C C . GLU C 1 201 ? 10.552 59.532 92.049 1.00 42.35 165 GLU C C 1
ATOM 6474 O O . GLU C 1 201 ? 10.941 60.541 92.659 1.00 45.37 165 GLU C O 1
ATOM 6480 N N . LYS C 1 202 ? 9.490 58.834 92.435 1.00 42.22 166 LYS C N 1
ATOM 6481 C CA . LYS C 1 202 ? 8.717 59.214 93.634 1.00 41.65 166 LYS C CA 1
ATOM 6482 C C . LYS C 1 202 ? 8.492 58.070 94.599 1.00 39.68 166 LYS C C 1
ATOM 6483 O O . LYS C 1 202 ? 7.721 58.192 95.520 1.00 38.45 166 LYS C O 1
ATOM 6489 N N . GLY C 1 203 ? 9.160 56.950 94.368 1.00 41.18 167 GLY C N 1
ATOM 6490 C CA . GLY C 1 203 ? 8.967 55.761 95.195 1.00 41.87 167 GLY C CA 1
ATOM 6491 C C . GLY C 1 203 ? 7.537 55.266 95.314 1.00 40.05 167 GLY C C 1
ATOM 6492 O O . GLY C 1 203 ? 7.168 54.655 96.297 1.00 45.32 167 GLY C O 1
ATOM 6493 N N . GLU C 1 204 ? 6.717 55.496 94.305 1.00 40.88 168 GLU C N 1
ATOM 6494 C CA . GLU C 1 204 ? 5.334 54.988 94.334 1.00 39.36 168 GLU C CA 1
ATOM 6495 C C . GLU C 1 204 ? 5.308 53.454 94.233 1.00 36.40 168 GLU C C 1
ATOM 6496 O O . GLU C 1 204 ? 6.154 52.819 93.612 1.00 36.69 168 GLU C O 1
ATOM 6502 N N . LYS C 1 205 ? 4.331 52.865 94.887 1.00 37.46 169 LYS C N 1
ATOM 6503 C CA . LYS C 1 205 ? 4.260 51.412 94.945 1.00 40.06 169 LYS C CA 1
ATOM 6504 C C . LYS C 1 205 ? 3.941 50.840 93.554 1.00 36.80 169 LYS C C 1
ATOM 6505 O O . LYS C 1 205 ? 3.121 51.344 92.791 1.00 33.38 169 LYS C O 1
ATOM 6511 N N . TYR C 1 206 ? 4.649 49.774 93.253 1.00 35.65 170 TYR C N 1
ATOM 6512 C CA . TYR C 1 206 ? 4.752 49.269 91.932 1.00 34.36 170 TYR C CA 1
ATOM 6513 C C . TYR C 1 206 ? 4.828 47.766 91.912 1.00 33.41 170 TYR C C 1
ATOM 6514 O O . TYR C 1 206 ? 5.480 47.147 92.738 1.00 35.55 170 TYR C O 1
ATOM 6523 N N . SER C 1 207 ? 4.157 47.181 90.944 1.00 32.13 171 SER C N 1
ATOM 6524 C CA . SER C 1 207 ? 4.220 45.735 90.748 1.00 31.75 171 SER C CA 1
ATOM 6525 C C . SER C 1 207 ? 4.687 45.435 89.340 1.00 32.82 171 SER C C 1
ATOM 6526 O O . SER C 1 207 ? 3.975 45.682 88.355 1.00 37.34 171 SER C O 1
ATOM 6529 N N . GLU C 1 208 ? 5.857 44.847 89.234 1.00 32.41 172 GLU C N 1
ATOM 6530 C CA . GLU C 1 208 ? 6.459 44.589 87.934 1.00 33.73 172 GLU C CA 1
ATOM 6531 C C . GLU C 1 208 ? 5.658 43.537 87.175 1.00 32.55 172 GLU C C 1
ATOM 6532 O O . GLU C 1 208 ? 5.536 43.593 85.954 1.00 34.85 172 GLU C O 1
ATOM 6538 N N . SER C 1 209 ? 5.122 42.564 87.883 1.00 28.92 173 SER C N 1
ATOM 6539 C CA . SER C 1 209 ? 4.434 41.502 87.195 1.00 29.25 173 SER C CA 1
ATOM 6540 C C . SER C 1 209 ? 3.062 41.988 86.662 1.00 26.73 173 SER C C 1
ATOM 6541 O O . SER C 1 209 ? 2.687 41.622 85.579 1.00 27.74 173 SER C O 1
ATOM 6544 N N . SER C 1 210 ? 2.352 42.815 87.404 1.00 25.28 174 SER C N 1
ATOM 6545 C CA . SER C 1 210 ? 1.096 43.413 86.902 1.00 27.61 174 SER C CA 1
ATOM 6546 C C . SER C 1 210 ? 1.337 44.335 85.721 1.00 26.62 174 SER C C 1
ATOM 6547 O O . SER C 1 210 ? 0.607 44.341 84.733 1.00 28.25 174 SER C O 1
ATOM 6550 N N . ALA C 1 211 ? 2.353 45.148 85.867 1.00 27.66 175 ALA C N 1
ATOM 6551 C CA . ALA C 1 211 ? 2.775 46.070 84.798 1.00 27.48 175 ALA C CA 1
ATOM 6552 C C . ALA C 1 211 ? 3.160 45.354 83.517 1.00 27.92 175 ALA C C 1
ATOM 6553 O O . ALA C 1 211 ? 2.726 45.731 82.446 1.00 28.73 175 ALA C O 1
ATOM 6555 N N . ILE C 1 212 ? 3.991 44.327 83.608 1.00 27.83 176 ILE C N 1
ATOM 6556 C CA . ILE C 1 212 ? 4.444 43.631 82.407 1.00 29.64 176 ILE C CA 1
ATOM 6557 C C . ILE C 1 212 ? 3.244 42.908 81.735 1.00 29.56 176 ILE C C 1
ATOM 6558 O O . ILE C 1 212 ? 3.169 42.763 80.502 1.00 28.86 176 ILE C O 1
ATOM 6563 N N . PHE C 1 213 ? 2.316 42.443 82.550 1.00 28.26 177 PHE C N 1
ATOM 6564 C CA . PHE C 1 213 ? 1.128 41.752 82.051 1.00 26.58 177 PHE C CA 1
ATOM 6565 C C . PHE C 1 213 ? 0.323 42.719 81.215 1.00 26.83 177 PHE C C 1
ATOM 6566 O O . PHE C 1 213 ? 0.041 42.467 80.061 1.00 24.69 177 PHE C O 1
ATOM 6574 N N . SER C 1 214 ? 0.022 43.868 81.802 1.00 25.81 178 SER C N 1
ATOM 6575 C CA . SER C 1 214 ? -0.737 44.931 81.141 1.00 25.50 178 SER C CA 1
ATOM 6576 C C . SER C 1 214 ? -0.061 45.385 79.865 1.00 25.30 178 SER C C 1
ATOM 6577 O O . SER C 1 214 ? -0.668 45.515 78.839 1.00 25.51 178 SER C O 1
ATOM 6580 N N . LYS C 1 215 ? 1.218 45.644 79.954 1.00 26.08 179 LYS C N 1
ATOM 6581 C CA . LYS C 1 215 ? 1.970 46.093 78.802 1.00 25.76 179 LYS C CA 1
ATOM 6582 C C . LYS C 1 215 ? 2.029 45.078 77.699 1.00 24.81 179 LYS C C 1
ATOM 6583 O O . LYS C 1 215 ? 1.912 45.414 76.524 1.00 21.75 179 LYS C O 1
ATOM 6589 N N . THR C 1 216 ? 2.216 43.827 78.079 1.00 25.88 180 THR C N 1
ATOM 6590 C CA . THR C 1 216 ? 2.339 42.776 77.093 1.00 25.80 180 THR C CA 1
ATOM 6591 C C . THR C 1 216 ? 1.004 42.537 76.368 1.00 27.45 180 THR C C 1
ATOM 6592 O O . THR C 1 216 ? 0.978 42.192 75.196 1.00 26.41 180 THR C O 1
ATOM 6596 N N . ILE C 1 217 ? -0.100 42.716 77.081 1.00 27.59 181 ILE C N 1
ATOM 6597 C CA . ILE C 1 217 ? -1.393 42.623 76.452 1.00 28.47 181 ILE C CA 1
ATOM 6598 C C . ILE C 1 217 ? -1.485 43.612 75.277 1.00 26.93 181 ILE C C 1
ATOM 6599 O O . ILE C 1 217 ? -1.913 43.283 74.192 1.00 24.92 181 ILE C O 1
ATOM 6604 N N . ALA C 1 218 ? -1.058 44.841 75.536 1.00 26.67 182 ALA C N 1
ATOM 6605 C CA . ALA C 1 218 ? -1.103 45.888 74.551 1.00 26.88 182 ALA C CA 1
ATOM 6606 C C . ALA C 1 218 ? -0.132 45.587 73.400 1.00 28.93 182 ALA C C 1
ATOM 6607 O O . ALA C 1 218 ? -0.475 45.691 72.231 1.00 32.58 182 ALA C O 1
ATOM 6609 N N . LYS C 1 219 ? 1.086 45.229 73.750 1.00 33.06 183 LYS C N 1
ATOM 6610 C CA . LYS C 1 219 ? 2.112 44.904 72.760 1.00 35.29 183 LYS C CA 1
ATOM 6611 C C . LYS C 1 219 ? 1.667 43.805 71.809 1.00 34.55 183 LYS C C 1
ATOM 6612 O O . LYS C 1 219 ? 1.827 43.928 70.606 1.00 31.85 183 LYS C O 1
ATOM 6618 N N . GLU C 1 220 ? 1.083 42.743 72.345 1.00 32.94 184 GLU C N 1
ATOM 6619 C CA . GLU C 1 220 ? 0.566 41.657 71.481 1.00 36.09 184 GLU C CA 1
ATOM 6620 C C . GLU C 1 220 ? -0.540 42.126 70.563 1.00 33.13 184 GLU C C 1
ATOM 6621 O O . GLU C 1 220 ? -0.661 41.643 69.452 1.00 32.96 184 GLU C O 1
ATOM 6627 N N . LEU C 1 221 ? -1.379 43.030 71.028 1.00 29.77 185 LEU C N 1
ATOM 6628 C CA . LEU C 1 221 ? -2.504 43.418 70.177 1.00 29.27 185 LEU C CA 1
ATOM 6629 C C . LEU C 1 221 ? -1.963 44.329 69.063 1.00 28.30 185 LEU C C 1
ATOM 6630 O O . LEU C 1 221 ? -2.389 44.257 67.927 1.00 26.45 185 LEU C O 1
ATOM 6635 N N . ILE C 1 222 ? -1.009 45.171 69.413 1.00 27.34 186 ILE C N 1
ATOM 6636 C CA . ILE C 1 222 ? -0.372 46.047 68.437 1.00 26.30 186 ILE C CA 1
ATOM 6637 C C . ILE C 1 222 ? 0.295 45.223 67.363 1.00 29.28 186 ILE C C 1
ATOM 6638 O O . ILE C 1 222 ? 0.150 45.453 66.158 1.00 29.61 186 ILE C O 1
ATOM 6643 N N . SER C 1 223 ? 1.020 44.237 67.821 1.00 28.78 187 SER C N 1
ATOM 6644 C CA . SER C 1 223 ? 1.726 43.366 66.942 1.00 31.12 187 SER C CA 1
ATOM 6645 C C . SER C 1 223 ? 0.767 42.588 66.045 1.00 31.85 187 SER C C 1
ATOM 6646 O O . SER C 1 223 ? 0.993 42.425 64.845 1.00 31.22 187 SER C O 1
ATOM 6649 N N . TYR C 1 224 ? -0.322 42.113 66.610 1.00 31.69 188 TYR C N 1
ATOM 6650 C CA . TYR C 1 224 ? -1.348 41.466 65.798 1.00 30.22 188 TYR C CA 1
ATOM 6651 C C . TYR C 1 224 ? -1.942 42.431 64.731 1.00 30.98 188 TYR C C 1
ATOM 6652 O O . TYR C 1 224 ? -2.121 42.097 63.563 1.00 30.64 188 TYR C O 1
ATOM 6661 N N . VAL C 1 225 ? -2.263 43.635 65.154 1.00 29.77 189 VAL C N 1
ATOM 6662 C CA . VAL C 1 225 ? -2.868 44.622 64.276 1.00 32.29 189 VAL C CA 1
ATOM 6663 C C . VAL C 1 225 ? -1.929 44.946 63.112 1.00 35.14 189 VAL C C 1
ATOM 6664 O O . VAL C 1 225 ? -2.360 45.028 61.980 1.00 39.37 189 VAL C O 1
ATOM 6668 N N . LEU C 1 226 ? -0.641 45.076 63.391 1.00 35.18 190 LEU C N 1
ATOM 6669 C CA . LEU C 1 226 ? 0.354 45.439 62.362 1.00 39.39 190 LEU C CA 1
ATOM 6670 C C . LEU C 1 226 ? 0.790 44.320 61.449 1.00 41.51 190 LEU C C 1
ATOM 6671 O O . LEU C 1 226 ? 1.346 44.587 60.388 1.00 49.89 190 LEU C O 1
ATOM 6676 N N . ASN C 1 227 ? 0.515 43.086 61.817 1.00 40.82 191 ASN C N 1
ATOM 6677 C CA . ASN C 1 227 ? 1.005 41.960 61.040 1.00 43.90 191 ASN C CA 1
ATOM 6678 C C . ASN C 1 227 ? -0.036 40.997 60.501 1.00 46.22 191 ASN C C 1
ATOM 6679 O O . ASN C 1 227 ? 0.310 40.002 59.896 1.00 57.92 191 ASN C O 1
ATOM 6684 N N . SER C 1 228 ? -1.304 41.269 60.711 1.00 43.93 192 SER C N 1
ATOM 6685 C CA . SER C 1 228 ? -2.329 40.331 60.309 1.00 41.25 192 SER C CA 1
ATOM 6686 C C . SER C 1 228 ? -3.237 40.992 59.317 1.00 40.71 192 SER C C 1
ATOM 6687 O O . SER C 1 228 ? -3.079 42.157 59.019 1.00 39.47 192 SER C O 1
ATOM 6690 N N . ASP C 1 229 ? -4.222 40.235 58.853 1.00 46.63 193 ASP C N 1
ATOM 6691 C CA . ASP C 1 229 ? -5.349 40.764 58.039 1.00 50.79 193 ASP C CA 1
ATOM 6692 C C . ASP C 1 229 ? -6.535 41.305 58.835 1.00 49.82 193 ASP C C 1
ATOM 6693 O O . ASP C 1 229 ? -7.550 41.672 58.260 1.00 46.77 193 ASP C O 1
ATOM 6698 N N . LEU C 1 230 ? -6.416 41.271 60.153 1.00 44.45 194 LEU C N 1
ATOM 6699 C CA . LEU C 1 230 ? -7.412 41.826 61.067 1.00 44.54 194 LEU C CA 1
ATOM 6700 C C . LEU C 1 230 ? -8.685 41.023 61.211 1.00 44.02 194 LEU C C 1
ATOM 6701 O O . LEU C 1 230 ? -9.650 41.497 61.791 1.00 41.28 194 LEU C O 1
ATOM 6706 N N . SER C 1 231 ? -8.704 39.818 60.681 1.00 44.94 195 SER C N 1
ATOM 6707 C CA . SER C 1 231 ? -9.947 39.035 60.653 1.00 46.14 195 SER C CA 1
ATOM 6708 C C . SER C 1 231 ? -10.395 38.579 62.052 1.00 45.64 195 SER C C 1
ATOM 6709 O O . SER C 1 231 ? -11.549 38.272 62.247 1.00 41.68 195 SER C O 1
ATOM 6712 N N . GLU C 1 232 ? -9.466 38.543 63.009 1.00 45.52 196 GLU C N 1
ATOM 6713 C CA . GLU C 1 232 ? -9.786 38.237 64.403 1.00 48.85 196 GLU C CA 1
ATOM 6714 C C . GLU C 1 232 ? -9.600 39.431 65.352 1.00 44.52 196 GLU C C 1
ATOM 6715 O O . GLU C 1 232 ? -9.445 39.261 66.560 1.00 44.56 196 GLU C O 1
ATOM 6721 N N . TYR C 1 233 ? -9.631 40.632 64.800 1.00 40.37 197 TYR C N 1
ATOM 6722 C CA . TYR C 1 233 ? -9.347 41.835 65.586 1.00 35.59 197 TYR C CA 1
ATOM 6723 C C . TYR C 1 233 ? -10.300 42.030 66.758 1.00 35.02 197 TYR C C 1
ATOM 6724 O O . TYR C 1 233 ? -9.901 42.288 67.870 1.00 32.42 197 TYR C O 1
ATOM 6733 N N . HIS C 1 234 ? -11.574 41.894 66.473 1.00 36.74 198 HIS C N 1
ATOM 6734 C CA . HIS C 1 234 ? -12.603 42.082 67.492 1.00 35.48 198 HIS C CA 1
ATOM 6735 C C . HIS C 1 234 ? -12.369 41.106 68.668 1.00 32.32 198 HIS C C 1
ATOM 6736 O O . HIS C 1 234 ? -12.516 41.463 69.820 1.00 28.02 198 HIS C O 1
ATOM 6743 N N A ASN C 1 235 ? -12.001 39.867 68.338 0.50 31.44 199 ASN C N 1
ATOM 6744 N N B ASN C 1 235 ? -12.003 39.883 68.338 0.50 30.75 199 ASN C N 1
ATOM 6745 C CA A ASN C 1 235 ? -11.769 38.827 69.355 0.50 32.98 199 ASN C CA 1
ATOM 6746 C CA B ASN C 1 235 ? -11.791 38.860 69.337 0.50 31.76 199 ASN C CA 1
ATOM 6747 C C A ASN C 1 235 ? -10.567 39.178 70.206 0.50 31.71 199 ASN C C 1
ATOM 6748 C C B ASN C 1 235 ? -10.574 39.174 70.199 0.50 31.09 199 ASN C C 1
ATOM 6749 O O A ASN C 1 235 ? -10.618 39.147 71.423 0.50 30.26 199 ASN C O 1
ATOM 6750 O O B ASN C 1 235 ? -10.641 39.154 71.426 0.50 29.58 199 ASN C O 1
ATOM 6759 N N . LYS C 1 236 ? -9.474 39.485 69.538 1.00 30.00 200 LYS C N 1
ATOM 6760 C CA . LYS C 1 236 ? -8.234 39.803 70.231 1.00 30.65 200 LYS C CA 1
ATOM 6761 C C . LYS C 1 236 ? -8.354 41.100 71.023 1.00 27.10 200 LYS C C 1
ATOM 6762 O O . LYS C 1 236 ? -7.826 41.222 72.103 1.00 24.76 200 LYS C O 1
ATOM 6768 N N . LEU C 1 237 ? -9.127 42.034 70.506 1.00 24.15 201 LEU C N 1
ATOM 6769 C CA . LEU C 1 237 ? -9.397 43.259 71.207 1.00 24.63 201 LEU C CA 1
ATOM 6770 C C . LEU C 1 237 ? -10.164 42.998 72.522 1.00 25.52 201 LEU C C 1
ATOM 6771 O O . LEU C 1 237 ? -9.885 43.604 73.534 1.00 27.70 201 LEU C O 1
ATOM 6776 N N . VAL C 1 238 ? -11.181 42.167 72.466 1.00 26.58 202 VAL C N 1
ATOM 6777 C CA . VAL C 1 238 ? -11.993 41.878 73.656 1.00 31.77 202 VAL C CA 1
ATOM 6778 C C . VAL C 1 238 ? -11.151 41.159 74.737 1.00 26.85 202 VAL C C 1
ATOM 6779 O O . VAL C 1 238 ? -11.218 41.493 75.901 1.00 22.20 202 VAL C O 1
ATOM 6783 N N . LYS C 1 239 ? -10.361 40.197 74.295 1.00 26.46 203 LYS C N 1
ATOM 6784 C CA . LYS C 1 239 ? -9.442 39.503 75.195 1.00 26.21 203 LYS C CA 1
ATOM 6785 C C . LYS C 1 239 ? -8.470 40.478 75.825 1.00 24.58 203 LYS C C 1
ATOM 6786 O O . LYS C 1 239 ? -8.273 40.457 77.021 1.00 24.45 203 LYS C O 1
ATOM 6792 N N . ALA C 1 240 ? -7.973 41.401 75.029 1.00 22.83 204 ALA C N 1
ATOM 6793 C CA . ALA C 1 240 ? -7.120 42.426 75.528 1.00 25.07 204 ALA C CA 1
ATOM 6794 C C . ALA C 1 240 ? -7.789 43.358 76.578 1.00 26.49 204 ALA C C 1
ATOM 6795 O O . ALA C 1 240 ? -7.216 43.693 77.625 1.00 23.26 204 ALA C O 1
ATOM 6797 N N . LEU C 1 241 ? -8.986 43.801 76.271 1.00 24.54 205 LEU C N 1
ATOM 6798 C CA . LEU C 1 241 ? -9.697 44.677 77.193 1.00 25.56 205 LEU C CA 1
ATOM 6799 C C . LEU C 1 241 ? -10.029 43.993 78.515 1.00 23.94 205 LEU C C 1
ATOM 6800 O O . LEU C 1 241 ? -9.943 44.612 79.568 1.00 21.15 205 LEU C O 1
ATOM 6805 N N . VAL C 1 242 ? -10.422 42.731 78.436 1.00 25.08 206 VAL C N 1
ATOM 6806 C CA . VAL C 1 242 ? -10.737 41.949 79.636 1.00 26.15 206 VAL C CA 1
ATOM 6807 C C . VAL C 1 242 ? -9.460 41.729 80.451 1.00 24.59 206 VAL C C 1
ATOM 6808 O O . VAL C 1 242 ? -9.431 41.971 81.646 1.00 25.36 206 VAL C O 1
ATOM 6812 N N . GLY C 1 243 ? -8.384 41.339 79.780 1.00 25.08 207 GLY C N 1
ATOM 6813 C CA . GLY C 1 243 ? -7.061 41.201 80.440 1.00 25.42 207 GLY C CA 1
ATOM 6814 C C . GLY C 1 243 ? -6.670 42.472 81.205 1.00 26.56 207 GLY C C 1
ATOM 6815 O O . GLY C 1 243 ? -6.217 42.440 82.309 1.00 30.11 207 GLY C O 1
ATOM 6816 N N . SER C 1 244 ? -6.911 43.608 80.580 1.00 27.48 208 SER C N 1
ATOM 6817 C CA A SER C 1 244 ? -6.575 44.883 81.157 0.50 25.48 208 SER C CA 1
ATOM 6818 C CA B SER C 1 244 ? -6.578 44.902 81.157 0.50 26.31 208 SER C CA 1
ATOM 6819 C C . SER C 1 244 ? -7.380 45.160 82.425 1.00 26.63 208 SER C C 1
ATOM 6820 O O . SER C 1 244 ? -6.872 45.716 83.389 1.00 23.53 208 SER C O 1
ATOM 6825 N N . GLY C 1 245 ? -8.647 44.759 82.430 1.00 25.61 209 GLY C N 1
ATOM 6826 C CA . GLY C 1 245 ? -9.482 44.897 83.631 1.00 24.48 209 GLY C CA 1
ATOM 6827 C C . GLY C 1 245 ? -8.997 44.023 84.751 1.00 24.18 209 GLY C C 1
ATOM 6828 O O . GLY C 1 245 ? -8.978 44.421 85.896 1.00 25.86 209 GLY C O 1
ATOM 6829 N N . ILE C 1 246 ? -8.622 42.803 84.422 1.00 28.45 210 ILE C N 1
ATOM 6830 C CA . ILE C 1 246 ? -8.033 41.889 85.384 1.00 32.88 210 ILE C CA 1
ATOM 6831 C C . ILE C 1 246 ? -6.777 42.511 85.967 1.00 31.94 210 ILE C C 1
ATOM 6832 O O . ILE C 1 246 ? -6.560 42.483 87.188 1.00 33.29 210 ILE C O 1
ATOM 6837 N N . ALA C 1 247 ? -5.935 43.081 85.104 1.00 27.95 211 ALA C N 1
ATOM 6838 C CA . ALA C 1 247 ? -4.680 43.724 85.543 1.00 27.11 211 ALA C CA 1
ATOM 6839 C C . ALA C 1 247 ? -4.980 44.822 86.555 1.00 28.20 211 ALA C C 1
ATOM 6840 O O . ALA C 1 247 ? -4.276 44.949 87.550 1.00 30.78 211 ALA C O 1
ATOM 6842 N N . ILE C 1 248 ? -6.004 45.624 86.289 1.00 24.46 212 ILE C N 1
ATOM 6843 C CA . ILE C 1 248 ? -6.420 46.674 87.225 1.00 25.76 212 ILE C CA 1
ATOM 6844 C C . ILE C 1 248 ? -6.822 46.052 88.580 1.00 29.41 212 ILE C C 1
ATOM 6845 O O . ILE C 1 248 ? -6.390 46.528 89.642 1.00 28.07 212 ILE C O 1
ATOM 6850 N N . ALA C 1 249 ? -7.562 44.952 88.523 1.00 30.28 213 ALA C N 1
ATOM 6851 C CA . ALA C 1 249 ? -8.068 44.285 89.763 1.00 33.10 213 ALA C CA 1
ATOM 6852 C C . ALA C 1 249 ? -6.935 43.713 90.606 1.00 33.61 213 ALA C C 1
ATOM 6853 O O . ALA C 1 249 ? -6.862 43.949 91.814 1.00 32.45 213 ALA C O 1
ATOM 6855 N N . ILE C 1 250 ? -6.011 43.057 89.923 1.00 34.67 214 ILE C N 1
ATOM 6856 C CA A ILE C 1 250 ? -4.865 42.422 90.554 0.50 36.34 214 ILE C CA 1
ATOM 6857 C CA B ILE C 1 250 ? -4.864 42.408 90.590 0.50 36.31 214 ILE C CA 1
ATOM 6858 C C . ILE C 1 250 ? -3.860 43.409 91.167 1.00 37.39 214 ILE C C 1
ATOM 6859 O O . ILE C 1 250 ? -3.286 43.152 92.205 1.00 40.49 214 ILE C O 1
ATOM 6868 N N . ALA C 1 251 ? -3.680 44.553 90.517 1.00 38.34 215 ALA C N 1
ATOM 6869 C CA . ALA C 1 251 ? -2.791 45.609 90.994 1.00 36.48 215 ALA C CA 1
ATOM 6870 C C . ALA C 1 251 ? -3.482 46.500 91.984 1.00 34.54 215 ALA C C 1
ATOM 6871 O O . ALA C 1 251 ? -2.873 47.318 92.635 1.00 34.45 215 ALA C O 1
ATOM 6873 N N . ASN C 1 252 ? -4.781 46.350 92.089 1.00 35.42 216 ASN C N 1
ATOM 6874 C CA . ASN C 1 252 ? -5.585 47.184 92.984 1.00 36.51 216 ASN C CA 1
ATOM 6875 C C . ASN C 1 252 ? -5.421 48.661 92.688 1.00 35.92 216 ASN C C 1
ATOM 6876 O O . ASN C 1 252 ? -5.443 49.507 93.569 1.00 37.30 216 ASN C O 1
ATOM 6881 N N . SER C 1 253 ? -5.277 48.944 91.406 1.00 34.44 217 SER C N 1
ATOM 6882 C CA . SER C 1 253 ? -5.015 50.272 90.920 1.00 30.29 217 SER C CA 1
ATOM 6883 C C . SER C 1 253 ? -5.320 50.356 89.439 1.00 24.88 217 SER C C 1
ATOM 6884 O O . SER C 1 253 ? -5.103 49.429 88.718 1.00 24.23 217 SER C O 1
ATOM 6887 N N . SER C 1 254 ? -5.743 51.513 88.981 1.00 24.85 218 SER C N 1
ATOM 6888 C CA . SER C 1 254 ? -5.845 51.786 87.549 1.00 25.46 218 SER C CA 1
ATOM 6889 C C . SER C 1 254 ? -4.478 52.075 86.877 1.00 25.42 218 SER C C 1
ATOM 6890 O O . SER C 1 254 ? -4.392 52.215 85.660 1.00 26.62 218 SER C O 1
ATOM 6893 N N . ARG C 1 255 ? -3.419 52.127 87.670 1.00 25.90 219 ARG C N 1
ATOM 6894 C CA . ARG C 1 255 ? -2.061 52.393 87.165 1.00 26.80 219 ARG C CA 1
ATOM 6895 C C . ARG C 1 255 ? -1.647 51.586 85.949 1.00 27.00 219 ARG C C 1
ATOM 6896 O O . ARG C 1 255 ? -1.072 52.156 85.030 1.00 29.09 219 ARG C O 1
ATOM 6904 N N . PRO C 1 256 ? -1.928 50.259 85.923 1.00 25.45 220 PRO C N 1
ATOM 6905 C CA . PRO C 1 256 ? -1.499 49.562 84.719 1.00 25.26 220 PRO C CA 1
ATOM 6906 C C . PRO C 1 256 ? -2.248 49.882 83.443 1.00 25.43 220 PRO C C 1
ATOM 6907 O O . PRO C 1 256 ? -1.828 49.474 82.359 1.00 23.29 220 PRO C O 1
ATOM 6911 N N . ALA C 1 257 ? -3.327 50.639 83.562 1.00 25.89 221 ALA C N 1
ATOM 6912 C CA . ALA C 1 257 ? -4.201 50.873 82.404 1.00 25.76 221 ALA C CA 1
ATOM 6913 C C . ALA C 1 257 ? -4.466 52.329 82.120 1.00 24.96 221 ALA C C 1
ATOM 6914 O O . ALA C 1 257 ? -5.087 52.684 81.133 1.00 31.39 221 ALA C O 1
ATOM 6916 N N . SER C 1 258 ? -4.028 53.183 83.006 1.00 27.52 222 SER C N 1
ATOM 6917 C CA . SER C 1 258 ? -4.365 54.591 82.927 1.00 27.88 222 SER C CA 1
ATOM 6918 C C . SER C 1 258 ? -3.191 55.459 83.466 1.00 26.64 222 SER C C 1
ATOM 6919 O O . SER C 1 258 ? -2.766 55.291 84.596 1.00 26.85 222 SER C O 1
ATOM 6922 N N . GLY C 1 259 ? -2.667 56.330 82.610 1.00 25.00 223 GLY C N 1
ATOM 6923 C CA . GLY C 1 259 ? -1.576 57.265 82.946 1.00 25.37 223 GLY C CA 1
ATOM 6924 C C . GLY C 1 259 ? -1.798 58.640 82.320 1.00 28.99 223 GLY C C 1
ATOM 6925 O O . GLY C 1 259 ? -2.940 59.116 82.214 1.00 25.79 223 GLY C O 1
ATOM 6926 N N . SER C 1 260 ? -0.707 59.244 81.858 1.00 26.58 224 SER C N 1
ATOM 6927 C CA . SER C 1 260 ? -0.753 60.595 81.332 1.00 28.68 224 SER C CA 1
ATOM 6928 C C . SER C 1 260 ? -1.731 60.729 80.180 1.00 27.55 224 SER C C 1
ATOM 6929 O O . SER C 1 260 ? -2.408 61.731 80.039 1.00 26.79 224 SER C O 1
ATOM 6932 N N . GLU C 1 261 ? -1.796 59.703 79.361 1.00 27.40 225 GLU C N 1
ATOM 6933 C CA . GLU C 1 261 ? -2.678 59.706 78.203 1.00 25.44 225 GLU C CA 1
ATOM 6934 C C . GLU C 1 261 ? -4.151 59.817 78.600 1.00 26.35 225 GLU C C 1
ATOM 6935 O O . GLU C 1 261 ? -4.933 60.512 77.930 1.00 24.61 225 GLU C O 1
ATOM 6941 N N . HIS C 1 262 ? -4.513 59.191 79.706 1.00 26.31 226 HIS C N 1
ATOM 6942 C CA . HIS C 1 262 ? -5.853 59.348 80.273 1.00 28.65 226 HIS C CA 1
ATOM 6943 C C . HIS C 1 262 ? -6.050 60.749 80.874 1.00 27.88 226 HIS C C 1
ATOM 6944 O O . HIS C 1 262 ? -7.098 61.348 80.746 1.00 25.90 226 HIS C O 1
ATOM 6951 N N . LEU C 1 263 ? -5.029 61.264 81.518 1.00 26.11 227 LEU C N 1
ATOM 6952 C CA . LEU C 1 263 ? -5.075 62.606 82.048 1.00 29.16 227 LEU C CA 1
ATOM 6953 C C . LEU C 1 263 ? -5.373 63.590 80.944 1.00 31.72 227 LEU C C 1
ATOM 6954 O O . LEU C 1 263 ? -6.232 64.467 81.072 1.00 38.23 227 LEU C O 1
ATOM 6959 N N . PHE C 1 264 ? -4.681 63.419 79.835 1.00 31.60 228 PHE C N 1
ATOM 6960 C CA . PHE C 1 264 ? -4.936 64.223 78.637 1.00 29.20 228 PHE C CA 1
ATOM 6961 C C . PHE C 1 264 ? -6.368 64.095 78.143 1.00 28.52 228 PHE C C 1
ATOM 6962 O O . PHE C 1 264 ? -7.025 65.089 77.880 1.00 29.52 228 PHE C O 1
ATOM 6970 N N . SER C 1 265 ? -6.847 62.877 78.037 1.00 29.12 229 SER C N 1
ATOM 6971 C CA . SER C 1 265 ? -8.243 62.651 77.664 1.00 30.77 229 SER C CA 1
ATOM 6972 C C . SER C 1 265 ? -9.230 63.363 78.623 1.00 34.59 229 SER C C 1
ATOM 6973 O O . SER C 1 265 ? -10.203 63.980 78.161 1.00 31.11 229 SER C O 1
ATOM 6976 N N . HIS C 1 266 ? -9.006 63.268 79.932 1.00 34.64 230 HIS C N 1
ATOM 6977 C CA . HIS C 1 266 ? -9.905 63.926 80.920 1.00 41.06 230 HIS C CA 1
ATOM 6978 C C . HIS C 1 266 ? -9.857 65.430 80.766 1.00 38.92 230 HIS C C 1
ATOM 6979 O O . HIS C 1 266 ? -10.857 66.097 80.838 1.00 37.86 230 HIS C O 1
ATOM 6986 N N . ALA C 1 267 ? -8.673 65.941 80.526 1.00 33.94 231 ALA C N 1
ATOM 6987 C CA . ALA C 1 267 ? -8.529 67.346 80.252 1.00 33.82 231 ALA C CA 1
ATOM 6988 C C . ALA C 1 267 ? -9.374 67.768 79.039 1.00 33.63 231 ALA C C 1
ATOM 6989 O O . ALA C 1 267 ? -10.088 68.750 79.092 1.00 40.29 231 ALA C O 1
ATOM 6991 N N . LEU C 1 268 ? -9.310 67.010 77.965 1.00 34.71 232 LEU C N 1
ATOM 6992 C CA . LEU C 1 268 ? -10.171 67.264 76.801 1.00 34.29 232 LEU C CA 1
ATOM 6993 C C . LEU C 1 268 ? -11.642 67.313 77.212 1.00 33.50 232 LEU C C 1
ATOM 6994 O O . LEU C 1 268 ? -12.379 68.188 76.785 1.00 31.34 232 LEU C O 1
ATOM 6999 N N . ASP C 1 269 ? -12.058 66.344 78.002 1.00 33.15 233 ASP C N 1
ATOM 7000 C CA . ASP C 1 269 ? -13.446 66.292 78.476 1.00 39.02 233 ASP C CA 1
ATOM 7001 C C . ASP C 1 269 ? -13.810 67.539 79.271 1.00 42.14 233 ASP C C 1
ATOM 7002 O O . ASP C 1 269 ? -14.882 68.090 79.096 1.00 46.12 233 ASP C O 1
ATOM 7007 N N . LYS C 1 270 ? -12.905 67.959 80.142 1.00 39.10 234 LYS C N 1
ATOM 7008 C CA . LYS C 1 270 ? -13.095 69.155 80.948 1.00 42.00 234 LYS C CA 1
ATOM 7009 C C . LYS C 1 270 ? -13.273 70.369 80.054 1.00 46.36 234 LYS C C 1
ATOM 7010 O O . LYS C 1 270 ? -14.165 71.182 80.284 1.00 45.82 234 LYS C O 1
ATOM 7016 N N . LEU C 1 271 ? -12.451 70.471 79.018 1.00 43.69 235 LEU C N 1
ATOM 7017 C CA . LEU C 1 271 ? -12.533 71.598 78.079 1.00 45.39 235 LEU C CA 1
ATOM 7018 C C . LEU C 1 271 ? -13.755 71.601 77.156 1.00 44.97 235 LEU C C 1
ATOM 7019 O O . LEU C 1 271 ? -14.258 72.668 76.779 1.00 48.70 235 LEU C O 1
ATOM 7024 N N . LYS C 1 272 ? -14.237 70.422 76.805 1.00 45.29 236 LYS C N 1
ATOM 7025 C CA . LYS C 1 272 ? -15.498 70.306 76.068 1.00 45.64 236 LYS C CA 1
ATOM 7026 C C . LYS C 1 272 ? -16.603 70.970 76.869 1.00 48.38 236 LYS C C 1
ATOM 7027 O O . LYS C 1 272 ? -17.392 71.731 76.359 1.00 49.66 236 LYS C O 1
ATOM 7033 N N . GLU C 1 273 ? -16.663 70.616 78.138 1.00 53.59 237 GLU C N 1
ATOM 7034 C CA . GLU C 1 273 ? -17.646 71.158 79.072 1.00 52.15 237 GLU C CA 1
ATOM 7035 C C . GLU C 1 273 ? -17.489 72.677 79.235 1.00 50.96 237 GLU C C 1
ATOM 7036 O O . GLU C 1 273 ? -18.456 73.440 79.166 1.00 48.54 237 GLU C O 1
ATOM 7042 N N . GLU C 1 274 ? -16.256 73.087 79.459 1.00 45.21 238 GLU C N 1
ATOM 7043 C CA . GLU C 1 274 ? -15.961 74.475 79.746 1.00 50.02 238 GLU C CA 1
ATOM 7044 C C . GLU C 1 274 ? -16.264 75.397 78.553 1.00 54.15 238 GLU C C 1
ATOM 7045 O O . GLU C 1 274 ? -16.902 76.414 78.717 1.00 59.00 238 GLU C O 1
ATOM 7051 N N . TYR C 1 275 ? -15.866 75.015 77.347 1.00 54.38 239 TYR C N 1
ATOM 7052 C CA . TYR C 1 275 ? -16.171 75.817 76.154 1.00 49.78 239 TYR C CA 1
ATOM 7053 C C . TYR C 1 275 ? -17.500 75.425 75.500 1.00 48.30 239 TYR C C 1
ATOM 7054 O O . TYR C 1 275 ? -17.844 75.902 74.422 1.00 40.16 239 TYR C O 1
ATOM 7063 N N . ASN C 1 276 ? -18.225 74.519 76.136 1.00 47.12 240 ASN C N 1
ATOM 7064 C CA . ASN C 1 276 ? -19.492 74.069 75.596 1.00 49.45 240 ASN C CA 1
ATOM 7065 C C . ASN C 1 276 ? -19.381 73.640 74.142 1.00 48.70 240 ASN C C 1
ATOM 7066 O O . ASN C 1 276 ? -20.193 74.018 73.315 1.00 52.74 240 ASN C O 1
ATOM 7071 N N . LEU C 1 277 ? -18.359 72.861 73.831 1.00 48.45 241 LEU C N 1
ATOM 7072 C CA . LEU C 1 277 ? -18.168 72.354 72.476 1.00 47.51 241 LEU C CA 1
ATOM 7073 C C . LEU C 1 277 ? -19.094 71.177 72.257 1.00 46.11 241 LEU C C 1
ATOM 7074 O O . LEU C 1 277 ? -19.373 70.449 73.179 1.00 48.54 241 LEU C O 1
ATOM 7079 N N . ASN C 1 278 ? -19.576 70.999 71.039 1.00 52.18 242 ASN C N 1
ATOM 7080 C CA . ASN C 1 278 ? -20.306 69.773 70.675 1.00 56.62 242 ASN C CA 1
ATOM 7081 C C . ASN C 1 278 ? -19.459 68.898 69.756 1.00 50.93 242 ASN C C 1
ATOM 7082 O O . ASN C 1 278 ? -19.470 69.021 68.541 1.00 55.21 242 ASN C O 1
ATOM 7087 N N . ILE C 1 279 ? -18.711 68.003 70.368 1.00 53.39 243 ILE C N 1
ATOM 7088 C CA . ILE C 1 279 ? -17.790 67.129 69.650 1.00 46.31 243 ILE C CA 1
ATOM 7089 C C . ILE C 1 279 ? -18.068 65.713 70.071 1.00 44.75 243 ILE C C 1
ATOM 7090 O O . ILE C 1 279 ? -17.938 65.387 71.248 1.00 48.18 243 ILE C O 1
ATOM 7095 N N . ASN C 1 280 ? -18.426 64.866 69.126 1.00 50.08 244 ASN C N 1
ATOM 7096 C CA . ASN C 1 280 ? -18.795 63.473 69.441 1.00 57.57 244 ASN C CA 1
ATOM 7097 C C . ASN C 1 280 ? -17.610 62.496 69.667 1.00 56.68 244 ASN C C 1
ATOM 7098 O O . ASN C 1 280 ? -17.706 61.310 69.345 1.00 63.45 244 ASN C O 1
ATOM 7103 N N . SER C 1 281 ? -16.498 62.972 70.205 1.00 50.52 245 SER C N 1
ATOM 7104 C CA . SER C 1 281 ? -15.315 62.116 70.337 1.00 49.24 245 SER C CA 1
ATOM 7105 C C . SER C 1 281 ? -15.513 61.075 71.429 1.00 44.72 245 SER C C 1
ATOM 7106 O O . SER C 1 281 ? -16.117 61.351 72.453 1.00 49.50 245 SER C O 1
ATOM 7109 N N . LEU C 1 282 ? -15.011 59.880 71.180 1.00 39.80 246 LEU C N 1
ATOM 7110 C CA . LEU C 1 282 ? -15.066 58.768 72.129 1.00 36.82 246 LEU C CA 1
ATOM 7111 C C . LEU C 1 282 ? -13.826 58.734 73.020 1.00 33.48 246 LEU C C 1
ATOM 7112 O O . LEU C 1 282 ? -12.752 59.185 72.638 1.00 33.97 246 LEU C O 1
ATOM 7117 N N . HIS C 1 283 ? -14.002 58.178 74.203 1.00 30.07 247 HIS C N 1
ATOM 7118 C CA . HIS C 1 283 ? -12.979 58.028 75.207 1.00 30.99 247 HIS C CA 1
ATOM 7119 C C . HIS C 1 283 ? -11.740 57.349 74.663 1.00 29.79 247 HIS C C 1
ATOM 7120 O O . HIS C 1 283 ? -10.657 57.808 74.824 1.00 28.36 247 HIS C O 1
ATOM 7127 N N . GLY C 1 284 ? -11.940 56.218 74.042 1.00 29.00 248 GLY C N 1
ATOM 7128 C CA . GLY C 1 284 ? -10.846 55.434 73.493 1.00 30.48 248 GLY C CA 1
ATOM 7129 C C . GLY C 1 284 ? -10.043 56.242 72.458 1.00 32.44 248 GLY C C 1
ATOM 7130 O O . GLY C 1 284 ? -8.827 56.146 72.413 1.00 29.06 248 GLY C O 1
ATOM 7131 N N . GLU C 1 285 ? -10.750 57.043 71.657 1.00 29.38 249 GLU C N 1
ATOM 7132 C CA . GLU C 1 285 ? -10.149 57.839 70.574 1.00 29.85 249 GLU C CA 1
ATOM 7133 C C . GLU C 1 285 ? -9.220 58.871 71.148 1.00 30.33 249 GLU C C 1
ATOM 7134 O O . GLU C 1 285 ? -8.072 59.028 70.711 1.00 31.48 249 GLU C O 1
ATOM 7140 N N . GLN C 1 286 ? -9.710 59.560 72.169 1.00 29.95 250 GLN C N 1
ATOM 7141 C CA . GLN C 1 286 ? -8.914 60.555 72.863 1.00 28.47 250 GLN C CA 1
ATOM 7142 C C . GLN C 1 286 ? -7.675 59.911 73.545 1.00 29.58 250 GLN C C 1
ATOM 7143 O O . GLN C 1 286 ? -6.584 60.483 73.501 1.00 29.02 250 GLN C O 1
ATOM 7149 N N . CYS C 1 287 ? -7.879 58.782 74.230 1.00 28.01 251 CYS C N 1
ATOM 7150 C CA . CYS C 1 287 ? -6.764 58.041 74.859 1.00 31.74 251 CYS C CA 1
ATOM 7151 C C . CYS C 1 287 ? -5.682 57.592 73.829 1.00 29.95 251 CYS C C 1
ATOM 7152 O O . CYS C 1 287 ? -4.493 57.671 74.098 1.00 26.18 251 CYS C O 1
ATOM 7155 N N . GLY C 1 288 ? -6.122 57.169 72.651 1.00 30.38 252 GLY C N 1
ATOM 7156 C CA . GLY C 1 288 ? -5.211 56.774 71.602 1.00 28.14 252 GLY C CA 1
ATOM 7157 C C . GLY C 1 288 ? -4.288 57.912 71.199 1.00 29.16 252 GLY C C 1
ATOM 7158 O O . GLY C 1 288 ? -3.081 57.777 71.137 1.00 26.82 252 GLY C O 1
ATOM 7159 N N . ILE C 1 289 ? -4.879 59.069 70.946 1.00 29.75 253 ILE C N 1
ATOM 7160 C CA . ILE C 1 289 ? -4.117 60.251 70.542 1.00 29.43 253 ILE C CA 1
ATOM 7161 C C . ILE C 1 289 ? -3.207 60.703 71.668 1.00 27.18 253 ILE C C 1
ATOM 7162 O O . ILE C 1 289 ? -2.051 61.076 71.469 1.00 27.98 253 ILE C O 1
ATOM 7167 N N . GLY C 1 290 ? -3.736 60.648 72.860 1.00 23.08 254 GLY C N 1
ATOM 7168 C CA . GLY C 1 290 ? -2.954 60.896 74.082 1.00 23.25 254 GLY C CA 1
ATOM 7169 C C . GLY C 1 290 ? -1.740 59.997 74.130 1.00 22.85 254 GLY C C 1
ATOM 7170 O O . GLY C 1 290 ? -0.626 60.435 74.466 1.00 22.91 254 GLY C O 1
ATOM 7171 N N . THR C 1 291 ? -1.952 58.746 73.790 1.00 21.91 255 THR C N 1
ATOM 7172 C CA . THR C 1 291 ? -0.887 57.746 73.885 1.00 23.83 255 THR C CA 1
ATOM 7173 C C . THR C 1 291 ? 0.241 58.035 72.871 1.00 23.86 255 THR C C 1
ATOM 7174 O O . THR C 1 291 ? 1.416 57.879 73.196 1.00 22.61 255 THR C O 1
ATOM 7178 N N . ILE C 1 292 ? -0.151 58.437 71.673 1.00 23.49 256 ILE C N 1
ATOM 7179 C CA . ILE C 1 292 ? 0.798 58.874 70.651 1.00 24.07 256 ILE C CA 1
ATOM 7180 C C . ILE C 1 292 ? 1.764 59.889 71.221 1.00 25.32 256 ILE C C 1
ATOM 7181 O O . ILE C 1 292 ? 2.976 59.687 71.207 1.00 24.54 256 ILE C O 1
ATOM 7186 N N . MET C 1 293 ? 1.208 60.917 71.826 1.00 25.78 257 MET C N 1
ATOM 7187 C CA . MET C 1 293 ? 2.012 62.011 72.337 1.00 26.81 257 MET C CA 1
ATOM 7188 C C . MET C 1 293 ? 2.838 61.657 73.552 1.00 27.69 257 MET C C 1
ATOM 7189 O O . MET C 1 293 ? 4.010 61.977 73.609 1.00 25.76 257 MET C O 1
ATOM 7194 N N . MET C 1 294 ? 2.230 60.979 74.509 1.00 27.16 258 MET C N 1
ATOM 7195 C CA . MET C 1 294 ? 2.934 60.606 75.733 1.00 27.88 258 MET C CA 1
ATOM 7196 C C . MET C 1 294 ? 4.012 59.559 75.490 1.00 26.71 258 MET C C 1
ATOM 7197 O O . MET C 1 294 ? 5.053 59.566 76.159 1.00 26.56 258 MET C O 1
ATOM 7202 N N . SER C 1 295 ? 3.764 58.661 74.554 1.00 26.24 259 SER C N 1
ATOM 7203 C CA . SER C 1 295 ? 4.773 57.649 74.198 1.00 27.41 259 SER C CA 1
ATOM 7204 C C . SER C 1 295 ? 6.023 58.378 73.602 1.00 28.34 259 SER C C 1
ATOM 7205 O O . SER C 1 295 ? 7.153 58.068 73.947 1.00 25.72 259 SER C O 1
ATOM 7208 N N . TYR C 1 296 ? 5.783 59.442 72.839 1.00 29.39 260 TYR C N 1
ATOM 7209 C CA . TYR C 1 296 ? 6.852 60.230 72.260 1.00 29.28 260 TYR C CA 1
ATOM 7210 C C . TYR C 1 296 ? 7.682 60.887 73.355 1.00 31.39 260 TYR C C 1
ATOM 7211 O O . TYR C 1 296 ? 8.900 60.912 73.264 1.00 27.91 260 TYR C O 1
ATOM 7220 N N . LEU C 1 297 ? 7.018 61.441 74.372 1.00 31.34 261 LEU C N 1
ATOM 7221 C CA . LEU C 1 297 ? 7.732 62.025 75.512 1.00 29.93 261 LEU C CA 1
ATOM 7222 C C . LEU C 1 297 ? 8.661 60.991 76.151 1.00 29.96 261 LEU C C 1
ATOM 7223 O O . LEU C 1 297 ? 9.773 61.318 76.515 1.00 31.68 261 LEU C O 1
ATOM 7228 N N . HIS C 1 298 ? 8.171 59.783 76.351 1.00 30.06 262 HIS C N 1
ATOM 7229 C CA . HIS C 1 298 ? 8.990 58.738 76.951 1.00 31.19 262 HIS C CA 1
ATOM 7230 C C . HIS C 1 298 ? 10.131 58.359 76.018 1.00 31.08 262 HIS C C 1
ATOM 7231 O O . HIS C 1 298 ? 11.241 58.083 76.456 1.00 32.05 262 HIS C O 1
ATOM 7238 N N . GLU C 1 299 ? 9.845 58.338 74.735 1.00 33.23 263 GLU C N 1
ATOM 7239 C CA . GLU C 1 299 ? 10.885 58.077 73.710 1.00 37.02 263 GLU C CA 1
ATOM 7240 C C . GLU C 1 299 ? 12.091 59.026 73.781 1.00 36.56 263 GLU C C 1
ATOM 7241 O O . GLU C 1 299 ? 13.232 58.593 73.740 1.00 36.09 263 GLU C O 1
ATOM 7247 N N . LYS C 1 300 ? 11.814 60.320 73.867 1.00 37.59 264 LYS C N 1
ATOM 7248 C CA . LYS C 1 300 ? 12.849 61.359 73.995 1.00 39.08 264 LYS C CA 1
ATOM 7249 C C . LYS C 1 300 ? 13.846 61.051 75.094 1.00 40.16 264 LYS C C 1
ATOM 7250 O O . LYS C 1 300 ? 15.025 61.312 74.946 1.00 39.38 264 LYS C O 1
ATOM 7256 N N . GLU C 1 301 ? 13.355 60.523 76.207 1.00 41.11 265 GLU C N 1
ATOM 7257 C CA . GLU C 1 301 ? 14.180 60.246 77.375 1.00 39.69 265 GLU C CA 1
ATOM 7258 C C . GLU C 1 301 ? 14.792 58.879 77.386 1.00 40.08 265 GLU C C 1
ATOM 7259 O O . GLU C 1 301 ? 15.620 58.605 78.230 1.00 46.24 265 GLU C O 1
ATOM 7265 N N . ASN C 1 302 ? 14.386 58.019 76.480 1.00 43.22 266 ASN C N 1
ATOM 7266 C CA . ASN C 1 302 ? 14.852 56.643 76.508 1.00 48.81 266 ASN C CA 1
ATOM 7267 C C . ASN C 1 302 ? 14.935 56.045 75.116 1.00 48.38 266 ASN C C 1
ATOM 7268 O O . ASN C 1 302 ? 13.942 55.560 74.559 1.00 48.20 266 ASN C O 1
ATOM 7273 N N . LYS C 1 303 ? 16.160 56.051 74.600 1.00 51.00 267 LYS C N 1
ATOM 7274 C CA . LYS C 1 303 ? 16.472 55.632 73.224 1.00 52.09 267 LYS C CA 1
ATOM 7275 C C . LYS C 1 303 ? 16.121 54.190 72.956 1.00 48.31 267 LYS C C 1
ATOM 7276 O O . LYS C 1 303 ? 15.921 53.825 71.831 1.00 53.60 267 LYS C O 1
ATOM 7282 N N . LYS C 1 304 ? 16.032 53.375 73.994 1.00 52.24 268 LYS C N 1
ATOM 7283 C CA . LYS C 1 304 ? 15.582 51.983 73.863 1.00 50.80 268 LYS C CA 1
ATOM 7284 C C . LYS C 1 304 ? 14.172 51.870 73.287 1.00 47.91 268 LYS C C 1
ATOM 7285 O O . LYS C 1 304 ? 13.802 50.875 72.665 1.00 48.01 268 LYS C O 1
ATOM 7291 N N . LEU C 1 305 ? 13.366 52.882 73.559 1.00 41.75 269 LEU C N 1
ATOM 7292 C CA . LEU C 1 305 ? 11.979 52.918 73.105 1.00 40.44 269 LEU C CA 1
ATOM 7293 C C . LEU C 1 305 ? 11.823 53.565 71.702 1.00 41.03 269 LEU C C 1
ATOM 7294 O O . LEU C 1 305 ? 10.725 53.828 71.211 1.00 36.13 269 LEU C O 1
ATOM 7299 N N . SER C 1 306 ? 12.939 53.863 71.072 1.00 43.54 270 SER C N 1
ATOM 7300 C CA . SER C 1 306 ? 12.933 54.524 69.772 1.00 43.93 270 SER C CA 1
ATOM 7301 C C . SER C 1 306 ? 11.998 53.838 68.797 1.00 42.36 270 SER C C 1
ATOM 7302 O O . SER C 1 306 ? 12.100 52.638 68.579 1.00 41.52 270 SER C O 1
ATOM 7305 N N . GLY C 1 307 ? 11.110 54.621 68.196 1.00 37.61 271 GLY C N 1
ATOM 7306 C CA . GLY C 1 307 ? 10.113 54.099 67.248 1.00 36.93 271 GLY C CA 1
ATOM 7307 C C . GLY C 1 307 ? 8.716 53.843 67.840 1.00 38.10 271 GLY C C 1
ATOM 7308 O O . GLY C 1 307 ? 7.735 53.631 67.103 1.00 34.40 271 GLY C O 1
ATOM 7309 N N . LEU C 1 308 ? 8.637 53.862 69.173 1.00 33.96 272 LEU C N 1
ATOM 7310 C CA . LEU C 1 308 ? 7.428 53.408 69.873 1.00 31.69 272 LEU C CA 1
ATOM 7311 C C . LEU C 1 308 ? 6.202 54.204 69.465 1.00 28.03 272 LEU C C 1
ATOM 7312 O O . LEU C 1 308 ? 5.175 53.639 69.113 1.00 29.84 272 LEU C O 1
ATOM 7317 N N . HIS C 1 309 ? 6.326 55.514 69.452 1.00 27.68 273 HIS C N 1
ATOM 7318 C CA . HIS C 1 309 ? 5.181 56.362 69.176 1.00 30.94 273 HIS C CA 1
ATOM 7319 C C . HIS C 1 309 ? 4.686 56.146 67.786 1.00 29.92 273 HIS C C 1
ATOM 7320 O O . HIS C 1 309 ? 3.493 56.261 67.509 1.00 30.05 273 HIS C O 1
ATOM 7327 N N . GLU C 1 310 ? 5.608 55.804 66.915 1.00 31.77 274 GLU C N 1
ATOM 7328 C CA . GLU C 1 310 ? 5.279 55.609 65.530 1.00 33.23 274 GLU C CA 1
ATOM 7329 C C . GLU C 1 310 ? 4.513 54.323 65.350 1.00 30.35 274 GLU C C 1
ATOM 7330 O O . GLU C 1 310 ? 3.582 54.251 64.551 1.00 30.45 274 GLU C O 1
ATOM 7336 N N . LYS C 1 311 ? 4.965 53.307 66.056 1.00 29.19 275 LYS C N 1
ATOM 7337 C CA . LYS C 1 311 ? 4.320 52.015 66.062 1.00 31.75 275 LYS C CA 1
ATOM 7338 C C . LYS C 1 311 ? 2.873 52.137 66.584 1.00 29.91 275 LYS C C 1
ATOM 7339 O O . LYS C 1 311 ? 1.962 51.556 66.048 1.00 25.68 275 LYS C O 1
ATOM 7345 N N . ILE C 1 312 ? 2.699 52.893 67.642 1.00 28.25 276 ILE C N 1
ATOM 7346 C CA . ILE C 1 312 ? 1.375 53.075 68.203 1.00 29.02 276 ILE C CA 1
ATOM 7347 C C . ILE C 1 312 ? 0.476 53.813 67.215 1.00 28.24 276 ILE C C 1
ATOM 7348 O O . ILE C 1 312 ? -0.675 53.412 66.966 1.00 25.18 276 ILE C O 1
ATOM 7353 N N . LYS C 1 313 ? 1.010 54.889 66.658 1.00 27.28 277 LYS C N 1
ATOM 7354 C CA . LYS C 1 313 ? 0.292 55.653 65.618 1.00 30.42 277 LYS C CA 1
ATOM 7355 C C . LYS C 1 313 ? -0.149 54.779 64.475 1.00 30.23 277 LYS C C 1
ATOM 7356 O O . LYS C 1 313 ? -1.299 54.812 64.051 1.00 29.55 277 LYS C O 1
ATOM 7362 N N . MET C 1 314 ? 0.777 53.974 63.975 1.00 30.29 278 MET C N 1
ATOM 7363 C CA . MET C 1 314 ? 0.470 53.075 62.865 1.00 29.73 278 MET C CA 1
ATOM 7364 C C . MET C 1 314 ? -0.622 52.093 63.251 1.00 27.46 278 MET C C 1
ATOM 7365 O O . MET C 1 314 ? -1.492 51.818 62.468 1.00 28.04 278 MET C O 1
ATOM 7370 N N . SER C 1 315 ? -0.544 51.541 64.454 1.00 24.79 279 SER C N 1
ATOM 7371 C CA . SER C 1 315 ? -1.500 50.567 64.882 1.00 24.97 279 SER C CA 1
ATOM 7372 C C . SER C 1 315 ? -2.877 51.182 64.918 1.00 24.42 279 SER C C 1
ATOM 7373 O O . SER C 1 315 ? -3.855 50.578 64.486 1.00 24.96 279 SER C O 1
ATOM 7376 N N . LEU C 1 316 ? -2.954 52.406 65.400 1.00 22.88 280 LEU C N 1
ATOM 7377 C CA . LEU C 1 316 ? -4.228 53.086 65.438 1.00 24.95 280 LEU C CA 1
ATOM 7378 C C . LEU C 1 316 ? -4.793 53.330 64.025 1.00 29.41 280 LEU C C 1
ATOM 7379 O O . LEU C 1 316 ? -5.988 53.103 63.749 1.00 25.55 280 LEU C O 1
ATOM 7384 N N . LYS C 1 317 ? -3.914 53.800 63.130 1.00 31.61 281 LYS C N 1
ATOM 7385 C CA . LYS C 1 317 ? -4.290 54.001 61.703 1.00 34.36 281 LYS C CA 1
ATOM 7386 C C . LYS C 1 317 ? -4.767 52.728 61.061 1.00 29.74 281 LYS C C 1
ATOM 7387 O O . LYS C 1 317 ? -5.767 52.707 60.373 1.00 30.40 281 LYS C O 1
ATOM 7393 N N . LYS C 1 318 ? -4.066 51.650 61.332 1.00 28.47 282 LYS C N 1
ATOM 7394 C CA . LYS C 1 318 ? -4.445 50.389 60.757 1.00 30.76 282 LYS C CA 1
ATOM 7395 C C . LYS C 1 318 ? -5.921 49.969 61.096 1.00 33.65 282 LYS C C 1
ATOM 7396 O O . LYS C 1 318 ? -6.565 49.276 60.316 1.00 32.06 282 LYS C O 1
ATOM 7402 N N . VAL C 1 319 ? -6.435 50.338 62.275 1.00 30.10 283 VAL C N 1
ATOM 7403 C CA . VAL C 1 319 ? -7.824 49.939 62.623 1.00 28.85 283 VAL C CA 1
ATOM 7404 C C . VAL C 1 319 ? -8.778 51.088 62.449 1.00 28.96 283 VAL C C 1
ATOM 7405 O O . VAL C 1 319 ? -9.904 51.025 62.889 1.00 32.11 283 VAL C O 1
ATOM 7409 N N . ASP C 1 320 ? -8.283 52.167 61.869 1.00 32.44 284 ASP C N 1
ATOM 7410 C CA . ASP C 1 320 ? -9.102 53.356 61.562 1.00 37.55 284 ASP C CA 1
ATOM 7411 C C . ASP C 1 320 ? -9.474 54.227 62.732 1.00 36.72 284 ASP C C 1
ATOM 7412 O O . ASP C 1 320 ? -10.475 54.928 62.712 1.00 38.49 284 ASP C O 1
ATOM 7417 N N . ALA C 1 321 ? -8.684 54.169 63.780 1.00 37.39 285 ALA C N 1
ATOM 7418 C CA . ALA C 1 321 ? -8.875 55.074 64.902 1.00 33.37 285 ALA C CA 1
ATOM 7419 C C . ALA C 1 321 ? -8.240 56.428 64.534 1.00 31.81 285 ALA C C 1
ATOM 7420 O O . ALA C 1 321 ? -7.247 56.473 63.842 1.00 30.22 285 ALA C O 1
ATOM 7422 N N . PRO C 1 322 ? -8.788 57.535 65.046 1.00 32.62 286 PRO C N 1
ATOM 7423 C CA . PRO C 1 322 ? -8.147 58.793 64.707 1.00 32.07 286 PRO C CA 1
ATOM 7424 C C . PRO C 1 322 ? -6.749 58.976 65.328 1.00 34.39 286 PRO C C 1
ATOM 7425 O O . PRO C 1 322 ? -6.494 58.507 66.439 1.00 32.18 286 PRO C O 1
ATOM 7429 N N . THR C 1 323 ? -5.878 59.672 64.597 1.00 31.20 287 THR C N 1
ATOM 7430 C CA . THR C 1 323 ? -4.553 60.014 65.084 1.00 31.40 287 THR C CA 1
ATOM 7431 C C . THR C 1 323 ? -4.216 61.513 65.086 1.00 30.30 287 THR C C 1
ATOM 7432 O O . THR C 1 323 ? -3.138 61.916 65.532 1.00 29.90 287 THR C O 1
ATOM 7436 N N . THR C 1 324 ? -5.144 62.335 64.631 1.00 28.94 288 THR C N 1
ATOM 7437 C CA . THR C 1 324 ? -4.943 63.797 64.641 1.00 29.21 288 THR C CA 1
ATOM 7438 C C . THR C 1 324 ? -6.105 64.504 65.272 1.00 29.27 288 THR C C 1
ATOM 7439 O O . THR C 1 324 ? -7.227 63.987 65.317 1.00 33.30 288 THR C O 1
ATOM 7443 N N . ALA C 1 325 ? -5.817 65.713 65.718 1.00 31.40 289 ALA C N 1
ATOM 7444 C CA . ALA C 1 325 ? -6.822 66.585 66.305 1.00 31.93 289 ALA C CA 1
ATOM 7445 C C . ALA C 1 325 ? -7.993 66.837 65.312 1.00 35.38 289 ALA C C 1
ATOM 7446 O O . ALA C 1 325 ? -9.159 66.864 65.681 1.00 33.10 289 ALA C O 1
ATOM 7448 N N . LYS C 1 326 ? -7.644 67.027 64.053 1.00 36.71 290 LYS C N 1
ATOM 7449 C CA . LYS C 1 326 ? -8.641 67.297 63.038 1.00 41.38 290 LYS C CA 1
ATOM 7450 C C . LYS C 1 326 ? -9.582 66.109 62.904 1.00 44.87 290 LYS C C 1
ATOM 7451 O O . LYS C 1 326 ? -10.789 66.277 62.828 1.00 44.18 290 LYS C O 1
ATOM 7457 N N . GLU C 1 327 ? -9.036 64.900 62.853 1.00 42.69 291 GLU C N 1
ATOM 7458 C CA . GLU C 1 327 ? -9.903 63.730 62.697 1.00 42.13 291 GLU C CA 1
ATOM 7459 C C . GLU C 1 327 ? -10.793 63.571 63.919 1.00 44.03 291 GLU C C 1
ATOM 7460 O O . GLU C 1 327 ? -11.924 63.136 63.839 1.00 38.25 291 GLU C O 1
ATOM 7466 N N . LEU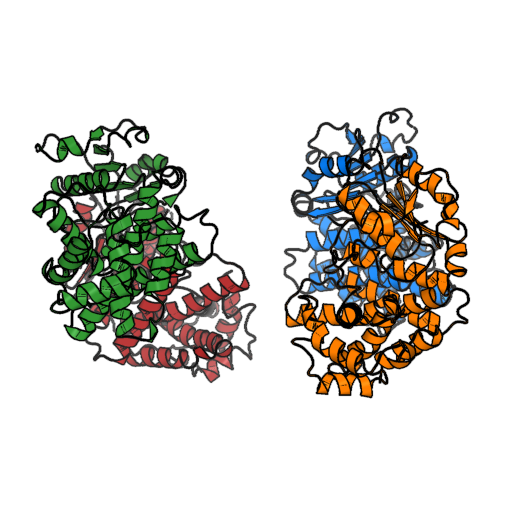 C 1 328 ? -10.232 63.926 65.054 1.00 47.47 292 LEU C N 1
ATOM 7467 C CA . LEU C 1 328 ? -10.908 63.757 66.337 1.00 44.28 292 LEU C CA 1
ATOM 7468 C C . LEU C 1 328 ? -11.990 64.806 66.554 1.00 46.42 292 LEU C C 1
ATOM 7469 O O . LEU C 1 328 ? -12.887 64.588 67.332 1.00 45.93 292 LEU C O 1
ATOM 7474 N N . GLY C 1 329 ? -11.884 65.935 65.854 1.00 48.43 293 GLY C N 1
ATOM 7475 C CA . GLY C 1 329 ? -12.887 67.021 65.869 1.00 44.23 293 GLY C CA 1
ATOM 7476 C C . GLY C 1 329 ? -12.482 68.286 66.627 1.00 47.96 293 GLY C C 1
ATOM 7477 O O . GLY C 1 329 ? -13.327 69.130 66.919 1.00 51.44 293 GLY C O 1
ATOM 7478 N N . PHE C 1 330 ? -11.205 68.414 66.980 1.00 43.62 294 PHE C N 1
ATOM 7479 C CA . PHE C 1 330 ? -10.726 69.531 67.802 1.00 42.33 294 PHE C CA 1
ATOM 7480 C C . PHE C 1 330 ? -9.817 70.504 67.099 1.00 45.44 294 PHE C C 1
ATOM 7481 O O . PHE C 1 330 ? -8.972 70.116 66.304 1.00 42.26 294 PHE C O 1
ATOM 7489 N N . ASP C 1 331 ? -9.961 71.767 67.496 1.00 47.90 295 ASP C N 1
ATOM 7490 C CA . ASP C 1 331 ? -9.040 72.852 67.179 1.00 49.22 295 ASP C CA 1
ATOM 7491 C C . ASP C 1 331 ? -7.717 72.600 67.859 1.00 44.61 295 ASP C C 1
ATOM 7492 O O . ASP C 1 331 ? -7.693 72.200 69.010 1.00 43.02 295 ASP C O 1
ATOM 7497 N N . GLU C 1 332 ? -6.631 72.946 67.206 1.00 37.36 296 GLU C N 1
ATOM 7498 C CA . GLU C 1 332 ? -5.339 72.791 67.825 1.00 43.58 296 GLU C CA 1
ATOM 7499 C C . GLU C 1 332 ? -5.136 73.454 69.183 1.00 41.25 296 GLU C C 1
ATOM 7500 O O . GLU C 1 332 ? -4.360 72.977 70.008 1.00 39.25 296 GLU C O 1
ATOM 7506 N N . ASP C 1 333 ? -5.814 74.551 69.428 1.00 41.61 297 ASP C N 1
ATOM 7507 C CA . ASP C 1 333 ? -5.620 75.253 70.704 1.00 40.78 297 ASP C CA 1
ATOM 7508 C C . ASP C 1 333 ? -6.150 74.432 71.871 1.00 34.68 297 ASP C C 1
ATOM 7509 O O . ASP C 1 333 ? -5.603 74.473 72.968 1.00 38.07 297 ASP C O 1
ATOM 7514 N N . ILE C 1 334 ? -7.208 73.682 71.626 1.00 32.87 298 ILE C N 1
ATOM 7515 C CA . ILE C 1 334 ? -7.794 72.822 72.662 1.00 36.69 298 ILE C CA 1
ATOM 7516 C C . ILE C 1 334 ? -6.810 71.687 73.029 1.00 36.63 298 ILE C C 1
ATOM 7517 O O . ILE C 1 334 ? -6.626 71.356 74.187 1.00 36.25 298 ILE C O 1
ATOM 7522 N N . ILE C 1 335 ? -6.228 71.071 72.009 1.00 35.01 299 ILE C N 1
ATOM 7523 C CA . ILE C 1 335 ? -5.243 70.031 72.226 1.00 34.16 299 ILE C CA 1
ATOM 7524 C C . ILE C 1 335 ? -4.151 70.559 73.127 1.00 35.36 299 ILE C C 1
ATOM 7525 O O . ILE C 1 335 ? -3.742 69.915 74.106 1.00 36.54 299 ILE C O 1
ATOM 7530 N N . ILE C 1 336 ? -3.640 71.728 72.764 1.00 36.35 300 ILE C N 1
ATOM 7531 C CA . ILE C 1 336 ? -2.493 72.330 73.449 1.00 36.81 300 ILE C CA 1
ATOM 7532 C C . ILE C 1 336 ? -2.873 72.660 74.890 1.00 40.20 300 ILE C C 1
ATOM 7533 O O . ILE C 1 336 ? -2.121 72.427 75.848 1.00 39.19 300 ILE C O 1
ATOM 7538 N N . GLU C 1 337 ? -4.035 73.257 75.053 1.00 42.18 301 GLU C N 1
ATOM 7539 C CA . GLU C 1 337 ? -4.491 73.582 76.408 1.00 43.63 301 GLU C CA 1
ATOM 7540 C C . GLU C 1 337 ? -4.668 72.339 77.263 1.00 37.95 301 GLU C C 1
ATOM 7541 O O . GLU C 1 337 ? -4.302 72.314 78.442 1.00 39.26 301 GLU C O 1
ATOM 7547 N N . ALA C 1 338 ? -5.237 71.310 76.656 1.00 36.04 302 ALA C N 1
ATOM 7548 C CA . ALA C 1 338 ? -5.427 70.026 77.347 1.00 36.97 302 ALA C CA 1
ATOM 7549 C C . ALA C 1 338 ? -4.082 69.481 77.824 1.00 35.55 302 ALA C C 1
ATOM 7550 O O . ALA C 1 338 ? -3.934 69.022 78.942 1.00 33.60 302 ALA C O 1
ATOM 7552 N N . LEU C 1 339 ? -3.081 69.568 76.969 1.00 34.10 303 LEU C N 1
ATOM 7553 C CA . LEU C 1 339 ? -1.742 69.084 77.324 1.00 36.33 303 LEU C CA 1
ATOM 7554 C C . LEU C 1 339 ? -1.141 69.813 78.533 1.00 39.43 303 LEU C C 1
ATOM 7555 O O . LEU C 1 339 ? -0.522 69.176 79.408 1.00 34.16 303 LEU C O 1
ATOM 7560 N N . THR C 1 340 ? -1.316 71.142 78.561 1.00 37.73 304 THR C N 1
ATOM 7561 C CA . THR C 1 340 ? -0.711 71.966 79.620 1.00 39.00 304 THR C CA 1
ATOM 7562 C C . THR C 1 340 ? -1.428 71.778 80.938 1.00 36.76 304 THR C C 1
ATOM 7563 O O . THR C 1 340 ? -0.848 71.994 81.998 1.00 35.24 304 THR C O 1
ATOM 7567 N N . MET C 1 341 ? -2.672 71.349 80.881 1.00 35.37 305 MET C N 1
ATOM 7568 C CA . MET C 1 341 ? -3.421 71.127 82.128 1.00 39.13 305 MET C CA 1
ATOM 7569 C C . MET C 1 341 ? -3.479 69.667 82.621 1.00 37.84 305 MET C C 1
ATOM 7570 O O . MET C 1 341 ? -3.866 69.412 83.756 1.00 40.90 305 MET C O 1
ATOM 7575 N N . ALA C 1 342 ? -3.041 68.732 81.786 1.00 35.98 306 ALA C N 1
ATOM 7576 C CA . ALA C 1 342 ? -3.231 67.298 82.034 1.00 33.61 306 ALA C CA 1
ATOM 7577 C C . ALA C 1 342 ? -2.635 66.834 83.376 1.00 31.08 306 ALA C C 1
ATOM 7578 O O . ALA C 1 342 ? -3.242 66.074 84.100 1.00 28.59 306 ALA C O 1
ATOM 7580 N N . HIS C 1 343 ? -1.460 67.299 83.685 1.00 33.21 307 HIS C N 1
ATOM 7581 C CA . HIS C 1 343 ? -0.761 66.899 84.908 1.00 39.81 307 HIS C CA 1
ATOM 7582 C C . HIS C 1 343 ? -1.539 67.286 86.206 1.00 44.20 307 HIS C C 1
ATOM 7583 O O . HIS C 1 343 ? -1.306 66.697 87.253 1.00 43.91 307 HIS C O 1
ATOM 7590 N N . LYS C 1 344 ? -2.441 68.261 86.099 1.00 44.17 308 LYS C N 1
ATOM 7591 C CA . LYS C 1 344 ? -3.235 68.773 87.236 1.00 47.14 308 LYS C CA 1
ATOM 7592 C C . LYS C 1 344 ? -4.536 68.048 87.429 1.00 49.89 308 LYS C C 1
ATOM 7593 O O . LYS C 1 344 ? -5.168 68.176 88.458 1.00 52.06 308 LYS C O 1
ATOM 7599 N N . ILE C 1 345 ? -4.935 67.280 86.434 1.00 52.42 309 ILE C N 1
ATOM 7600 C CA . ILE C 1 345 ? -6.231 66.598 86.465 1.00 52.59 309 ILE C CA 1
ATOM 7601 C C . ILE C 1 345 ? -6.339 65.642 87.652 1.00 54.38 309 ILE C C 1
ATOM 7602 O O . ILE C 1 345 ? -7.411 65.430 88.202 1.00 56.54 309 ILE C O 1
ATOM 7607 N N . ARG C 1 346 ? -5.221 65.051 88.025 1.00 52.29 310 ARG C N 1
ATOM 7608 C CA . ARG C 1 346 ? -5.202 64.112 89.121 1.00 50.26 310 ARG C CA 1
ATOM 7609 C C . ARG C 1 346 ? -3.805 64.099 89.696 1.00 47.40 310 ARG C C 1
ATOM 7610 O O . ARG C 1 346 ? -2.815 64.361 88.987 1.00 46.92 310 ARG C O 1
ATOM 7618 N N . ASN C 1 347 ? -3.721 63.842 90.989 1.00 43.42 311 ASN C N 1
ATOM 7619 C CA . ASN C 1 347 ? -2.438 63.749 91.648 1.00 46.48 311 ASN C CA 1
ATOM 7620 C C . ASN C 1 347 ? -1.788 62.405 91.307 1.00 51.22 311 ASN C C 1
ATOM 7621 O O . ASN C 1 347 ? -1.922 61.410 92.012 1.00 53.64 311 ASN C O 1
ATOM 7626 N N . ARG C 1 348 ? -1.089 62.375 90.192 1.00 47.44 312 ARG C N 1
ATOM 7627 C CA . ARG C 1 348 ? -0.469 61.152 89.770 1.00 43.24 312 ARG C CA 1
ATOM 7628 C C . ARG C 1 348 ? 0.733 61.480 88.905 1.00 36.92 312 ARG C C 1
ATOM 7629 O O . ARG C 1 348 ? 0.595 62.025 87.815 1.00 34.62 312 ARG C O 1
ATOM 7637 N N . TRP C 1 349 ? 1.909 61.129 89.397 1.00 35.59 313 TRP C N 1
ATOM 7638 C CA . TRP C 1 349 ? 3.136 61.430 88.686 1.00 35.77 313 TRP C CA 1
ATOM 7639 C C . TRP C 1 349 ? 3.200 60.656 87.377 1.00 31.63 313 TRP C C 1
ATOM 7640 O O . TRP C 1 349 ? 2.991 59.475 87.339 1.00 34.82 313 TRP C O 1
ATOM 7651 N N . THR C 1 350 ? 3.512 61.367 86.319 1.00 30.75 314 THR C N 1
ATOM 7652 C CA . THR C 1 350 ? 3.725 60.815 85.003 1.00 28.57 314 THR C CA 1
ATOM 7653 C C . THR C 1 350 ? 4.876 61.520 84.309 1.00 29.35 314 THR C C 1
ATOM 7654 O O . THR C 1 350 ? 5.426 62.474 84.832 1.00 27.46 314 THR C O 1
ATOM 7658 N N . ILE C 1 351 ? 5.172 61.071 83.090 1.00 30.20 315 ILE C N 1
ATOM 7659 C CA . ILE C 1 351 ? 6.148 61.700 82.207 1.00 31.76 315 ILE C CA 1
ATOM 7660 C C . ILE C 1 351 ? 5.882 63.222 82.031 1.00 35.60 315 ILE C C 1
ATOM 7661 O O . ILE C 1 351 ? 6.802 63.985 81.767 1.00 34.80 315 ILE C O 1
ATOM 7666 N N . LEU C 1 352 ? 4.635 63.652 82.193 1.00 31.80 316 LEU C N 1
ATOM 7667 C CA . LEU C 1 352 ? 4.347 65.093 82.270 1.00 33.66 316 LEU C CA 1
ATOM 7668 C C . LEU C 1 352 ? 5.039 65.830 83.437 1.00 37.74 316 LEU C C 1
ATOM 7669 O O . LEU C 1 352 ? 5.179 67.057 83.402 1.00 39.79 316 LEU C O 1
ATOM 7674 N N . ARG C 1 353 ? 5.390 65.102 84.470 1.00 36.24 317 ARG C N 1
ATOM 7675 C CA . ARG C 1 353 ? 5.974 65.678 85.666 1.00 40.09 317 ARG C CA 1
ATOM 7676 C C . ARG C 1 353 ? 5.247 66.920 86.152 1.00 38.61 317 ARG C C 1
ATOM 7677 O O . ARG C 1 353 ? 4.075 66.858 86.385 1.00 39.32 317 ARG C O 1
ATOM 7685 N N . ASP C 1 354 ? 5.927 68.038 86.327 1.00 41.60 318 ASP C N 1
ATOM 7686 C CA . ASP C 1 354 ? 5.247 69.236 86.868 1.00 39.47 318 ASP C CA 1
ATOM 7687 C C . ASP C 1 354 ? 4.549 70.050 85.824 1.00 38.16 318 ASP C C 1
ATOM 7688 O O . ASP C 1 354 ? 4.025 71.101 86.118 1.00 38.17 318 ASP C O 1
ATOM 7693 N N . GLY C 1 355 ? 4.528 69.558 84.592 1.00 37.91 319 GLY C N 1
ATOM 7694 C CA . GLY C 1 355 ? 3.657 70.128 83.589 1.00 38.40 319 GLY C CA 1
ATOM 7695 C C . GLY C 1 355 ? 4.402 70.629 82.368 1.00 39.83 319 GLY C C 1
ATOM 7696 O O . GLY C 1 355 ? 5.554 71.044 82.425 1.00 39.20 319 GLY C O 1
ATOM 7697 N N . LEU C 1 356 ? 3.692 70.627 81.258 1.00 39.13 320 LEU C N 1
ATOM 7698 C CA . LEU C 1 356 ? 4.216 71.150 80.009 1.00 37.93 320 LEU C CA 1
ATOM 7699 C C . LEU C 1 356 ? 3.895 72.619 79.878 1.00 40.93 320 LEU C C 1
ATOM 7700 O O . LEU C 1 356 ? 2.756 73.060 80.130 1.00 37.33 320 LEU C O 1
ATOM 7705 N N . SER C 1 357 ? 4.881 73.373 79.407 1.00 41.89 321 SER C N 1
ATOM 7706 C CA . SER C 1 357 ? 4.612 74.734 78.979 1.00 42.66 321 SER C CA 1
ATOM 7707 C C . SER C 1 357 ? 3.756 74.700 77.709 1.00 41.32 321 SER C C 1
ATOM 7708 O O . SER C 1 357 ? 3.686 73.705 77.003 1.00 44.65 321 SER C O 1
ATOM 7711 N N . ARG C 1 358 ? 3.111 75.810 77.416 1.00 38.31 322 ARG C N 1
ATOM 7712 C CA . ARG C 1 358 ? 2.329 75.921 76.211 1.00 40.25 322 ARG C CA 1
ATOM 7713 C C . ARG C 1 358 ? 3.197 75.709 74.976 1.00 39.35 322 ARG C C 1
ATOM 7714 O O . ARG C 1 358 ? 2.722 75.166 73.971 1.00 38.48 322 ARG C O 1
ATOM 7722 N N . GLU C 1 359 ? 4.461 76.129 75.065 1.00 41.08 323 GLU C N 1
ATOM 7723 C CA . GLU C 1 359 ? 5.372 76.052 73.921 1.00 44.97 323 GLU C CA 1
ATOM 7724 C C . GLU C 1 359 ? 5.749 74.570 73.725 1.00 46.36 323 GLU C C 1
ATOM 7725 O O . GLU C 1 359 ? 5.743 74.060 72.610 1.00 41.73 323 GLU C O 1
ATOM 7731 N N . GLU C 1 360 ? 6.092 73.908 74.829 1.00 42.95 324 GLU C N 1
ATOM 7732 C CA . GLU C 1 360 ? 6.387 72.477 74.830 1.00 40.07 324 GLU C CA 1
ATOM 7733 C C . GLU C 1 360 ? 5.200 71.638 74.315 1.00 37.05 324 GLU C C 1
ATOM 7734 O O . GLU C 1 360 ? 5.361 70.667 73.569 1.00 41.22 324 GLU C O 1
ATOM 7740 N N . ALA C 1 361 ? 4.009 72.034 74.708 1.00 31.63 325 ALA C N 1
ATOM 7741 C CA . ALA C 1 361 ? 2.799 71.325 74.307 1.00 31.44 325 ALA C CA 1
ATOM 7742 C C . ALA C 1 361 ? 2.596 71.392 72.816 1.00 29.66 325 ALA C C 1
ATOM 7743 O O . ALA C 1 361 ? 2.256 70.402 72.170 1.00 29.38 325 ALA C O 1
ATOM 7745 N N . ARG C 1 362 ? 2.786 72.591 72.286 1.00 34.28 326 ARG C N 1
ATOM 7746 C CA . ARG C 1 362 ? 2.648 72.827 70.840 1.00 35.23 326 ARG C CA 1
ATOM 7747 C C . ARG C 1 362 ? 3.673 72.010 70.088 1.00 32.49 326 ARG C C 1
ATOM 7748 O O . ARG C 1 362 ? 3.343 71.340 69.123 1.00 32.54 326 ARG C O 1
ATOM 7756 N N . LYS C 1 363 ? 4.905 72.055 70.555 1.00 35.38 327 LYS C N 1
ATOM 7757 C CA . LYS C 1 363 ? 5.990 71.309 69.913 1.00 39.59 327 LYS C CA 1
ATOM 7758 C C . LYS C 1 363 ? 5.694 69.806 69.870 1.00 36.40 327 LYS C C 1
ATOM 7759 O O . LYS C 1 363 ? 5.843 69.148 68.835 1.00 37.64 327 LYS C O 1
ATOM 7765 N N . LEU C 1 364 ? 5.281 69.292 71.012 1.00 33.83 328 LEU C N 1
ATOM 7766 C CA . LEU C 1 364 ? 4.940 67.888 71.143 1.00 33.84 328 LEU C CA 1
ATOM 7767 C C . LEU C 1 364 ? 3.859 67.490 70.150 1.00 30.32 328 LEU C C 1
ATOM 7768 O O . LEU C 1 364 ? 3.990 66.518 69.406 1.00 28.06 328 LEU C O 1
ATOM 7773 N N . ALA C 1 365 ? 2.758 68.237 70.178 1.00 29.45 329 ALA C N 1
ATOM 7774 C CA . ALA C 1 365 ? 1.627 67.983 69.287 1.00 30.70 329 ALA C CA 1
ATOM 7775 C C . ALA C 1 365 ? 2.027 68.141 67.795 1.00 30.33 329 ALA C C 1
ATOM 7776 O O . ALA C 1 365 ? 1.558 67.390 66.910 1.00 31.19 329 ALA C O 1
ATOM 7778 N N . GLU C 1 366 ? 2.923 69.087 67.545 1.00 30.11 330 GLU C N 1
ATOM 7779 C CA . GLU C 1 366 ? 3.479 69.277 66.178 1.00 34.48 330 GLU C CA 1
ATOM 7780 C C . GLU C 1 366 ? 4.384 68.104 65.746 1.00 30.06 330 GLU C C 1
ATOM 7781 O O . GLU C 1 366 ? 4.180 67.489 64.705 1.00 29.33 330 GLU C O 1
ATOM 7787 N N . GLU C 1 367 ? 5.329 67.767 66.595 1.00 27.75 331 GLU C N 1
ATOM 7788 C CA . GLU C 1 367 ? 6.294 66.703 66.295 1.00 29.00 331 GLU C CA 1
ATOM 7789 C C . GLU C 1 367 ? 5.681 65.343 66.079 1.00 28.52 331 GLU C C 1
ATOM 7790 O O . GLU C 1 367 ? 6.271 64.502 65.434 1.00 28.35 331 GLU C O 1
ATOM 7796 N N . THR C 1 368 ? 4.508 65.107 66.664 1.00 32.00 332 THR C N 1
ATOM 7797 C CA . THR C 1 368 ? 3.824 63.777 66.595 1.00 30.20 332 THR C CA 1
ATOM 7798 C C . THR C 1 368 ? 2.761 63.737 65.515 1.00 29.68 332 THR C C 1
ATOM 7799 O O . THR C 1 368 ? 2.081 62.738 65.303 1.00 31.93 332 THR C O 1
ATOM 7803 N N . GLY C 1 369 ? 2.589 64.862 64.861 1.00 30.55 333 GLY C N 1
ATOM 7804 C CA . GLY C 1 369 ? 1.597 64.969 63.810 1.00 29.29 333 GLY C CA 1
ATOM 7805 C C . GLY C 1 369 ? 0.162 65.088 64.279 1.00 30.26 333 GLY C C 1
ATOM 7806 O O . GLY C 1 369 ? -0.763 64.924 63.482 1.00 32.42 333 GLY C O 1
ATOM 7807 N N . VAL C 1 370 ? -0.043 65.383 65.551 1.00 29.15 334 VAL C N 1
ATOM 7808 C CA . VAL C 1 370 ? -1.418 65.471 66.089 1.00 31.82 334 VAL C CA 1
ATOM 7809 C C . VAL C 1 370 ? -2.057 66.785 65.622 1.00 30.75 334 VAL C C 1
ATOM 7810 O O . VAL C 1 370 ? -3.261 66.864 65.355 1.00 28.99 334 VAL C O 1
ATOM 7814 N N . ILE C 1 371 ? -1.209 67.795 65.516 1.00 32.21 335 ILE C N 1
ATOM 7815 C CA . ILE C 1 371 ? -1.561 69.040 64.837 1.00 34.82 335 ILE C CA 1
ATOM 7816 C C . ILE C 1 371 ? -0.497 69.417 63.802 1.00 38.30 335 ILE C C 1
ATOM 7817 O O . ILE C 1 371 ? 0.599 68.824 63.700 1.00 37.81 335 ILE C O 1
ATOM 7823 N N . ILE D 1 38 ? -13.980 29.190 78.651 1.00 53.74 2 ILE D N 1
ATOM 7824 C CA . ILE D 1 38 ? -14.349 29.667 80.024 1.00 56.89 2 ILE D CA 1
ATOM 7825 C C . ILE D 1 38 ? -13.163 29.637 81.037 1.00 54.09 2 ILE D C 1
ATOM 7826 O O . ILE D 1 38 ? -12.517 28.602 81.249 1.00 55.67 2 ILE D O 1
ATOM 7831 N N . ILE D 1 39 ? -12.891 30.785 81.647 1.00 39.72 3 ILE D N 1
ATOM 7832 C CA . ILE D 1 39 ? -11.795 30.907 82.598 1.00 35.74 3 ILE D CA 1
ATOM 7833 C C . ILE D 1 39 ? -12.352 31.104 84.000 1.00 31.89 3 ILE D C 1
ATOM 7834 O O . ILE D 1 39 ? -13.230 31.929 84.233 1.00 27.85 3 ILE D O 1
ATOM 7839 N N . VAL D 1 40 ? -11.894 30.262 84.913 1.00 28.62 4 VAL D N 1
ATOM 7840 C CA . VAL D 1 40 ? -12.362 30.304 86.265 1.00 25.58 4 VAL D CA 1
ATOM 7841 C C . VAL D 1 40 ? -11.238 30.794 87.124 1.00 25.53 4 VAL D C 1
ATOM 7842 O O . VAL D 1 40 ? -10.204 30.154 87.199 1.00 28.38 4 VAL D O 1
ATOM 7846 N N . THR D 1 41 ? -11.468 31.910 87.799 1.00 24.56 5 THR D N 1
ATOM 7847 C CA . THR D 1 41 ? -10.521 32.469 88.702 1.00 24.22 5 THR D CA 1
ATOM 7848 C C . THR D 1 41 ? -11.070 32.629 90.106 1.00 24.00 5 THR D C 1
ATOM 7849 O O . THR D 1 41 ? -12.255 32.510 90.304 1.00 23.29 5 THR D O 1
ATOM 7853 N N . PRO D 1 42 ? -10.177 32.880 91.096 1.00 23.22 6 PRO D N 1
ATOM 7854 C CA . PRO D 1 42 ? -10.698 33.227 92.386 1.00 21.52 6 PRO D CA 1
ATOM 7855 C C . PRO D 1 42 ? -11.521 34.499 92.357 1.00 20.40 6 PRO D C 1
ATOM 7856 O O . PRO D 1 42 ? -11.312 35.383 91.527 1.00 20.13 6 PRO D O 1
ATOM 7860 N N . ARG D 1 43 ? -12.451 34.570 93.277 1.00 19.19 7 ARG D N 1
ATOM 7861 C CA . ARG D 1 43 ? -13.257 35.786 93.453 1.00 19.72 7 ARG D CA 1
ATOM 7862 C C . ARG D 1 43 ? -12.580 36.719 94.448 1.00 19.93 7 ARG D C 1
ATOM 7863 O O . ARG D 1 43 ? -12.509 37.907 94.229 1.00 20.86 7 ARG D O 1
ATOM 7871 N N . TYR D 1 44 ? -12.142 36.156 95.564 1.00 19.06 8 TYR D N 1
ATOM 7872 C CA . TYR D 1 44 ? -11.549 36.909 96.639 1.00 19.76 8 TYR D CA 1
ATOM 7873 C C . TYR D 1 44 ? -10.200 36.378 96.994 1.00 19.63 8 TYR D C 1
ATOM 7874 O O . TYR D 1 44 ? -10.013 35.189 97.135 1.00 20.75 8 TYR D O 1
ATOM 7883 N N . THR D 1 45 ? -9.278 37.299 97.141 1.00 20.43 9 THR D N 1
ATOM 7884 C CA . THR D 1 45 ? -7.917 36.997 97.506 1.00 22.42 9 THR D CA 1
ATOM 7885 C C . THR D 1 45 ? -7.466 37.951 98.590 1.00 22.42 9 THR D C 1
ATOM 7886 O O . THR D 1 45 ? -7.496 39.156 98.397 1.00 20.94 9 THR D O 1
ATOM 7890 N N . ILE D 1 46 ? -7.087 37.379 99.728 1.00 22.57 10 ILE D N 1
ATOM 7891 C CA . ILE D 1 46 ? -6.679 38.149 100.908 1.00 24.32 10 ILE D CA 1
ATOM 7892 C C . ILE D 1 46 ? -5.333 37.654 101.381 1.00 22.71 10 ILE D C 1
ATOM 7893 O O . ILE D 1 46 ? -5.166 36.483 101.663 1.00 21.19 10 ILE D O 1
ATOM 7898 N N . ILE D 1 47 ? -4.375 38.551 101.418 1.00 22.75 11 ILE D N 1
ATOM 7899 C CA . ILE D 1 47 ? -3.043 38.207 101.819 1.00 25.31 11 ILE D CA 1
ATOM 7900 C C . ILE D 1 47 ? -2.561 39.236 102.818 1.00 25.47 11 ILE D C 1
ATOM 7901 O O . ILE D 1 47 ? -2.172 40.315 102.441 1.00 26.35 11 ILE D O 1
ATOM 7906 N N . GLU D 1 48 ? -2.655 38.886 104.089 1.00 27.58 12 GLU D N 1
ATOM 7907 C CA . GLU D 1 48 ? -2.312 39.803 105.168 1.00 30.21 12 GLU D CA 1
ATOM 7908 C C . GLU D 1 48 ? -2.335 39.172 106.530 1.00 26.24 12 GLU D C 1
ATOM 7909 O O . GLU D 1 48 ? -2.846 38.097 106.707 1.00 24.62 12 GLU D O 1
ATOM 7915 N N . ASP D 1 49 ? -1.759 39.887 107.500 1.00 27.41 13 ASP D N 1
ATOM 7916 C CA . ASP D 1 49 ? -1.639 39.391 108.871 1.00 27.37 13 ASP D CA 1
ATOM 7917 C C . ASP D 1 49 ? -3.036 39.325 109.462 1.00 26.31 13 ASP D C 1
ATOM 7918 O O . ASP D 1 49 ? -3.824 40.250 109.303 1.00 26.86 13 ASP D O 1
ATOM 7923 N N . GLY D 1 50 ? -3.359 38.216 110.098 1.00 24.88 14 GLY D N 1
ATOM 7924 C CA . GLY D 1 50 ? -4.705 38.009 110.689 1.00 23.45 14 GLY D CA 1
ATOM 7925 C C . GLY D 1 50 ? -5.809 37.641 109.702 1.00 25.68 14 GLY D C 1
ATOM 7926 O O . GLY D 1 50 ? -6.966 37.575 110.051 1.00 25.44 14 GLY D O 1
ATOM 7927 N N . ALA D 1 51 ? -5.448 37.362 108.450 1.00 29.45 15 ALA D N 1
ATOM 7928 C CA . ALA D 1 51 ? -6.469 37.067 107.413 1.00 28.11 15 ALA D CA 1
ATOM 7929 C C . ALA D 1 51 ? -7.391 35.907 107.800 1.00 27.99 15 ALA D C 1
ATOM 7930 O O . ALA D 1 51 ? -8.527 35.824 107.332 1.00 28.50 15 ALA D O 1
ATOM 7932 N N . ILE D 1 52 ? -6.891 34.993 108.617 1.00 27.46 16 ILE D N 1
ATOM 7933 C CA . ILE D 1 52 ? -7.669 33.819 108.978 1.00 27.36 16 ILE D CA 1
ATOM 7934 C C . ILE D 1 52 ? -8.995 34.218 109.624 1.00 26.73 16 ILE D C 1
ATOM 7935 O O . ILE D 1 52 ? -9.962 33.532 109.490 1.00 27.05 16 ILE D O 1
ATOM 7940 N N . ASN D 1 53 ? -9.016 35.372 110.276 1.00 26.36 17 ASN D N 1
ATOM 7941 C CA . ASN D 1 53 ? -10.220 35.894 110.904 1.00 28.48 17 ASN D CA 1
ATOM 7942 C C . ASN D 1 53 ? -11.290 36.410 109.959 1.00 27.63 17 ASN D C 1
ATOM 7943 O O . ASN D 1 53 ? -12.375 36.748 110.381 1.00 25.35 17 ASN D O 1
ATOM 7948 N N . LYS D 1 54 ? -10.965 36.456 108.676 1.00 29.34 18 LYS D N 1
ATOM 7949 C CA . LYS D 1 54 ? -11.897 36.914 107.644 1.00 29.86 18 LYS D CA 1
ATOM 7950 C C . LYS D 1 54 ? -12.720 35.798 107.001 1.00 29.38 18 LYS D C 1
ATOM 7951 O O . LYS D 1 54 ? -13.493 36.056 106.100 1.00 30.68 18 LYS D O 1
ATOM 7957 N N . ILE D 1 55 ? -12.541 34.559 107.427 1.00 28.94 19 ILE D N 1
ATOM 7958 C CA . ILE D 1 55 ? -13.283 33.456 106.841 1.00 30.59 19 ILE D CA 1
ATOM 7959 C C . ILE D 1 55 ? -14.798 33.752 106.833 1.00 29.44 19 ILE D C 1
ATOM 7960 O O . ILE D 1 55 ? -15.459 33.651 105.795 1.00 33.89 19 ILE D O 1
ATOM 7965 N N . GLU D 1 56 ? -15.331 34.129 107.983 1.00 29.25 20 GLU D N 1
ATOM 7966 C CA . GLU D 1 56 ? -16.783 34.350 108.132 1.00 29.36 20 GLU D CA 1
ATOM 7967 C C . GLU D 1 56 ? -17.267 35.452 107.213 1.00 27.38 20 GLU D C 1
ATOM 7968 O O . GLU D 1 56 ? -18.310 35.368 106.573 1.00 24.42 20 GLU D O 1
ATOM 7974 N N . GLU D 1 57 ? -16.489 36.501 107.175 1.00 29.68 21 GLU D N 1
ATOM 7975 C CA . GLU D 1 57 ? -16.779 37.608 106.314 1.00 31.40 21 GLU D CA 1
ATOM 7976 C C . GLU D 1 57 ? -16.859 37.162 104.848 1.00 30.17 21 GLU D C 1
ATOM 7977 O O . GLU D 1 57 ? -17.763 37.531 104.168 1.00 30.71 21 GLU D O 1
ATOM 7983 N N . ILE D 1 58 ? -15.926 36.335 104.412 1.00 27.62 22 ILE D N 1
ATOM 7984 C CA . ILE D 1 58 ? -15.854 35.888 103.032 1.00 26.98 22 ILE D CA 1
ATOM 7985 C C . ILE D 1 58 ? -17.022 34.948 102.710 1.00 26.73 22 ILE D C 1
ATOM 7986 O O . ILE D 1 58 ? -17.669 35.086 101.703 1.00 27.78 22 ILE D O 1
ATOM 7991 N N . LEU D 1 59 ? -17.285 33.991 103.586 1.00 27.24 23 LEU D N 1
ATOM 7992 C CA . LEU D 1 59 ? -18.429 33.083 103.414 1.00 28.65 23 LEU D CA 1
ATOM 7993 C C . LEU D 1 59 ? -19.723 33.841 103.274 1.00 26.66 23 LEU D C 1
ATOM 7994 O O . LEU D 1 59 ? -20.545 33.495 102.439 1.00 24.66 23 LEU D O 1
ATOM 7999 N N . LYS D 1 60 ? -19.867 34.900 104.059 1.00 24.55 24 LYS D N 1
ATOM 8000 C CA . LYS D 1 60 ? -21.059 35.710 104.011 1.00 25.98 24 LYS D CA 1
ATOM 8001 C C . LYS D 1 60 ? -21.214 36.414 102.658 1.00 29.04 24 LYS D C 1
ATOM 8002 O O . LYS D 1 60 ? -22.265 36.390 102.037 1.00 27.60 24 LYS D O 1
ATOM 8008 N N . LYS D 1 61 ? -20.137 37.005 102.193 1.00 28.44 25 LYS D N 1
ATOM 8009 C CA . LYS D 1 61 ? -20.111 37.628 100.885 1.00 26.95 25 LYS D CA 1
ATOM 8010 C C . LYS D 1 61 ? -20.413 36.667 99.776 1.00 24.76 25 LYS D C 1
ATOM 8011 O O . LYS D 1 61 ? -21.022 37.024 98.822 1.00 23.70 25 LYS D O 1
ATOM 8017 N N . LEU D 1 62 ? -19.967 35.432 99.907 1.00 27.47 26 LEU D N 1
ATOM 8018 C CA . LEU D 1 62 ? -20.257 34.407 98.891 1.00 25.06 26 LEU D CA 1
ATOM 8019 C C . LEU D 1 62 ? -21.582 33.691 99.111 1.00 25.81 26 LEU D C 1
ATOM 8020 O O . LEU D 1 62 ? -21.894 32.756 98.396 1.00 25.78 26 LEU D O 1
ATOM 8025 N N . ASN D 1 63 ? -22.366 34.131 100.102 1.00 26.68 27 ASN D N 1
ATOM 8026 C CA . ASN D 1 63 ? -23.626 33.473 100.456 1.00 27.29 27 ASN D CA 1
ATOM 8027 C C . ASN D 1 63 ? -23.417 31.981 100.627 1.00 28.00 27 ASN D C 1
ATOM 8028 O O . ASN D 1 63 ? -24.101 31.136 100.034 1.00 28.96 27 ASN D O 1
ATOM 8033 N N . LEU D 1 64 ? -22.426 31.654 101.438 1.00 27.93 28 LEU D N 1
ATOM 8034 C CA . LEU D 1 64 ? -22.138 30.288 101.769 1.00 27.47 28 LEU D CA 1
ATOM 8035 C C . LEU D 1 64 ? -22.266 30.141 103.275 1.00 29.14 28 LEU D C 1
ATOM 8036 O O . LEU D 1 64 ? -21.906 31.045 104.025 1.00 32.50 28 LEU D O 1
ATOM 8041 N N . LYS D 1 65 ? -22.834 29.017 103.707 1.00 34.79 29 LYS D N 1
ATOM 8042 C CA . LYS D 1 65 ? -23.410 28.883 105.075 1.00 35.38 29 LYS D CA 1
ATOM 8043 C C . LYS D 1 65 ? -22.942 27.705 105.870 1.00 36.44 29 LYS D C 1
ATOM 8044 O O . LYS D 1 65 ? -23.016 27.706 107.088 1.00 37.27 29 LYS D O 1
ATOM 8050 N N . ASN D 1 66 ? -22.457 26.699 105.182 1.00 35.72 30 ASN D N 1
ATOM 8051 C CA . ASN D 1 66 ? -22.234 25.449 105.798 1.00 37.70 30 ASN D CA 1
ATOM 8052 C C . ASN D 1 66 ? -20.968 24.762 105.335 1.00 36.59 30 ASN D C 1
ATOM 8053 O O . ASN D 1 66 ? -21.032 23.769 104.624 1.00 36.35 30 ASN D O 1
ATOM 8058 N N . PRO D 1 67 ? -19.799 25.301 105.754 1.00 34.30 31 PRO D N 1
ATOM 8059 C CA . PRO D 1 67 ? -18.613 24.665 105.201 1.00 32.96 31 PRO D CA 1
ATOM 8060 C C . PRO D 1 67 ? -18.184 23.386 105.883 1.00 34.56 31 PRO D C 1
ATOM 8061 O O . PRO D 1 67 ? -18.448 23.185 107.051 1.00 36.42 31 PRO D O 1
ATOM 8065 N N . LEU D 1 68 ? -17.505 22.537 105.137 1.00 33.17 32 LEU D N 1
ATOM 8066 C CA . LEU D 1 68 ? -16.743 21.451 105.704 1.00 31.82 32 LEU D CA 1
ATOM 8067 C C . LEU D 1 68 ? -15.264 21.847 105.689 1.00 31.40 32 LEU D C 1
ATOM 8068 O O . LEU D 1 68 ? -14.741 22.224 104.653 1.00 29.89 32 LEU D O 1
ATOM 8073 N N . VAL D 1 69 ? -14.613 21.776 106.844 1.00 28.71 33 VAL D N 1
ATOM 8074 C CA . VAL D 1 69 ? -13.214 22.117 106.948 1.00 28.96 33 VAL D CA 1
ATOM 8075 C C . VAL D 1 69 ? -12.358 20.860 106.849 1.00 32.56 33 VAL D C 1
ATOM 8076 O O . VAL D 1 69 ? -12.614 19.874 107.512 1.00 31.86 33 VAL D O 1
ATOM 8080 N N . ILE D 1 70 ? -11.350 20.912 105.977 1.00 30.31 34 ILE D N 1
ATOM 8081 C CA . ILE D 1 70 ? -10.373 19.854 105.837 1.00 32.15 34 ILE D CA 1
ATOM 8082 C C . ILE D 1 70 ? -9.015 20.372 106.282 1.00 33.79 34 ILE D C 1
ATOM 8083 O O . ILE D 1 70 ? -8.536 21.407 105.780 1.00 32.16 34 ILE D O 1
ATOM 8088 N N . THR D 1 71 ? -8.384 19.655 107.206 1.00 31.84 35 THR D N 1
ATOM 8089 C CA . THR D 1 71 ? -7.116 20.107 107.759 1.00 30.80 35 THR D CA 1
ATOM 8090 C C . THR D 1 71 ? -6.183 18.931 108.103 1.00 34.64 35 THR D C 1
ATOM 8091 O O . THR D 1 71 ? -6.507 17.780 107.873 1.00 35.82 35 THR D O 1
ATOM 8095 N N . GLY D 1 72 ? -5.023 19.272 108.646 1.00 37.48 36 GLY D N 1
ATOM 8096 C CA . GLY D 1 72 ? -4.053 18.314 109.136 1.00 41.82 36 GLY D CA 1
ATOM 8097 C C . GLY D 1 72 ? -3.894 18.377 110.651 1.00 45.02 36 GLY D C 1
ATOM 8098 O O . GLY D 1 72 ? -4.335 19.337 111.304 1.00 43.34 36 GLY D O 1
ATOM 8099 N N . LYS D 1 73 ? -3.247 17.350 111.210 1.00 44.62 37 LYS D N 1
ATOM 8100 C CA . LYS D 1 73 ? -3.091 17.225 112.669 1.00 42.29 37 LYS D CA 1
ATOM 8101 C C . LYS D 1 73 ? -2.161 18.303 113.189 1.00 40.81 37 LYS D C 1
ATOM 8102 O O . LYS D 1 73 ? -2.393 18.838 114.237 1.00 38.27 37 LYS D O 1
ATOM 8108 N N . ASN D 1 74 ? -1.142 18.668 112.419 1.00 38.28 38 ASN D N 1
ATOM 8109 C CA . ASN D 1 74 ? -0.249 19.758 112.821 1.00 35.23 38 ASN D CA 1
ATOM 8110 C C . ASN D 1 74 ? -0.777 21.178 112.571 1.00 35.68 38 ASN D C 1
ATOM 8111 O O . ASN D 1 74 ? -0.219 22.162 113.084 1.00 36.27 38 ASN D O 1
ATOM 8116 N N . THR D 1 75 ? -1.858 21.280 111.827 1.00 36.91 39 THR D N 1
ATOM 8117 C CA . THR D 1 75 ? -2.414 22.595 111.488 1.00 37.75 39 THR D CA 1
ATOM 8118 C C . THR D 1 75 ? -3.802 22.847 112.067 1.00 37.90 39 THR D C 1
ATOM 8119 O O . THR D 1 75 ? -4.346 23.934 111.964 1.00 36.86 39 THR D O 1
ATOM 8123 N N . LYS D 1 76 ? -4.348 21.840 112.713 1.00 38.75 40 LYS D N 1
ATOM 8124 C CA . LYS D 1 76 ? -5.657 21.959 113.370 1.00 38.57 40 LYS D CA 1
ATOM 8125 C C . LYS D 1 76 ? -5.706 23.107 114.403 1.00 36.53 40 LYS D C 1
ATOM 8126 O O . LYS D 1 76 ? -6.748 23.739 114.623 1.00 34.39 40 LYS D O 1
ATOM 8132 N N . LYS D 1 77 ? -4.575 23.371 115.025 1.00 35.59 41 LYS D N 1
ATOM 8133 C CA . LYS D 1 77 ? -4.481 24.476 115.980 1.00 39.63 41 LYS D CA 1
ATOM 8134 C C . LYS D 1 77 ? -4.893 25.845 115.413 1.00 40.61 41 LYS D C 1
ATOM 8135 O O . LYS D 1 77 ? -5.208 26.763 116.167 1.00 37.82 41 LYS D O 1
ATOM 8141 N N . TYR D 1 78 ? -4.857 25.992 114.088 1.00 42.60 42 TYR D N 1
ATOM 8142 C CA . TYR D 1 78 ? -5.254 27.257 113.461 1.00 41.63 42 TYR D CA 1
ATOM 8143 C C . TYR D 1 78 ? -6.716 27.318 113.059 1.00 42.73 42 TYR D C 1
ATOM 8144 O O . TYR D 1 78 ? -7.178 28.331 112.578 1.00 47.34 42 TYR D O 1
ATOM 8153 N N . CYS D 1 79 ? -7.436 26.232 113.271 1.00 42.88 43 CYS D N 1
ATOM 8154 C CA . CYS D 1 79 ? -8.859 26.194 112.986 1.00 42.57 43 CYS D CA 1
ATOM 8155 C C . CYS D 1 79 ? -9.631 26.659 114.180 1.00 42.35 43 CYS D C 1
ATOM 8156 O O . CYS D 1 79 ? -10.133 25.852 114.956 1.00 48.29 43 CYS D O 1
ATOM 8159 N N . ARG D 1 80 ? -9.750 27.968 114.326 1.00 40.14 44 ARG D N 1
ATOM 8160 C CA . ARG D 1 80 ? -10.448 28.553 115.474 1.00 40.18 44 ARG D CA 1
ATOM 8161 C C . ARG D 1 80 ? -11.864 28.972 115.037 1.00 39.54 44 ARG D C 1
ATOM 8162 O O . ARG D 1 80 ? -12.150 30.128 114.814 1.00 40.17 44 ARG D O 1
ATOM 8170 N N . PHE D 1 81 ? -12.739 27.995 114.926 1.00 38.53 45 PHE D N 1
ATOM 8171 C CA . PHE D 1 81 ? -14.121 28.236 114.592 1.00 38.99 45 PHE D CA 1
ATOM 8172 C C . PHE D 1 81 ? -14.890 26.982 114.919 1.00 36.39 45 PHE D C 1
ATOM 8173 O O . PHE D 1 81 ? -14.314 25.995 115.312 1.00 37.93 45 PHE D O 1
ATOM 8181 N N . PHE D 1 82 ? -16.187 27.013 114.716 1.00 34.10 46 PHE D N 1
ATOM 8182 C CA . PHE D 1 82 ? -17.032 25.910 115.133 1.00 35.34 46 PHE D CA 1
ATOM 8183 C C . PHE D 1 82 ? -17.561 25.090 113.965 1.00 35.82 46 PHE D C 1
ATOM 8184 O O . PHE D 1 82 ? -18.479 24.296 114.126 1.00 39.65 46 PHE D O 1
ATOM 8192 N N . TYR D 1 83 ? -16.924 25.208 112.802 1.00 34.34 47 TYR D N 1
ATOM 8193 C CA . TYR D 1 83 ? -17.344 24.416 111.613 1.00 33.74 47 TYR D CA 1
ATOM 8194 C C . TYR D 1 83 ? -16.955 22.966 111.802 1.00 34.60 47 TYR D C 1
ATOM 8195 O O . TYR D 1 83 ? -15.999 22.670 112.502 1.00 30.48 47 TYR D O 1
ATOM 8204 N N . ASP D 1 84 ? -17.620 22.072 111.083 1.00 33.31 48 ASP D N 1
ATOM 8205 C CA . ASP D 1 84 ? -17.191 20.676 111.088 1.00 32.89 48 ASP D CA 1
ATOM 8206 C C . ASP D 1 84 ? -15.803 20.554 110.511 1.00 34.66 48 ASP D C 1
ATOM 8207 O O . ASP D 1 84 ? -15.445 21.227 109.539 1.00 34.31 48 ASP D O 1
ATOM 8212 N N . ILE D 1 85 ? -15.025 19.651 111.084 1.00 38.08 49 ILE D N 1
ATOM 8213 C CA . ILE D 1 85 ? -13.631 19.464 110.694 1.00 37.82 49 ILE D CA 1
ATOM 8214 C C . ILE D 1 85 ? -13.293 18.006 110.468 1.00 40.90 49 ILE D C 1
ATOM 8215 O O . ILE D 1 85 ? -13.654 17.152 111.244 1.00 47.95 49 ILE D O 1
ATOM 8220 N N . VAL D 1 86 ? -12.561 17.758 109.404 1.00 41.80 50 VAL D N 1
ATOM 8221 C CA . VAL D 1 86 ? -12.115 16.426 109.034 1.00 39.08 50 VAL D CA 1
ATOM 8222 C C . VAL D 1 86 ? -10.647 16.507 108.669 1.00 43.06 50 VAL D C 1
ATOM 8223 O O . VAL D 1 86 ? -10.199 17.489 108.081 1.00 45.98 50 VAL D O 1
ATOM 8227 N N . TYR D 1 87 ? -9.899 15.465 109.014 1.00 44.92 51 TYR D N 1
ATOM 8228 C CA . TYR D 1 87 ? -8.493 15.359 108.622 1.00 44.14 51 TYR D CA 1
ATOM 8229 C C . TYR D 1 87 ? -8.325 14.753 107.238 1.00 41.51 51 TYR D C 1
ATOM 8230 O O . TYR D 1 87 ? -9.037 13.825 106.872 1.00 44.99 51 TYR D O 1
ATOM 8239 N N . TYR D 1 88 ? -7.363 15.240 106.471 1.00 41.49 52 TYR D N 1
ATOM 8240 C CA . TYR D 1 88 ? -7.224 14.757 105.104 1.00 40.66 52 TYR D CA 1
ATOM 8241 C C . TYR D 1 88 ? -6.750 13.322 105.083 1.00 45.42 52 TYR D C 1
ATOM 8242 O O . TYR D 1 88 ? -7.153 12.570 104.254 1.00 44.98 52 TYR D O 1
ATOM 8251 N N . ASP D 1 89 ? -5.892 12.996 106.043 1.00 50.89 53 ASP D N 1
ATOM 8252 C CA . ASP D 1 89 ? -5.282 11.687 106.243 1.00 52.16 53 ASP D CA 1
ATOM 8253 C C . ASP D 1 89 ? -6.302 10.666 106.646 1.00 56.94 53 ASP D C 1
ATOM 8254 O O . ASP D 1 89 ? -5.902 9.528 106.814 1.00 54.94 53 ASP D O 1
ATOM 8259 N N . GLU D 1 90 ? -7.565 11.063 106.867 1.00 54.72 54 GLU D N 1
ATOM 8260 C CA . GLU D 1 90 ? -8.673 10.113 107.045 1.00 57.40 54 GLU D CA 1
ATOM 8261 C C . GLU D 1 90 ? -9.482 9.863 105.750 1.00 61.17 54 GLU D C 1
ATOM 8262 O O . GLU D 1 90 ? -9.640 8.725 105.323 1.00 70.65 54 GLU D O 1
ATOM 8268 N N . ILE D 1 91 ? -9.968 10.912 105.107 1.00 70.89 55 ILE D N 1
ATOM 8269 C CA . ILE D 1 91 ? -10.745 10.756 103.867 1.00 76.20 55 ILE D CA 1
ATOM 8270 C C . ILE D 1 91 ? -9.895 10.227 102.673 1.00 75.18 55 ILE D C 1
ATOM 8271 O O . ILE D 1 91 ? -10.452 9.734 101.693 1.00 74.77 55 ILE D O 1
ATOM 8276 N N . LEU D 1 92 ? -8.567 10.300 102.776 1.00 75.02 56 LEU D N 1
ATOM 8277 C CA . LEU D 1 92 ? -7.676 10.010 101.636 1.00 72.82 56 LEU D CA 1
ATOM 8278 C C . LEU D 1 92 ? -7.594 8.527 101.282 1.00 72.28 56 LEU D C 1
ATOM 8279 O O . LEU D 1 92 ? -7.251 8.168 100.162 1.00 70.98 56 LEU D O 1
ATOM 8284 N N . ASN D 1 93 ? -7.897 7.665 102.239 0.80 59.72 57 ASN D N 1
ATOM 8285 C CA . ASN D 1 93 ? -7.932 6.242 101.963 0.80 53.81 57 ASN D CA 1
ATOM 8286 C C . ASN D 1 93 ? -9.251 5.777 101.418 0.80 53.06 57 ASN D C 1
ATOM 8287 O O . ASN D 1 93 ? -9.294 4.873 100.593 0.80 52.52 57 ASN D O 1
ATOM 8292 N N . ASN D 1 94 ? -10.323 6.408 101.870 0.80 50.98 58 ASN D N 1
ATOM 8293 C CA . ASN D 1 94 ? -11.649 5.931 101.565 0.80 46.51 58 ASN D CA 1
ATOM 8294 C C . ASN D 1 94 ? -12.558 7.010 101.052 0.80 50.59 58 ASN D C 1
ATOM 8295 O O . ASN D 1 94 ? -13.554 7.343 101.685 0.80 58.74 58 ASN D O 1
ATOM 8300 N N . LEU D 1 95 ? -12.238 7.533 99.885 0.80 47.08 59 LEU D N 1
ATOM 8301 C CA . LEU D 1 95 ? -13.001 8.637 99.333 0.80 46.52 59 LEU D CA 1
ATOM 8302 C C . LEU D 1 95 ? -14.455 8.366 98.912 0.80 51.59 59 LEU D C 1
ATOM 8303 O O . LEU D 1 95 ? -15.379 8.640 99.680 0.80 58.39 59 LEU D O 1
ATOM 8308 N N . GLU D 1 96 ? -14.669 7.802 97.725 0.80 50.79 60 GLU D N 1
ATOM 8309 C CA . GLU D 1 96 ? -16.016 7.802 97.127 0.80 49.93 60 GLU D CA 1
ATOM 8310 C C . GLU D 1 96 ? -16.893 6.788 97.870 0.80 50.98 60 GLU D C 1
ATOM 8311 O O . GLU D 1 96 ? -18.116 6.894 97.841 0.80 54.67 60 GLU D O 1
ATOM 8317 N N . LEU D 1 99 ? -19.472 9.373 100.854 0.80 49.59 63 LEU D N 1
ATOM 8318 C CA . LEU D 1 99 ? -19.529 10.492 99.926 0.80 48.82 63 LEU D CA 1
ATOM 8319 C C . LEU D 1 99 ? -20.827 11.271 100.061 0.80 54.31 63 LEU D C 1
ATOM 8320 O O . LEU D 1 99 ? -20.779 12.489 100.155 0.80 51.97 63 LEU D O 1
ATOM 8325 N N . LYS D 1 100 ? -21.977 10.580 100.076 0.80 53.65 64 LYS D N 1
ATOM 8326 C CA . LYS D 1 100 ? -23.277 11.236 100.423 0.80 49.71 64 LYS D CA 1
ATOM 8327 C C . LYS D 1 100 ? -23.260 11.636 101.901 0.80 52.60 64 LYS D C 1
ATOM 8328 O O . LYS D 1 100 ? -24.168 12.291 102.416 0.80 49.21 64 LYS D O 1
ATOM 8334 N N . LYS D 1 101 ? -22.189 11.223 102.561 1.00 59.31 65 LYS D N 1
ATOM 8335 C CA . LYS D 1 101 ? -21.810 11.715 103.874 1.00 62.91 65 LYS D CA 1
ATOM 8336 C C . LYS D 1 101 ? -21.599 13.219 103.906 1.00 58.96 65 LYS D C 1
ATOM 8337 O O . LYS D 1 101 ? -21.522 13.787 104.965 1.00 56.29 65 LYS D O 1
ATOM 8343 N N . TYR D 1 102 ? -21.479 13.843 102.742 1.00 59.07 66 TYR D N 1
ATOM 8344 C CA . TYR D 1 102 ? -21.098 15.239 102.653 1.00 56.55 66 TYR D CA 1
ATOM 8345 C C . TYR D 1 102 ? -22.127 16.091 101.959 1.00 55.50 66 TYR D C 1
ATOM 8346 O O . TYR D 1 102 ? -21.901 17.257 101.681 1.00 59.39 66 TYR D O 1
ATOM 8355 N N . THR D 1 103 ? -23.268 15.494 101.701 1.00 52.29 67 THR D N 1
ATOM 8356 C CA . THR D 1 103 ? -24.291 16.076 100.860 1.00 48.34 67 THR D CA 1
ATOM 8357 C C . THR D 1 103 ? -24.742 17.427 101.336 1.00 47.88 67 THR D C 1
ATOM 8358 O O . THR D 1 103 ? -25.131 18.265 100.539 1.00 51.84 67 THR D O 1
ATOM 8362 N N . ALA D 1 104 ? -24.730 17.630 102.643 1.00 49.53 68 ALA D N 1
ATOM 8363 C CA . ALA D 1 104 ? -25.227 18.871 103.242 1.00 48.94 68 ALA D CA 1
ATOM 8364 C C . ALA D 1 104 ? -24.333 20.124 103.073 1.00 44.78 68 ALA D C 1
ATOM 8365 O O . ALA D 1 104 ? -24.836 21.235 103.053 1.00 50.96 68 ALA D O 1
ATOM 8367 N N . TYR D 1 105 ? -23.023 19.956 102.984 1.00 42.67 69 TYR D N 1
ATOM 8368 C CA . TYR D 1 105 ? -22.097 21.113 102.959 1.00 40.01 69 TYR D CA 1
ATOM 8369 C C . TYR D 1 105 ? -22.251 21.921 101.669 1.00 36.39 69 TYR D C 1
ATOM 8370 O O . TYR D 1 105 ? -22.499 21.358 100.613 1.00 34.88 69 TYR D O 1
ATOM 8379 N N . ASP D 1 106 ? -22.193 23.244 101.762 1.00 34.80 70 ASP D N 1
ATOM 8380 C CA . ASP D 1 106 ? -22.295 24.054 100.551 1.00 31.30 70 ASP D CA 1
ATOM 8381 C C . ASP D 1 106 ? -20.914 24.520 100.076 1.00 30.08 70 ASP D C 1
ATOM 8382 O O . ASP D 1 106 ? -20.809 25.190 99.072 1.00 28.98 70 ASP D O 1
ATOM 8387 N N . CYS D 1 107 ? -19.877 24.165 100.819 1.00 30.04 71 CYS D N 1
ATOM 8388 C CA . CYS D 1 107 ? -18.510 24.434 100.413 1.00 30.41 71 CYS D CA 1
ATOM 8389 C C . CYS D 1 107 ? -17.493 23.685 101.268 1.00 30.74 71 CYS D C 1
ATOM 8390 O O . CYS D 1 107 ? -17.809 23.093 102.293 1.00 31.61 71 CYS D O 1
ATOM 8393 N N . VAL D 1 108 ? -16.253 23.726 100.811 1.00 29.40 72 VAL D N 1
ATOM 8394 C CA . VAL D 1 108 ? -15.146 23.118 101.502 1.00 27.50 72 VAL D CA 1
ATOM 8395 C C . VAL D 1 108 ? -14.081 24.173 101.773 1.00 29.18 72 VAL D C 1
ATOM 8396 O O . VAL D 1 108 ? -13.729 24.968 100.879 1.00 28.41 72 VAL D O 1
ATOM 8400 N N . ILE D 1 109 ? -13.538 24.142 102.977 1.00 24.47 73 ILE D N 1
ATOM 8401 C CA . ILE D 1 109 ? -12.445 25.018 103.335 1.00 23.83 73 ILE D CA 1
ATOM 8402 C C . ILE D 1 109 ? -11.242 24.168 103.653 1.00 24.90 73 ILE D C 1
ATOM 8403 O O . ILE D 1 109 ? -11.264 23.353 104.535 1.00 26.62 73 ILE D O 1
ATOM 8408 N N . GLY D 1 110 ? -10.185 24.353 102.883 1.00 28.35 74 GLY D N 1
ATOM 8409 C CA . GLY D 1 110 ? -8.942 23.656 103.132 1.00 26.87 74 GLY D CA 1
ATOM 8410 C C . GLY D 1 110 ? -7.995 24.529 103.911 1.00 28.57 74 GLY D C 1
ATOM 8411 O O . GLY D 1 110 ? -7.597 25.606 103.441 1.00 28.18 74 GLY D O 1
ATOM 8412 N N . ILE D 1 111 ? -7.612 24.049 105.092 1.00 28.49 75 ILE D N 1
ATOM 8413 C CA . ILE D 1 111 ? -6.718 24.800 105.963 1.00 30.07 75 ILE D CA 1
ATOM 8414 C C . ILE D 1 111 ? -5.460 24.013 106.282 1.00 30.71 75 ILE D C 1
ATOM 8415 O O . ILE D 1 111 ? -5.483 23.004 106.948 1.00 29.81 75 ILE D O 1
ATOM 8420 N N . GLY D 1 112 ? -4.354 24.546 105.842 1.00 31.44 76 GLY D N 1
ATOM 8421 C CA . GLY D 1 112 ? -3.073 23.985 106.205 1.00 34.02 76 GLY D CA 1
ATOM 8422 C C . GLY D 1 112 ? -2.058 23.994 105.098 1.00 32.62 76 GLY D C 1
ATOM 8423 O O . GLY D 1 112 ? -1.914 24.968 104.345 1.00 30.66 76 GLY D O 1
ATOM 8424 N N . GLY D 1 113 ? -1.362 22.875 105.003 1.00 33.63 77 GLY D N 1
ATOM 8425 C CA . GLY D 1 113 ? -0.311 22.696 104.000 1.00 32.72 77 GLY D CA 1
ATOM 8426 C C . GLY D 1 113 ? -0.858 22.199 102.674 1.00 34.45 77 GLY D C 1
ATOM 8427 O O . GLY D 1 113 ? -2.077 22.079 102.474 1.00 32.40 77 GLY D O 1
ATOM 8428 N N . GLY D 1 114 ? 0.060 21.901 101.766 1.00 34.94 78 GLY D N 1
ATOM 8429 C CA . GLY D 1 114 ? -0.303 21.506 100.393 1.00 37.38 78 GLY D CA 1
ATOM 8430 C C . GLY D 1 114 ? -1.309 20.381 100.311 1.00 35.42 78 GLY D C 1
ATOM 8431 O O . GLY D 1 114 ? -2.214 20.412 99.495 1.00 42.84 78 GLY D O 1
ATOM 8432 N N . ARG D 1 115 ? -1.172 19.417 101.183 1.00 34.86 79 ARG D N 1
ATOM 8433 C CA . ARG D 1 115 ? -2.031 18.251 101.192 1.00 39.02 79 ARG D CA 1
ATOM 8434 C C . ARG D 1 115 ? -3.436 18.509 101.692 1.00 35.73 79 ARG D C 1
ATOM 8435 O O . ARG D 1 115 ? -4.400 17.969 101.183 1.00 35.17 79 ARG D O 1
ATOM 8443 N N . SER D 1 116 ? -3.545 19.330 102.707 1.00 33.85 80 SER D N 1
ATOM 8444 C CA . SER D 1 116 ? -4.870 19.748 103.195 1.00 34.29 80 SER D CA 1
ATOM 8445 C C . SER D 1 116 ? -5.636 20.440 102.065 1.00 31.49 80 SER D C 1
ATOM 8446 O O . SER D 1 116 ? -6.791 20.167 101.801 1.00 35.07 80 SER D O 1
ATOM 8449 N N . ILE D 1 117 ? -4.928 21.313 101.381 1.00 30.02 81 ILE D N 1
ATOM 8450 C CA . ILE D 1 117 ? -5.508 22.140 100.334 1.00 32.12 81 ILE D CA 1
ATOM 8451 C C . ILE D 1 117 ? -5.882 21.312 99.115 1.00 33.53 81 ILE D C 1
ATOM 8452 O O . ILE D 1 117 ? -6.986 21.372 98.627 1.00 31.99 81 ILE D O 1
ATOM 8457 N N . ASP D 1 118 ? -4.956 20.485 98.703 1.00 35.61 82 ASP D N 1
ATOM 8458 C CA . ASP D 1 118 ? -5.154 19.586 97.581 1.00 36.33 82 ASP D CA 1
ATOM 8459 C C . ASP D 1 118 ? -6.309 18.636 97.821 1.00 32.81 82 ASP D C 1
ATOM 8460 O O . ASP D 1 118 ? -7.153 18.429 96.962 1.00 28.34 82 ASP D O 1
ATOM 8465 N N . THR D 1 119 ? -6.380 18.106 99.034 1.00 34.88 83 THR D N 1
ATOM 8466 C CA . THR D 1 119 ? -7.474 17.192 99.405 1.00 34.42 83 THR D CA 1
ATOM 8467 C C . THR D 1 119 ? -8.838 17.892 99.421 1.00 34.05 83 THR D C 1
ATOM 8468 O O . THR D 1 119 ? -9.825 17.364 98.892 1.00 32.99 83 THR D O 1
ATOM 8472 N N . GLY D 1 120 ? -8.886 19.071 100.042 1.00 33.00 84 GLY D N 1
ATOM 8473 C CA . GLY D 1 120 ? -10.132 19.865 100.074 1.00 33.89 84 GLY D CA 1
ATOM 8474 C C . GLY D 1 120 ? -10.596 20.273 98.680 1.00 30.51 84 GLY D C 1
ATOM 8475 O O . GLY D 1 120 ? -11.765 20.204 98.341 1.00 29.24 84 GLY D O 1
ATOM 8476 N N . LYS D 1 121 ? -9.641 20.683 97.862 1.00 29.11 85 LYS D N 1
ATOM 8477 C CA . LYS D 1 121 ? -9.907 21.045 96.480 1.00 29.17 85 LYS D CA 1
ATOM 8478 C C . LYS D 1 121 ? -10.531 19.889 95.720 1.00 30.32 85 LYS D C 1
ATOM 8479 O O . LYS D 1 121 ? -11.489 20.060 94.992 1.00 31.10 85 LYS D O 1
ATOM 8485 N N . TYR D 1 122 ? -9.953 18.708 95.888 1.00 33.83 86 TYR D N 1
ATOM 8486 C CA . TYR D 1 122 ? -10.463 17.495 95.236 1.00 38.54 86 TYR D CA 1
ATOM 8487 C C . TYR D 1 122 ? -11.866 17.152 95.725 1.00 37.00 86 TYR D C 1
ATOM 8488 O O . TYR D 1 122 ? -12.782 16.896 94.945 1.00 38.88 86 TYR D O 1
ATOM 8497 N N . LEU D 1 123 ? -12.021 17.170 97.032 1.00 36.27 87 LEU D N 1
ATOM 8498 C CA . LEU D 1 123 ? -13.326 16.916 97.648 1.00 37.78 87 LEU D CA 1
ATOM 8499 C C . LEU D 1 123 ? -14.406 17.893 97.157 1.00 34.18 87 LEU D C 1
ATOM 8500 O O . LEU D 1 123 ? -15.478 17.485 96.776 1.00 36.51 87 LEU D O 1
ATOM 8505 N N . ALA D 1 124 ? -14.093 19.182 97.117 1.00 31.97 88 ALA D N 1
ATOM 8506 C CA . ALA D 1 124 ? -15.028 20.197 96.601 1.00 32.37 88 ALA D CA 1
ATOM 8507 C C . ALA D 1 124 ? -15.447 19.890 95.174 1.00 31.22 88 ALA D C 1
ATOM 8508 O O . ALA D 1 124 ? -16.579 20.007 94.798 1.00 29.09 88 ALA D O 1
ATOM 8510 N N . TYR D 1 125 ? -14.485 19.489 94.383 1.00 35.74 89 TYR D N 1
ATOM 8511 C CA . TYR D 1 125 ? -14.728 19.139 93.001 1.00 39.99 89 TYR D CA 1
ATOM 8512 C C . TYR D 1 125 ? -15.673 17.952 92.904 1.00 40.31 89 TYR D C 1
ATOM 8513 O O . TYR D 1 125 ? -16.636 17.949 92.142 1.00 39.21 89 TYR D O 1
ATOM 8522 N N . LYS D 1 126 ? -15.395 16.948 93.702 1.00 40.78 90 LYS D N 1
ATOM 8523 C CA . LYS D 1 126 ? -16.227 15.777 93.724 1.00 44.26 90 LYS D CA 1
ATOM 8524 C C . LYS D 1 126 ? -17.662 16.086 94.086 1.00 43.51 90 LYS D C 1
ATOM 8525 O O . LYS D 1 126 ? -18.576 15.520 93.534 1.00 45.72 90 LYS D O 1
ATOM 8531 N N . LEU D 1 127 ? -17.838 16.971 95.047 1.00 41.57 91 LEU D N 1
ATOM 8532 C CA . LEU D 1 127 ? -19.160 17.363 95.554 1.00 35.13 91 LEU D CA 1
ATOM 8533 C C . LEU D 1 127 ? -19.862 18.423 94.730 1.00 33.76 91 LEU D C 1
ATOM 8534 O O . LEU D 1 127 ? -21.009 18.774 95.026 1.00 36.63 91 LEU D O 1
ATOM 8539 N N . GLY D 1 128 ? -19.180 18.970 93.724 1.00 30.20 92 GLY D N 1
ATOM 8540 C CA . GLY D 1 128 ? -19.694 20.108 92.951 1.00 28.12 92 GLY D CA 1
ATOM 8541 C C . GLY D 1 128 ? -19.908 21.406 93.713 1.00 29.33 92 GLY D C 1
ATOM 8542 O O . GLY D 1 128 ? -20.842 22.165 93.413 1.00 29.98 92 GLY D O 1
ATOM 8543 N N . ILE D 1 129 ? -19.051 21.696 94.697 1.00 29.79 93 ILE D N 1
ATOM 8544 C CA . ILE D 1 129 ? -19.232 22.914 95.525 1.00 29.70 93 ILE D CA 1
ATOM 8545 C C . ILE D 1 129 ? -17.953 23.770 95.576 1.00 30.43 93 ILE D C 1
ATOM 8546 O O . ILE D 1 129 ? -16.874 23.276 95.317 1.00 29.80 93 ILE D O 1
ATOM 8551 N N . PRO D 1 130 ? -18.059 25.040 95.948 1.00 28.91 94 PRO D N 1
ATOM 8552 C CA . PRO D 1 130 ? -16.857 25.870 95.950 1.00 28.61 94 PRO D CA 1
ATOM 8553 C C . PRO D 1 130 ? -15.829 25.495 97.001 1.00 28.87 94 PRO D C 1
ATOM 8554 O O . PRO D 1 130 ? -16.152 24.960 98.026 1.00 29.25 94 PRO D O 1
ATOM 8558 N N . PHE D 1 131 ? -14.584 25.802 96.700 1.00 27.13 95 PHE D N 1
ATOM 8559 C CA . PHE D 1 131 ? -13.452 25.523 97.581 1.00 25.07 95 PHE D CA 1
ATOM 8560 C C . PHE D 1 131 ? -12.779 26.806 97.999 1.00 23.71 95 PHE D C 1
ATOM 8561 O O . PHE D 1 131 ? -12.487 27.681 97.162 1.00 21.13 95 PHE D O 1
ATOM 8569 N N . ILE D 1 132 ? -12.590 26.933 99.299 1.00 22.92 96 ILE D N 1
ATOM 8570 C CA . ILE D 1 132 ? -11.864 28.037 99.873 1.00 22.46 96 ILE D CA 1
ATOM 8571 C C . ILE D 1 132 ? -10.509 27.564 100.368 1.00 23.86 96 ILE D C 1
ATOM 8572 O O . ILE D 1 132 ? -10.412 26.619 101.156 1.00 23.53 96 ILE D O 1
ATOM 8577 N N . SER D 1 133 ? -9.472 28.264 99.921 1.00 23.19 97 SER D N 1
ATOM 8578 C CA . SER D 1 133 ? -8.118 27.894 100.236 1.00 24.71 97 SER D CA 1
ATOM 8579 C C . SER D 1 133 ? -7.517 28.767 101.310 1.00 26.14 97 SER D C 1
ATOM 8580 O O . SER D 1 133 ? -7.441 29.976 101.154 1.00 27.61 97 SER D O 1
ATOM 8583 N N . VAL D 1 134 ? -7.075 28.124 102.390 1.00 25.44 98 VAL D N 1
ATOM 8584 C CA . VAL D 1 134 ? -6.557 28.807 103.564 1.00 26.23 98 VAL D CA 1
ATOM 8585 C C . VAL D 1 134 ? -5.163 28.254 103.952 1.00 28.11 98 VAL D C 1
ATOM 8586 O O . VAL D 1 134 ? -5.033 27.490 104.895 1.00 27.45 98 VAL D O 1
ATOM 8590 N N . PRO D 1 135 ? -4.108 28.672 103.223 1.00 27.22 99 PRO D N 1
ATOM 8591 C CA . PRO D 1 135 ? -2.811 28.101 103.493 1.00 25.14 99 PRO D CA 1
ATOM 8592 C C . PRO D 1 135 ? -2.178 28.582 104.785 1.00 25.82 99 PRO D C 1
ATOM 8593 O O . PRO D 1 135 ? -2.200 29.772 105.104 1.00 25.10 99 PRO D O 1
ATOM 8597 N N . THR D 1 136 ? -1.609 27.650 105.530 1.00 26.24 100 THR D N 1
ATOM 8598 C CA . THR D 1 136 ? -0.840 27.986 106.752 1.00 26.88 100 THR D CA 1
ATOM 8599 C C . THR D 1 136 ? 0.666 27.966 106.512 1.00 30.45 100 THR D C 1
ATOM 8600 O O . THR D 1 136 ? 1.467 28.207 107.437 1.00 29.98 100 THR D O 1
ATOM 8604 N N . THR D 1 137 ? 1.055 27.723 105.262 1.00 30.61 101 THR D N 1
ATOM 8605 C CA . THR D 1 137 ? 2.440 27.928 104.828 1.00 29.24 101 THR D CA 1
ATOM 8606 C C . THR D 1 137 ? 2.483 28.359 103.347 1.00 29.97 101 THR D C 1
ATOM 8607 O O . THR D 1 137 ? 1.469 28.583 102.721 1.00 31.86 101 THR D O 1
ATOM 8611 N N . ALA D 1 138 ? 3.680 28.518 102.825 1.00 27.55 102 ALA D N 1
ATOM 8612 C CA . ALA D 1 138 ? 3.895 28.995 101.484 1.00 26.67 102 ALA D CA 1
ATOM 8613 C C . ALA D 1 138 ? 4.887 28.036 100.806 1.00 27.57 102 ALA D C 1
ATOM 8614 O O . ALA D 1 138 ? 6.003 28.399 100.455 1.00 28.10 102 ALA D O 1
ATOM 8616 N N . SER D 1 139 ? 4.440 26.804 100.615 1.00 29.05 103 SER D N 1
ATOM 8617 C CA . SER D 1 139 ? 5.332 25.725 100.192 1.00 31.02 103 SER D CA 1
ATOM 8618 C C . SER D 1 139 ? 5.206 25.306 98.741 1.00 30.99 103 SER D C 1
ATOM 8619 O O . SER D 1 139 ? 6.093 24.659 98.219 1.00 30.31 103 SER D O 1
ATOM 8622 N N . ASN D 1 140 ? 4.110 25.678 98.114 1.00 30.74 104 ASN D N 1
ATOM 8623 C CA . ASN D 1 140 ? 3.913 25.501 96.704 1.00 31.82 104 ASN D CA 1
ATOM 8624 C C . ASN D 1 140 ? 2.782 26.304 96.121 1.00 29.52 104 ASN D C 1
ATOM 8625 O O . ASN D 1 140 ? 2.071 27.001 96.835 1.00 29.73 104 ASN D O 1
ATOM 8630 N N . ASP D 1 141 ? 2.594 26.163 94.826 1.00 28.79 105 ASP D N 1
ATOM 8631 C CA . ASP D 1 141 ? 1.613 26.927 94.097 1.00 28.53 105 ASP D CA 1
ATOM 8632 C C . ASP D 1 141 ? 0.263 26.267 93.964 1.00 28.55 105 ASP D C 1
ATOM 8633 O O . ASP D 1 141 ? -0.559 26.728 93.193 1.00 31.19 105 ASP D O 1
ATOM 8638 N N . GLY D 1 142 ? 0.020 25.224 94.738 1.00 27.15 106 GLY D N 1
ATOM 8639 C CA . GLY D 1 142 ? -1.319 24.631 94.847 1.00 27.43 106 GLY D CA 1
ATOM 8640 C C . GLY D 1 142 ? -2.318 25.571 95.549 1.00 27.85 106 GLY D C 1
ATOM 8641 O O . GLY D 1 142 ? -3.509 25.430 95.430 1.00 29.84 106 GLY D O 1
ATOM 8642 N N . ILE D 1 143 ? -1.806 26.557 96.240 1.00 28.70 107 ILE D N 1
ATOM 8643 C CA . ILE D 1 143 ? -2.612 27.441 97.052 1.00 29.57 107 ILE D CA 1
ATOM 8644 C C . ILE D 1 143 ? -3.779 28.052 96.317 1.00 29.92 107 ILE D C 1
ATOM 8645 O O . ILE D 1 143 ? -4.885 28.110 96.836 1.00 31.29 107 ILE D O 1
ATOM 8650 N N . ALA D 1 144 ? -3.504 28.587 95.133 1.00 30.70 108 ALA D N 1
ATOM 8651 C CA . ALA D 1 144 ? -4.509 29.279 94.327 1.00 29.25 108 ALA D CA 1
ATOM 8652 C C . ALA D 1 144 ? -4.739 28.662 92.957 1.00 27.72 108 ALA D C 1
ATOM 8653 O O . ALA D 1 144 ? -5.445 29.206 92.118 1.00 27.71 108 ALA D O 1
ATOM 8655 N N . SER D 1 145 ? -4.153 27.508 92.731 1.00 30.63 109 SER D N 1
ATOM 8656 C CA . SER D 1 145 ? -4.200 26.930 91.416 1.00 29.39 109 SER D CA 1
ATOM 8657 C C . SER D 1 145 ? -5.408 26.043 91.208 1.00 27.55 109 SER D C 1
ATOM 8658 O O . SER D 1 145 ? -5.951 25.482 92.129 1.00 26.63 109 SER D O 1
ATOM 8661 N N . PRO D 1 146 ? -5.818 25.891 89.954 1.00 26.21 110 PRO D N 1
ATOM 8662 C CA . PRO D 1 146 ? -6.848 24.963 89.628 1.00 26.75 110 PRO D CA 1
ATOM 8663 C C . PRO D 1 146 ? -6.354 23.533 89.465 1.00 30.09 110 PRO D C 1
ATOM 8664 O O . PRO D 1 146 ? -7.079 22.697 88.985 1.00 34.41 110 PRO D O 1
ATOM 8668 N N . ILE D 1 147 ? -5.168 23.235 89.935 1.00 32.84 111 ILE D N 1
ATOM 8669 C CA . ILE D 1 147 ? -4.638 21.892 89.801 1.00 34.92 111 ILE D CA 1
ATOM 8670 C C . ILE D 1 147 ? -4.858 21.029 91.036 1.00 34.27 111 ILE D C 1
ATOM 8671 O O . ILE D 1 147 ? -4.544 21.408 92.135 1.00 32.67 111 ILE D O 1
ATOM 8676 N N . VAL D 1 148 ? -5.367 19.836 90.803 1.00 35.57 112 VAL D N 1
ATOM 8677 C CA . VAL D 1 148 ? -5.430 18.830 91.820 1.00 37.02 112 VAL D CA 1
ATOM 8678 C C . VAL D 1 148 ? -4.336 17.803 91.577 1.00 39.26 112 VAL D C 1
ATOM 8679 O O . VAL D 1 148 ? -4.269 17.219 90.507 1.00 37.95 112 VAL D O 1
ATOM 8683 N N . SER D 1 149 ? -3.542 17.560 92.607 1.00 41.55 113 SER D N 1
ATOM 8684 C CA . SER D 1 149 ? -2.443 16.601 92.587 1.00 43.63 113 SER D CA 1
ATOM 8685 C C . SER D 1 149 ? -2.593 15.495 93.633 1.00 48.39 113 SER D C 1
ATOM 8686 O O . SER D 1 149 ? -1.632 15.118 94.282 1.00 57.98 113 SER D O 1
ATOM 8689 N N . ILE D 1 150 ? -3.799 14.996 93.791 1.00 52.00 114 ILE D N 1
ATOM 8690 C CA . ILE D 1 150 ? -4.142 14.042 94.829 1.00 59.00 114 ILE D CA 1
ATOM 8691 C C . ILE D 1 150 ? -3.434 12.706 94.560 1.00 61.19 114 ILE D C 1
ATOM 8692 O O . ILE D 1 150 ? -3.203 11.936 95.489 1.00 59.26 114 ILE D O 1
ATOM 8697 N N . GLN D 1 152 ? -1.188 11.544 90.835 1.00 51.87 116 GLN D N 1
ATOM 8698 C CA . GLN D 1 152 ? -0.853 11.674 89.391 1.00 53.98 116 GLN D CA 1
ATOM 8699 C C . GLN D 1 152 ? -1.501 10.615 88.505 1.00 56.62 116 GLN D C 1
ATOM 8700 O O . GLN D 1 152 ? -1.607 9.472 88.904 1.00 61.35 116 GLN D O 1
ATOM 8706 N N . PRO D 1 153 ? -1.914 10.996 87.289 1.00 63.04 117 PRO D N 1
ATOM 8707 C CA . PRO D 1 153 ? -1.641 12.325 86.756 1.00 63.33 117 PRO D CA 1
ATOM 8708 C C . PRO D 1 153 ? -2.577 13.381 87.350 1.00 59.78 117 PRO D C 1
ATOM 8709 O O . PRO D 1 153 ? -3.756 13.124 87.605 1.00 53.61 117 PRO D O 1
ATOM 8713 N N . SER D 1 154 ? -2.019 14.554 87.571 1.00 52.02 118 SER D N 1
ATOM 8714 C CA . SER D 1 154 ? -2.784 15.637 88.105 1.00 52.01 118 SER D CA 1
ATOM 8715 C C . SER D 1 154 ? -3.739 16.191 87.036 1.00 50.09 118 SER D C 1
ATOM 8716 O O . SER D 1 154 ? -3.485 16.086 85.844 1.00 55.17 118 SER D O 1
ATOM 8719 N N . PHE D 1 155 ? -4.845 16.774 87.477 1.00 45.76 119 PHE D N 1
ATOM 8720 C CA . PHE D 1 155 ? -5.852 17.310 86.554 1.00 40.61 119 PHE D CA 1
ATOM 8721 C C . PHE D 1 155 ? -6.344 18.671 86.981 1.00 36.60 119 PHE D C 1
ATOM 8722 O O . PHE D 1 155 ? -6.103 19.114 88.089 1.00 34.99 119 PHE D O 1
ATOM 8730 N N . MET D 1 156 ? -7.076 19.298 86.078 1.00 37.13 120 MET D N 1
ATOM 8731 C CA . MET D 1 156 ? -7.582 20.647 86.260 1.00 40.78 120 MET D CA 1
ATOM 8732 C C . MET D 1 156 ? -8.984 20.615 86.832 1.00 38.06 120 MET D C 1
ATOM 8733 O O . MET D 1 156 ? -9.794 19.804 86.426 1.00 38.47 120 MET D O 1
ATOM 8738 N N . VAL D 1 157 ? -9.232 21.495 87.783 1.00 33.95 121 VAL D N 1
ATOM 8739 C CA . VAL D 1 157 ? -10.560 21.729 88.327 1.00 32.23 121 VAL D CA 1
ATOM 8740 C C . VAL D 1 157 ? -10.763 23.234 88.333 1.00 30.20 121 VAL D C 1
ATOM 8741 O O . VAL D 1 157 ? -10.096 23.923 87.600 1.00 30.57 121 VAL D O 1
ATOM 8745 N N . ASP D 1 158 ? -11.688 23.745 89.127 1.00 27.36 122 ASP D N 1
ATOM 8746 C CA . ASP D 1 158 ? -11.836 25.179 89.276 1.00 26.45 122 ASP D CA 1
ATOM 8747 C C . ASP D 1 158 ? -10.757 25.721 90.205 1.00 27.22 122 ASP D C 1
ATOM 8748 O O . ASP D 1 158 ? -10.371 25.075 91.166 1.00 27.68 122 ASP D O 1
ATOM 8753 N N . ALA D 1 159 ? -10.256 26.909 89.906 1.00 25.45 123 ALA D N 1
ATOM 8754 C CA . ALA D 1 159 ? -9.522 27.676 90.893 1.00 22.80 123 ALA D CA 1
ATOM 8755 C C . ALA D 1 159 ? -10.355 27.863 92.139 1.00 22.25 123 ALA D C 1
ATOM 8756 O O . ALA D 1 159 ? -11.564 27.944 92.085 1.00 21.03 123 ALA D O 1
ATOM 8758 N N . PRO D 1 160 ? -9.700 27.910 93.297 1.00 23.14 124 PRO D N 1
ATOM 8759 C CA . PRO D 1 160 ? -10.499 28.161 94.468 1.00 22.12 124 PRO D CA 1
ATOM 8760 C C . PRO D 1 160 ? -11.285 29.467 94.345 1.00 20.71 124 PRO D C 1
ATOM 8761 O O . PRO D 1 160 ? -10.800 30.432 93.780 1.00 20.86 124 PRO D O 1
ATOM 8765 N N . ILE D 1 161 ? -12.466 29.486 94.945 1.00 19.71 125 ILE D N 1
ATOM 8766 C CA . ILE D 1 161 ? -13.311 30.671 94.930 1.00 20.97 125 ILE D CA 1
ATOM 8767 C C . ILE D 1 161 ? -12.783 31.780 95.815 1.00 20.25 125 ILE D C 1
ATOM 8768 O O . ILE D 1 161 ? -13.054 32.980 95.569 1.00 20.20 125 ILE D O 1
ATOM 8773 N N . ALA D 1 162 ? -12.030 31.401 96.835 1.00 17.98 126 ALA D N 1
ATOM 8774 C CA . ALA D 1 162 ? -11.333 32.380 97.680 1.00 20.08 126 ALA D CA 1
ATOM 8775 C C . ALA D 1 162 ? -9.996 31.859 98.179 1.00 20.60 126 ALA D C 1
ATOM 8776 O O . ALA D 1 162 ? -9.857 30.673 98.408 1.00 21.70 126 ALA D O 1
ATOM 8778 N N . ILE D 1 163 ? -9.057 32.794 98.344 1.00 20.41 127 ILE D N 1
ATOM 8779 C CA . ILE D 1 163 ? -7.766 32.548 98.873 1.00 21.04 127 ILE D CA 1
ATOM 8780 C C . ILE D 1 163 ? -7.600 33.450 100.069 1.00 21.05 127 ILE D C 1
ATOM 8781 O O . ILE D 1 163 ? -7.674 34.639 99.977 1.00 22.00 127 ILE D O 1
ATOM 8786 N N . ILE D 1 164 ? -7.390 32.843 101.222 1.00 22.67 128 ILE D N 1
ATOM 8787 C CA . ILE D 1 164 ? -7.266 33.561 102.470 1.00 21.82 128 ILE D CA 1
ATOM 8788 C C . ILE D 1 164 ? -5.950 33.146 103.106 1.00 22.14 128 ILE D C 1
ATOM 8789 O O . ILE D 1 164 ? -5.861 32.120 103.747 1.00 21.49 128 ILE D O 1
ATOM 8794 N N . ALA D 1 165 ? -4.946 33.990 102.914 1.00 21.81 129 ALA D N 1
ATOM 8795 C CA . ALA D 1 165 ? -3.566 33.708 103.273 1.00 22.32 129 ALA D CA 1
ATOM 8796 C C . ALA D 1 165 ? -3.102 34.613 104.415 1.00 22.05 129 ALA D C 1
ATOM 8797 O O . ALA D 1 165 ? -2.763 35.780 104.229 1.00 18.87 129 ALA D O 1
ATOM 8799 N N . ASP D 1 166 ? -3.089 34.038 105.601 1.00 22.61 130 ASP D N 1
ATOM 8800 C CA . ASP D 1 166 ? -2.727 34.765 106.788 1.00 25.14 130 ASP D CA 1
ATOM 8801 C C . ASP D 1 166 ? -1.198 34.789 106.877 1.00 26.34 130 ASP D C 1
ATOM 8802 O O . ASP D 1 166 ? -0.583 33.785 107.200 1.00 23.20 130 ASP D O 1
ATOM 8807 N N . THR D 1 167 ? -0.608 35.926 106.564 1.00 24.74 131 THR D N 1
ATOM 8808 C CA . THR D 1 167 ? 0.864 35.993 106.560 1.00 26.58 131 THR D CA 1
ATOM 8809 C C . THR D 1 167 ? 1.536 35.931 107.952 1.00 29.35 131 THR D C 1
ATOM 8810 O O . THR D 1 167 ? 2.721 35.667 108.050 1.00 29.78 131 THR D O 1
ATOM 8814 N N . GLU D 1 168 ? 0.767 36.182 109.003 1.00 32.11 132 GLU D N 1
ATOM 8815 C CA . GLU D 1 168 ? 1.215 36.007 110.400 1.00 31.11 132 GLU D CA 1
ATOM 8816 C C . GLU D 1 168 ? 1.371 34.539 110.711 1.00 29.31 132 GLU D C 1
ATOM 8817 O O . GLU D 1 168 ? 2.375 34.109 111.272 1.00 30.33 132 GLU D O 1
ATOM 8823 N N . ILE D 1 169 ? 0.401 33.755 110.305 1.00 27.14 133 ILE D N 1
ATOM 8824 C CA . ILE D 1 169 ? 0.541 32.318 110.445 1.00 27.24 133 ILE D CA 1
ATOM 8825 C C . ILE D 1 169 ? 1.660 31.768 109.561 1.00 27.83 133 ILE D C 1
ATOM 8826 O O . ILE D 1 169 ? 2.504 31.010 109.998 1.00 27.66 133 ILE D O 1
ATOM 8831 N N . ILE D 1 170 ? 1.693 32.219 108.325 1.00 27.54 134 ILE D N 1
ATOM 8832 C CA . ILE D 1 170 ? 2.647 31.708 107.351 1.00 28.60 134 ILE D CA 1
ATOM 8833 C C . ILE D 1 170 ? 4.094 32.020 107.740 1.00 27.38 134 ILE D C 1
ATOM 8834 O O . ILE D 1 170 ? 4.990 31.235 107.547 1.00 25.40 134 ILE D O 1
ATOM 8839 N N . LYS D 1 171 ? 4.293 33.177 108.309 1.00 30.23 135 LYS D N 1
ATOM 8840 C CA . LYS D 1 171 ? 5.597 33.606 108.736 1.00 29.63 135 LYS D CA 1
ATOM 8841 C C . LYS D 1 171 ? 6.199 32.644 109.765 1.00 32.45 135 LYS D C 1
ATOM 8842 O O . LYS D 1 171 ? 7.395 32.457 109.795 1.00 29.98 135 LYS D O 1
ATOM 8848 N N . LYS D 1 172 ? 5.340 32.049 110.584 1.00 31.52 136 LYS D N 1
ATOM 8849 C CA . LYS D 1 172 ? 5.746 31.215 111.668 1.00 32.01 136 LYS D CA 1
ATOM 8850 C C . LYS D 1 172 ? 5.819 29.770 111.282 1.00 32.41 136 LYS D C 1
ATOM 8851 O O . LYS D 1 172 ? 6.179 28.966 112.096 1.00 33.95 136 LYS D O 1
ATOM 8857 N N . SER D 1 173 ? 5.507 29.431 110.043 1.00 27.80 137 SER D N 1
ATOM 8858 C CA . SER D 1 173 ? 5.567 28.038 109.618 1.00 26.86 137 SER D CA 1
ATOM 8859 C C . SER D 1 173 ? 7.019 27.534 109.598 1.00 24.92 137 SER D C 1
ATOM 8860 O O . SER D 1 173 ? 7.936 28.328 109.479 1.00 25.04 137 SER D O 1
ATOM 8863 N N . PRO D 1 174 ? 7.232 26.230 109.672 1.00 24.63 138 PRO D N 1
ATOM 8864 C CA . PRO D 1 174 ? 8.601 25.715 109.570 1.00 26.60 138 PRO D CA 1
ATOM 8865 C C . PRO D 1 174 ? 9.389 26.270 108.373 1.00 28.02 138 PRO D C 1
ATOM 8866 O O . PRO D 1 174 ? 8.884 26.311 107.254 1.00 31.56 138 PRO D O 1
ATOM 8870 N N . ARG D 1 175 ? 10.571 26.784 108.658 1.00 28.20 139 ARG D N 1
ATOM 8871 C CA . ARG D 1 175 ? 11.372 27.510 107.686 1.00 31.04 139 ARG D CA 1
ATOM 8872 C C . ARG D 1 175 ? 11.620 26.680 106.415 1.00 31.68 139 ARG D C 1
ATOM 8873 O O . ARG D 1 175 ? 11.659 27.196 105.308 1.00 34.46 139 ARG D O 1
ATOM 8881 N N . ARG D 1 176 ? 11.770 25.386 106.585 1.00 29.02 140 ARG D N 1
ATOM 8882 C CA . ARG D 1 176 ? 12.020 24.503 105.475 1.00 30.96 140 ARG D CA 1
ATOM 8883 C C . ARG D 1 176 ? 10.932 24.570 104.389 1.00 32.02 140 ARG D C 1
ATOM 8884 O O . ARG D 1 176 ? 11.229 24.454 103.197 1.00 31.33 140 ARG D O 1
ATOM 8892 N N . LEU D 1 177 ? 9.688 24.727 104.821 1.00 30.58 141 LEU D N 1
ATOM 8893 C CA . LEU D 1 177 ? 8.544 24.883 103.901 1.00 30.10 141 LEU D CA 1
ATOM 8894 C C . LEU D 1 177 ? 8.584 26.201 103.134 1.00 25.98 141 LEU D C 1
ATOM 8895 O O . LEU D 1 177 ? 8.263 26.252 101.953 1.00 26.38 141 LEU D O 1
ATOM 8900 N N . LEU D 1 178 ? 8.982 27.259 103.802 1.00 24.51 142 LEU D N 1
ATOM 8901 C CA . LEU D 1 178 ? 9.156 28.541 103.126 1.00 24.32 142 LEU D CA 1
ATOM 8902 C C . LEU D 1 178 ? 10.311 28.555 102.131 1.00 25.55 142 LEU D C 1
ATOM 8903 O O . LEU D 1 178 ? 10.235 29.169 101.056 1.00 27.27 142 LEU D O 1
ATOM 8908 N N . SER D 1 179 ? 11.353 27.808 102.452 1.00 24.91 143 SER D N 1
ATOM 8909 C CA . SER D 1 179 ? 12.503 27.664 101.555 1.00 26.28 143 SER D CA 1
ATOM 8910 C C . SER D 1 179 ? 12.099 26.858 100.327 1.00 24.81 143 SER D C 1
ATOM 8911 O O . SER D 1 179 ? 12.454 27.203 99.206 1.00 23.21 143 SER D O 1
ATOM 8914 N N . ALA D 1 180 ? 11.310 25.819 100.559 1.00 23.30 144 ALA D N 1
ATOM 8915 C CA . ALA D 1 180 ? 10.774 25.013 99.470 1.00 24.62 144 ALA D CA 1
ATOM 8916 C C . ALA D 1 180 ? 9.915 25.799 98.482 1.00 25.48 144 ALA D C 1
ATOM 8917 O O . ALA D 1 180 ? 9.919 25.533 97.280 1.00 25.51 144 ALA D O 1
ATOM 8919 N N . GLY D 1 181 ? 9.138 26.737 99.002 1.00 24.48 145 GLY D N 1
ATOM 8920 C CA . GLY D 1 181 ? 8.260 27.524 98.152 1.00 22.52 145 GLY D CA 1
ATOM 8921 C C . GLY D 1 181 ? 9.023 28.201 97.045 1.00 23.37 145 GLY D C 1
ATOM 8922 O O . GLY D 1 181 ? 8.528 28.403 95.936 1.00 25.63 145 GLY D O 1
ATOM 8923 N N . MET D 1 182 ? 10.237 28.605 97.344 1.00 24.53 146 MET D N 1
ATOM 8924 C CA . MET D 1 182 ? 11.088 29.275 96.336 1.00 28.19 146 MET D CA 1
ATOM 8925 C C . MET D 1 182 ? 11.295 28.342 95.137 1.00 28.28 146 MET D C 1
ATOM 8926 O O . MET D 1 182 ? 11.359 28.771 93.994 1.00 30.37 146 MET D O 1
ATOM 8931 N N . GLY D 1 183 ? 11.412 27.057 95.423 1.00 27.46 147 GLY D N 1
ATOM 8932 C CA . GLY D 1 183 ? 11.612 26.045 94.401 1.00 29.41 147 GLY D CA 1
ATOM 8933 C C . GLY D 1 183 ? 10.479 25.985 93.417 1.00 32.84 147 GLY D C 1
ATOM 8934 O O . GLY D 1 183 ? 10.688 25.828 92.222 1.00 32.03 147 GLY D O 1
ATOM 8935 N N . ASP D 1 184 ? 9.264 26.106 93.943 1.00 33.65 148 ASP D N 1
ATOM 8936 C CA . ASP D 1 184 ? 8.061 26.103 93.127 1.00 35.95 148 ASP D CA 1
ATOM 8937 C C . ASP D 1 184 ? 8.008 27.361 92.274 1.00 34.88 148 ASP D C 1
ATOM 8938 O O . ASP D 1 184 ? 7.626 27.310 91.105 1.00 43.91 148 ASP D O 1
ATOM 8943 N N . ILE D 1 185 ? 8.396 28.492 92.857 1.00 29.93 149 ILE D N 1
ATOM 8944 C CA . ILE D 1 185 ? 8.425 29.744 92.093 1.00 25.39 149 ILE D CA 1
ATOM 8945 C C . ILE D 1 185 ? 9.455 29.798 90.955 1.00 25.02 149 ILE D C 1
ATOM 8946 O O . ILE D 1 185 ? 9.116 30.165 89.828 1.00 23.45 149 ILE D O 1
ATOM 8951 N N . VAL D 1 186 ? 10.706 29.454 91.222 1.00 24.19 150 VAL D N 1
ATOM 8952 C CA . VAL D 1 186 ? 11.716 29.563 90.158 1.00 24.34 150 VAL D CA 1
ATOM 8953 C C . VAL D 1 186 ? 11.415 28.618 88.991 1.00 22.72 150 VAL D C 1
ATOM 8954 O O . VAL D 1 186 ? 11.793 28.873 87.860 1.00 21.85 150 VAL D O 1
ATOM 8958 N N . SER D 1 187 ? 10.733 27.537 89.274 1.00 21.79 151 SER D N 1
ATOM 8959 C CA . SER D 1 187 ? 10.342 26.625 88.230 1.00 24.79 151 SER D CA 1
ATOM 8960 C C . SER D 1 187 ? 9.483 27.241 87.116 1.00 23.92 151 SER D C 1
ATOM 8961 O O . SER D 1 187 ? 9.428 26.710 86.030 1.00 21.19 151 SER D O 1
ATOM 8964 N N . ASN D 1 188 ? 8.817 28.359 87.398 1.00 22.83 152 ASN D N 1
ATOM 8965 C CA . ASN D 1 188 ? 8.053 29.038 86.381 1.00 23.08 152 ASN D CA 1
ATOM 8966 C C . ASN D 1 188 ? 8.965 29.380 85.202 1.00 26.27 152 ASN D C 1
ATOM 8967 O O . ASN D 1 188 ? 8.525 29.435 84.040 1.00 26.18 152 ASN D O 1
ATOM 8972 N N . ILE D 1 189 ? 10.227 29.680 85.510 1.00 26.76 153 ILE D N 1
ATOM 8973 C CA . ILE D 1 189 ? 11.150 30.119 84.481 1.00 25.17 153 ILE D CA 1
ATOM 8974 C C . ILE D 1 189 ? 11.370 29.038 83.444 1.00 24.48 153 ILE D C 1
ATOM 8975 O O . ILE D 1 189 ? 11.260 29.263 82.250 1.00 22.35 153 ILE D O 1
ATOM 8980 N N . THR D 1 190 ? 11.700 27.856 83.907 1.00 24.79 154 THR D N 1
ATOM 8981 C CA . THR D 1 190 ? 11.903 26.756 82.989 1.00 24.48 154 THR D CA 1
ATOM 8982 C C . THR D 1 190 ? 10.584 26.302 82.378 1.00 25.79 154 THR D C 1
ATOM 8983 O O . THR D 1 190 ? 10.540 25.812 81.260 1.00 25.44 154 THR D O 1
ATOM 8987 N N . ALA D 1 191 ? 9.507 26.434 83.143 1.00 27.52 155 ALA D N 1
ATOM 8988 C CA . ALA D 1 191 ? 8.184 25.995 82.656 1.00 24.36 155 ALA D CA 1
ATOM 8989 C C . ALA D 1 191 ? 7.835 26.849 81.444 1.00 23.17 155 ALA D C 1
ATOM 8990 O O . ALA D 1 191 ? 7.427 26.328 80.423 1.00 23.02 155 ALA D O 1
ATOM 8992 N N . VAL D 1 192 ? 8.050 28.145 81.563 1.00 22.61 156 VAL D N 1
ATOM 8993 C CA . VAL D 1 192 ? 7.813 29.062 80.465 1.00 23.92 156 VAL D CA 1
ATOM 8994 C C . VAL D 1 192 ? 8.793 28.847 79.302 1.00 25.01 156 VAL D C 1
ATOM 8995 O O . VAL D 1 192 ? 8.382 28.903 78.152 1.00 26.46 156 VAL D O 1
ATOM 8999 N N . LEU D 1 193 ? 10.062 28.626 79.589 1.00 25.02 157 LEU D N 1
ATOM 9000 C CA . LEU D 1 193 ? 11.024 28.263 78.506 1.00 27.58 157 LEU D CA 1
ATOM 9001 C C . LEU D 1 193 ? 10.607 26.996 77.744 1.00 25.79 157 LEU D C 1
ATOM 9002 O O . LEU D 1 193 ? 10.657 26.930 76.508 1.00 24.96 157 LEU D O 1
ATOM 9007 N N . ASP D 1 194 ? 10.162 26.004 78.495 1.00 24.38 158 ASP D N 1
ATOM 9008 C CA . ASP D 1 194 ? 9.670 24.755 77.888 1.00 26.99 158 ASP D CA 1
ATOM 9009 C C . ASP D 1 194 ? 8.373 24.960 77.065 1.00 30.61 158 ASP D C 1
ATOM 9010 O O . ASP D 1 194 ? 8.176 24.344 76.019 1.00 28.45 158 ASP D O 1
ATOM 9015 N N . TRP D 1 195 ? 7.513 25.853 77.540 1.00 30.82 159 TRP D N 1
ATOM 9016 C CA . TRP D 1 195 ? 6.245 26.156 76.866 1.00 29.15 159 TRP D CA 1
ATOM 9017 C C . TRP D 1 195 ? 6.495 26.801 75.515 1.00 29.78 159 TRP D C 1
ATOM 9018 O O . TRP D 1 195 ? 5.972 26.365 74.517 1.00 29.85 159 TRP D O 1
ATOM 9029 N N . LYS D 1 196 ? 7.331 27.827 75.519 1.00 31.03 160 LYS D N 1
ATOM 9030 C CA . LYS D 1 196 ? 7.814 28.470 74.308 1.00 31.72 160 LYS D CA 1
ATOM 9031 C C . LYS D 1 196 ? 8.420 27.471 73.332 1.00 32.36 160 LYS D C 1
ATOM 9032 O O . LYS D 1 196 ? 8.157 27.511 72.137 1.00 35.36 160 LYS D O 1
ATOM 9038 N N . LEU D 1 197 ? 9.228 26.564 73.848 1.00 30.10 161 LEU D N 1
ATOM 9039 C CA . LEU D 1 197 ? 9.838 25.527 73.035 1.00 32.27 161 LEU D CA 1
ATOM 9040 C C . LEU D 1 197 ? 8.802 24.594 72.379 1.00 33.91 161 LEU D C 1
ATOM 9041 O O . LEU D 1 197 ? 8.908 24.237 71.215 1.00 36.54 161 LEU D O 1
ATOM 9046 N N . ALA D 1 198 ? 7.810 24.191 73.151 1.00 33.90 162 ALA D N 1
ATOM 9047 C CA . ALA D 1 198 ? 6.744 23.326 72.651 1.00 32.30 162 ALA D CA 1
ATOM 9048 C C . ALA D 1 198 ? 5.898 24.069 71.620 1.00 34.22 162 ALA D C 1
ATOM 9049 O O . ALA D 1 198 ? 5.406 23.495 70.662 1.00 32.72 162 ALA D O 1
ATOM 9051 N N . TYR D 1 199 ? 5.741 25.360 71.812 1.00 34.54 163 TYR D N 1
ATOM 9052 C CA . TYR D 1 199 ? 5.053 26.163 70.828 1.00 38.04 163 TYR D CA 1
ATOM 9053 C C . TYR D 1 199 ? 5.827 26.177 69.502 1.00 42.11 163 TYR D C 1
ATOM 9054 O O . TYR D 1 199 ? 5.289 25.917 68.442 1.00 41.37 163 TYR D O 1
ATOM 9063 N N . LYS D 1 200 ? 7.103 26.479 69.608 1.00 40.66 164 LYS D N 1
ATOM 9064 C CA . LYS D 1 200 ? 7.996 26.584 68.459 1.00 42.74 164 LYS D CA 1
ATOM 9065 C C . LYS D 1 200 ? 8.093 25.247 67.697 1.00 42.41 164 LYS D C 1
ATOM 9066 O O . LYS D 1 200 ? 7.971 25.219 66.506 1.00 41.80 164 LYS D O 1
ATOM 9072 N N . GLU D 1 201 ? 8.312 24.155 68.420 1.00 41.43 165 GLU D N 1
ATOM 9073 C CA . GLU D 1 201 ? 8.697 22.873 67.820 1.00 42.52 165 GLU D CA 1
ATOM 9074 C C . GLU D 1 201 ? 7.546 21.938 67.545 1.00 46.57 165 GLU D C 1
ATOM 9075 O O . GLU D 1 201 ? 7.680 20.996 66.771 1.00 44.29 165 GLU D O 1
ATOM 9081 N N . LYS D 1 202 ? 6.435 22.155 68.222 1.00 43.69 166 LYS D N 1
ATOM 9082 C CA . LYS D 1 202 ? 5.278 21.280 68.029 1.00 43.15 166 LYS D CA 1
ATOM 9083 C C . LYS D 1 202 ? 3.980 22.045 67.843 1.00 42.59 166 LYS D C 1
ATOM 9084 O O . LYS D 1 202 ? 2.924 21.460 67.881 1.00 47.14 166 LYS D O 1
ATOM 9090 N N . GLY D 1 203 ? 4.066 23.358 67.670 1.00 44.67 167 GLY D N 1
ATOM 9091 C CA . GLY D 1 203 ? 2.880 24.197 67.505 1.00 44.13 167 GLY D CA 1
ATOM 9092 C C . GLY D 1 203 ? 1.864 24.126 68.633 1.00 45.78 167 GLY D C 1
ATOM 9093 O O . GLY D 1 203 ? 0.673 24.318 68.416 1.00 43.33 167 GLY D O 1
ATOM 9094 N N . GLU D 1 204 ? 2.324 23.858 69.841 1.00 43.26 168 GLU D N 1
ATOM 9095 C CA . GLU D 1 204 ? 1.411 23.813 70.979 1.00 41.39 168 GLU D CA 1
ATOM 9096 C C . GLU D 1 204 ? 0.873 25.230 71.325 1.00 40.60 168 GLU D C 1
ATOM 9097 O O . GLU D 1 204 ? 1.516 26.244 71.106 1.00 44.22 168 GLU D O 1
ATOM 9103 N N . LYS D 1 205 ? -0.352 25.267 71.796 1.00 37.07 169 LYS D N 1
ATOM 9104 C CA . LYS D 1 205 ? -1.042 26.492 72.092 1.00 38.22 169 LYS D CA 1
ATOM 9105 C C . LYS D 1 205 ? -0.275 27.243 73.175 1.00 34.91 169 LYS D C 1
ATOM 9106 O O . LYS D 1 205 ? 0.099 26.683 74.181 1.00 30.60 169 LYS D O 1
ATOM 9112 N N . TYR D 1 206 ? -0.136 28.538 72.965 1.00 35.00 170 TYR D N 1
ATOM 9113 C CA . TYR D 1 206 ? 0.710 29.364 73.753 1.00 34.47 170 TYR D CA 1
ATOM 9114 C C . TYR D 1 206 ? 0.103 30.757 73.949 1.00 34.47 170 TYR D C 1
ATOM 9115 O O . TYR D 1 206 ? -0.512 31.312 73.073 1.00 33.28 170 TYR D O 1
ATOM 9124 N N . SER D 1 207 ? 0.308 31.311 75.123 1.00 34.32 171 SER D N 1
ATOM 9125 C CA . SER D 1 207 ? -0.107 32.664 75.416 1.00 33.39 171 SER D CA 1
ATOM 9126 C C . SER D 1 207 ? 1.066 33.484 75.924 1.00 34.68 171 SER D C 1
ATOM 9127 O O . SER D 1 207 ? 1.600 33.248 77.017 1.00 34.32 171 SER D O 1
ATOM 9130 N N . GLU D 1 208 ? 1.446 34.488 75.167 1.00 33.33 172 GLU D N 1
ATOM 9131 C CA . GLU D 1 208 ? 2.582 35.327 75.549 1.00 36.71 172 GLU D CA 1
ATOM 9132 C C . GLU D 1 208 ? 2.339 36.106 76.835 1.00 35.13 172 GLU D C 1
ATOM 9133 O O . GLU D 1 208 ? 3.237 36.291 77.672 1.00 35.02 172 GLU D O 1
ATOM 9139 N N . SER D 1 209 ? 1.122 36.589 76.998 1.00 34.82 173 SER D N 1
ATOM 9140 C CA . SER D 1 209 ? 0.855 37.426 78.159 1.00 36.41 173 SER D CA 1
ATOM 9141 C C . SER D 1 209 ? 0.812 36.592 79.472 1.00 30.95 173 SER D C 1
ATOM 9142 O O . SER D 1 209 ? 1.253 37.034 80.500 1.00 28.02 173 SER D O 1
ATOM 9145 N N . SER D 1 210 ? 0.310 35.384 79.409 1.00 31.01 174 SER D N 1
ATOM 9146 C CA . SER D 1 210 ? 0.339 34.507 80.576 1.00 33.25 174 SER D CA 1
ATOM 9147 C C . SER D 1 210 ? 1.764 34.138 80.951 1.00 31.90 174 SER D C 1
ATOM 9148 O O . SER D 1 210 ? 2.093 34.023 82.099 1.00 26.39 174 SER D O 1
ATOM 9151 N N . ALA D 1 211 ? 2.526 33.801 79.924 1.00 32.08 175 ALA D N 1
ATOM 9152 C CA . ALA D 1 211 ? 3.877 33.293 80.064 1.00 31.00 175 ALA D CA 1
ATOM 9153 C C . ALA D 1 211 ? 4.751 34.370 80.655 1.00 31.62 175 ALA D C 1
ATOM 9154 O O . ALA D 1 211 ? 5.491 34.108 81.583 1.00 30.05 175 ALA D O 1
ATOM 9156 N N . ILE D 1 212 ? 4.625 35.577 80.145 1.00 30.95 176 ILE D N 1
ATOM 9157 C CA . ILE D 1 212 ? 5.395 36.687 80.660 1.00 30.91 176 ILE D CA 1
ATOM 9158 C C . ILE D 1 212 ? 5.041 37.022 82.116 1.00 28.66 176 ILE D C 1
ATOM 9159 O O . ILE D 1 212 ? 5.902 37.375 82.928 1.00 27.80 176 ILE D O 1
ATOM 9164 N N . PHE D 1 213 ? 3.773 36.881 82.451 1.00 26.84 177 PHE D N 1
ATOM 9165 C CA . PHE D 1 213 ? 3.287 37.105 83.799 1.00 26.49 177 PHE D CA 1
ATOM 9166 C C . PHE D 1 213 ? 3.947 36.119 84.728 1.00 24.24 177 PHE D C 1
ATOM 9167 O O . PHE D 1 213 ? 4.526 36.499 85.715 1.00 22.33 177 PHE D O 1
ATOM 9175 N N . SER D 1 214 ? 3.817 34.854 84.392 1.00 22.83 178 SER D N 1
ATOM 9176 C CA . SER D 1 214 ? 4.360 33.769 85.210 1.00 24.18 178 SER D CA 1
ATOM 9177 C C . SER D 1 214 ? 5.871 33.907 85.408 1.00 24.22 178 SER D C 1
ATOM 9178 O O . SER D 1 214 ? 6.370 33.840 86.496 1.00 21.00 178 SER D O 1
ATOM 9181 N N . LYS D 1 215 ? 6.557 34.142 84.309 1.00 26.13 179 LYS D N 1
ATOM 9182 C CA . LYS D 1 215 ? 7.983 34.317 84.312 1.00 29.73 179 LYS D CA 1
ATOM 9183 C C . LYS D 1 215 ? 8.423 35.531 85.138 1.00 28.72 179 LYS D C 1
ATOM 9184 O O . LYS D 1 215 ? 9.400 35.472 85.902 1.00 25.62 179 LYS D O 1
ATOM 9190 N N . THR D 1 216 ? 7.700 36.633 84.988 1.00 26.63 180 THR D N 1
ATOM 9191 C CA . THR D 1 216 ? 8.067 37.856 85.671 1.00 23.77 180 THR D CA 1
ATOM 9192 C C . THR D 1 216 ? 7.811 37.751 87.175 1.00 24.01 180 THR D C 1
ATOM 9193 O O . THR D 1 216 ? 8.500 38.348 87.978 1.00 24.38 180 THR D O 1
ATOM 9197 N N . ILE D 1 217 ? 6.808 36.983 87.566 1.00 25.06 181 ILE D N 1
ATOM 9198 C CA . ILE D 1 217 ? 6.585 36.742 88.985 1.00 24.53 181 ILE D CA 1
ATOM 9199 C C . ILE D 1 217 ? 7.832 36.135 89.579 1.00 25.50 181 ILE D C 1
ATOM 9200 O O . ILE D 1 217 ? 8.258 36.516 90.655 1.00 27.02 181 ILE D O 1
ATOM 9205 N N . ALA D 1 218 ? 8.373 35.129 88.892 1.00 24.48 182 ALA D N 1
ATOM 9206 C CA . ALA D 1 218 ? 9.527 34.442 89.382 1.00 27.24 182 ALA D CA 1
ATOM 9207 C C . ALA D 1 218 ? 10.738 35.368 89.426 1.00 28.45 182 ALA D C 1
ATOM 9208 O O . ALA D 1 218 ? 11.446 35.474 90.405 1.00 24.42 182 ALA D O 1
ATOM 9210 N N . LYS D 1 219 ? 10.939 36.082 88.341 1.00 32.36 183 LYS D N 1
ATOM 9211 C CA . LYS D 1 219 ? 12.032 37.053 88.247 1.00 31.63 183 LYS D CA 1
ATOM 9212 C C . LYS D 1 219 ? 12.010 38.134 89.332 1.00 32.52 183 LYS D C 1
ATOM 9213 O O . LYS D 1 219 ? 13.029 38.426 89.955 1.00 30.14 183 LYS D O 1
ATOM 9219 N N . GLU D 1 220 ? 10.839 38.685 89.590 1.00 30.89 184 GLU D N 1
ATOM 9220 C CA . GLU D 1 220 ? 10.704 39.704 90.635 1.00 33.87 184 GLU D CA 1
ATOM 9221 C C . GLU D 1 220 ? 10.939 39.139 92.068 1.00 32.39 184 GLU D C 1
ATOM 9222 O O . GLU D 1 220 ? 11.511 39.808 92.931 1.00 28.19 184 GLU D O 1
ATOM 9228 N N . LEU D 1 221 ? 10.608 37.880 92.300 1.00 28.12 185 LEU D N 1
ATOM 9229 C CA . LEU D 1 221 ? 10.881 37.301 93.612 1.00 28.03 185 LEU D CA 1
ATOM 9230 C C . LEU D 1 221 ? 12.395 36.984 93.742 1.00 29.61 185 LEU D C 1
ATOM 9231 O O . LEU D 1 221 ? 12.989 37.168 94.784 1.00 30.74 185 LEU D O 1
ATOM 9236 N N . ILE D 1 222 ? 12.994 36.503 92.673 1.00 28.93 186 ILE D N 1
ATOM 9237 C CA . ILE D 1 222 ? 14.454 36.246 92.633 1.00 29.58 186 ILE D CA 1
ATOM 9238 C C . ILE D 1 222 ? 15.212 37.535 92.928 1.00 31.93 186 ILE D C 1
ATOM 9239 O O . ILE D 1 222 ? 16.129 37.597 93.734 1.00 33.59 186 ILE D O 1
ATOM 9244 N N . SER D 1 223 ? 14.797 38.575 92.261 1.00 33.80 187 SER D N 1
ATOM 9245 C CA . SER D 1 223 ? 15.397 39.868 92.443 1.00 33.69 187 SER D CA 1
ATOM 9246 C C . SER D 1 223 ? 15.218 40.410 93.860 1.00 34.50 187 SER D C 1
ATOM 9247 O O . SER D 1 223 ? 16.138 40.964 94.450 1.00 34.31 187 SER D O 1
ATOM 9250 N N . TYR D 1 224 ? 14.041 40.220 94.438 1.00 34.02 188 TYR D N 1
ATOM 9251 C CA . TYR D 1 224 ? 13.822 40.576 95.825 1.00 30.95 188 TYR D CA 1
ATOM 9252 C C . TYR D 1 224 ? 14.738 39.744 96.765 1.00 31.06 188 TYR D C 1
ATOM 9253 O O . TYR D 1 224 ? 15.371 40.251 97.663 1.00 34.65 188 TYR D O 1
ATOM 9262 N N . VAL D 1 225 ? 14.801 38.464 96.532 1.00 28.64 189 VAL D N 1
ATOM 9263 C CA . VAL D 1 225 ? 15.618 37.586 97.333 1.00 30.83 189 VAL D CA 1
ATOM 9264 C C . VAL D 1 225 ? 17.101 37.984 97.288 1.00 33.28 189 VAL D C 1
ATOM 9265 O O . VAL D 1 225 ? 17.766 37.987 98.292 1.00 35.48 189 VAL D O 1
ATOM 9269 N N . LEU D 1 226 ? 17.606 38.333 96.117 1.00 35.52 190 LEU D N 1
ATOM 9270 C CA . LEU D 1 226 ? 19.028 38.662 95.955 1.00 35.51 190 LEU D CA 1
ATOM 9271 C C . LEU D 1 226 ? 19.409 40.068 96.408 1.00 38.28 190 LEU D C 1
ATOM 9272 O O . LEU D 1 226 ? 20.577 40.333 96.599 1.00 36.80 190 LEU D O 1
ATOM 9277 N N . ASN D 1 227 ? 18.440 40.962 96.544 1.00 40.59 191 ASN D N 1
ATOM 9278 C CA . ASN D 1 227 ? 18.732 42.358 96.843 1.00 38.63 191 ASN D CA 1
ATOM 9279 C C . ASN D 1 227 ? 18.374 42.789 98.236 1.00 39.69 191 ASN D C 1
ATOM 9280 O O . ASN D 1 227 ? 18.845 43.802 98.707 1.00 45.38 191 ASN D O 1
ATOM 9285 N N . SER D 1 228 ? 17.537 42.043 98.904 1.00 35.59 192 SER D N 1
ATOM 9286 C CA . SER D 1 228 ? 16.938 42.526 100.128 1.00 32.21 192 SER D CA 1
ATOM 9287 C C . SER D 1 228 ? 17.488 41.788 101.345 1.00 33.51 192 SER D C 1
ATOM 9288 O O . SER D 1 228 ? 18.243 40.832 101.229 1.00 32.41 192 SER D O 1
ATOM 9291 N N . ASP D 1 229 ? 17.036 42.222 102.508 1.00 35.12 193 ASP D N 1
ATOM 9292 C CA . ASP D 1 229 ? 17.335 41.554 103.777 1.00 39.36 193 ASP D CA 1
ATOM 9293 C C . ASP D 1 229 ? 16.381 40.441 104.121 1.00 39.54 193 ASP D C 1
ATOM 9294 O O . ASP D 1 229 ? 16.465 39.880 105.190 1.00 38.70 193 ASP D O 1
ATOM 9299 N N . LEU D 1 230 ? 15.441 40.162 103.227 1.00 37.57 194 LEU D N 1
ATOM 9300 C CA . LEU D 1 230 ? 14.498 39.049 103.385 1.00 35.21 194 LEU D CA 1
ATOM 9301 C C . LEU D 1 230 ? 13.420 39.222 104.452 1.00 32.96 194 LEU D C 1
ATOM 9302 O O . LEU D 1 230 ? 12.704 38.293 104.716 1.00 35.86 194 LEU D O 1
ATOM 9307 N N . SER D 1 231 ? 13.249 40.416 104.972 1.00 31.98 195 SER D N 1
ATOM 9308 C CA . SER D 1 231 ? 12.270 40.653 106.014 1.00 35.39 195 SER D CA 1
ATOM 9309 C C . SER D 1 231 ? 10.809 40.527 105.575 1.00 37.02 195 SER D C 1
ATOM 9310 O O . SER D 1 231 ? 9.963 40.284 106.398 1.00 36.54 195 SER D O 1
ATOM 9313 N N . GLU D 1 232 ? 10.525 40.664 104.285 1.00 37.54 196 GLU D N 1
ATOM 9314 C CA . GLU D 1 232 ? 9.178 40.417 103.758 1.00 34.94 196 GLU D CA 1
ATOM 9315 C C . GLU D 1 232 ? 9.118 39.190 102.840 1.00 33.11 196 GLU D C 1
ATOM 9316 O O . GLU D 1 232 ? 8.241 39.095 101.994 1.00 32.40 196 GLU D O 1
ATOM 9322 N N . TYR D 1 233 ? 10.071 38.276 102.980 1.00 30.05 197 TYR D N 1
ATOM 9323 C CA . TYR D 1 233 ? 10.192 37.170 102.055 1.00 26.94 197 TYR D CA 1
ATOM 9324 C C . TYR D 1 233 ? 8.932 36.322 102.044 1.00 29.12 197 TYR D C 1
ATOM 9325 O O . TYR D 1 233 ? 8.406 35.942 100.967 1.00 29.17 197 TYR D O 1
ATOM 9334 N N . HIS D 1 234 ? 8.452 35.997 103.227 1.00 26.70 198 HIS D N 1
ATOM 9335 C CA . HIS D 1 234 ? 7.261 35.149 103.340 1.00 27.93 198 HIS D CA 1
ATOM 9336 C C . HIS D 1 234 ? 6.049 35.758 102.626 1.00 27.10 198 HIS D C 1
ATOM 9337 O O . HIS D 1 234 ? 5.316 35.091 101.938 1.00 28.04 198 HIS D O 1
ATOM 9344 N N . ASN D 1 235 ? 5.885 37.047 102.779 1.00 27.26 199 ASN D N 1
ATOM 9345 C CA . ASN D 1 235 ? 4.816 37.761 102.149 1.00 30.26 199 ASN D CA 1
ATOM 9346 C C . ASN D 1 235 ? 4.961 37.774 100.630 1.00 29.54 199 ASN D C 1
ATOM 9347 O O . ASN D 1 235 ? 4.030 37.478 99.903 1.00 27.07 199 ASN D O 1
ATOM 9352 N N . LYS D 1 236 ? 6.145 38.135 100.158 1.00 30.65 200 LYS D N 1
ATOM 9353 C CA . LYS D 1 236 ? 6.409 38.175 98.706 1.00 31.99 200 LYS D CA 1
ATOM 9354 C C . LYS D 1 236 ? 6.309 36.777 98.063 1.00 28.60 200 LYS D C 1
ATOM 9355 O O . LYS D 1 236 ? 5.835 36.622 96.952 1.00 27.34 200 LYS D O 1
ATOM 9361 N N . LEU D 1 237 ? 6.711 35.765 98.813 1.00 24.83 201 LEU D N 1
ATOM 9362 C CA . LEU D 1 237 ? 6.605 34.407 98.355 1.00 22.96 201 LEU D CA 1
ATOM 9363 C C . LEU D 1 237 ? 5.124 34.000 98.188 1.00 25.62 201 LEU D C 1
ATOM 9364 O O . LEU D 1 237 ? 4.780 33.340 97.230 1.00 27.41 201 LEU D O 1
ATOM 9369 N N . VAL D 1 238 ? 4.283 34.331 99.157 1.00 24.11 202 VAL D N 1
ATOM 9370 C CA . VAL D 1 238 ? 2.874 33.971 99.114 1.00 25.01 202 VAL D CA 1
ATOM 9371 C C . VAL D 1 238 ? 2.213 34.662 97.940 1.00 22.65 202 VAL D C 1
ATOM 9372 O O . VAL D 1 238 ? 1.444 34.078 97.210 1.00 21.54 202 VAL D O 1
ATOM 9376 N N . LYS D 1 239 ? 2.523 35.923 97.773 1.00 25.12 203 LYS D N 1
ATOM 9377 C CA . LYS D 1 239 ? 1.999 36.671 96.630 1.00 27.94 203 LYS D CA 1
ATOM 9378 C C . LYS D 1 239 ? 2.411 36.016 95.332 1.00 26.15 203 LYS D C 1
ATOM 9379 O O . LYS D 1 239 ? 1.626 35.871 94.432 1.00 25.51 203 LYS D O 1
ATOM 9385 N N . ALA D 1 240 ? 3.660 35.620 95.253 1.00 26.19 204 ALA D N 1
ATOM 9386 C CA . ALA D 1 240 ? 4.181 34.966 94.059 1.00 24.61 204 ALA D CA 1
ATOM 9387 C C . ALA D 1 240 ? 3.476 33.639 93.771 1.00 22.97 204 ALA D C 1
ATOM 9388 O O . ALA D 1 240 ? 3.138 33.313 92.633 1.00 20.50 204 ALA D O 1
ATOM 9390 N N . LEU D 1 241 ? 3.294 32.847 94.809 1.00 25.38 205 LEU D N 1
ATOM 9391 C CA . LEU D 1 241 ? 2.631 31.536 94.663 1.00 23.37 205 LEU D CA 1
ATOM 9392 C C . LEU D 1 241 ? 1.198 31.714 94.184 1.00 21.87 205 LEU D C 1
ATOM 9393 O O . LEU D 1 241 ? 0.702 30.943 93.361 1.00 19.99 205 LEU D O 1
ATOM 9398 N N . VAL D 1 242 ? 0.539 32.723 94.720 1.00 20.94 206 VAL D N 1
ATOM 9399 C CA . VAL D 1 242 ? -0.856 32.985 94.365 1.00 21.95 206 VAL D CA 1
ATOM 9400 C C . VAL D 1 242 ? -0.878 33.468 92.933 1.00 20.56 206 VAL D C 1
ATOM 9401 O O . VAL D 1 242 ? -1.725 33.052 92.151 1.00 23.83 206 VAL D O 1
ATOM 9405 N N . GLY D 1 243 ? 0.010 34.389 92.608 1.00 20.12 207 GLY D N 1
ATOM 9406 C CA . GLY D 1 243 ? 0.106 34.917 91.245 1.00 20.00 207 GLY D CA 1
ATOM 9407 C C . GLY D 1 243 ? 0.236 33.754 90.248 1.00 21.07 207 GLY D C 1
ATOM 9408 O O . GLY D 1 243 ? -0.398 33.706 89.198 1.00 20.60 207 GLY D O 1
ATOM 9409 N N A SER D 1 244 ? 1.066 32.806 90.608 0.50 20.70 208 SER D N 1
ATOM 9410 N N B SER D 1 244 ? 1.084 32.805 90.610 0.50 19.37 208 SER D N 1
ATOM 9411 C CA A SER D 1 244 ? 1.332 31.667 89.767 0.50 21.87 208 SER D CA 1
ATOM 9412 C CA B SER D 1 244 ? 1.331 31.660 89.769 0.50 19.43 208 SER D CA 1
ATOM 9413 C C A SER D 1 244 ? 0.070 30.817 89.536 0.50 23.67 208 SER D C 1
ATOM 9414 C C B SER D 1 244 ? 0.039 30.866 89.517 0.50 22.19 208 SER D C 1
ATOM 9415 O O A SER D 1 244 ? -0.147 30.293 88.446 0.50 22.57 208 SER D O 1
ATOM 9416 O O B SER D 1 244 ? -0.245 30.449 88.388 0.50 21.36 208 SER D O 1
ATOM 9421 N N . GLY D 1 245 ? -0.765 30.691 90.572 1.00 24.19 209 GLY D N 1
ATOM 9422 C CA . GLY D 1 245 ? -2.013 29.977 90.450 1.00 22.69 209 GLY D CA 1
ATOM 9423 C C . GLY D 1 245 ? -2.976 30.686 89.515 1.00 24.38 209 GLY D C 1
ATOM 9424 O O . GLY D 1 245 ? -3.645 30.073 88.693 1.00 22.53 209 GLY D O 1
ATOM 9425 N N . ILE D 1 246 ? -3.024 31.984 89.631 1.00 24.67 210 ILE D N 1
ATOM 9426 C CA . ILE D 1 246 ? -3.808 32.794 88.711 1.00 27.86 210 ILE D CA 1
ATOM 9427 C C . ILE D 1 246 ? -3.329 32.625 87.275 1.00 29.79 210 ILE D C 1
ATOM 9428 O O . ILE D 1 246 ? -4.128 32.458 86.365 1.00 28.06 210 ILE D O 1
ATOM 9433 N N . ALA D 1 247 ? -2.023 32.617 87.086 1.00 29.29 211 ALA D N 1
ATOM 9434 C CA . ALA D 1 247 ? -1.446 32.418 85.743 1.00 29.94 211 ALA D CA 1
ATOM 9435 C C . ALA D 1 247 ? -1.902 31.099 85.116 1.00 29.28 211 ALA D C 1
ATOM 9436 O O . ALA D 1 247 ? -2.232 31.027 83.960 1.00 27.00 211 ALA D O 1
ATOM 9438 N N . ILE D 1 248 ? -1.901 30.060 85.918 1.00 28.09 212 ILE D N 1
ATOM 9439 C CA . ILE D 1 248 ? -2.404 28.776 85.467 1.00 29.66 212 ILE D CA 1
ATOM 9440 C C . ILE D 1 248 ? -3.871 28.917 85.022 1.00 30.91 212 ILE D C 1
ATOM 9441 O O . ILE D 1 248 ? -4.259 28.356 84.010 1.00 28.32 212 ILE D O 1
ATOM 9446 N N . ALA D 1 249 ? -4.668 29.596 85.838 1.00 29.67 213 ALA D N 1
ATOM 9447 C CA . ALA D 1 249 ? -6.120 29.701 85.604 1.00 27.49 213 ALA D CA 1
ATOM 9448 C C . ALA D 1 249 ? -6.388 30.449 84.310 1.00 28.89 213 ALA D C 1
ATOM 9449 O O . ALA D 1 249 ? -7.191 30.027 83.495 1.00 29.50 213 ALA D O 1
ATOM 9451 N N A ILE D 1 250 ? -5.642 31.501 84.122 0.60 29.77 214 ILE D N 1
ATOM 9452 N N B ILE D 1 250 ? -5.680 31.544 84.076 0.40 28.75 214 ILE D N 1
ATOM 9453 C CA A ILE D 1 250 ? -5.787 32.377 82.992 0.60 32.01 214 ILE D CA 1
ATOM 9454 C CA B ILE D 1 250 ? -5.939 32.339 82.886 0.40 30.07 214 ILE D CA 1
ATOM 9455 C C A ILE D 1 250 ? -5.371 31.749 81.670 0.60 34.41 214 ILE D C 1
ATOM 9456 C C B ILE D 1 250 ? -5.397 31.731 81.604 0.40 32.43 214 ILE D C 1
ATOM 9457 O O A ILE D 1 250 ? -5.961 32.007 80.655 0.60 37.19 214 ILE D O 1
ATOM 9458 O O B ILE D 1 250 ? -5.932 31.991 80.537 0.40 34.65 214 ILE D O 1
ATOM 9467 N N . ALA D 1 251 ? -4.348 30.929 81.703 1.00 32.00 215 ALA D N 1
ATOM 9468 C CA . ALA D 1 251 ? -3.844 30.213 80.552 1.00 30.03 215 ALA D CA 1
ATOM 9469 C C . ALA D 1 251 ? -4.620 28.962 80.325 1.00 30.91 215 ALA D C 1
ATOM 9470 O O . ALA D 1 251 ? -4.429 28.256 79.353 1.00 29.45 215 ALA D O 1
ATOM 9472 N N . ASN D 1 252 ? -5.391 28.588 81.321 1.00 34.78 216 ASN D N 1
ATOM 9473 C CA . ASN D 1 252 ? -6.118 27.345 81.287 1.00 35.82 216 ASN D CA 1
ATOM 9474 C C . ASN D 1 252 ? -5.215 26.117 81.097 1.00 36.47 216 ASN D C 1
ATOM 9475 O O . ASN D 1 252 ? -5.557 25.187 80.392 1.00 36.16 216 ASN D O 1
ATOM 9480 N N . SER D 1 253 ? -4.064 26.146 81.750 1.00 33.23 217 SER D N 1
ATOM 9481 C CA . SER D 1 253 ? -3.036 25.121 81.627 1.00 32.16 217 SER D CA 1
ATOM 9482 C C . SER D 1 253 ? -1.985 25.263 82.734 1.00 28.57 217 SER D C 1
ATOM 9483 O O . SER D 1 253 ? -1.705 26.380 83.145 1.00 26.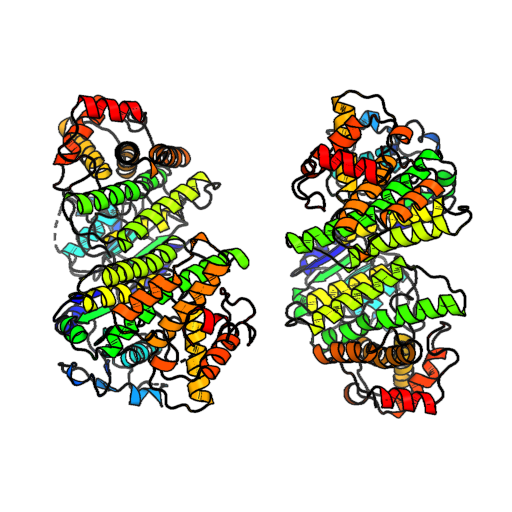14 217 SER D O 1
ATOM 9486 N N . SER D 1 254 ? -1.398 24.159 83.178 1.00 26.22 218 SER D N 1
ATOM 9487 C CA . SER D 1 254 ? -0.271 24.224 84.098 1.00 27.60 218 SER D CA 1
ATOM 9488 C C . SER D 1 254 ? 1.055 24.632 83.418 1.00 28.91 218 SER D C 1
ATOM 9489 O O . SER D 1 254 ? 2.078 24.850 84.090 1.00 27.18 218 SER D O 1
ATOM 9492 N N . ARG D 1 255 ? 1.000 24.837 82.115 1.00 27.21 219 ARG D N 1
ATOM 9493 C CA . ARG D 1 255 ? 2.186 25.220 81.336 1.00 27.23 219 ARG D CA 1
ATOM 9494 C C . ARG D 1 255 ? 3.004 26.372 81.891 1.00 27.80 219 ARG D C 1
ATOM 9495 O O . ARG D 1 255 ? 4.218 26.267 81.932 1.00 29.49 219 ARG D O 1
ATOM 9503 N N . PRO D 1 256 ? 2.362 27.479 82.315 1.00 24.72 220 PRO D N 1
ATOM 9504 C CA . PRO D 1 256 ? 3.206 28.526 82.826 1.00 23.62 220 PRO D CA 1
ATOM 9505 C C . PRO D 1 256 ? 3.944 28.239 84.133 1.00 24.44 220 PRO D C 1
ATOM 9506 O O . PRO D 1 256 ? 4.769 29.050 84.566 1.00 24.49 220 PRO D O 1
ATOM 9510 N N . ALA D 1 257 ? 3.607 27.152 84.785 1.00 24.02 221 ALA D N 1
ATOM 9511 C CA . ALA D 1 257 ? 4.113 26.905 86.150 1.00 24.36 221 ALA D CA 1
ATOM 9512 C C . ALA D 1 257 ? 4.740 25.542 86.295 1.00 26.54 221 ALA D C 1
ATOM 9513 O O . ALA D 1 257 ? 5.315 25.230 87.344 1.00 26.93 221 ALA D O 1
ATOM 9515 N N . SER D 1 258 ? 4.624 24.719 85.268 1.00 25.72 222 SER D N 1
ATOM 9516 C CA . SER D 1 258 ? 5.069 23.359 85.367 1.00 29.54 222 SER D CA 1
ATOM 9517 C C . SER D 1 258 ? 5.640 22.891 84.023 1.00 29.44 222 SER D C 1
ATOM 9518 O O . SER D 1 258 ? 4.955 22.918 83.016 1.00 31.14 222 SER D O 1
ATOM 9521 N N . GLY D 1 259 ? 6.912 22.506 84.043 1.00 28.98 223 GLY D N 1
ATOM 9522 C CA . GLY D 1 259 ? 7.609 21.968 82.859 1.00 27.99 223 GLY D CA 1
ATOM 9523 C C . GLY D 1 259 ? 8.530 20.810 83.205 1.00 25.25 223 GLY D C 1
ATOM 9524 O O . GLY D 1 259 ? 8.237 20.002 84.076 1.00 23.62 223 GLY D O 1
ATOM 9525 N N . SER D 1 260 ? 9.682 20.767 82.539 1.00 26.22 224 SER D N 1
ATOM 9526 C CA . SER D 1 260 ? 10.621 19.639 82.711 1.00 25.86 224 SER D CA 1
ATOM 9527 C C . SER D 1 260 ? 11.057 19.487 84.153 1.00 28.98 224 SER D C 1
ATOM 9528 O O . SER D 1 260 ? 11.227 18.368 84.643 1.00 28.53 224 SER D O 1
ATOM 9531 N N . GLU D 1 261 ? 11.212 20.613 84.851 1.00 27.25 225 GLU D N 1
ATOM 9532 C CA . GLU D 1 261 ? 11.664 20.562 86.233 1.00 25.38 225 GLU D CA 1
ATOM 9533 C C . GLU D 1 261 ? 10.671 19.829 87.110 1.00 26.71 225 GLU D C 1
ATOM 9534 O O . GLU D 1 261 ? 11.038 19.118 88.042 1.00 26.91 225 GLU D O 1
ATOM 9540 N N . HIS D 1 262 ? 9.397 19.956 86.802 1.00 28.60 226 HIS D N 1
ATOM 9541 C CA . HIS D 1 262 ? 8.335 19.267 87.515 1.00 29.81 226 HIS D CA 1
ATOM 9542 C C . HIS D 1 262 ? 8.321 17.789 87.114 1.00 30.00 226 HIS D C 1
ATOM 9543 O O . HIS D 1 262 ? 8.086 16.952 87.921 1.00 24.91 226 HIS D O 1
ATOM 9550 N N . LEU D 1 263 ? 8.600 17.490 85.863 1.00 28.74 227 LEU D N 1
ATOM 9551 C CA . LEU D 1 263 ? 8.700 16.102 85.408 1.00 32.32 227 LEU D CA 1
ATOM 9552 C C . LEU D 1 263 ? 9.798 15.383 86.167 1.00 35.83 227 LEU D C 1
ATOM 9553 O O . LEU D 1 263 ? 9.603 14.293 86.658 1.00 35.01 227 LEU D O 1
ATOM 9558 N N . PHE D 1 264 ? 10.927 16.065 86.301 1.00 37.27 228 PHE D N 1
ATOM 9559 C CA . PHE D 1 264 ? 12.016 15.580 87.099 1.00 35.16 228 PHE D CA 1
ATOM 9560 C C . PHE D 1 264 ? 11.567 15.288 88.514 1.00 37.43 228 PHE D C 1
ATOM 9561 O O . PHE D 1 264 ? 11.869 14.254 89.074 1.00 35.49 228 PHE D O 1
ATOM 9569 N N . SER D 1 265 ? 10.870 16.237 89.115 1.00 40.41 229 SER D N 1
ATOM 9570 C CA . SER D 1 265 ? 10.386 16.057 90.490 1.00 37.45 229 SER D CA 1
ATOM 9571 C C . SER D 1 265 ? 9.438 14.871 90.632 1.00 35.66 229 SER D C 1
ATOM 9572 O O . SER D 1 265 ? 9.555 14.091 91.573 1.00 30.86 229 SER D O 1
ATOM 9575 N N . HIS D 1 266 ? 8.513 14.725 89.687 1.00 36.70 230 HIS D N 1
ATOM 9576 C CA . HIS D 1 266 ? 7.590 13.573 89.688 1.00 41.78 230 HIS D CA 1
ATOM 9577 C C . HIS D 1 266 ? 8.354 12.263 89.533 1.00 42.63 230 HIS D C 1
ATOM 9578 O O . HIS D 1 266 ? 8.002 11.278 90.137 1.00 46.48 230 HIS D O 1
ATOM 9585 N N . ALA D 1 267 ? 9.386 12.259 88.708 1.00 40.07 231 ALA D N 1
ATOM 9586 C CA . ALA D 1 267 ? 10.225 11.082 88.547 1.00 42.35 231 ALA D CA 1
ATOM 9587 C C . ALA D 1 267 ? 10.869 10.720 89.889 1.00 43.10 231 ALA D C 1
ATOM 9588 O O . ALA D 1 267 ? 10.842 9.564 90.290 1.00 44.11 231 ALA D O 1
ATOM 9590 N N . LEU D 1 268 ? 11.410 11.712 90.584 1.00 40.52 232 LEU D N 1
ATOM 9591 C CA . LEU D 1 268 ? 11.954 11.479 91.920 1.00 43.99 232 LEU D CA 1
ATOM 9592 C C . LEU D 1 268 ? 10.910 10.824 92.821 1.00 47.31 232 LEU D C 1
ATOM 9593 O O . LEU D 1 268 ? 11.198 9.871 93.540 1.00 46.46 232 LEU D O 1
ATOM 9598 N N . ASP D 1 269 ? 9.694 11.340 92.780 1.00 48.48 233 ASP D N 1
ATOM 9599 C CA . ASP D 1 269 ? 8.615 10.780 93.596 1.00 50.79 233 ASP D CA 1
ATOM 9600 C C . ASP D 1 269 ? 8.320 9.320 93.247 1.00 47.78 233 ASP D C 1
ATOM 9601 O O . ASP D 1 269 ? 8.117 8.503 94.129 1.00 49.59 233 ASP D O 1
ATOM 9606 N N . LYS D 1 270 ? 8.269 9.027 91.955 1.00 47.77 234 LYS D N 1
ATOM 9607 C CA . LYS D 1 270 ? 8.048 7.650 91.459 1.00 52.16 234 LYS D CA 1
ATOM 9608 C C . LYS D 1 270 ? 9.133 6.697 91.962 1.00 53.49 234 LYS D C 1
ATOM 9609 O O . LYS D 1 270 ? 8.833 5.625 92.453 1.00 54.02 234 LYS D O 1
ATOM 9615 N N . LEU D 1 271 ? 10.375 7.152 91.921 1.00 53.69 235 LEU D N 1
ATOM 9616 C CA . LEU D 1 271 ? 11.497 6.366 92.413 1.00 54.55 235 LEU D CA 1
ATOM 9617 C C . LEU D 1 271 ? 11.512 6.169 93.936 1.00 61.68 235 LEU D C 1
ATOM 9618 O O . LEU D 1 271 ? 11.954 5.130 94.407 1.00 61.71 235 LEU D O 1
ATOM 9623 N N . LYS D 1 272 ? 11.074 7.174 94.689 1.00 62.48 236 LYS D N 1
ATOM 9624 C CA . LYS D 1 272 ? 10.966 7.061 96.146 1.00 60.03 236 LYS D CA 1
ATOM 9625 C C . LYS D 1 272 ? 10.028 5.937 96.500 1.00 63.86 236 LYS D C 1
ATOM 9626 O O . LYS D 1 272 ? 10.342 5.092 97.317 1.00 71.23 236 LYS D O 1
ATOM 9632 N N . GLU D 1 273 ? 8.868 5.949 95.862 1.00 63.59 237 GLU D N 1
ATOM 9633 C CA . GLU D 1 273 ? 7.841 4.933 96.064 1.00 61.74 237 GLU D CA 1
ATOM 9634 C C . GLU D 1 273 ? 8.341 3.547 95.636 1.00 65.06 237 GLU D C 1
ATOM 9635 O O . GLU D 1 273 ? 8.206 2.564 96.343 1.00 75.59 237 GLU D O 1
ATOM 9641 N N . GLU D 1 274 ? 8.971 3.502 94.481 1.00 71.55 238 GLU D N 1
ATOM 9642 C CA . GLU D 1 274 ? 9.460 2.265 93.876 1.00 66.29 238 GLU D CA 1
ATOM 9643 C C . GLU D 1 274 ? 10.518 1.593 94.746 1.00 68.21 238 GLU D C 1
ATOM 9644 O O . GLU D 1 274 ? 10.420 0.425 95.060 1.00 74.11 238 GLU D O 1
ATOM 9650 N N . TYR D 1 275 ? 11.544 2.340 95.112 1.00 69.40 239 TYR D N 1
ATOM 9651 C CA . TYR D 1 275 ? 12.643 1.799 95.927 1.00 73.05 239 TYR D CA 1
ATOM 9652 C C . TYR D 1 275 ? 12.385 1.933 97.415 1.00 71.68 239 TYR D C 1
ATOM 9653 O O . TYR D 1 275 ? 13.264 1.698 98.245 1.00 59.57 239 TYR D O 1
ATOM 9662 N N . ASN D 1 276 ? 11.166 2.325 97.744 1.00 77.05 240 ASN D N 1
ATOM 9663 C CA . ASN D 1 276 ? 10.767 2.477 99.123 1.00 80.25 240 ASN D CA 1
ATOM 9664 C C . ASN D 1 276 ? 11.845 3.232 99.919 1.00 81.18 240 ASN D C 1
ATOM 9665 O O . ASN D 1 276 ? 12.238 2.820 101.009 1.00 84.35 240 ASN D O 1
ATOM 9670 N N . LEU D 1 277 ? 12.324 4.330 99.349 1.00 74.55 241 LEU D N 1
ATOM 9671 C CA . LEU D 1 277 ? 13.302 5.167 100.024 1.00 68.35 241 LEU D CA 1
ATOM 9672 C C . LEU D 1 277 ? 12.542 5.917 101.089 1.00 69.93 241 LEU D C 1
ATOM 9673 O O . LEU D 1 277 ? 11.382 6.265 100.917 1.00 68.07 241 LEU D O 1
ATOM 9678 N N . ASN D 1 278 ? 13.207 6.174 102.196 1.00 74.77 242 ASN D N 1
ATOM 9679 C CA . ASN D 1 278 ? 12.626 6.989 103.243 1.00 78.52 242 ASN D CA 1
ATOM 9680 C C . ASN D 1 278 ? 13.353 8.346 103.238 1.00 76.84 242 ASN D C 1
ATOM 9681 O O . ASN D 1 278 ? 14.180 8.653 104.110 1.00 72.95 242 ASN D O 1
ATOM 9686 N N . ILE D 1 279 ? 13.073 9.120 102.198 1.00 72.74 243 ILE D N 1
ATOM 9687 C CA . ILE D 1 279 ? 13.637 10.447 102.055 1.00 65.62 243 ILE D CA 1
ATOM 9688 C C . ILE D 1 279 ? 12.495 11.381 102.321 1.00 61.68 243 ILE D C 1
ATOM 9689 O O . ILE D 1 279 ? 11.373 11.163 101.892 1.00 63.00 243 ILE D O 1
ATOM 9694 N N . ASN D 1 280 ? 12.815 12.432 103.036 1.00 59.66 244 ASN D N 1
ATOM 9695 C CA . ASN D 1 280 ? 11.835 13.348 103.530 1.00 60.22 244 ASN D CA 1
ATOM 9696 C C . ASN D 1 280 ? 11.947 14.665 102.772 1.00 65.80 244 ASN D C 1
ATOM 9697 O O . ASN D 1 280 ? 12.025 15.715 103.375 1.00 69.57 244 ASN D O 1
ATOM 9702 N N . SER D 1 281 ? 11.945 14.608 101.441 1.00 60.68 245 SER D N 1
ATOM 9703 C CA . SER D 1 281 ? 12.153 15.783 100.593 1.00 54.09 245 SER D CA 1
ATOM 9704 C C . SER D 1 281 ? 10.806 16.379 100.198 1.00 48.16 245 SER D C 1
ATOM 9705 O O . SER D 1 281 ? 9.840 15.663 99.954 1.00 45.35 245 SER D O 1
ATOM 9708 N N . LEU D 1 282 ? 10.780 17.700 100.102 1.00 41.77 246 LEU D N 1
ATOM 9709 C CA . LEU D 1 282 ? 9.578 18.408 99.704 1.00 37.97 246 LEU D CA 1
ATOM 9710 C C . LEU D 1 282 ? 9.519 18.653 98.199 1.00 36.34 246 LEU D C 1
ATOM 9711 O O . LEU D 1 282 ? 10.539 18.775 97.531 1.00 36.14 246 LEU D O 1
ATOM 9716 N N . HIS D 1 283 ? 8.301 18.734 97.714 1.00 35.37 247 HIS D N 1
ATOM 9717 C CA . HIS D 1 283 ? 8.002 18.979 96.335 1.00 36.11 247 HIS D CA 1
ATOM 9718 C C . HIS D 1 283 ? 8.727 20.189 95.794 1.00 32.13 247 HIS D C 1
ATOM 9719 O O . HIS D 1 283 ? 9.381 20.108 94.754 1.00 32.85 247 HIS D O 1
ATOM 9726 N N . GLY D 1 284 ? 8.635 21.309 96.467 1.00 28.55 248 GLY D N 1
ATOM 9727 C CA . GLY D 1 284 ? 9.305 22.552 96.067 1.00 28.02 248 GLY D CA 1
ATOM 9728 C C . GLY D 1 284 ? 10.808 22.420 95.955 1.00 28.86 248 GLY D C 1
ATOM 9729 O O . GLY D 1 284 ? 11.435 22.973 95.058 1.00 29.16 248 GLY D O 1
ATOM 9730 N N . GLU D 1 285 ? 11.385 21.681 96.894 1.00 31.36 249 GLU D N 1
ATOM 9731 C CA . GLU D 1 285 ? 12.859 21.460 96.948 1.00 29.79 249 GLU D CA 1
ATOM 9732 C C . GLU D 1 285 ? 13.307 20.742 95.689 1.00 28.35 249 GLU D C 1
ATOM 9733 O O . GLU D 1 285 ? 14.300 21.122 95.046 1.00 28.24 249 GLU D O 1
ATOM 9739 N N . GLN D 1 286 ? 12.548 19.714 95.340 1.00 28.76 250 GLN D N 1
ATOM 9740 C CA . GLN D 1 286 ? 12.851 18.907 94.170 1.00 29.70 250 GLN D CA 1
ATOM 9741 C C . GLN D 1 286 ? 12.720 19.715 92.899 1.00 30.10 250 GLN D C 1
ATOM 9742 O O . GLN D 1 286 ? 13.557 19.622 91.999 1.00 28.07 250 GLN D O 1
ATOM 9748 N N . CYS D 1 287 ? 11.652 20.505 92.817 1.00 29.72 251 CYS D N 1
ATOM 9749 C CA . CYS D 1 287 ? 11.437 21.399 91.670 1.00 27.50 251 CYS D CA 1
ATOM 9750 C C . CYS D 1 287 ? 12.564 22.433 91.524 1.00 27.26 251 CYS D C 1
ATOM 9751 O O . CYS D 1 287 ? 12.992 22.786 90.405 1.00 26.85 251 CYS D O 1
ATOM 9754 N N . GLY D 1 288 ? 13.027 22.956 92.646 1.00 26.01 252 GLY D N 1
ATOM 9755 C CA . GLY D 1 288 ? 14.122 23.939 92.625 1.00 27.76 252 GLY D CA 1
ATOM 9756 C C . GLY D 1 288 ? 15.382 23.365 91.947 1.00 28.33 252 GLY D C 1
ATOM 9757 O O . GLY D 1 288 ? 16.013 23.971 91.088 1.00 26.59 252 GLY D O 1
ATOM 9758 N N . ILE D 1 289 ? 15.735 22.175 92.368 1.00 29.37 253 ILE D N 1
ATOM 9759 C CA . ILE D 1 289 ? 16.933 21.516 91.847 1.00 31.33 253 ILE D CA 1
ATOM 9760 C C . ILE D 1 289 ? 16.725 21.148 90.386 1.00 29.47 253 ILE D C 1
ATOM 9761 O O . ILE D 1 289 ? 17.623 21.307 89.567 1.00 31.67 253 ILE D O 1
ATOM 9766 N N . GLY D 1 290 ? 15.527 20.666 90.090 1.00 29.16 254 GLY D N 1
ATOM 9767 C CA . GLY D 1 290 ? 15.112 20.436 88.714 1.00 28.85 254 GLY D CA 1
ATOM 9768 C C . GLY D 1 290 ? 15.314 21.667 87.850 1.00 29.67 254 GLY D C 1
ATOM 9769 O O . GLY D 1 290 ? 15.815 21.598 86.745 1.00 29.87 254 GLY D O 1
ATOM 9770 N N . THR D 1 291 ? 14.949 22.814 88.393 1.00 26.67 255 THR D N 1
ATOM 9771 C CA . THR D 1 291 ? 15.014 24.045 87.638 1.00 25.07 255 THR D CA 1
ATOM 9772 C C . THR D 1 291 ? 16.438 24.453 87.319 1.00 27.06 255 THR D C 1
ATOM 9773 O O . THR D 1 291 ? 16.739 24.962 86.238 1.00 25.22 255 THR D O 1
ATOM 9777 N N . ILE D 1 292 ? 17.310 24.310 88.299 1.00 27.69 256 ILE D N 1
ATOM 9778 C CA . ILE D 1 292 ? 18.736 24.564 88.086 1.00 30.68 256 ILE D CA 1
ATOM 9779 C C . ILE D 1 292 ? 19.199 23.829 86.812 1.00 30.47 256 ILE D C 1
ATOM 9780 O O . ILE D 1 292 ? 19.788 24.412 85.917 1.00 28.64 256 ILE D O 1
ATOM 9785 N N . MET D 1 293 ? 18.908 22.534 86.766 1.00 30.63 257 MET D N 1
ATOM 9786 C CA . MET D 1 293 ? 19.415 21.670 85.700 1.00 31.28 257 MET D CA 1
ATOM 9787 C C . MET D 1 293 ? 18.747 21.940 84.368 1.00 31.61 257 MET D C 1
ATOM 9788 O O . MET D 1 293 ? 19.436 22.040 83.360 1.00 32.32 257 MET D O 1
ATOM 9793 N N . MET D 1 294 ? 17.429 22.072 84.376 1.00 28.05 258 MET D N 1
ATOM 9794 C CA . MET D 1 294 ? 16.686 22.317 83.121 1.00 28.34 258 MET D CA 1
ATOM 9795 C C . MET D 1 294 ? 16.996 23.667 82.534 1.00 25.44 258 MET D C 1
ATOM 9796 O O . MET D 1 294 ? 17.003 23.852 81.336 1.00 26.18 258 MET D O 1
ATOM 9801 N N . SER D 1 295 ? 17.256 24.623 83.387 1.00 27.63 259 SER D N 1
ATOM 9802 C CA . SER D 1 295 ? 17.676 25.911 82.920 1.00 29.59 259 SER D CA 1
ATOM 9803 C C . SER D 1 295 ? 18.991 25.786 82.140 1.00 30.11 259 SER D C 1
ATOM 9804 O O . SER D 1 295 ? 19.234 26.460 81.140 1.00 26.77 259 SER D O 1
ATOM 9807 N N . TYR D 1 296 ? 19.852 24.930 82.653 1.00 33.17 260 TYR D N 1
ATOM 9808 C CA . TYR D 1 296 ? 21.163 24.773 82.075 1.00 33.90 260 TYR D CA 1
ATOM 9809 C C . TYR D 1 296 ? 21.054 24.155 80.699 1.00 31.05 260 TYR D C 1
ATOM 9810 O O . TYR D 1 296 ? 21.759 24.567 79.790 1.00 26.93 260 TYR D O 1
ATOM 9819 N N . LEU D 1 297 ? 20.143 23.192 80.551 1.00 29.15 261 LEU D N 1
ATOM 9820 C CA . LEU D 1 297 ? 19.823 22.639 79.216 1.00 30.17 261 LEU D CA 1
ATOM 9821 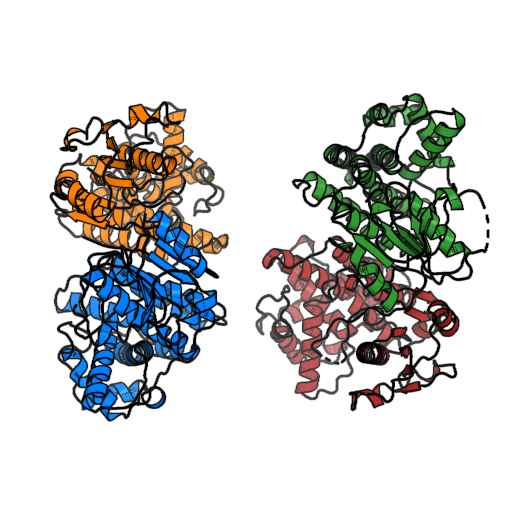C C . LEU D 1 297 ? 19.359 23.701 78.211 1.00 30.94 261 LEU D C 1
ATOM 9822 O O . LEU D 1 297 ? 19.796 23.722 77.074 1.00 32.92 261 LEU D O 1
ATOM 9827 N N . HIS D 1 298 ? 18.502 24.611 78.655 1.00 30.52 262 HIS D N 1
ATOM 9828 C CA . HIS D 1 298 ? 18.066 25.722 77.800 1.00 29.59 262 HIS D CA 1
ATOM 9829 C C . HIS D 1 298 ? 19.241 26.619 77.435 1.00 28.28 262 HIS D C 1
ATOM 9830 O O . HIS D 1 298 ? 19.314 27.180 76.367 1.00 26.22 262 HIS D O 1
ATOM 9837 N N . GLU D 1 299 ? 20.124 26.818 78.392 1.00 33.29 263 GLU D N 1
ATOM 9838 C CA . GLU D 1 299 ? 21.318 27.660 78.199 1.00 35.47 263 GLU D CA 1
ATOM 9839 C C . GLU D 1 299 ? 22.234 27.147 77.083 1.00 35.31 263 GLU D C 1
ATOM 9840 O O . GLU D 1 299 ? 22.690 27.918 76.264 1.00 34.51 263 GLU D O 1
ATOM 9846 N N . LYS D 1 300 ? 22.430 25.841 77.043 1.00 34.78 264 LYS D N 1
ATOM 9847 C CA . LYS D 1 300 ? 23.226 25.197 76.009 1.00 39.17 264 LYS D CA 1
ATOM 9848 C C . LYS D 1 300 ? 22.798 25.606 74.618 1.00 43.19 264 LYS D C 1
ATOM 9849 O O . LYS D 1 300 ? 23.626 25.775 73.736 1.00 44.94 264 LYS D O 1
ATOM 9855 N N . GLU D 1 301 ? 21.498 25.710 74.428 1.00 41.47 265 GLU D N 1
ATOM 9856 C CA . GLU D 1 301 ? 20.915 26.043 73.114 1.00 40.37 265 GLU D CA 1
ATOM 9857 C C . GLU D 1 301 ? 20.636 27.490 72.888 1.00 40.97 265 GLU D C 1
ATOM 9858 O O . GLU D 1 301 ? 20.277 27.879 71.787 1.00 41.03 265 GLU D O 1
ATOM 9864 N N . ASN D 1 302 ? 20.742 28.296 73.931 1.00 39.38 266 ASN D N 1
ATOM 9865 C CA . ASN D 1 302 ? 20.505 29.728 73.784 1.00 38.34 266 ASN D CA 1
ATOM 9866 C C . ASN D 1 302 ? 21.409 30.524 74.711 1.00 41.99 266 ASN D C 1
ATOM 9867 O O . ASN D 1 302 ? 21.141 30.723 75.900 1.00 41.91 266 ASN D O 1
ATOM 9872 N N . LYS D 1 303 ? 22.481 31.000 74.113 1.00 40.68 267 LYS D N 1
ATOM 9873 C CA . LYS D 1 303 ? 23.588 31.613 74.842 1.00 42.15 267 LYS D CA 1
ATOM 9874 C C . LYS D 1 303 ? 23.177 32.926 75.521 1.00 35.19 267 LYS D C 1
ATOM 9875 O O . LYS D 1 303 ? 23.788 33.337 76.512 1.00 30.16 267 LYS D O 1
ATOM 9881 N N . LYS D 1 304 ? 22.113 33.551 75.045 1.00 30.79 268 LYS D N 1
ATOM 9882 C CA . LYS D 1 304 ? 21.640 34.753 75.699 1.00 31.98 268 LYS D CA 1
ATOM 9883 C C . LYS D 1 304 ? 21.071 34.457 77.100 1.00 31.00 268 LYS D C 1
ATOM 9884 O O . LYS D 1 304 ? 20.914 35.334 77.898 1.00 32.49 268 LYS D O 1
ATOM 9890 N N . LEU D 1 305 ? 20.760 33.208 77.382 1.00 30.42 269 LEU D N 1
ATOM 9891 C CA . LEU D 1 305 ? 20.320 32.804 78.726 1.00 32.38 269 LEU D CA 1
ATOM 9892 C C . LEU D 1 305 ? 21.478 32.449 79.659 1.00 31.15 269 LEU D C 1
ATOM 9893 O O . LEU D 1 305 ? 21.273 32.127 80.822 1.00 27.24 269 LEU D O 1
ATOM 9898 N N . SER D 1 306 ? 22.685 32.505 79.134 1.00 29.25 270 SER D N 1
ATOM 9899 C CA . SER D 1 306 ? 23.834 31.944 79.834 1.00 29.76 270 SER D CA 1
ATOM 9900 C C . SER D 1 306 ? 24.009 32.571 81.198 1.00 26.99 270 SER D C 1
ATOM 9901 O O . SER D 1 306 ? 24.076 33.777 81.333 1.00 26.98 270 SER D O 1
ATOM 9904 N N . GLY D 1 307 ? 24.073 31.729 82.206 1.00 26.83 271 GLY D N 1
ATOM 9905 C CA . GLY D 1 307 ? 24.201 32.206 83.581 1.00 28.30 271 GLY D CA 1
ATOM 9906 C C . GLY D 1 307 ? 22.903 32.219 84.416 1.00 29.29 271 GLY D C 1
ATOM 9907 O O . GLY D 1 307 ? 22.897 32.458 85.640 1.00 27.19 271 GLY D O 1
ATOM 9908 N N . LEU D 1 308 ? 21.809 31.989 83.729 1.00 27.20 272 LEU D N 1
ATOM 9909 C CA . LEU D 1 308 ? 20.493 31.956 84.347 1.00 28.19 272 LEU D CA 1
ATOM 9910 C C . LEU D 1 308 ? 20.459 30.920 85.463 1.00 27.23 272 LEU D C 1
ATOM 9911 O O . LEU D 1 308 ? 19.993 31.197 86.549 1.00 26.43 272 LEU D O 1
ATOM 9916 N N . HIS D 1 309 ? 20.975 29.734 85.195 1.00 26.33 273 HIS D N 1
ATOM 9917 C CA . HIS D 1 309 ? 20.910 28.660 86.150 1.00 27.88 273 HIS D CA 1
ATOM 9918 C C . HIS D 1 309 ? 21.696 29.005 87.419 1.00 30.49 273 HIS D C 1
ATOM 9919 O O . HIS D 1 309 ? 21.337 28.581 88.515 1.00 31.48 273 HIS D O 1
ATOM 9926 N N . GLU D 1 310 ? 22.732 29.812 87.276 1.00 27.81 274 GLU D N 1
ATOM 9927 C CA . GLU D 1 310 ? 23.572 30.166 88.404 1.00 29.27 274 GLU D CA 1
ATOM 9928 C C . GLU D 1 310 ? 22.853 31.158 89.253 1.00 29.83 274 GLU D C 1
ATOM 9929 O O . GLU D 1 310 ? 22.953 31.142 90.464 1.00 30.51 274 GLU D O 1
ATOM 9935 N N . LYS D 1 311 ? 22.108 32.037 88.603 1.00 29.04 275 LYS D N 1
ATOM 9936 C CA . LYS D 1 311 ? 21.311 33.046 89.318 1.00 30.68 275 LYS D CA 1
ATOM 9937 C C . LYS D 1 311 ? 20.197 32.386 90.139 1.00 29.17 275 LYS D C 1
ATOM 9938 O O . LYS D 1 311 ? 19.888 32.778 91.267 1.00 30.89 275 LYS D O 1
ATOM 9944 N N . ILE D 1 312 ? 19.604 31.365 89.555 1.00 28.16 276 ILE D N 1
ATOM 9945 C CA . ILE D 1 312 ? 18.561 30.620 90.197 1.00 27.23 276 ILE D CA 1
ATOM 9946 C C . ILE D 1 312 ? 19.133 29.917 91.392 1.00 27.51 276 ILE D C 1
ATOM 9947 O O . ILE D 1 312 ? 18.542 29.892 92.469 1.00 25.92 276 ILE D O 1
ATOM 9952 N N . LYS D 1 313 ? 20.265 29.284 91.181 1.00 31.49 277 LYS D N 1
ATOM 9953 C CA . LYS D 1 313 ? 20.954 28.553 92.247 1.00 32.22 277 LYS D CA 1
ATOM 9954 C C . LYS D 1 313 ? 21.279 29.491 93.380 1.00 30.07 277 LYS D C 1
ATOM 9955 O O . LYS D 1 313 ? 21.044 29.187 94.515 1.00 26.42 277 LYS D O 1
ATOM 9961 N N . MET D 1 314 ? 21.799 30.649 93.051 1.00 29.74 278 MET D N 1
ATOM 9962 C CA . MET D 1 314 ? 22.100 31.629 94.088 1.00 32.93 278 MET D CA 1
ATOM 9963 C C . MET D 1 314 ? 20.835 32.030 94.889 1.00 32.19 278 MET D C 1
ATOM 9964 O O . MET D 1 314 ? 20.874 32.173 96.099 1.00 33.06 278 MET D O 1
ATOM 9969 N N . SER D 1 315 ? 19.734 32.239 94.197 1.00 27.66 279 SER D N 1
ATOM 9970 C CA . SER D 1 315 ? 18.515 32.678 94.850 1.00 27.74 279 SER D CA 1
ATOM 9971 C C . SER D 1 315 ? 18.048 31.593 95.801 1.00 27.33 279 SER D C 1
ATOM 9972 O O . SER D 1 315 ? 17.588 31.865 96.894 1.00 27.02 279 SER D O 1
ATOM 9975 N N . LEU D 1 316 ? 18.191 30.350 95.384 1.00 26.54 280 LEU D N 1
ATOM 9976 C CA . LEU D 1 316 ? 17.757 29.235 96.204 1.00 24.76 280 LEU D CA 1
ATOM 9977 C C . LEU D 1 316 ? 18.622 29.151 97.454 1.00 28.04 280 LEU D C 1
ATOM 9978 O O . LEU D 1 316 ? 18.140 28.962 98.572 1.00 24.50 280 LEU D O 1
ATOM 9983 N N . LYS D 1 317 ? 19.915 29.304 97.259 1.00 29.05 281 LYS D N 1
ATOM 9984 C CA . LYS D 1 317 ? 20.853 29.309 98.400 1.00 33.15 281 LYS D CA 1
ATOM 9985 C C . LYS D 1 317 ? 20.540 30.423 99.378 1.00 31.24 281 LYS D C 1
ATOM 9986 O O . LYS D 1 317 ? 20.599 30.245 100.576 1.00 28.79 281 LYS D O 1
ATOM 9992 N N . LYS D 1 318 ? 20.258 31.590 98.844 1.00 28.83 282 LYS D N 1
ATOM 9993 C CA . LYS D 1 318 ? 19.993 32.719 99.690 1.00 30.40 282 LYS D CA 1
ATOM 9994 C C . LYS D 1 318 ? 18.818 32.456 100.662 1.00 29.68 282 LYS D C 1
ATOM 9995 O O . LYS D 1 318 ? 18.765 33.001 101.763 1.00 26.41 282 LYS D O 1
ATOM 10001 N N . VAL D 1 319 ? 17.863 31.631 100.259 1.00 29.08 283 VAL D N 1
ATOM 10002 C CA . VAL D 1 319 ? 16.735 31.331 101.178 1.00 30.99 283 VAL D CA 1
ATOM 10003 C C . VAL D 1 319 ? 16.857 29.981 101.815 1.00 28.01 283 VAL D C 1
ATOM 10004 O O . VAL D 1 319 ? 15.937 29.514 102.459 1.00 29.13 283 VAL D O 1
ATOM 10008 N N . ASP D 1 320 ? 18.003 29.366 101.607 1.00 28.34 284 ASP D N 1
ATOM 10009 C CA . ASP D 1 320 ? 18.362 28.107 102.227 1.00 31.16 284 ASP D CA 1
ATOM 10010 C C . ASP D 1 320 ? 17.670 26.910 101.662 1.00 30.79 284 ASP D C 1
ATOM 10011 O O . ASP D 1 320 ? 17.507 25.911 102.361 1.00 35.32 284 ASP D O 1
ATOM 10016 N N . ALA D 1 321 ? 17.211 27.011 100.429 1.00 31.21 285 ALA D N 1
ATOM 10017 C CA . ALA D 1 321 ? 16.634 25.844 99.760 1.00 32.98 285 ALA D CA 1
ATOM 10018 C C . ALA D 1 321 ? 17.777 24.954 99.299 1.00 33.28 285 ALA D C 1
ATOM 10019 O O . ALA D 1 321 ? 18.848 25.459 98.952 1.00 35.63 285 ALA D O 1
ATOM 10021 N N . PRO D 1 322 ? 17.564 23.634 99.273 1.00 29.90 286 PRO D N 1
ATOM 10022 C CA . PRO D 1 322 ? 18.682 22.835 98.790 1.00 32.63 286 PRO D CA 1
ATOM 10023 C C . PRO D 1 322 ? 18.997 23.027 97.300 1.00 33.11 286 PRO D C 1
ATOM 10024 O O . PRO D 1 322 ? 18.097 23.275 96.491 1.00 33.66 286 PRO D O 1
ATOM 10028 N N . THR D 1 323 ? 20.273 22.931 96.959 1.00 33.56 287 THR D N 1
ATOM 10029 C CA . THR D 1 323 ? 20.715 22.999 95.561 1.00 34.74 287 THR D CA 1
ATOM 10030 C C . THR D 1 323 ? 21.502 21.778 95.066 1.00 39.42 287 THR D C 1
ATOM 10031 O O . THR D 1 323 ? 21.909 21.718 93.905 1.00 44.17 287 THR D O 1
ATOM 10035 N N . THR D 1 324 ? 21.711 20.809 95.937 1.00 39.79 288 THR D N 1
ATOM 10036 C CA . THR D 1 324 ? 22.445 19.592 95.573 1.00 39.28 288 THR D CA 1
ATOM 10037 C C . THR D 1 324 ? 21.721 18.386 96.043 1.00 36.87 288 THR D C 1
ATOM 10038 O O . THR D 1 324 ? 20.892 18.442 96.951 1.00 36.43 288 THR D O 1
ATOM 10042 N N . ALA D 1 325 ? 22.042 17.289 95.389 1.00 37.08 289 ALA D N 1
ATOM 10043 C CA . ALA D 1 325 ? 21.421 16.005 95.688 1.00 38.70 289 ALA D CA 1
ATOM 10044 C C . ALA D 1 325 ? 21.685 15.618 97.142 1.00 39.44 289 ALA D C 1
ATOM 10045 O O . ALA D 1 325 ? 20.825 15.072 97.853 1.00 37.98 289 ALA D O 1
ATOM 10047 N N . LYS D 1 326 ? 22.892 15.918 97.581 1.00 42.03 290 LYS D N 1
ATOM 10048 C CA . LYS D 1 326 ? 23.312 15.598 98.943 1.00 45.57 290 LYS D CA 1
ATOM 10049 C C . LYS D 1 326 ? 22.510 16.393 99.945 1.00 42.67 290 LYS D C 1
ATOM 10050 O O . LYS D 1 326 ? 21.992 15.823 100.889 1.00 42.67 290 LYS D O 1
ATOM 10056 N N . GLU D 1 327 ? 22.371 17.697 99.721 1.00 40.49 291 GLU D N 1
ATOM 10057 C CA . GLU D 1 327 ? 21.531 18.506 100.605 1.00 39.25 291 GLU D CA 1
ATOM 10058 C C . GLU D 1 327 ? 20.090 17.987 100.565 1.00 42.37 291 GLU D C 1
ATOM 10059 O O . GLU D 1 327 ? 19.401 18.002 101.552 1.00 46.51 291 GLU D O 1
ATOM 10065 N N . LEU D 1 328 ? 19.649 17.489 99.420 1.00 44.86 292 LEU D N 1
ATOM 10066 C CA . LEU D 1 328 ? 18.263 17.034 99.246 1.00 47.76 292 LEU D CA 1
ATOM 10067 C C . LEU D 1 328 ? 17.983 15.677 99.858 1.00 47.73 292 LEU D C 1
ATOM 10068 O O . LEU D 1 328 ? 16.837 15.339 100.109 1.00 46.96 292 LEU D O 1
ATOM 10073 N N . GLY D 1 329 ? 19.030 14.893 100.046 1.00 52.18 293 GLY D N 1
ATOM 10074 C CA . GLY D 1 329 ? 18.900 13.578 100.644 1.00 52.74 293 GLY D CA 1
ATOM 10075 C C . GLY D 1 329 ? 18.827 12.445 99.642 1.00 56.10 293 GLY D C 1
ATOM 10076 O O . GLY D 1 329 ? 18.318 11.368 99.961 1.00 59.12 293 GLY D O 1
ATOM 10077 N N . PHE D 1 330 ? 19.334 12.659 98.433 1.00 52.73 294 PHE D N 1
ATOM 10078 C CA . PHE D 1 330 ? 19.375 11.570 97.435 1.00 54.21 294 PHE D CA 1
ATOM 10079 C C . PHE D 1 330 ? 20.774 11.202 97.021 1.00 55.86 294 PHE D C 1
ATOM 10080 O O . PHE D 1 330 ? 21.677 12.031 96.974 1.00 55.24 294 PHE D O 1
ATOM 10088 N N . ASP D 1 331 ? 20.913 9.940 96.660 1.00 58.84 295 ASP D N 1
ATOM 10089 C CA . ASP D 1 331 ? 22.155 9.416 96.124 1.00 59.38 295 ASP D CA 1
ATOM 10090 C C . ASP D 1 331 ? 22.193 9.676 94.613 1.00 59.35 295 ASP D C 1
ATOM 10091 O O . ASP D 1 331 ? 21.194 9.525 93.918 1.00 58.15 295 ASP D O 1
ATOM 10096 N N . GLU D 1 332 ? 23.348 10.120 94.130 1.00 55.55 296 GLU D N 1
ATOM 10097 C CA . GLU D 1 332 ? 23.494 10.599 92.759 1.00 52.24 296 GLU D CA 1
ATOM 10098 C C . GLU D 1 332 ? 22.860 9.712 91.695 1.00 54.39 296 GLU D C 1
ATOM 10099 O O . GLU D 1 332 ? 22.415 10.184 90.674 1.00 47.40 296 GLU D O 1
ATOM 10105 N N . ASP D 1 333 ? 22.782 8.426 91.963 1.00 55.93 297 ASP D N 1
ATOM 10106 C CA . ASP D 1 333 ? 22.165 7.496 91.027 1.00 52.53 297 ASP D CA 1
ATOM 10107 C C . ASP D 1 333 ? 20.703 7.788 90.794 1.00 50.19 297 ASP D C 1
ATOM 10108 O O . ASP D 1 333 ? 20.205 7.659 89.681 1.00 52.01 297 ASP D O 1
ATOM 10113 N N . ILE D 1 334 ? 20.003 8.098 91.873 1.00 47.61 298 ILE D N 1
ATOM 10114 C CA . ILE D 1 334 ? 18.566 8.373 91.806 1.00 49.53 298 ILE D CA 1
ATOM 10115 C C . ILE D 1 334 ? 18.316 9.649 90.984 1.00 44.43 298 ILE D C 1
ATOM 10116 O O . ILE D 1 334 ? 17.409 9.691 90.159 1.00 40.78 298 ILE D O 1
ATOM 10121 N N . ILE D 1 335 ? 19.150 10.656 91.203 1.00 38.62 299 ILE D N 1
ATOM 10122 C CA . ILE D 1 335 ? 19.091 11.881 90.437 1.00 40.79 299 ILE D CA 1
ATOM 10123 C C . ILE D 1 335 ? 19.189 11.567 88.954 1.00 42.53 299 ILE D C 1
ATOM 10124 O O . ILE D 1 335 ? 18.390 12.033 88.148 1.00 40.92 299 ILE D O 1
ATOM 10129 N N . ILE D 1 336 ? 20.184 10.762 88.621 1.00 45.80 300 ILE D N 1
ATOM 10130 C CA . ILE D 1 336 ? 20.491 10.411 87.233 1.00 43.45 300 ILE D CA 1
ATOM 10131 C C . ILE D 1 336 ? 19.366 9.600 86.616 1.00 38.46 300 ILE D C 1
ATOM 10132 O O . ILE D 1 336 ? 18.894 9.875 85.523 1.00 34.12 300 ILE D O 1
ATOM 10137 N N . GLU D 1 337 ? 18.914 8.598 87.330 1.00 42.57 301 GLU D N 1
ATOM 10138 C CA . GLU D 1 337 ? 17.767 7.821 86.840 1.00 46.20 301 GLU D CA 1
ATOM 10139 C C . GLU D 1 337 ? 16.523 8.719 86.640 1.00 49.04 301 GLU D C 1
ATOM 10140 O O . GLU D 1 337 ? 15.759 8.535 85.682 1.00 54.73 301 GLU D O 1
ATOM 10146 N N . ALA D 1 338 ? 16.301 9.645 87.577 1.00 42.93 302 ALA D N 1
ATOM 10147 C CA . ALA D 1 338 ? 15.127 10.515 87.511 1.00 41.66 302 ALA D CA 1
ATOM 10148 C C . ALA D 1 338 ? 15.213 11.348 86.244 1.00 34.96 302 ALA D C 1
ATOM 10149 O O . ALA D 1 338 ? 14.254 11.513 85.522 1.00 34.89 302 ALA D O 1
ATOM 10151 N N . LEU D 1 339 ? 16.392 11.871 85.980 1.00 37.43 303 LEU D N 1
ATOM 10152 C CA . LEU D 1 339 ? 16.609 12.682 84.777 1.00 36.82 303 LEU D CA 1
ATOM 10153 C C . LEU D 1 339 ? 16.290 11.938 83.497 1.00 40.58 303 LEU D C 1
ATOM 10154 O O . LEU D 1 339 ? 15.685 12.495 82.563 1.00 41.43 303 LEU D O 1
ATOM 10159 N N . THR D 1 340 ? 16.692 10.668 83.443 1.00 41.41 304 THR D N 1
ATOM 10160 C CA . THR D 1 340 ? 16.509 9.859 82.215 1.00 40.73 304 THR D CA 1
ATOM 10161 C C . THR D 1 340 ? 15.060 9.439 82.014 1.00 43.38 304 THR D C 1
ATOM 10162 O O . THR D 1 340 ? 14.631 9.210 80.895 1.00 40.44 304 THR D O 1
ATOM 10166 N N . MET D 1 341 ? 14.328 9.346 83.114 1.00 45.28 305 MET D N 1
ATOM 10167 C CA . MET D 1 341 ? 12.909 9.008 83.120 1.00 49.50 305 MET D CA 1
ATOM 10168 C C . MET D 1 341 ? 11.965 10.171 82.863 1.00 48.74 305 MET D C 1
ATOM 10169 O O . MET D 1 341 ? 10.808 9.970 82.503 1.00 45.73 305 MET D O 1
ATOM 10174 N N . ALA D 1 342 ? 12.442 11.370 83.155 1.00 46.80 306 ALA D N 1
ATOM 10175 C CA . ALA D 1 342 ? 11.558 12.522 83.364 1.00 46.79 306 ALA D CA 1
ATOM 10176 C C . ALA D 1 342 ? 10.657 12.818 82.154 1.00 45.12 306 ALA D C 1
ATOM 10177 O O . ALA D 1 342 ? 9.494 13.136 82.286 1.00 38.91 306 ALA D O 1
ATOM 10179 N N . HIS D 1 343 ? 11.217 12.709 80.972 1.00 45.33 307 HIS D N 1
ATOM 10180 C CA . HIS D 1 343 ? 10.477 13.022 79.725 1.00 52.29 307 HIS D CA 1
ATOM 10181 C C . HIS D 1 343 ? 9.293 12.066 79.463 1.00 49.09 307 HIS D C 1
ATOM 10182 O O . HIS D 1 343 ? 8.349 12.432 78.765 1.00 43.99 307 HIS D O 1
ATOM 10189 N N . LYS D 1 344 ? 9.352 10.881 80.070 1.00 47.20 308 LYS D N 1
ATOM 10190 C CA . LYS D 1 344 ? 8.303 9.863 79.933 1.00 53.99 308 LYS D CA 1
ATOM 10191 C C . LYS D 1 344 ? 7.156 10.073 80.913 1.00 54.64 308 LYS D C 1
ATOM 10192 O O . LYS D 1 344 ? 6.102 9.480 80.767 1.00 56.54 308 LYS D O 1
ATOM 10198 N N . ILE D 1 345 ? 7.378 10.873 81.949 1.00 56.80 309 ILE D N 1
ATOM 10199 C CA . ILE D 1 345 ? 6.396 11.033 83.053 1.00 58.19 309 ILE D CA 1
ATOM 10200 C C . ILE D 1 345 ? 5.050 11.538 82.551 1.00 58.04 309 ILE D C 1
ATOM 10201 O O . ILE D 1 345 ? 4.012 11.209 83.091 1.00 61.29 309 ILE D O 1
ATOM 10206 N N . ARG D 1 346 ? 5.087 12.370 81.533 1.00 56.68 310 ARG D N 1
ATOM 10207 C CA . ARG D 1 346 ? 3.869 12.895 80.963 1.00 52.25 310 ARG D CA 1
ATOM 10208 C C . ARG D 1 346 ? 4.136 13.295 79.546 1.00 58.04 310 ARG D C 1
ATOM 10209 O O . ARG D 1 346 ? 5.281 13.621 79.174 1.00 60.55 310 ARG D O 1
ATOM 10217 N N . ASN D 1 347 ? 3.060 13.334 78.780 1.00 55.07 311 ASN D N 1
ATOM 10218 C CA . ASN D 1 347 ? 3.141 13.639 77.373 1.00 58.83 311 ASN D CA 1
ATOM 10219 C C . ASN D 1 347 ? 3.236 15.161 77.084 1.00 56.06 311 ASN D C 1
ATOM 10220 O O . ASN D 1 347 ? 2.368 15.764 76.451 1.00 56.64 311 ASN D O 1
ATOM 10225 N N . ARG D 1 348 ? 4.339 15.754 77.497 1.00 48.80 312 ARG D N 1
ATOM 10226 C CA . ARG D 1 348 ? 4.487 17.195 77.478 1.00 45.78 312 ARG D CA 1
ATOM 10227 C C . ARG D 1 348 ? 5.869 17.511 76.982 1.00 40.93 312 ARG D C 1
ATOM 10228 O O . ARG D 1 348 ? 6.876 17.219 77.642 1.00 40.03 312 ARG D O 1
ATOM 10236 N N . TRP D 1 349 ? 5.921 18.157 75.840 1.00 36.30 313 TRP D N 1
ATOM 10237 C CA . TRP D 1 349 ? 7.193 18.444 75.218 1.00 36.01 313 TRP D CA 1
ATOM 10238 C C . TRP D 1 349 ? 7.952 19.497 76.019 1.00 34.91 313 TRP D C 1
ATOM 10239 O O . TRP D 1 349 ? 7.416 20.551 76.335 1.00 29.61 313 TRP D O 1
ATOM 10250 N N . THR D 1 350 ? 9.206 19.180 76.312 1.00 32.83 314 THR D N 1
ATOM 10251 C CA . THR D 1 350 ? 10.112 20.086 76.998 1.00 31.81 314 THR D CA 1
ATOM 10252 C C . THR D 1 350 ? 11.498 20.001 76.396 1.00 34.91 314 THR D C 1
ATOM 10253 O O . THR D 1 350 ? 11.759 19.187 75.504 1.00 35.56 314 THR D O 1
ATOM 10257 N N . ILE D 1 351 ? 12.405 20.802 76.951 1.00 32.63 315 ILE D N 1
ATOM 10258 C CA . ILE D 1 351 ? 13.822 20.787 76.589 1.00 32.34 315 ILE D CA 1
ATOM 10259 C C . ILE D 1 351 ? 14.416 19.354 76.657 1.00 35.81 315 ILE D C 1
ATOM 10260 O O . ILE D 1 351 ? 15.421 19.066 76.011 1.00 36.46 315 ILE D O 1
ATOM 10265 N N . LEU D 1 352 ? 13.826 18.488 77.465 1.00 33.98 316 LEU D N 1
ATOM 10266 C CA . LEU D 1 352 ? 14.276 17.109 77.500 1.00 33.29 316 LEU D CA 1
ATOM 10267 C C . LEU D 1 352 ? 14.054 16.403 76.178 1.00 34.51 316 LEU D C 1
ATOM 10268 O O . LEU D 1 352 ? 14.667 15.365 75.922 1.00 34.54 316 LEU D O 1
ATOM 10273 N N . ARG D 1 353 ? 13.153 16.922 75.367 1.00 37.68 317 ARG D N 1
ATOM 10274 C CA . ARG D 1 353 ? 12.797 16.305 74.103 1.00 39.71 317 ARG D CA 1
ATOM 10275 C C . ARG D 1 353 ? 12.535 14.815 74.221 1.00 40.26 317 ARG D C 1
ATOM 10276 O O . ARG D 1 353 ? 11.747 14.409 75.000 1.00 40.63 317 ARG D O 1
ATOM 10284 N N . ASP D 1 354 ? 13.218 13.987 73.457 1.00 46.42 318 ASP D N 1
ATOM 10285 C CA . ASP D 1 354 ? 13.005 12.529 73.541 1.00 45.22 318 ASP D CA 1
ATOM 10286 C C . ASP D 1 354 ? 13.865 11.838 74.571 1.00 45.57 318 ASP D C 1
ATOM 10287 O O . ASP D 1 354 ? 13.849 10.616 74.662 1.00 46.38 318 ASP D O 1
ATOM 10292 N N . GLY D 1 355 ? 14.586 12.603 75.373 1.00 41.31 319 GLY D N 1
ATOM 10293 C CA . GLY D 1 355 ? 15.148 12.034 76.582 1.00 43.64 319 GLY D CA 1
ATOM 10294 C C . GLY D 1 355 ? 16.656 12.121 76.705 1.00 43.73 319 GLY D C 1
ATOM 10295 O O . GLY D 1 355 ? 17.365 12.235 75.723 1.00 44.89 319 GLY D O 1
ATOM 10296 N N . LEU D 1 356 ? 17.116 12.066 77.944 1.00 43.87 320 LEU D N 1
ATOM 10297 C CA . LEU D 1 356 ? 18.532 12.105 78.254 1.00 43.05 320 LEU D CA 1
ATOM 10298 C C . LEU D 1 356 ? 19.080 10.715 78.419 1.00 43.65 320 LEU D C 1
ATOM 10299 O O . LEU D 1 356 ? 18.469 9.868 79.080 1.00 41.95 320 LEU D O 1
ATOM 10304 N N . SER D 1 357 ? 20.258 10.494 77.853 1.00 40.92 321 SER D N 1
ATOM 10305 C CA . SER D 1 357 ? 21.005 9.287 78.165 1.00 44.31 321 SER D CA 1
ATOM 10306 C C . SER D 1 357 ? 21.505 9.375 79.594 1.00 45.75 321 SER D C 1
ATOM 10307 O O . SER D 1 357 ? 21.568 10.445 80.189 1.00 48.90 321 SER D O 1
ATOM 10310 N N . ARG D 1 358 ? 21.859 8.242 80.155 1.00 45.63 322 ARG D N 1
ATOM 10311 C CA . ARG D 1 358 ? 22.425 8.219 81.490 1.00 46.46 322 ARG D CA 1
ATOM 10312 C C . ARG D 1 358 ? 23.670 9.070 81.582 1.00 48.23 322 ARG D C 1
ATOM 10313 O O . ARG D 1 358 ? 23.964 9.660 82.623 1.00 48.65 322 ARG D O 1
ATOM 10321 N N . GLU D 1 359 ? 24.426 9.101 80.502 1.00 47.05 323 GLU D N 1
ATOM 10322 C CA . GLU D 1 359 ? 25.701 9.803 80.508 1.00 46.76 323 GLU D CA 1
ATOM 10323 C C . GLU D 1 359 ? 25.454 11.296 80.496 1.00 45.05 323 GLU D C 1
ATOM 10324 O O . GLU D 1 359 ? 26.087 12.046 81.198 1.00 47.14 323 GLU D O 1
ATOM 10330 N N . GLU D 1 360 ? 24.543 11.699 79.639 1.00 44.84 324 GLU D N 1
ATOM 10331 C CA . GLU D 1 360 ? 24.073 13.069 79.565 1.00 46.14 324 GLU D CA 1
ATOM 10332 C C . GLU D 1 360 ? 23.484 13.549 80.895 1.00 44.44 324 GLU D C 1
ATOM 10333 O O . GLU D 1 360 ? 23.749 14.661 81.330 1.00 41.71 324 GLU D O 1
ATOM 10339 N N . ALA D 1 361 ? 22.699 12.680 81.522 1.00 37.70 325 ALA D N 1
ATOM 10340 C CA . ALA D 1 361 ? 22.109 12.974 82.808 1.00 36.29 325 ALA D CA 1
ATOM 10341 C C . ALA D 1 361 ? 23.176 13.253 83.867 1.00 40.25 325 ALA D C 1
ATOM 10342 O O . ALA D 1 361 ? 23.100 14.233 84.608 1.00 36.77 325 ALA D O 1
ATOM 10344 N N A ARG D 1 362 ? 24.219 12.443 83.925 0.60 42.85 326 ARG D N 1
ATOM 10345 N N B ARG D 1 362 ? 24.186 12.394 83.953 0.40 42.62 326 ARG D N 1
ATOM 10346 C CA A ARG D 1 362 ? 25.278 12.633 84.892 0.60 45.45 326 ARG D CA 1
ATOM 10347 C CA B ARG D 1 362 ? 25.324 12.571 84.844 0.40 44.94 326 ARG D CA 1
ATOM 10348 C C A ARG D 1 362 ? 26.147 13.841 84.589 0.60 41.11 326 ARG D C 1
ATOM 10349 C C B ARG D 1 362 ? 26.085 13.848 84.577 0.40 41.06 326 ARG D C 1
ATOM 10350 O O A ARG D 1 362 ? 26.425 14.601 85.458 0.60 43.96 326 ARG D O 1
ATOM 10351 O O B ARG D 1 362 ? 26.430 14.545 85.484 0.40 43.71 326 ARG D O 1
ATOM 10366 N N . LYS D 1 363 ? 26.404 14.107 83.330 1.00 39.46 327 LYS D N 1
ATOM 10367 C CA . LYS D 1 363 ? 27.164 15.300 83.004 1.00 42.32 327 LYS D CA 1
ATOM 10368 C C . LYS D 1 363 ? 26.396 16.556 83.383 1.00 43.85 327 LYS D C 1
ATOM 10369 O O . LYS D 1 363 ? 26.949 17.472 83.972 1.00 43.48 327 LYS D O 1
ATOM 10375 N N . LEU D 1 364 ? 25.111 16.571 83.048 1.00 44.33 328 LEU D N 1
ATOM 10376 C CA . LEU D 1 364 ? 24.229 17.673 83.395 1.00 42.27 328 LEU D CA 1
ATOM 10377 C C . LEU D 1 364 ? 24.253 17.947 84.907 1.00 37.30 328 LEU D C 1
ATOM 10378 O O . LEU D 1 364 ? 24.500 19.065 85.350 1.00 38.25 328 LEU D O 1
ATOM 10383 N N . ALA D 1 365 ? 23.975 16.907 85.653 1.00 31.28 329 ALA D N 1
ATOM 10384 C CA . ALA D 1 365 ? 23.988 16.972 87.101 1.00 35.88 329 ALA D CA 1
ATOM 10385 C C . ALA D 1 365 ? 25.367 17.399 87.647 1.00 36.84 329 ALA D C 1
ATOM 10386 O O . ALA D 1 365 ? 25.475 18.116 88.630 1.00 41.95 329 ALA D O 1
ATOM 10388 N N . GLU D 1 366 ? 26.417 16.940 86.997 1.00 35.26 330 GLU D N 1
ATOM 10389 C CA . GLU D 1 366 ? 27.794 17.328 87.401 1.00 40.20 330 GLU D CA 1
ATOM 10390 C C . GLU D 1 366 ? 28.103 18.771 87.088 1.00 38.70 330 GLU D C 1
ATOM 10391 O O . GLU D 1 366 ? 28.556 19.526 87.934 1.00 37.63 330 GLU D O 1
ATOM 10397 N N . GLU D 1 367 ? 27.837 19.149 85.848 1.00 38.96 331 GLU D N 1
ATOM 10398 C CA . GLU D 1 367 ? 28.119 20.504 85.389 1.00 42.98 331 GLU D CA 1
ATOM 10399 C C . GLU D 1 367 ? 27.400 21.591 86.181 1.00 41.74 331 GLU D C 1
ATOM 10400 O O . GLU D 1 367 ? 27.830 22.727 86.191 1.00 40.55 331 GLU D O 1
ATOM 10406 N N . THR D 1 368 ? 26.274 21.241 86.780 1.00 39.00 332 THR D N 1
ATOM 10407 C CA . THR D 1 368 ? 25.439 22.220 87.476 1.00 40.10 332 THR D CA 1
ATOM 10408 C C . THR D 1 368 ? 25.678 22.155 88.968 1.00 41.31 332 THR D C 1
ATOM 10409 O O . THR D 1 368 ? 25.217 23.012 89.710 1.00 37.23 332 THR D O 1
ATOM 10413 N N . GLY D 1 369 ? 26.423 21.138 89.396 1.00 40.50 333 GLY D N 1
ATOM 10414 C CA . GLY D 1 369 ? 26.814 21.028 90.780 1.00 36.85 333 GLY D CA 1
ATOM 10415 C C . GLY D 1 369 ? 25.802 20.311 91.612 1.00 36.90 333 GLY D C 1
ATOM 10416 O O . GLY D 1 369 ? 25.887 20.343 92.811 1.00 34.07 333 GLY D O 1
ATOM 10417 N N . VAL D 1 370 ? 24.844 19.664 90.971 1.00 38.23 334 VAL D N 1
ATOM 10418 C CA . VAL D 1 370 ? 23.811 18.960 91.718 1.00 39.34 334 VAL D CA 1
ATOM 10419 C C . VAL D 1 370 ? 24.422 17.714 92.323 1.00 39.69 334 VAL D C 1
ATOM 10420 O O . VAL D 1 370 ? 24.024 17.265 93.397 1.00 40.56 334 VAL D O 1
ATOM 10424 N N . ILE D 1 371 ? 25.362 17.145 91.589 1.00 41.72 335 ILE D N 1
ATOM 10425 C CA . ILE D 1 371 ? 26.208 16.054 92.096 1.00 44.54 335 ILE D CA 1
ATOM 10426 C C . ILE D 1 371 ? 27.684 16.343 91.817 1.00 50.35 335 ILE D C 1
ATOM 10427 O O . ILE D 1 371 ? 28.056 17.286 91.095 1.00 50.46 335 ILE D O 1
#

Secondary structure (DSSP, 8-state):
-EE--SEEEEETTGGGGHHHHHHHTT---EEEEE-TTTGGG--SSSEEEEHHHHHHT---GGGTT-SEEEEEESHHHHHHHHHHHHHHT--EEEEESS---GGGS-SEE-SSSSPEE-PPPSEEEEEHHHHHTS-HHHHHHHHHHHHHHHHHHHHHHHHHHHH-----HHHHHHHHHHHHHHHHHHHHS-STTHHHHHHHHHHHHHHHHHHHTSSTTT-SHHHHHHHHHHHHHHHTT------HHHHHHHHHHHHHHHHHHH-GGGTTHHHHHHHHHHHTT---SHHHHT--HHHHHHHHHHGGGSSS---TTTT---HHHHHHHHHHTT--/-EE--SEEEEETTGGGGHHHHHHHTT---EEEEE-TTTGGG--S-SEEEEHHHHHHT----TTTT-SEEEEEESHHHHHHHHHHHHHHT--EEEEESS---GGGS-SEE-SSSSPEE-PPPSEEEEEHHHHHTS-HHHHHHHHHHHHHHHHHHHHHHHHHHHH-----HHHHHHHHHHHHHHHHHHHHS-STTHHHHHHHHHHHHHHHHHHHTSSTTT-SHHHHHHHHHHHHHHHTT------HHHHHHHHHHHHHHHHHHH-GGGTTHHHHHHHHHHHTT---SHHHHT--HHHHHHHHHHGGGSSS---TTTT---HHHHHHHHHHTT--/-EE--SEEEEETTGGGGHHHHHHHTT---EEEEE-TTTGGG--SSSEEEESHHHH-----TT-SEEEEEESHHHHHHHHHHHHHHT--EEEEESS-SSGGGT-SEE-SSSSPEE-PPPSEEEEEHHHHHTS-HHHHHHHHHHHHHHHHHHHHHHHHHHHH-----HHHHHHHHHHHHHHHHHHHHS-STTHHHHHHHHHHHHHHHHHHHTSSTTT-SHHHHHHHHHHHHHHHTT------HHHHHHHHHHHHHHHHHHH-GGGTTHHHHHHHHHHHTT---SHHHHT--HHHHHHHHHHGGGSSS---TTTT---HHHHHHHHHHTT--/-EE--SEEEEETTGGGGHHHHHHHTT---EEEEE-TTTGGG--S-SEEEEHHHHTTS---GGGTT-SEEEEEESHHHHHHHHHHHHHHT--EEEEESS---GGGS-SEE-----EE-PPPSEEEEEHHHHHTS-HHHHHHHHHHHHHHHHHHHHHHHHHHHH-----HHHHHHHHHHHHHHHHHHHHS-STTHHHHHHHHHHHHHHHHHHHTSSTTT-SHHHHHHHHHHHHHHHTT------HHHHHHHHHHHHHHHHHHH-GGGTTHHHHHHHHHHHTT---SHHHHT--HHHHHHHHHHGGGSSS---TTTT---HHHHHHHHHHHT--

Organism: Methanocaldococcus jannaschii (strain ATCC 43067 / DSM 2661 / JAL-1 / JCM 10045 / NBRC 100440) (NCBI:txid243232)

Solvent-accessible surface area: 57484 Å² total; per-residue (Å²): 105,43,22,6,0,8,16,6,4,36,67,100,25,0,30,122,70,7,103,68,0,6,146,106,28,88,21,165,61,2,0,0,0,0,7,132,132,23,79,147,45,16,216,60,202,44,74,51,20,61,58,65,96,8,35,133,114,56,146,86,165,164,19,95,73,34,46,0,0,0,0,0,0,23,26,103,2,3,16,0,0,3,26,8,3,118,77,41,69,37,37,9,0,0,0,3,6,6,0,14,25,17,16,1,0,1,2,27,0,51,21,176,67,115,26,78,71,21,69,1,1,15,0,0,0,0,2,1,80,8,0,127,129,11,89,180,100,46,17,8,0,0,0,0,0,0,0,0,0,9,0,0,0,26,0,8,76,23,0,116,172,72,124,62,60,185,50,32,78,10,4,0,31,9,0,52,6,12,0,103,83,6,12,52,33,0,47,123,31,119,49,71,91,19,18,36,78,0,0,102,9,0,5,11,0,0,13,1,4,2,28,23,92,27,14,3,0,1,16,0,0,0,11,4,0,0,29,0,0,57,96,0,37,152,115,97,137,57,157,40,113,12,45,66,1,8,1,0,1,0,0,0,0,0,0,0,44,25,11,32,148,100,61,187,179,32,93,33,29,15,74,110,0,28,95,0,0,116,89,10,106,6,16,6,37,3,179,113,7,42,10,95,68,73,20,0,3,50,0,0,29,47,0,49,161,29,92,161,27,45,2,10,6,72,119,28,24,54,132,120,84,0,83,100,5,0,84,86,1,34,1,64,83,44,22,6,1,9,17,6,3,34,67,103,23,0,25,120,69,6,132,74,0,9,172,108,28,86,22,161,58,5,1,0,0,0,7,151,132,24,86,139,54,10,201,38,212,47,78,49,41,51,59,62,113,19,30,133,136,81,160,116,170,174,34,110,77,33,40,0,0,0,0,0,0,24,27,101,1,4,15,1,0,2,36,15,3,113,101,40,69,36,38,9,0,0,0,3,7,8,0,14,27,16,19,6,0,1,3,26,0,61,27,190,68,118,31,78,70,22,71,1,0,15,0,0,0,0,2,2,63,7,0,127,147,13,88,189,94,46,20,9,0,0,0,0,0,0,0,0,0,8,0,0,6,30,0,6,119,18,0,117,146,62,126,62,59,174,45,37,56,20,3,1,26,8,0,60,2,6,0,96,52,5,8,52,35,0,45,125,30,116,49,74,89,19,22,28,76,0,0,108,8,0,5,10,0,0,13,0,4,2,27,16,79,28,12,2,0,1,18,0,0,0,12,3,0,0,37,0,0,48,91,0,36,148,113,97,134,60,153,39,117,12,37,61,1,7,0,0,1,0,0,0,0,0,0,0,44,21,11,13,142,98,63,179,194,42,84,34,38,17,87,107,0,38,117,0,0,113,88,13,100,7,16,2,33,4,182,106,8,42,10,108,71,84,20,0,4,50,0,0,32,46,0,49,159,31,98,158,25,46,3,11,6,75,122,30,26,56,148,111,89,0,87,105,7,0,84,86,1,35,1,60,102,43,22,7,1,8,15,12,4,36,66,99,26,0,28,123,71,7,102,74,0,6,138,107,28,87,19,153,59,2,1,0,0,0,10,134,130,22,82,156,46,18,226,58,200,44,76,48,27,54,47,76,92,26,73,135,146,171,202,52,116,72,35,45,0,0,0,0,0,0,24,31,165,1,5,17,0,0,4,65,12,3,118,124,23,69,36,36,9,0,0,1,2,6,7,0,15,36,16,19,8,0,1,5,28,0,56,52,182,101,115,33,80,77,21,70,1,0,15,0,0,0,0,2,4,75,8,0,126,130,13,87,210,102,47,14,10,0,0,0,0,0,0,0,0,0,7,0,0,8,33,0,7,81,24,0,104,163,68,123,62,57,158,44,32,46,9,3,0,31,11,0,57,11,12,0,104,84,5,14,51,34,0,52,122,33,117,49,73,88,20,15,32,78,0,0,110,8,0,8,12,0,0,17,0,1,4,30,14,81,21,10,3,0,2,14,0,0,0,15,4,0,0,36,0,0,59,95,5,38,146,116,109,133,60,152,35,112,14,42,65,1,9,1,0,0,0,0,0,0,0,0,0,41,20,11,27,132,100,57,186,190,40,82,26,19,19,93,110,0,36,86,0,0,119,87,14,125,6,16,3,36,3,185,112,7,42,11,104,69,73,20,0,1,52,0,0,31,34,0,36,160,58,104,155,30,46,2,11,5,73,121,29,26,56,125,121,88,0,84,113,2,0,82,85,1,36,1,60,99,49,23,12,0,8,16,6,3,32,66,102,27,0,27,120,69,6,129,75,0,8,172,105,26,94,23,170,64,4,1,0,0,0,8,133,130,24,78,139,53,10,200,37,210,47,79,50,34,50,44,82,104,14,36,126,128,65,134,66,189,173,24,103,82,36,40,0,0,0,0,0,0,23,28,130,1,5,17,0,0,2,22,8,3,115,77,40,68,36,38,8,0,0,1,3,7,8,0,14,29,18,20,6,0,1,3,25,0,53,74,114,124,27,72,75,20,71,1,0,15,0,0,0,0,2,3,70,9,0,124,146,14,90,191,92,45,19,10,0,0,0,0,0,0,0,0,0,14,0,0,7,35,0,6,80,20,0,102,164,72,126,62,59,167,43,38,56,24,3,1,29,10,0,86,7,6,0,116,61,4,7,46,35,0,43,125,30,116,51,72,90,19,22,28,75,0,0,106,8,0,5,10,1,0,14,0,4,3,32,13,76,28,13,3,0,2,15,0,0,0,12,2,0,0,35,0,0,59,116,4,35,150,119,96,133,57,150,52,115,14,42,62,1,8,1,0,1,0,0,0,0,0,0,0,42,20,11,14,137,98,47,177,179,38,86,33,37,18,88,106,0,32,119,0,0,115,87,13,104,5,16,1,34,4,188,107,7,36,12,84,64,71,17,0,4,49,0,0,23,37,0,44,156,33,99,160,29,46,3,10,5,74,120,30,26,55,144,106,81,0,81,104,6,0,80,88,2,36,1,60

B-factor: mean 34.74, std 10.69, range [15.9, 91.57]

InterPro domains:
  IPR016205 Glycerol dehydrogenase [PIRSF000112] (2-312)
  IPR016205 Glycerol dehydrogenase [PTHR43616] (2-334)
  IPR023002 Glycerol-1-phosphate dehydrogenase, archaea [MF_00497_A] (2-335)
  IPR032837 Glycerol-1-phosphate dehydrogenase, N-terminal domain [PF13685] (65-138)

Foldseek 3Di:
DFFFAPAEDAEAPLLVCPVVVCVVVVFDAEEEEEDPVFCVSDDDDHHYDYLVVCLVDVDAVVCVPGQAYEQEEDDSSQLSRLVNCQVNVHAYEAEYLELQALSRFAQWRPSDPPIDGDHGGNYHRYNLNSHVPPPLQRLLLLLLQLLLLQQLLVFQVVCCVPPVDDDDPVLLVQSNVLNVVLLVCLVPHPCPCNRRSSNVSSNSLRRSCRVVVHNSSRDDLLLLLLVLLVVVCVVVVPDFPFGSSLSSLLSSLLSLVLSCVVDVVCPCVSVSSLVSSVSSPRDNACVVRPHDPQSSLSSQQCSCVSDVGGGSQHPGDDSVRSSVSCVVSVND/DQFFADAEDAEAPLLVCPVVVCVVVVFDAEEEEEDPVFVVSPPDDHHYDYQVVCLPVPDPVVCQPGQAYEFEEDPSSQLSRLVRCQRNVHAYEAEYLEQQALSRFAQWRPSDPPIDGDHGHNYHRYNLNSHVPPDLQSLLLLLLQLLLLQQLLVFQVVCCVPVVDDDDPVLLVQSNVLNVVLLVCLVPHPCPCNRSSSNVSSNSLRRSCSVSVHNSSRDDLLLLLLSLLVVVCVVVVPDFPADSSLSSLLSSLLSLVLVCVVPVVSPCVSVSSLVSSVSSPRDNACVVRPDDPVSSLSSQQCSCVSDVGGGSQHPGDDSVRSSCSCVVSVND/DFFFAPAEDFEAPLLVCVVVVCVVVVFDAEEEEEDPVFCVSDDDDHHYDYLVVVLPDPVPVPGQAYEQEEDPSSLLSRLVVCQVVVHAYEAEYLEQQALSRFAQWRPSDPPIDGHHGGNYHRYNLNSHVPPDLQRLLLLLLQLLLLQQLLVFQVVCCVPVVDDDDPVLLVQSNVLNVVLLVCLVPHPCPCNRRSSNVSSNSLRRSCRVVVHNSSRDDLLLLLLVLLVVVCVVVVPDFPADSSLSSLLSSLLSLVLVCVVDVVCPCVSVSSLVSSVSSPRDNACVVRPDDPVSSLSSQQCSCVSDVGGGSQHPGDDSVRSSVSCVVSVND/DFFFAPAEAFEAPLLVCPVVVCVVVVFDAEEEEEDPVFVVSPPDDHHYDYLVVCLVPPPAVVCQPGQAYEFEEDPSSLLSRLVRCQVNVHAYEAEYLEQQALSRFAQWRDSVVIDGDHGHNYHRYNLNSHVPPPLQSLLLLLLQLLLLQQLLVFQVVCCVPVVDDDDPVLLCQSNVLNVVLLVCLVPHPCPCNRSSSNVSSNSLRSSCRVSVHNSSRDDLLLLLLVLLVVVCVVVVPPFDAGSSLSSLLSSLLSLVLSCVVPVVSPCVSVSSLVSSVSSPRDNACVVRPHDVVSSLSSQQCSCVSDVGGGSQHPGDDSVRSSVSCVVSVND

Sequence (1324 aa):
IIVTPRYTIIEDGAINKIEEILKKLNLKNPLVITGKNTKKYCRFFYDIVYYDDEILNNLELKKYTAYDCVIGIGGGRSIDTGKYLAYKLGIPFISVPTTASNDGIASPIVSIRQPSFMVDAPIAIIADTEIIKKSPRRLLSAGMGDIVSNITAVLDWKLAYKEKGEKYSESSAIFSKTIAKELISYVLNSDLSEYHNKLVKALVGSGIAIAIIANNSSRPASGSEHLFSHALDKLKEEYNLNINSLHGEQCGIGTIMMSYLHEKENKKLSGLHEKIKMSLKKVDAPTTAKELGFDEDIIIEALTMAHKIRNRWTILRDGLSREEARKLAEETGVIIIVTPRYTIIEDGAINKIEEILKKLNLKNPLVITGKNTKKYCRFFYDIVYYDEILNNLELKKYTAYDCVIGIGGGRSIDTGKYLAYKLGIPFISVPTTASNDGIASPIVSIRQPSFMVDAPIAIIADTEIIKKSPRRLLSAGMGDIVSNITAVLDWKLAYKEKGEKYSESSAIFSKTIAKELISYVLNSDLSEYHNKLVKALVGSSGIAIAIANNSSRPASGSEHLFSHALDKLKEEYNLNINSLHGEQCGIGTIMMSYLHEKENKKLSGLHEKIKMSLKKVDAPTTAKELGFDEDIIIEALTMAHKIRNRWTILRDGLSREEARKLAEETGVIIIVTPRYTIIIEDGAINKIEEILKKLNLKNPLVITGKNTKKYCRFFYDIVYYDEILNNKKYTAYDCVIGIGGGRSIDTGKYLAYKLGIPFISVPTTASNDGIASPIVSIRQPSFMVDAPIAIIADTEEIIKKSPRRLLSAGMGDIVSNITAVLDWKLAYKEKGEKYSESSAIFSKTIAKELISYVLNSDLSEYHNNKLVKALVGSSGIAIAIIANSSRPASGSEHLFSHALDKLKEEYNLNINSLHGEQCGIGTIMMSYLHEKENKKLSGLHEKIKMSLKKVDAPTTAKELGFDEDIIIEALTMAHKIRNRWTILRDGLSREEARKLAEETGVIIIVTPRYTIIEDGAINKIEEILKKLNLKNPLVITGKNTKKYCRFFYDIVYYDEILNNLELKKYTAYDCVIGIGGGRSIDTGKYLAYKLGIPFISVPTTASNDGIASPIVSIQPSFMVDAPIAIIADTEIIKKSPRRLLSAGMGDIVSNITAVLDWKLAYKEKGEKYSESSAIFSKTIAKELISYVLNSDLSEYHNKLVKALVGSSGIAIAIIANSSRPASGSEHLFSHALDKLKEEYNLNINSLHGEQCGIGTIMMSYLHEKENKKLSGLHEKIKMSLKKVDAPTTAKELGFDEDIIIEALTMAHKIRNRWTILRDGLSREEARRKLAEETGVI

CATH classification: 3.40.50.1970 (+1 more: 1.20.1090.10)

Radius of gyration: 38.73 Å; Cα contacts (8 Å, |Δi|>4): 2864; chains: 4; bounding box: 77×109×106 Å

Nearest PDB structures (foldseek):
  4rfl-assembly2_D  TM=1.003E+00  e=1.964E-58  Methanocaldococcus jannaschii DSM 2661
  4rfl-assembly1_B  TM=1.002E+00  e=8.853E-57  Methanocaldococcus jannaschii DSM 2661
  4rfl-assembly2_C  TM=9.952E-01  e=1.425E-55  Methanocaldococcus jannaschii DSM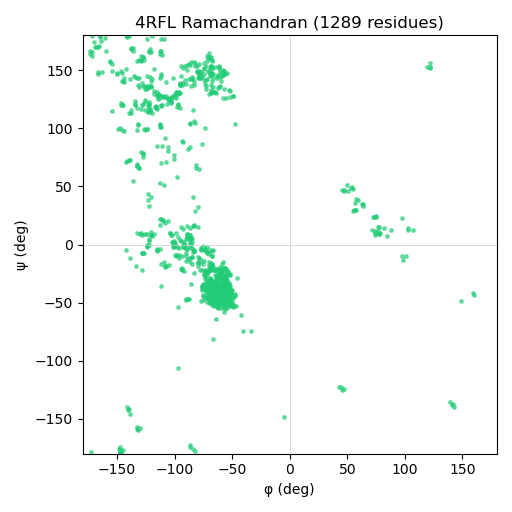 2661
  4rgq-assembly1_A  TM=1.000E+00  e=2.265E-55  Methanocaldococcus jannaschii DSM 2661
  4rgq-assembly2_C  TM=9.933E-01  e=5.433E-55  Methanocaldococcus jannaschii DSM 2661